Protein AF-0000000087423984 (afdb_homodimer)

Solvent-accessible surface area (backbone atoms only — not comparable to full-atom values): 48962 Å² total; per-residue (Å²): 128,81,52,65,59,57,43,50,48,49,35,49,62,61,46,46,60,55,52,52,49,43,50,22,61,29,49,69,46,60,51,25,47,30,38,38,34,21,66,31,86,85,42,66,46,20,39,50,51,73,24,45,42,63,72,75,38,43,68,61,62,64,65,51,68,62,72,88,48,82,76,70,49,53,79,93,62,49,34,48,61,21,49,34,82,73,50,88,82,37,57,36,37,31,34,41,34,36,58,42,73,63,52,64,37,63,61,54,55,41,51,51,31,37,51,49,24,46,47,38,50,44,23,61,72,58,33,77,72,60,35,42,69,75,37,68,54,43,73,42,45,56,35,48,52,48,22,50,55,50,47,64,57,43,40,74,51,48,72,66,46,77,57,92,74,59,51,70,68,38,36,64,55,47,44,46,52,11,49,33,48,62,41,63,59,96,86,34,46,44,46,28,32,38,36,35,31,34,57,82,61,45,59,82,38,46,76,42,42,42,60,76,39,51,57,46,82,38,46,70,59,46,48,50,53,37,36,42,9,46,36,73,83,30,22,27,30,27,32,78,54,32,35,46,32,33,23,66,60,82,53,63,47,25,40,38,36,42,34,53,22,94,45,17,29,40,36,30,38,28,26,74,84,67,47,77,40,66,52,37,20,31,45,97,42,34,56,23,30,45,33,50,51,61,53,51,68,52,41,24,53,51,40,20,51,54,34,39,75,52,64,45,89,57,20,59,66,50,12,49,54,50,23,49,22,51,45,52,24,39,72,69,62,30,34,35,28,39,35,38,25,76,77,61,70,80,56,43,76,65,33,49,30,41,69,59,68,42,54,35,90,86,31,41,55,53,49,13,9,36,21,46,23,74,38,24,22,36,28,32,78,85,42,28,36,42,26,25,33,22,67,68,81,40,73,86,52,85,86,76,58,54,85,88,49,56,74,68,56,40,25,44,34,28,38,13,51,77,34,56,60,28,38,35,38,39,35,46,46,57,20,50,63,40,36,29,39,56,46,37,58,74,33,47,56,72,60,41,79,47,74,74,65,64,79,63,84,90,64,71,58,48,39,46,59,66,67,74,52,72,77,63,71,74,55,61,77,68,95,128,81,52,65,59,58,43,49,49,50,33,48,63,62,44,45,60,54,51,52,49,42,50,21,61,28,51,69,46,59,50,25,47,30,37,38,34,20,66,31,87,87,43,65,47,21,39,50,50,73,24,46,39,64,72,75,40,43,68,60,61,64,65,50,67,62,72,83,43,81,71,58,52,60,82,96,60,50,36,48,52,21,48,38,88,53,62,88,80,37,54,38,38,30,37,39,33,38,59,42,73,61,52,62,35,63,59,55,56,43,50,50,32,37,50,51,25,46,46,38,49,45,23,60,72,60,34,78,72,59,35,43,71,72,36,68,51,45,74,40,46,56,34,47,52,47,21,51,54,50,47,60,56,44,43,72,55,50,74,68,46,78,58,93,72,58,53,72,69,37,37,62,53,49,44,46,51,12,50,33,48,62,42,61,58,98,87,35,46,43,46,29,31,38,35,36,30,33,56,82,60,44,59,85,38,45,75,42,42,41,60,75,40,52,57,48,82,38,46,69,59,46,48,50,54,39,35,42,11,46,36,73,84,30,21,28,30,27,32,78,54,32,34,45,32,32,24,65,60,82,53,64,47,25,41,38,36,42,34,53,24,94,46,17,29,40,35,30,39,27,27,75,85,68,46,78,41,64,53,37,19,31,45,97,41,34,55,23,32,44,33,49,51,58,52,52,68,53,42,25,54,51,39,20,50,54,35,40,74,51,64,46,89,55,21,60,64,51,13,50,52,50,24,48,22,52,44,53,25,40,74,69,61,29,35,35,27,39,37,38,27,76,76,60,70,80,57,42,75,64,33,51,29,40,69,59,67,42,54,34,92,87,30,42,53,52,50,13,9,36,19,47,22,75,39,24,23,36,26,30,80,84,44,29,35,43,26,23,32,22,67,66,80,40,73,84,52,84,84,76,58,54,83,88,49,56,73,68,56,39,26,44,34,30,40,13,50,77,33,56,61,28,37,35,39,38,35,47,44,56,20,50,64,42,36,29,40,57,43,36,59,76,33,45,55,73,57,42,78,48,73,74,67,64,78,63,82,91,63,73,59,48,38,46,60,66,67,73,52,73,78,63,72,75,54,62,78,65,94

Radius of gyration: 35.93 Å; Cα contacts (8 Å, |Δi|>4): 2055; chains: 2; bounding box: 72×120×74 Å

pLDDT: mean 78.15, std 17.89, range [32.5, 97.44]

Sequence (958 aa):
MHDPNTSAKEAIQYLFPALAAGLAGYVGVHGRLAALYARSPYAPFRVYDPHGLVGSHRDILRQSRAPLHRQALAREGLLIGHDSKHAADCPYIAWLYEPPVWLISDQPIKKWLELAAQAAMLRLEQGPKAGQAQWTHLDWAGSQIIAQCIREHFGPARASVVSNNAFEVTAQTVEQLGRVAMREEEGQLPRAKLVVSDCALLEPHLLVSFADRPDFSDVTHVRKLLSTASIGPNALAADGERVLGIVGQCPTPALEVGFHGERGAEMHVVDTNAQRHPLCTLRLGSVSGAPIRPDRQVIESVASRLLGDAGHQQPVAHASWLAEVISEAAAHGSGCTLVVEDTPSRLIEVGHRLEAPLPIRDNRQLAAALSTVDGALVIDWQGHVHAFGVLLDGLALEQAEDRSRGARYNSALRYTAMNPKAVVFIVSEDGPIDAFRDGVCWTTPRRLEHPTEKPVADLAFPTLHGYLGADHPQDSARWMHDPNTSAKEAIQYLFPALAAGLAGYVGVHGRLAALYARSPYAPFRVYDPHGLVGSHRDILRQSRAPLHRQALAREGLLIGHDSKHAADCPYIAWLYEPPVWLISDQPIKKWLELAAQAAMLRLEQGPKAGQAQWTHLDWAGSQIIAQCIREHFGPARASVVSNNAFEVTAQTVEQLGRVAMREEEGQLPRAKLVVSDCALLEPHLLVSFADRPDFSDVTHVRKLLSTASIGPNALAADGERVLGIVGQCPTPALEVGFHGERGAEMHVVDTNAQRHPLCTLRLGSVSGAPIRPDRQVIESVASRLLGDAGHQQPVAHASWLAEVISEAAAHGSGCTLVVEDTPSRLIEVGHRLEAPLPIRDNRQLAAALSTVDGALVIDWQGHVHAFGVLLDGLALEQAEDRSRGARYNSALRYTAMNPKAVVFIVSEDGPIDAFRDGVCWTTPRRLEHPTEKPVADLAFPTLHGYLGADHPQDSARW

Foldseek 3Di:
DPPLLVQLVVLCVVCVVLLQVLQCVFAVHRWFKKKWKAQAPPGFIFIDGQQCPCQVCVPVVLPPLDDVPDDQVPPDFRWQKHWDPDDRRHMIMIMTIGFFLQFQDCQLVNLSNNVSNVLSRQCSVPNPVRSCVVCVCCNPASLQSLLVVQCVQCVVVVVVPPDPLWQRRHSLNLLLLLLLQPDDDPNWGFFFKEKEGAPVQCVVFAPDFDPVFDFSSPSVVVSVCRVVGNDDQKHFYDHNTTTTHIGNDHGAFIWMWGHDIQLFIWIWTQHNVRDIGTRFTRHNSGTHRWAQAEDLVSQLVVQLVLLVVLPQPCRNVLSNLVSLLRRLLLVVLAKFKEKEEADCVPQQVAFAFDPDWAASVVPSNVQSVLRRAAAYFYAYSRRTTTGGNTHLPADDDVPQADPPDDPVVRSLLRNQLVVQSMKMWIGHSGGYIWIDGNSDTDRGDDRDSPPPPPPPPPDRRDRSCVVNDVPPVVSVVSD/DPPLLVLLVVLCVVLVVLLQVLQCVFAVHRWFKKKWKDQAPPGFIFIDGQQCPCQVCVVLVLPPLDDVDDDQSDDDFRWQKHWDPDDRRGMIMIMTITFFLQFQDCQLVNLSRNVSNVLSRQCSVVNPVRSCVVCVCVNDASLQSLLVVQCVQCVVVVVVPPDPLWQRRHSLNLLLLLLLQPDDDPNWGFFFKAKEGAPVQCVVFAPDFDPVFDFSSPSVVVSVLRVVGNDDQKHFYDHNTTTTHIGNDHGAFIWMWGHDIQLFIWIWTQHNVRDIGTRFTRHNSGTHRWAQAEDLVSQLVVQLVLLVVLPQPCRNVLSNLVSLLRRLLLVVLAKFKEKEEADCVPQQVAFAFDPDWAASVVPSNVQSVLRRAAAYFYAYSRRTTTGGNTHLPADDDVPQADPPDDPVVRSLLRNQLVVQSMKMWIGHSGGYIWIDGNSDTDRGDDRDSPPPPPPPPPDRRDRSCVVNDVPPVVSVVSD

InterPro domains:
  IPR003390 DNA integrity scanning protein, DisA, N-terminal [PF02457] (327-439)
  IPR003390 DNA integrity scanning protein, DisA, N-terminal [PS51794] (296-447)
  IPR036888 DNA integrity scanning protein, DisA, N-terminal domain superfamily [G3DSA:3.40.1700.10] (305-454)
  IPR036888 DNA integrity scanning protein, DisA, N-terminal domain superfamily [SSF143597] (318-441)
  IPR048555 Probable sensor domain DACNH [PF21750] (174-264)

Nearest PDB structures (foldseek):
  6gyw-assembly1_A  TM=6.969E-01  e=3.706E-06  Staphylococcus aureus
  3c1y-assembly1_A  TM=7.650E-01  e=1.472E-05  Thermotoga maritima
  7dg0-assembly1_B  TM=6.819E-01  e=4.142E-05  Mesomycoplasma ovipneumoniae 14811
  6gyw-assembly1_A  TM=6.971E-01  e=4.988E-06  Staphylococcus aureus
  3c1y-assembly1_A  TM=7.651E-01  e=2.429E-05  Thermotoga maritima

Secondary structure (DSSP, 8-state):
---HHHHHHHHHHHHHHHHHHHHHHHHSS--EEEEEEESSTTSPPEEE-TTSHHHHTHHHHHH--S-S-SS-B-SSS-BEEEE----TTS-EEEEEEE--TT-S-SHHHHHHHHHHHHHHHHHHHH-TTHHHHHHGGGTT-HHHHHHHHHHHHHHHHHHH---TT-----HHHHHHHHHHHH--BTTB--EEEEEE--HHHHGGGEEEEBSS--BTT-HHHHHHHHGGGSSSS-EEEE-SSBEEEEESS--SSEEEEEEEGGG-EEEEEE-TT--EEEEEEEETTEEESS-SS--HHHHHHHHHHHHHHHT-SSHHHHHHHHHHHHHHHHHTT--EEEEE-S-THHHHTTSEEEEEEEEGGG-HHHHHHHHTSSSEEEE-TTSEEEEEEE-------TTT--TTS-HHHHHHHHHHHH-TT-EEEEE-TTS-EEEEETTEESSS------------SSS---BHHHHH-S--TTHHHH-/---HHHHHHHHHHHHHHHHHHHHHHHHSS--EEEEEEESSTTSPPEEE-TTSHHHHTHHHHHH--S-S-SS-B-SSS-BEEEE----TTS-EEEEEEE--TT-S-SHHHHHHHHHHHHHHHHHHHH-TTHHHHHHTTTTT-HHHHHHHHHHHHHHHHHHH---TT-----HHHHHHHHHHHH--BTTB--EEEEEE--HHHHGGGEEEEBSS--BTT-HHHHHHHHGGGSSSS-EEEE-SSBEEEEESS--SSEEEEEEEGGG-EEEEEE-TT--EEEEEEEETTEEESS-SS--HHHHHHHHHHHHHHHT-SSHHHHHHHHHHHHHHHHHTT--EEEEE-S-THHHHTTSEEEEEEEEGGG-HHHHHHHHTSSSEEEE-TTSEEEEEEE-------TTT--TTS-HHHHHHHHHHHH-TT-EEEEE-TTS-EEEEETTEESSS------------SSS---BHHHHH-S--TTHHHH-

Organism: Persicimonas caeni (NCBI:txid2292766)

Structure (mmCIF, N/CA/C/O backbone):
data_AF-0000000087423984-model_v1
#
loop_
_entity.id
_entity.type
_entity.pdbx_description
1 polymer 'DAC domain-containing protein'
#
loop_
_atom_site.group_PDB
_atom_site.id
_atom_site.type_symbol
_atom_site.label_atom_id
_atom_site.label_alt_id
_atom_site.label_comp_id
_atom_site.label_asym_id
_atom_site.label_entity_id
_atom_site.label_seq_id
_atom_site.pdbx_PDB_ins_code
_atom_site.Cartn_x
_atom_site.Cartn_y
_atom_site.Cartn_z
_atom_site.occupancy
_atom_site.B_iso_or_equiv
_atom_site.auth_seq_id
_atom_site.auth_comp_id
_atom_site.auth_asym_id
_atom_site.auth_atom_id
_atom_site.pdbx_PDB_model_num
ATOM 1 N N . MET A 1 1 ? 17.703 63.5 7.184 1 33.12 1 MET A N 1
ATOM 2 C CA . MET A 1 1 ? 17.641 62.469 8.227 1 33.12 1 MET A CA 1
ATOM 3 C C . MET A 1 1 ? 16.422 61.562 8.039 1 33.12 1 MET A C 1
ATOM 5 O O . MET A 1 1 ? 15.289 62.062 8.031 1 33.12 1 MET A O 1
ATOM 9 N N . HIS A 1 2 ? 16.578 60.562 7.328 1 48.31 2 HIS A N 1
ATOM 10 C CA . HIS A 1 2 ? 15.453 59.719 6.941 1 48.31 2 HIS A CA 1
ATOM 11 C C . HIS A 1 2 ? 14.648 59.281 8.164 1 48.31 2 HIS A C 1
ATOM 13 O O . HIS A 1 2 ? 15.219 58.906 9.188 1 48.31 2 HIS A O 1
ATOM 19 N N . ASP A 1 3 ? 13.5 59.812 8.398 1 56.25 3 ASP A N 1
ATOM 20 C CA . ASP A 1 3 ? 12.586 59.5 9.5 1 56.25 3 ASP A CA 1
ATOM 21 C C . ASP A 1 3 ? 12.539 58 9.773 1 56.25 3 ASP A C 1
ATOM 23 O O . ASP A 1 3 ? 12.32 57.188 8.867 1 56.25 3 ASP A O 1
ATOM 27 N N . PRO A 1 4 ? 13.188 57.688 10.93 1 62.09 4 PRO A N 1
ATOM 28 C CA . PRO A 1 4 ? 13.266 56.281 11.305 1 62.09 4 PRO A CA 1
ATOM 29 C C . PRO A 1 4 ? 11.938 55.562 11.133 1 62.09 4 PRO A C 1
ATOM 31 O O . PRO A 1 4 ? 11.922 54.344 10.852 1 62.09 4 PRO A O 1
ATOM 34 N N . ASN A 1 5 ? 10.883 56.281 11.281 1 61.97 5 ASN A N 1
ATOM 35 C CA . ASN A 1 5 ? 9.578 55.625 11.102 1 61.97 5 ASN A CA 1
ATOM 36 C C . ASN A 1 5 ? 9.328 55.281 9.641 1 61.97 5 ASN A C 1
ATOM 38 O O . ASN A 1 5 ? 8.742 54.219 9.344 1 61.97 5 ASN A O 1
ATOM 42 N N . THR A 1 6 ? 9.758 56.125 8.867 1 65.44 6 THR A N 1
ATOM 43 C CA . THR A 1 6 ? 9.57 55.906 7.441 1 65.44 6 THR A CA 1
ATOM 44 C C . THR A 1 6 ? 10.438 54.719 6.969 1 65.44 6 THR A C 1
ATOM 46 O O . THR A 1 6 ? 10.008 53.906 6.148 1 65.44 6 THR A O 1
ATOM 49 N N . SER A 1 7 ? 11.555 54.656 7.652 1 73 7 SER A N 1
ATOM 50 C CA . SER A 1 7 ? 12.469 53.594 7.258 1 73 7 SER A CA 1
ATOM 51 C C . SER A 1 7 ? 11.945 52.219 7.699 1 73 7 SER A C 1
ATOM 53 O O . SER A 1 7 ? 12.023 51.25 6.949 1 73 7 SER A O 1
ATOM 55 N N . ALA A 1 8 ? 11.414 52.219 8.938 1 74.94 8 ALA A N 1
ATOM 56 C CA . ALA A 1 8 ? 10.867 50.969 9.43 1 74.94 8 ALA A CA 1
ATOM 57 C C . ALA A 1 8 ? 9.648 50.531 8.609 1 74.94 8 ALA A C 1
ATOM 59 O O . ALA A 1 8 ? 9.484 49.344 8.305 1 74.94 8 ALA A O 1
ATOM 60 N N . LYS A 1 9 ? 8.906 51.531 8.312 1 78.25 9 LYS A N 1
ATOM 61 C CA . LYS A 1 9 ? 7.734 51.281 7.488 1 78.25 9 LYS A CA 1
ATOM 62 C C . LYS A 1 9 ? 8.133 50.688 6.137 1 78.25 9 LYS A C 1
ATOM 64 O O . LYS A 1 9 ? 7.551 49.688 5.688 1 78.25 9 LYS A O 1
ATOM 69 N N . GLU A 1 10 ? 9.078 51.281 5.578 1 78.69 10 GLU A N 1
ATOM 70 C CA . GLU A 1 10 ? 9.539 50.812 4.273 1 78.69 10 GLU A CA 1
ATOM 71 C C . GLU A 1 10 ? 10.117 49.406 4.363 1 78.69 10 GLU A C 1
ATOM 73 O O . GLU A 1 10 ? 9.883 48.562 3.486 1 78.69 10 GLU A O 1
ATOM 78 N N . ALA A 1 11 ? 10.852 49.188 5.422 1 78.75 11 ALA A N 1
ATOM 79 C CA . ALA A 1 11 ? 11.453 47.875 5.605 1 78.75 11 ALA A CA 1
ATOM 80 C C . ALA A 1 11 ? 10.383 46.781 5.785 1 78.75 11 ALA A C 1
ATOM 82 O O . ALA A 1 11 ? 10.461 45.719 5.18 1 78.75 11 ALA A O 1
ATOM 83 N N . ILE A 1 12 ? 9.398 47.094 6.566 1 81.88 12 ILE A N 1
ATOM 84 C CA . ILE A 1 12 ? 8.328 46.125 6.852 1 81.88 12 ILE A CA 1
ATOM 85 C C . ILE A 1 12 ? 7.496 45.906 5.594 1 81.88 12 ILE A C 1
ATOM 87 O O . ILE A 1 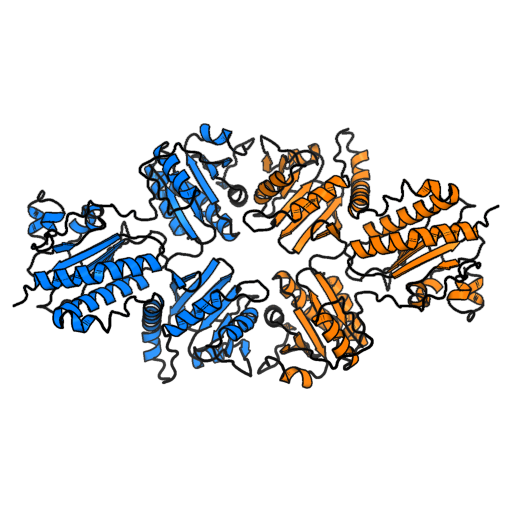12 ? 7.188 44.75 5.25 1 81.88 12 ILE A O 1
ATOM 91 N N . GLN A 1 13 ? 7.207 46.938 4.918 1 83.12 13 GLN A N 1
ATOM 92 C CA . GLN A 1 13 ? 6.383 46.844 3.721 1 83.12 13 GLN A CA 1
ATOM 93 C C . GLN A 1 13 ? 7.109 46.094 2.615 1 83.12 13 GLN A C 1
ATOM 95 O O . GLN A 1 13 ? 6.48 45.375 1.817 1 83.12 13 GLN A O 1
ATOM 100 N N . TYR A 1 14 ? 8.32 46.219 2.645 1 78.5 14 TYR A N 1
ATOM 101 C CA . TYR A 1 14 ? 9.117 45.531 1.636 1 78.5 14 TYR A CA 1
ATOM 102 C C . TYR A 1 14 ? 9.195 44.031 1.925 1 78.5 14 TYR A C 1
ATOM 104 O O . TYR A 1 14 ? 9.094 43.219 1.012 1 78.5 14 TYR A O 1
ATOM 112 N N . LEU A 1 15 ? 9.383 43.656 3.166 1 81.19 15 LEU A N 1
ATOM 113 C CA . LEU A 1 15 ? 9.641 42.281 3.543 1 81.19 15 LEU A CA 1
ATOM 114 C C . LEU A 1 15 ? 8.344 41.5 3.709 1 81.19 15 LEU A C 1
ATOM 116 O O . LEU A 1 15 ? 8.312 40.281 3.543 1 81.19 15 LEU A O 1
ATOM 120 N N . PHE A 1 16 ? 7.273 42.219 4.004 1 85.62 16 PHE A N 1
ATOM 121 C CA . PHE A 1 16 ? 6.016 41.594 4.406 1 85.62 16 PHE A CA 1
ATOM 122 C C . PHE A 1 16 ? 5.5 40.656 3.314 1 85.62 16 PHE A C 1
ATOM 124 O O . PHE A 1 16 ? 5.215 39.5 3.57 1 85.62 16 PHE A O 1
ATOM 131 N N . PRO A 1 17 ? 5.484 41.156 2.045 1 82.75 17 PRO A N 1
ATOM 132 C CA . PRO A 1 17 ? 4.949 40.25 1.013 1 82.75 17 PRO A CA 1
ATOM 133 C C . PRO A 1 17 ? 5.805 39.031 0.808 1 82.75 17 PRO A C 1
ATOM 135 O O . PRO A 1 17 ? 5.27 37.938 0.598 1 82.75 17 PRO A O 1
ATOM 138 N N . ALA A 1 18 ? 7.051 39.156 0.869 1 80.94 18 ALA A N 1
ATOM 139 C CA . ALA A 1 18 ? 7.953 38.031 0.674 1 80.94 18 ALA A CA 1
ATOM 140 C C . ALA A 1 18 ? 7.84 37.031 1.823 1 80.94 18 ALA A C 1
ATOM 142 O O . ALA A 1 18 ? 7.832 35.812 1.602 1 80.94 18 ALA A O 1
ATOM 143 N N . LEU A 1 19 ? 7.789 37.531 3.002 1 84.25 19 LEU A N 1
ATOM 144 C CA . LEU A 1 19 ? 7.641 36.688 4.172 1 84.25 19 LEU A CA 1
ATOM 145 C C . LEU A 1 19 ? 6.305 35.938 4.141 1 84.25 19 LEU A C 1
ATOM 147 O O . LEU A 1 19 ? 6.246 34.75 4.387 1 84.25 19 LEU A O 1
ATOM 151 N N . ALA A 1 20 ? 5.27 36.688 3.799 1 85.12 20 ALA A N 1
ATOM 152 C CA . ALA A 1 20 ? 3.938 36.094 3.713 1 85.12 20 ALA A CA 1
ATOM 153 C C . ALA A 1 20 ? 3.898 35 2.656 1 85.12 20 ALA A C 1
ATOM 155 O O . ALA A 1 20 ? 3.312 33.938 2.881 1 85.12 20 ALA A O 1
ATOM 156 N N . ALA A 1 21 ? 4.535 35.25 1.586 1 83.94 21 ALA A N 1
ATOM 157 C CA . ALA A 1 21 ? 4.562 34.281 0.499 1 83.94 21 ALA A CA 1
ATOM 158 C C . ALA A 1 21 ? 5.367 33.031 0.889 1 83.94 21 ALA A C 1
ATOM 160 O O . ALA A 1 21 ? 4.969 31.922 0.586 1 83.94 21 ALA A O 1
ATOM 161 N N . GLY A 1 22 ? 6.484 33.188 1.491 1 84.56 22 GLY A N 1
ATOM 162 C CA . GLY A 1 22 ? 7.297 32.094 1.943 1 84.56 22 GLY A CA 1
ATOM 163 C C . GLY A 1 22 ? 6.586 31.188 2.943 1 84.56 22 GLY A C 1
ATOM 164 O O . GLY A 1 22 ? 6.605 29.969 2.814 1 84.56 22 GLY A O 1
ATOM 165 N N . LEU A 1 23 ? 5.945 31.859 3.861 1 87.38 23 LEU A N 1
ATOM 166 C CA . LEU A 1 23 ? 5.219 31.109 4.883 1 87.38 23 LEU A CA 1
ATOM 167 C C . LEU A 1 23 ? 4.023 30.375 4.277 1 87.38 23 LEU A C 1
ATOM 169 O O . LEU A 1 23 ? 3.736 29.234 4.641 1 87.38 23 LEU A O 1
ATOM 173 N N . ALA A 1 24 ? 3.373 31.047 3.369 1 86 24 ALA A N 1
ATOM 174 C CA . ALA A 1 24 ? 2.232 30.422 2.697 1 86 24 ALA A CA 1
ATOM 175 C C . ALA A 1 24 ? 2.672 29.219 1.88 1 86 24 ALA A C 1
ATOM 177 O O . ALA A 1 24 ? 1.973 28.203 1.838 1 86 24 ALA A O 1
ATOM 178 N N . GLY A 1 25 ? 3.773 29.328 1.271 1 84.31 25 GLY A N 1
ATOM 179 C CA . GLY A 1 25 ? 4.309 28.219 0.511 1 84.31 25 GLY A CA 1
ATOM 180 C C . GLY A 1 25 ? 4.715 27.047 1.381 1 84.31 25 GLY A C 1
ATOM 181 O O . GLY A 1 25 ? 4.484 25.891 1.021 1 84.31 25 GLY A O 1
ATOM 182 N N . TYR A 1 26 ? 5.246 27.344 2.477 1 89.62 26 TYR A N 1
ATOM 183 C CA . TYR A 1 26 ? 5.703 26.312 3.404 1 89.62 26 TYR A CA 1
ATOM 184 C C . TYR A 1 26 ? 4.527 25.625 4.074 1 89.62 26 TYR A C 1
ATOM 186 O O . TYR A 1 26 ? 4.512 24.391 4.195 1 89.62 26 TYR A O 1
ATOM 194 N N . VAL A 1 27 ? 3.566 26.359 4.441 1 88.12 27 VAL A N 1
ATOM 195 C CA . VAL A 1 27 ? 2.447 25.797 5.191 1 88.12 27 VAL A CA 1
ATOM 196 C C . VAL A 1 27 ? 1.373 25.312 4.223 1 88.12 27 VAL A C 1
ATOM 198 O O . VAL A 1 27 ? 0.573 24.438 4.566 1 88.12 27 VAL A O 1
ATOM 201 N N . GLY A 1 28 ? 1.332 25.844 3.086 1 82.38 28 GLY A N 1
ATOM 202 C CA . GLY A 1 28 ? 0.374 25.422 2.074 1 82.38 28 GLY A CA 1
ATOM 203 C C . GLY A 1 28 ? -0.941 26.172 2.152 1 82.38 28 GLY A C 1
ATOM 204 O O . GLY A 1 28 ? -1.838 25.953 1.337 1 82.38 28 GLY A O 1
ATOM 205 N N . VAL A 1 29 ? -1.14 26.906 3.182 1 82.31 29 VAL A N 1
ATOM 206 C CA . VAL A 1 29 ? -2.326 27.734 3.322 1 82.31 29 VAL A CA 1
ATOM 207 C C . VAL A 1 29 ? -1.914 29.156 3.691 1 82.31 29 VAL A C 1
ATOM 209 O O . VAL A 1 29 ? -0.792 29.391 4.148 1 82.31 29 VAL A O 1
ATOM 212 N N . HIS A 1 30 ? -2.857 30 3.432 1 77.62 30 HIS A N 1
ATOM 213 C CA . HIS A 1 30 ? -2.584 31.391 3.775 1 77.62 30 HIS A CA 1
ATOM 214 C C . HIS A 1 30 ? -2.826 31.656 5.258 1 77.62 30 HIS A C 1
ATOM 216 O O . HIS A 1 30 ? -3.975 31.703 5.703 1 77.62 30 HIS A O 1
ATOM 222 N N . GLY A 1 31 ? -1.748 31.719 5.945 1 80.25 31 GLY A N 1
ATOM 223 C CA . GLY A 1 31 ? -1.861 32.156 7.328 1 80.25 31 GLY A CA 1
ATOM 224 C C . GLY A 1 31 ? -2.008 33.656 7.469 1 80.25 31 GLY A C 1
ATOM 225 O O . GLY A 1 31 ? -2.207 34.375 6.477 1 80.25 31 GLY A O 1
ATOM 226 N N . ARG A 1 32 ? -2.092 34.094 8.711 1 85.69 32 ARG A N 1
ATOM 227 C CA . ARG A 1 32 ? -2.166 35.531 8.969 1 85.69 32 ARG A CA 1
ATOM 228 C C . ARG A 1 32 ? -0.852 36.031 9.539 1 85.69 32 ARG A C 1
ATOM 230 O O . ARG A 1 32 ? -0.255 35.406 10.414 1 85.69 32 ARG A O 1
ATOM 237 N N . LEU A 1 33 ? -0.422 37.062 8.953 1 86.94 33 LEU A N 1
ATOM 238 C CA . LEU A 1 33 ? 0.845 37.688 9.328 1 86.94 33 LEU A CA 1
ATOM 239 C C . LEU A 1 33 ? 0.64 39.125 9.719 1 86.94 33 LEU A C 1
ATOM 241 O O . LEU A 1 33 ? -0.193 39.812 9.125 1 86.94 33 LEU A O 1
ATOM 245 N N . ALA A 1 34 ? 1.371 39.562 10.797 1 85.94 34 ALA A N 1
ATOM 246 C CA . ALA A 1 34 ? 1.385 40.969 11.219 1 85.94 34 ALA A CA 1
ATOM 247 C C . ALA A 1 34 ? 2.771 41.375 11.703 1 85.94 34 ALA A C 1
ATOM 249 O O . ALA A 1 34 ? 3.615 40.531 11.984 1 85.94 34 ALA A O 1
ATOM 250 N N . ALA A 1 35 ? 3.008 42.656 11.672 1 84.56 35 ALA A N 1
ATOM 251 C CA . ALA A 1 35 ? 4.273 43.188 12.172 1 84.56 35 ALA A CA 1
ATOM 252 C C . ALA A 1 35 ? 4.039 44.281 13.203 1 84.56 35 ALA A C 1
ATOM 254 O O . ALA A 1 35 ? 3.121 45.094 13.062 1 84.56 35 ALA A O 1
ATOM 255 N N . LEU A 1 36 ? 4.855 44.219 14.258 1 80.31 36 LEU A N 1
ATOM 256 C CA . LEU A 1 36 ? 4.91 45.281 15.258 1 80.31 36 LEU A CA 1
ATOM 257 C C . LEU A 1 36 ? 6.273 45.969 15.25 1 80.31 36 LEU A C 1
ATOM 259 O O . LEU A 1 36 ? 7.301 45.312 15.078 1 80.31 36 LEU A O 1
ATOM 263 N N . TYR A 1 37 ? 6.184 47.25 15.367 1 77.38 37 TYR A N 1
ATOM 264 C CA . TYR A 1 37 ? 7.434 48 15.344 1 77.38 37 TYR A CA 1
ATOM 265 C C . TYR A 1 37 ? 7.41 49.125 16.359 1 77.38 37 TYR A C 1
ATOM 267 O O . TYR A 1 37 ? 6.359 49.719 16.625 1 77.38 37 TYR A O 1
ATOM 275 N N . ALA A 1 38 ? 8.633 49.219 17.031 1 74.88 38 ALA A N 1
ATOM 276 C CA . ALA A 1 38 ? 8.867 50.375 17.906 1 74.88 38 ALA A CA 1
ATOM 277 C C . ALA A 1 38 ? 10.227 51 17.625 1 74.88 38 ALA A C 1
ATOM 279 O O . ALA A 1 38 ? 11.227 50.281 17.469 1 74.88 38 ALA A O 1
ATOM 280 N N . ARG A 1 39 ? 10.195 52.344 17.547 1 69.81 39 ARG A N 1
ATOM 281 C CA . ARG A 1 39 ? 11.422 53.062 17.219 1 69.81 39 ARG A CA 1
ATOM 282 C C . ARG A 1 39 ? 12.422 53 18.375 1 69.81 39 ARG A C 1
ATOM 284 O O . ARG A 1 39 ? 13.633 53.062 18.156 1 69.81 39 ARG A O 1
ATOM 291 N N . SER A 1 40 ? 11.906 53.156 19.469 1 64.56 40 SER A N 1
ATOM 292 C CA . SER A 1 40 ? 12.703 53.125 20.703 1 64.56 40 SER A CA 1
ATOM 293 C C . SER A 1 40 ? 11.969 52.375 21.812 1 64.56 40 SER A C 1
ATOM 295 O O . SER A 1 40 ? 10.766 52.125 21.703 1 64.56 40 SER A O 1
ATOM 297 N N . PRO A 1 41 ? 12.758 51.938 22.781 1 62.94 41 PRO A N 1
ATOM 298 C CA . PRO A 1 41 ? 12.117 51.219 23.875 1 62.94 41 PRO A CA 1
ATOM 299 C C . PRO A 1 41 ? 10.984 52 24.531 1 62.94 41 PRO A C 1
ATOM 301 O O . PRO A 1 41 ? 10.102 51.406 25.156 1 62.94 41 PRO A O 1
ATOM 304 N N . TYR A 1 42 ? 11.078 53.406 24.312 1 63.53 42 TYR A N 1
ATOM 305 C CA . TYR A 1 42 ? 10.086 54.219 24.984 1 63.53 42 TYR A CA 1
ATOM 306 C C . TYR A 1 42 ? 9.016 54.688 24 1 63.53 42 TYR A C 1
ATOM 308 O O . TYR A 1 42 ? 8.039 55.344 24.406 1 63.53 42 TYR A O 1
ATOM 316 N N . ALA A 1 43 ? 9.188 54.344 22.75 1 70.75 43 ALA A N 1
ATOM 317 C CA . ALA A 1 43 ? 8.219 54.75 21.734 1 70.75 43 ALA A CA 1
ATOM 318 C C . ALA A 1 43 ? 7.039 53.781 21.688 1 70.75 43 ALA A C 1
ATOM 320 O O . ALA A 1 43 ? 7.184 52.594 22.031 1 70.75 43 ALA A O 1
ATOM 321 N N . PRO A 1 44 ? 5.895 54.25 21.406 1 73.25 44 PRO A N 1
ATOM 322 C CA . PRO A 1 44 ? 4.75 53.344 21.281 1 73.25 44 PRO A CA 1
ATOM 323 C C . PRO A 1 44 ? 4.914 52.344 20.141 1 73.25 44 PRO A C 1
ATOM 325 O O . PRO A 1 44 ? 5.484 52.688 19.094 1 73.25 44 PRO A O 1
ATOM 328 N N . PHE A 1 45 ? 4.324 51.156 20.359 1 76.25 45 PHE A N 1
ATOM 329 C CA . PHE A 1 45 ? 4.324 50.156 19.297 1 76.25 45 PHE A CA 1
ATOM 330 C C . PHE A 1 45 ? 3.385 50.531 18.172 1 76.25 45 PHE A C 1
ATOM 332 O O . PHE A 1 45 ? 2.289 51.062 18.406 1 76.25 45 PHE A O 1
ATOM 339 N N . ARG A 1 46 ? 3.879 50.344 17 1 80.94 46 ARG A N 1
ATOM 340 C CA . ARG A 1 46 ? 3.07 50.531 15.805 1 80.94 46 ARG A CA 1
ATOM 341 C C . ARG A 1 46 ? 2.783 49.188 15.125 1 80.94 46 ARG A C 1
ATOM 343 O O . ARG A 1 46 ? 3.541 48.219 15.281 1 80.94 46 ARG A O 1
ATOM 350 N N . VAL A 1 47 ? 1.6 49.188 14.398 1 82.5 47 VAL A N 1
ATOM 351 C CA . VAL A 1 47 ? 1.126 47.906 13.922 1 82.5 47 VAL A CA 1
ATOM 352 C C . VAL A 1 47 ? 0.907 47.969 12.414 1 82.5 47 VAL A C 1
ATOM 354 O O . VAL A 1 47 ? 0.369 48.938 11.891 1 82.5 47 VAL A O 1
ATOM 357 N N . TYR A 1 48 ? 1.444 47.031 11.75 1 86.31 48 TYR A N 1
ATOM 358 C CA . TYR A 1 48 ? 1.105 46.719 10.367 1 86.31 48 TYR A CA 1
ATOM 359 C C . TYR A 1 48 ? 0.401 45.375 10.281 1 86.31 48 TYR A C 1
ATOM 361 O O . TYR A 1 48 ? 1.038 44.312 10.414 1 86.31 48 TYR A O 1
ATOM 369 N N . ASP A 1 49 ? -1.025 45.344 10.016 1 85.44 49 ASP A N 1
ATOM 370 C CA . ASP A 1 49 ? -1.82 44.125 10.141 1 85.44 49 ASP A CA 1
ATOM 371 C C . ASP A 1 49 ? -2.807 43.969 8.984 1 85.44 49 ASP A C 1
ATOM 373 O O . ASP A 1 49 ? -4.02 43.906 9.195 1 85.44 49 ASP A O 1
ATOM 377 N N . PRO A 1 50 ? -2.27 43.781 7.781 1 84.19 50 PRO A N 1
ATOM 378 C CA . PRO A 1 50 ? -3.17 43.656 6.633 1 84.19 50 PRO A CA 1
ATOM 379 C C . PRO A 1 50 ? -4.031 42.406 6.711 1 84.19 50 PRO A C 1
ATOM 381 O O . PRO A 1 50 ? -5.059 42.312 6.035 1 84.19 50 PRO A O 1
ATOM 384 N N . HIS A 1 51 ? -3.648 41.406 7.5 1 85.88 51 HIS A N 1
ATOM 385 C CA . HIS A 1 51 ? -4.359 40.125 7.535 1 85.88 51 HIS A CA 1
ATOM 386 C C . HIS A 1 51 ? -5.328 40.062 8.711 1 85.88 51 HIS A C 1
ATOM 388 O O . HIS A 1 51 ? -6.023 39.062 8.898 1 85.88 51 HIS A O 1
ATOM 394 N N . GLY A 1 52 ? -5.414 41.031 9.555 1 79.56 52 GLY A N 1
ATOM 395 C CA . GLY A 1 52 ? -6.348 41.094 10.672 1 79.56 52 GLY A CA 1
ATOM 396 C C . GLY A 1 52 ? -5.996 40.156 11.812 1 79.56 52 GLY A C 1
ATOM 397 O O . GLY A 1 52 ? -6.883 39.625 12.477 1 79.56 52 GLY A O 1
ATOM 398 N N . LEU A 1 53 ? -4.742 39.906 11.93 1 81.81 53 LEU A N 1
ATOM 399 C CA . LEU A 1 53 ? -4.277 39 12.969 1 81.81 53 LEU A CA 1
ATOM 400 C C . LEU A 1 53 ? -4.391 39.656 14.344 1 81.81 53 LEU A C 1
ATOM 402 O O . LEU A 1 53 ? -4.949 39.062 15.273 1 81.81 53 LEU A O 1
ATOM 406 N N . VAL A 1 54 ? -3.861 40.812 14.469 1 76.38 54 VAL A N 1
ATOM 407 C CA . VAL A 1 54 ? -3.766 41.531 15.742 1 76.38 54 VAL A CA 1
ATOM 408 C C . VAL A 1 54 ? -5.164 41.844 16.266 1 76.38 54 VAL A C 1
ATOM 410 O O . VAL A 1 54 ? -5.434 41.719 17.453 1 76.38 54 VAL A O 1
ATOM 413 N N . GLY A 1 55 ? -6.094 42.156 15.367 1 68.94 55 GLY A N 1
ATOM 414 C CA . GLY A 1 55 ? -7.461 42.469 15.758 1 68.94 55 GLY A CA 1
ATOM 415 C C . GLY A 1 55 ? -8.188 41.25 16.359 1 68.94 55 GLY A C 1
ATOM 416 O O . GLY A 1 55 ? -8.938 41.406 17.328 1 68.94 55 GLY A O 1
ATOM 417 N N . SER A 1 56 ? -7.91 40.156 15.891 1 71.06 56 SER A N 1
ATOM 418 C CA . SER A 1 56 ? -8.586 38.938 16.328 1 71.06 56 SER A CA 1
ATOM 419 C C . SER A 1 56 ? -8.016 38.406 17.656 1 71.06 56 SER A C 1
ATOM 421 O O . SER A 1 56 ? -8.641 37.625 18.344 1 71.06 56 SER A O 1
ATOM 423 N N . HIS A 1 57 ? -6.855 38.875 17.969 1 71.12 57 HIS A N 1
ATOM 424 C CA . HIS A 1 57 ? -6.199 38.406 19.188 1 71.12 57 HIS A CA 1
ATOM 425 C C . HIS A 1 57 ? -6.078 39.531 20.203 1 71.12 57 HIS A C 1
ATOM 427 O O . HIS A 1 57 ? -5.137 39.562 21 1 71.12 57 HIS A O 1
ATOM 433 N N . ARG A 1 58 ? -6.969 40.375 20.172 1 65.38 58 ARG A N 1
ATOM 434 C CA . ARG A 1 58 ? -6.949 41.594 20.984 1 65.38 58 ARG A CA 1
ATOM 435 C C . ARG A 1 58 ? -6.824 41.25 22.469 1 65.38 58 ARG A C 1
ATOM 437 O O . ARG A 1 58 ? -6.027 41.844 23.172 1 65.38 58 ARG A O 1
ATOM 444 N N . ASP A 1 59 ? -7.523 40.281 22.844 1 62.19 59 ASP A N 1
ATOM 445 C CA . ASP A 1 59 ? -7.574 39.969 24.266 1 62.19 59 ASP A CA 1
ATOM 446 C C . ASP A 1 59 ? -6.238 39.406 24.75 1 62.19 59 ASP A C 1
ATOM 448 O O . ASP A 1 59 ? -5.766 39.781 25.828 1 62.19 59 ASP A O 1
ATOM 452 N N . ILE A 1 60 ? -5.684 38.625 23.906 1 61.19 60 ILE A N 1
ATOM 453 C CA . ILE A 1 60 ? -4.414 38.031 24.297 1 61.19 60 ILE A CA 1
ATOM 454 C C . ILE A 1 60 ? -3.312 39.094 24.297 1 61.19 60 ILE A C 1
ATOM 456 O O . ILE A 1 60 ? -2.467 39.094 25.188 1 61.19 60 ILE A O 1
ATOM 460 N N . LEU A 1 61 ? -3.312 39.938 23.406 1 63.31 61 LEU A N 1
ATOM 461 C CA . LEU A 1 61 ? -2.268 40.969 23.266 1 63.31 61 LEU A CA 1
ATOM 462 C C . LEU A 1 61 ? -2.402 42.031 24.328 1 63.31 61 LEU A C 1
ATOM 464 O O . LEU A 1 61 ? -1.409 42.656 24.719 1 63.31 61 LEU A O 1
ATOM 468 N N . ARG A 1 62 ? -3.619 42.094 24.859 1 60.12 62 ARG A N 1
ATOM 469 C CA . ARG A 1 62 ? -3.859 43.062 25.938 1 60.12 62 ARG A CA 1
ATOM 470 C C . ARG A 1 62 ? -3.289 42.531 27.25 1 60.12 62 ARG A C 1
ATOM 472 O O . ARG A 1 62 ? -2.82 43.344 28.078 1 60.12 62 ARG A O 1
ATOM 479 N N . GLN A 1 63 ? -3.469 41.312 27.391 1 54.91 63 GLN A N 1
ATOM 480 C CA . GLN A 1 63 ? -3.039 40.719 28.656 1 54.91 63 GLN A CA 1
ATOM 481 C C . GLN A 1 63 ? -1.523 40.562 28.703 1 54.91 63 GLN A C 1
ATOM 483 O O . GLN A 1 63 ? -0.933 40.469 29.781 1 54.91 63 GLN A O 1
ATOM 488 N N . SER A 1 64 ? -1.023 40.438 27.562 1 49.38 64 SER A N 1
ATOM 489 C CA . SER A 1 64 ? 0.411 40.188 27.547 1 49.38 64 SER A CA 1
ATOM 490 C C . SER A 1 64 ? 1.21 41.406 27.922 1 49.38 64 SER A C 1
ATOM 492 O O . SER A 1 64 ? 0.984 42.5 27.375 1 49.38 64 SER A O 1
ATOM 494 N N . ARG A 1 65 ? 1.4 41.688 29.297 1 43.09 65 ARG A N 1
ATOM 495 C CA . ARG A 1 65 ? 2.195 42.781 29.812 1 43.09 65 ARG A CA 1
ATOM 496 C C . ARG A 1 65 ? 3.553 42.844 29.125 1 43.09 65 ARG A C 1
ATOM 498 O O . ARG A 1 65 ? 4.25 43.875 29.219 1 43.09 65 ARG A O 1
ATOM 505 N N . ALA A 1 66 ? 4.406 41.844 29.203 1 38.28 66 AL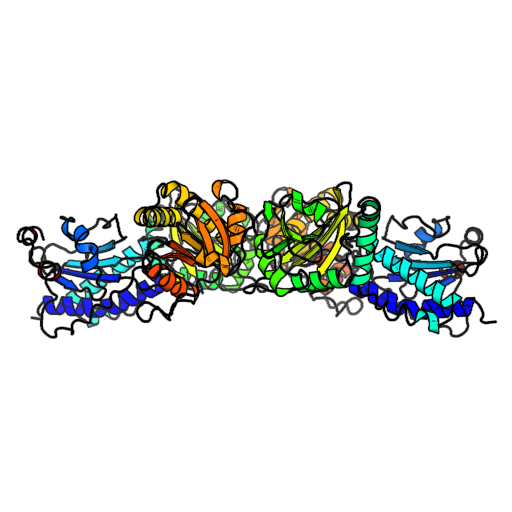A A N 1
ATOM 506 C CA . ALA A 1 66 ? 5.832 41.844 28.875 1 38.28 66 ALA A CA 1
ATOM 507 C C . ALA A 1 66 ? 6.059 42.125 27.406 1 38.28 66 ALA A C 1
ATOM 509 O O . ALA A 1 66 ? 5.184 41.875 26.578 1 38.28 66 ALA A O 1
ATOM 510 N N . PRO A 1 67 ? 7.008 43.125 27.219 1 37.41 67 PRO A N 1
ATOM 511 C CA . PRO A 1 67 ? 7.492 43.281 25.844 1 37.41 67 PRO A CA 1
ATOM 512 C C . PRO A 1 67 ? 7.23 42.031 24.984 1 37.41 67 PRO A C 1
ATOM 514 O O . PRO A 1 67 ? 7.242 40.906 25.5 1 37.41 67 PRO A O 1
ATOM 517 N N . LEU A 1 68 ? 6.336 42.156 23.953 1 40.84 68 LEU A N 1
ATOM 518 C CA . LEU A 1 68 ? 6.188 41.031 23.031 1 40.84 68 LEU A CA 1
ATOM 519 C C . LEU A 1 68 ? 7.441 40.156 23.031 1 40.84 68 LEU A C 1
ATOM 521 O O . LEU A 1 68 ? 8.227 40.188 22.094 1 40.84 68 LEU A O 1
ATOM 525 N N . HIS A 1 69 ? 8.391 40.5 23.922 1 33.91 69 HIS A N 1
ATOM 526 C CA . HIS A 1 69 ? 9.609 39.688 23.844 1 33.91 69 HIS A CA 1
ATOM 527 C C . HIS A 1 69 ? 9.281 38.25 23.547 1 33.91 69 HIS A C 1
ATOM 529 O O . HIS A 1 69 ? 9.703 37.719 22.516 1 33.91 69 HIS A O 1
ATOM 535 N N . ARG A 1 70 ? 10.07 37.375 24.469 1 33.22 70 ARG A N 1
ATOM 536 C CA . ARG A 1 70 ? 10.531 36 24.406 1 33.22 70 ARG A CA 1
ATOM 537 C C . ARG A 1 70 ? 9.352 35.031 24.25 1 33.22 70 ARG A C 1
ATOM 539 O O . ARG A 1 70 ? 9.547 33.844 24.031 1 33.22 70 ARG A O 1
ATOM 546 N N . GLN A 1 71 ? 8.508 35.062 25.344 1 32.97 71 GLN A N 1
ATOM 547 C CA . GLN A 1 71 ? 7.602 33.969 25.609 1 32.97 71 GLN A CA 1
ATOM 548 C C . GLN A 1 71 ? 6.602 33.781 24.484 1 32.97 71 GLN A C 1
ATOM 550 O O . GLN A 1 71 ? 6.246 34.75 23.797 1 32.97 71 GLN A O 1
ATOM 555 N N . ALA A 1 72 ? 6.414 32.438 24.266 1 33.66 72 ALA A N 1
ATOM 556 C CA . ALA A 1 72 ? 5.543 31.672 23.359 1 33.66 72 ALA A CA 1
ATOM 557 C C . ALA A 1 72 ? 4.137 32.25 23.344 1 33.66 72 ALA A C 1
ATOM 559 O O . ALA A 1 72 ? 3.49 32.375 24.391 1 33.66 72 ALA A O 1
ATOM 560 N N . LEU A 1 73 ? 3.846 33.406 22.922 1 35.03 73 LEU A N 1
ATOM 561 C CA . LEU A 1 73 ? 2.461 33.469 22.469 1 35.03 73 LEU A CA 1
ATOM 562 C C . LEU A 1 73 ? 1.873 32.094 22.281 1 35.03 73 LEU A C 1
ATOM 564 O O . LEU A 1 73 ? 2.035 31.484 21.234 1 35.03 73 LEU A O 1
ATOM 568 N N . ALA A 1 74 ? 2.035 31.188 23.125 1 33.69 74 ALA A N 1
ATOM 569 C CA . ALA A 1 74 ? 1.654 29.781 23.297 1 33.69 74 ALA A CA 1
ATOM 570 C C . ALA A 1 74 ? 0.154 29.594 23.078 1 33.69 74 ALA A C 1
ATOM 572 O O . ALA A 1 74 ? -0.288 28.531 22.641 1 33.69 74 ALA A O 1
ATOM 573 N N . ARG A 1 75 ? -0.732 30.219 23.984 1 32.5 75 ARG A N 1
ATOM 574 C CA . ARG A 1 75 ? -1.932 29.469 24.344 1 32.5 75 ARG A CA 1
ATOM 575 C C . ARG A 1 75 ? -2.816 29.234 23.125 1 32.5 75 ARG A C 1
ATOM 577 O O . ARG A 1 75 ? -3.217 28.109 22.859 1 32.5 75 ARG A O 1
ATOM 584 N N . GLU A 1 76 ? -3.934 30.234 22.859 1 37.41 76 GLU A N 1
ATOM 585 C CA . GLU A 1 76 ? -5.164 29.766 22.219 1 37.41 76 GLU A CA 1
ATOM 586 C C . GLU A 1 76 ? -4.941 29.453 20.75 1 37.41 76 GLU A C 1
ATOM 588 O O . GLU A 1 76 ? -5.613 28.594 20.188 1 37.41 76 GLU A O 1
ATOM 593 N N . GLY A 1 77 ? -4.387 30.5 19.969 1 39.69 77 GLY A N 1
ATOM 594 C CA . GLY A 1 77 ? -3.887 30.25 18.625 1 39.69 77 GLY A CA 1
ATOM 595 C C . GLY A 1 77 ? -2.408 30.547 18.469 1 39.69 77 GLY A C 1
ATOM 596 O O . GLY A 1 77 ? -1.826 31.266 19.297 1 39.69 77 GLY A O 1
ATOM 597 N N . LEU A 1 78 ? -1.688 29.641 18 1 44.41 78 LEU A N 1
ATOM 598 C CA . LEU A 1 78 ? -0.234 29.609 17.891 1 44.41 78 LEU A CA 1
ATOM 599 C C . LEU A 1 78 ? 0.301 30.906 17.281 1 44.41 78 LEU A C 1
ATOM 601 O O . LEU A 1 78 ? -0.046 31.25 16.141 1 44.41 78 LEU A O 1
ATOM 605 N N . LEU A 1 79 ? 0.328 32.062 18.078 1 48.62 79 LEU A N 1
ATOM 606 C CA . LEU A 1 79 ? 1.087 33.219 17.594 1 48.62 79 LEU A CA 1
ATOM 607 C C . LEU A 1 79 ? 2.586 32.969 17.75 1 48.62 79 LEU A C 1
ATOM 609 O O . LEU A 1 79 ? 3.061 32.688 18.859 1 48.62 79 LEU A O 1
ATOM 613 N N . ILE A 1 80 ? 3.262 32.812 16.719 1 50.38 80 ILE A N 1
ATOM 614 C CA . ILE A 1 80 ? 4.719 32.688 16.703 1 50.38 80 ILE A CA 1
ATOM 615 C C . ILE A 1 80 ? 5.34 34.031 16.422 1 50.38 80 ILE A C 1
ATOM 617 O O . ILE A 1 80 ? 4.938 34.719 15.484 1 50.38 80 ILE A O 1
ATOM 621 N N . GLY A 1 81 ? 6.047 34.719 17.438 1 52.88 81 GLY A N 1
ATOM 622 C CA . GLY A 1 81 ? 6.68 36 17.219 1 52.88 81 GLY A CA 1
ATOM 623 C C . GLY A 1 81 ? 8.188 35.969 17.406 1 52.88 81 GLY A C 1
ATOM 624 O O . GLY A 1 81 ? 8.711 35.094 18.078 1 52.88 81 GLY A O 1
ATOM 625 N N . HIS A 1 82 ? 9.039 36.438 16.547 1 49.34 82 HIS A N 1
ATOM 626 C CA . HIS A 1 82 ? 10.461 36.688 16.781 1 49.34 82 HIS A CA 1
ATOM 627 C C . HIS A 1 82 ? 10.812 38.156 16.625 1 49.34 82 HIS A C 1
ATOM 629 O O . HIS A 1 82 ? 10.32 38.812 15.719 1 49.34 82 HIS A O 1
ATOM 635 N N . ASP A 1 83 ? 11.391 38.719 17.828 1 52.38 83 ASP A N 1
ATOM 636 C CA . ASP A 1 83 ? 11.781 40.125 17.844 1 52.38 83 ASP A CA 1
ATOM 637 C C . ASP A 1 83 ? 13.273 40.281 17.562 1 52.38 83 ASP A C 1
ATOM 639 O O . ASP A 1 83 ? 14.031 39.312 17.641 1 52.38 83 ASP A O 1
ATOM 643 N N . SER A 1 84 ? 13.578 41.375 16.828 1 50.72 84 SER A N 1
ATOM 644 C CA . SER A 1 84 ? 14.977 41.781 16.656 1 50.72 84 SER A CA 1
ATOM 645 C C . SER A 1 84 ? 15.656 42 18 1 50.72 84 SER A C 1
ATOM 647 O O . SER A 1 84 ? 15.008 42.438 18.953 1 50.72 84 SER A O 1
ATOM 649 N N . LYS A 1 85 ? 16.688 41.125 18.469 1 50.34 85 LYS A N 1
ATOM 650 C CA . LYS A 1 85 ? 17.422 41.344 19.703 1 50.34 85 LYS A CA 1
ATOM 651 C C . LYS A 1 85 ? 17.703 42.844 19.906 1 50.34 85 LYS A C 1
ATOM 653 O O . LYS A 1 85 ? 17.953 43.562 18.938 1 50.34 85 LYS A O 1
ATOM 658 N N . HIS A 1 86 ? 17.031 43.375 21.094 1 46.47 86 HIS A N 1
ATOM 659 C CA . HIS A 1 86 ? 16.969 44.75 21.547 1 46.47 86 HIS A CA 1
ATOM 660 C C . HIS A 1 86 ? 18.359 45.281 21.859 1 46.47 86 HIS A C 1
ATOM 662 O O . HIS A 1 86 ? 19.078 44.719 22.688 1 46.47 86 HIS A O 1
ATOM 668 N N . ALA A 1 87 ? 19.078 45.656 20.953 1 43.16 87 ALA A N 1
ATOM 669 C CA . ALA A 1 87 ? 20.062 46.562 21.547 1 43.16 87 ALA A CA 1
ATOM 670 C C . ALA A 1 87 ? 19.391 47.844 22.016 1 43.16 87 ALA A C 1
ATOM 672 O O . ALA A 1 87 ? 18.312 48.219 21.547 1 43.16 87 ALA A O 1
ATOM 673 N N . ALA A 1 88 ? 19.719 48.406 23.188 1 46.12 88 ALA A N 1
ATOM 674 C CA . ALA A 1 88 ? 19.25 49.562 23.938 1 46.12 88 ALA A CA 1
ATOM 675 C C . ALA A 1 88 ? 18.641 50.625 23.016 1 46.12 88 ALA A C 1
ATOM 677 O O . ALA A 1 88 ? 17.641 51.25 23.359 1 46.12 88 ALA A O 1
ATOM 678 N N . ASP A 1 89 ? 19.234 51.062 21.922 1 49.5 89 ASP A N 1
ATOM 679 C CA . ASP A 1 89 ? 18.844 52.188 21.094 1 49.5 89 ASP A CA 1
ATOM 680 C C . ASP A 1 89 ? 18.328 51.719 19.734 1 49.5 89 ASP A C 1
ATOM 682 O O . ASP A 1 89 ? 18.281 52.5 18.781 1 49.5 89 ASP A O 1
ATOM 686 N N . CYS A 1 90 ? 17.891 50.438 19.703 1 53.25 90 CYS A N 1
ATOM 687 C CA . CYS A 1 90 ? 17.594 49.969 18.359 1 53.25 90 CYS A CA 1
ATOM 688 C C . CYS A 1 90 ? 16.109 49.719 18.188 1 53.25 90 CYS A C 1
ATOM 690 O O . CYS A 1 90 ? 15.406 49.375 19.156 1 53.25 90 CYS A O 1
ATOM 692 N N . PRO A 1 91 ? 15.633 50.156 16.984 1 61.94 91 PRO A N 1
ATOM 693 C CA . PRO A 1 91 ? 14.25 49.812 16.609 1 61.94 91 PRO A CA 1
ATOM 694 C C . PRO A 1 91 ? 13.906 48.344 16.828 1 61.94 91 PRO A C 1
ATOM 696 O O . PRO A 1 91 ? 14.797 47.5 16.828 1 61.94 91 PRO A O 1
ATOM 699 N N . TYR A 1 92 ? 12.758 48.219 17.438 1 70.25 92 TYR A N 1
ATOM 700 C CA . TYR A 1 92 ? 12.211 46.906 17.703 1 70.25 92 TYR A CA 1
ATOM 701 C C . TYR A 1 92 ? 11.227 46.5 16.609 1 70.25 92 TYR A C 1
ATOM 703 O O . TYR A 1 92 ? 10.359 47.281 16.234 1 70.25 92 TYR A O 1
ATOM 711 N N . ILE A 1 93 ? 11.516 45.438 15.891 1 73 93 ILE A N 1
ATOM 712 C CA . ILE A 1 93 ? 10.57 44.875 14.938 1 73 93 ILE A CA 1
ATOM 713 C C . ILE A 1 93 ? 10.203 43.469 15.359 1 73 93 ILE A C 1
ATOM 715 O O . ILE A 1 93 ? 11.086 42.656 15.68 1 73 93 ILE A O 1
ATOM 719 N N . ALA A 1 94 ? 8.891 43.188 15.469 1 78.06 94 ALA A N 1
ATOM 720 C CA . ALA A 1 94 ? 8.391 41.875 15.789 1 78.06 94 ALA A CA 1
ATOM 721 C C . ALA A 1 94 ? 7.398 41.375 14.742 1 78.06 94 ALA A C 1
ATOM 723 O O . ALA A 1 94 ? 6.508 42.125 14.336 1 78.06 94 ALA A O 1
ATOM 724 N N . TRP A 1 95 ? 7.719 40.219 14.242 1 82.94 95 TRP A N 1
ATOM 725 C CA . TRP A 1 95 ? 6.777 39.562 13.344 1 82.94 95 TRP A CA 1
ATOM 726 C C . TRP A 1 95 ? 5.855 38.625 14.117 1 82.94 95 TRP A C 1
ATOM 728 O O . TRP A 1 95 ? 6.297 37.938 15.016 1 82.94 95 TRP A O 1
ATOM 738 N N . LEU A 1 96 ? 4.539 38.656 13.773 1 82.81 96 LEU A N 1
ATOM 739 C CA . LEU A 1 96 ? 3.547 37.75 14.352 1 82.81 96 LEU A CA 1
ATOM 740 C C . LEU A 1 96 ? 2.896 36.906 13.266 1 82.81 96 LEU A C 1
ATOM 742 O O . LEU A 1 96 ? 2.561 37.406 12.188 1 82.81 96 LEU A O 1
ATOM 746 N N . TYR A 1 97 ? 2.826 35.594 13.531 1 86.56 97 TYR A N 1
ATOM 747 C CA . TYR A 1 97 ? 2.236 34.688 12.57 1 86.56 97 TYR A CA 1
ATOM 748 C C . TYR A 1 97 ? 1.272 33.719 13.25 1 86.56 97 TYR A C 1
ATOM 750 O O . TYR A 1 97 ? 1.566 33.188 14.328 1 86.56 97 TYR A O 1
ATOM 758 N N . GLU A 1 98 ? 0.117 33.594 12.711 1 84.5 98 GLU A N 1
ATOM 759 C CA . GLU A 1 98 ? -0.852 32.562 13.141 1 84.5 98 GLU A CA 1
ATOM 760 C C . GLU A 1 98 ? -0.893 31.406 12.172 1 84.5 98 GLU A C 1
ATOM 762 O O . GLU A 1 98 ? -1.462 31.5 11.086 1 84.5 98 GLU A O 1
ATOM 767 N N . PRO A 1 99 ? -0.316 30.281 12.617 1 85.88 99 PRO A N 1
ATOM 768 C CA . PRO A 1 99 ? -0.333 29.094 11.766 1 85.88 99 PRO A CA 1
ATOM 769 C C . PRO A 1 99 ? -1.603 28.266 11.938 1 85.88 99 PRO A C 1
ATOM 771 O O . PRO A 1 99 ? -2.377 28.5 12.867 1 85.88 99 PRO A O 1
ATOM 774 N N . PRO A 1 100 ? -1.8 27.359 10.984 1 86.38 100 PRO A N 1
ATOM 775 C CA . PRO A 1 100 ? -2.857 26.375 11.227 1 86.38 100 PRO A CA 1
ATOM 776 C C . PRO A 1 100 ? -2.592 25.5 12.453 1 86.38 100 PRO A C 1
ATOM 778 O O . PRO A 1 100 ? -1.438 25.328 12.844 1 86.38 100 PRO A O 1
ATOM 781 N N . VAL A 1 101 ? -3.662 24.938 12.992 1 85.69 101 VAL A N 1
ATOM 782 C CA . VAL A 1 101 ? -3.555 24.203 14.242 1 85.69 101 VAL A CA 1
ATOM 783 C C . VAL A 1 101 ? -2.816 22.891 14.016 1 85.69 101 VAL A C 1
ATOM 785 O O . VAL A 1 101 ? -2.297 22.297 14.953 1 85.69 101 VAL A O 1
ATOM 788 N N . TRP A 1 102 ? -2.771 22.453 12.805 1 88.31 102 TRP A N 1
ATOM 789 C CA . TRP A 1 102 ? -2.193 21.156 12.508 1 88.31 102 TRP A CA 1
ATOM 790 C C . TRP A 1 102 ? -0.715 21.281 12.164 1 88.31 102 TRP A C 1
ATOM 792 O O . TRP A 1 102 ? -0.086 20.297 11.742 1 88.31 102 TRP A O 1
ATOM 802 N N . LEU A 1 103 ? -0.1 22.422 12.266 1 90.31 103 LEU A N 1
ATOM 803 C CA . LEU A 1 103 ? 1.315 22.609 11.969 1 90.31 103 LEU A CA 1
ATOM 804 C C . LEU A 1 103 ? 2.17 21.609 12.734 1 90.31 103 LEU A C 1
ATOM 806 O O . LEU A 1 103 ? 1.958 21.391 13.93 1 90.31 103 LEU A O 1
ATOM 810 N N . ILE A 1 104 ? 3.184 21.031 12.078 1 90.88 104 ILE A N 1
ATOM 811 C CA . ILE A 1 104 ? 3.973 19.938 12.641 1 90.88 104 ILE A CA 1
ATOM 812 C C . ILE A 1 104 ? 4.93 20.469 13.695 1 90.88 104 ILE A C 1
ATOM 814 O O . ILE A 1 104 ? 5.145 19.844 14.734 1 90.88 104 ILE A O 1
ATOM 818 N N . SER A 1 105 ? 5.543 21.547 13.336 1 91.44 105 SER A N 1
ATOM 819 C CA . SER A 1 105 ? 6.551 22.156 14.195 1 91.44 105 SER A CA 1
ATOM 820 C C . SER A 1 105 ? 6.574 23.672 14.031 1 91.44 105 SER A C 1
ATOM 822 O O . SER A 1 105 ? 6.453 24.188 12.922 1 91.44 105 SER A O 1
ATOM 824 N N . ASP A 1 106 ? 6.789 24.344 15.102 1 88.44 106 ASP A N 1
ATOM 825 C CA . ASP A 1 106 ? 6.84 25.797 15.031 1 88.44 106 ASP A CA 1
ATOM 826 C C . ASP A 1 106 ? 8.273 26.297 14.828 1 88.44 106 ASP A C 1
ATOM 828 O O . ASP A 1 106 ? 8.5 27.469 14.562 1 88.44 106 ASP A O 1
ATOM 832 N N . GLN A 1 107 ? 9.164 25.406 14.906 1 88.38 107 GLN A N 1
ATOM 833 C CA . GLN A 1 107 ? 10.57 25.797 14.867 1 88.38 107 GLN A CA 1
ATOM 834 C C . GLN A 1 107 ? 10.914 26.453 13.539 1 88.38 107 GLN A C 1
ATOM 836 O O . GLN A 1 107 ? 11.508 27.531 13.516 1 88.38 107 GLN A O 1
ATOM 841 N N . PRO A 1 108 ? 10.57 25.797 12.43 1 89.25 108 PRO A N 1
ATOM 842 C CA . PRO A 1 108 ? 10.906 26.469 11.164 1 89.25 108 PRO A CA 1
ATOM 843 C C . PRO A 1 108 ? 10.266 27.844 11.031 1 89.25 108 PRO A C 1
ATOM 845 O O . PRO A 1 108 ? 10.883 28.766 10.5 1 89.25 108 PRO A O 1
ATOM 848 N N . ILE A 1 109 ? 9.078 27.984 11.508 1 88.62 109 ILE A N 1
ATOM 849 C CA . ILE A 1 109 ? 8.391 29.266 11.445 1 88.62 109 ILE A CA 1
ATOM 850 C C . ILE A 1 109 ? 9.125 30.297 12.289 1 88.62 109 ILE A C 1
ATOM 852 O O . ILE A 1 109 ? 9.352 31.422 11.852 1 88.62 109 ILE A O 1
ATOM 856 N N . LYS A 1 110 ? 9.445 29.906 13.445 1 84.88 110 LYS A N 1
ATOM 857 C CA . LYS A 1 110 ? 10.195 30.797 14.336 1 84.88 110 LYS A CA 1
ATOM 858 C C . LYS A 1 110 ? 11.5 31.25 13.688 1 84.88 110 LYS A C 1
ATOM 860 O O . LYS A 1 110 ? 11.867 32.438 13.773 1 84.88 110 LYS A O 1
ATOM 865 N N . LYS A 1 111 ? 12.133 30.297 13.078 1 84.06 111 LYS A N 1
ATOM 866 C CA . LYS A 1 111 ? 13.383 30.625 12.398 1 84.06 111 LYS A CA 1
ATOM 867 C C . LYS A 1 111 ? 13.148 31.594 11.242 1 84.06 111 LYS A C 1
ATOM 869 O O . LYS A 1 111 ? 13.945 32.5 11.008 1 84.06 111 LYS A O 1
ATOM 874 N N . TRP A 1 112 ? 12.086 31.406 10.547 1 84.69 112 TRP A N 1
ATOM 875 C CA . TRP A 1 112 ? 11.703 32.312 9.453 1 84.69 112 TRP A CA 1
ATOM 876 C C . TRP A 1 112 ? 11.5 33.719 9.961 1 84.69 112 TRP A C 1
ATOM 878 O O . TRP A 1 112 ? 12.023 34.688 9.383 1 84.69 112 TRP A O 1
ATOM 888 N N . LEU A 1 113 ? 10.797 33.812 11.016 1 82.62 113 LEU A N 1
ATOM 889 C CA . LEU A 1 113 ? 10.484 35.125 11.586 1 82.62 113 LEU A CA 1
ATOM 890 C C . LEU A 1 113 ? 11.734 35.781 12.148 1 82.62 113 LEU A C 1
ATOM 892 O O . LEU A 1 113 ? 11.891 37 12.047 1 82.62 113 LEU A O 1
ATOM 896 N N . GLU A 1 114 ? 12.547 35 12.719 1 79.94 114 GLU A N 1
ATOM 897 C CA . GLU A 1 114 ? 13.82 35.5 13.227 1 79.94 114 GLU A CA 1
ATOM 898 C C . GLU A 1 114 ? 14.664 36.094 12.102 1 79.94 114 GLU A C 1
ATOM 900 O O . GLU A 1 114 ? 15.188 37.219 12.227 1 79.94 114 GLU A O 1
ATOM 905 N N . LEU A 1 115 ? 14.789 35.344 11.078 1 77.56 115 LEU A N 1
ATOM 906 C CA . LEU A 1 115 ? 15.594 35.812 9.945 1 77.56 115 LEU A CA 1
ATOM 907 C C . LEU A 1 115 ? 14.969 37.031 9.297 1 77.56 115 LEU A C 1
ATOM 909 O O . LEU A 1 115 ? 15.68 37.938 8.844 1 77.56 115 LEU A O 1
ATOM 913 N N . ALA A 1 116 ? 13.672 37.062 9.258 1 80.44 116 ALA A N 1
ATOM 914 C CA . ALA A 1 116 ? 12.984 38.219 8.711 1 80.44 116 ALA A CA 1
ATOM 915 C C . ALA A 1 116 ? 13.234 39.469 9.57 1 80.44 116 ALA A C 1
ATOM 917 O O . ALA A 1 116 ? 13.391 40.562 9.047 1 80.44 116 ALA A O 1
ATOM 918 N N . ALA A 1 117 ? 13.203 39.281 10.852 1 77.88 117 ALA A N 1
ATOM 919 C CA . ALA A 1 117 ? 13.484 40.375 11.758 1 77.88 117 ALA A CA 1
ATOM 920 C C . ALA A 1 117 ? 14.914 40.906 11.57 1 77.88 117 ALA A C 1
ATOM 922 O O . ALA A 1 117 ? 15.148 42.094 11.57 1 77.88 117 ALA A O 1
ATOM 923 N N . GLN A 1 118 ? 15.781 39.938 11.375 1 76.19 118 GLN A N 1
ATOM 924 C CA . GLN A 1 118 ? 17.172 40.312 11.148 1 76.19 118 GLN A CA 1
ATOM 925 C C . GLN A 1 118 ? 17.328 41.062 9.828 1 76.19 118 GLN A C 1
ATOM 927 O O . GLN A 1 118 ? 18.062 42.062 9.75 1 76.19 118 GLN A O 1
ATOM 932 N N . ALA A 1 119 ? 16.672 40.562 8.906 1 76.88 119 ALA A N 1
ATOM 933 C CA . ALA A 1 119 ? 16.734 41.219 7.602 1 76.88 119 ALA A CA 1
ATOM 934 C C . ALA A 1 119 ? 16.172 42.625 7.68 1 76.88 119 ALA A C 1
ATOM 936 O O . ALA A 1 119 ? 16.703 43.562 7.062 1 76.88 119 ALA A O 1
ATOM 937 N N . ALA A 1 120 ? 15.086 42.812 8.406 1 76.12 120 ALA A N 1
ATOM 938 C CA . ALA A 1 120 ? 14.492 44.125 8.57 1 76.12 120 ALA A CA 1
ATOM 939 C C . ALA A 1 120 ? 15.445 45.094 9.273 1 76.12 120 ALA A C 1
ATOM 941 O O . ALA A 1 120 ? 15.578 46.25 8.883 1 76.12 120 ALA A O 1
ATOM 942 N N . MET A 1 121 ? 16.109 44.562 10.219 1 74.69 121 MET A N 1
ATOM 943 C CA . MET A 1 121 ? 17.062 45.406 10.969 1 74.69 121 MET A CA 1
ATOM 944 C C . MET A 1 121 ? 18.25 45.781 10.094 1 74.69 121 MET A C 1
ATOM 946 O O . MET A 1 121 ? 18.75 46.906 10.164 1 74.69 121 MET A O 1
ATOM 950 N N . LEU A 1 122 ? 18.656 44.844 9.359 1 74.06 122 LEU A N 1
ATOM 951 C CA . LEU A 1 122 ? 19.781 45.125 8.461 1 74.06 122 LEU A CA 1
ATOM 952 C C . LEU A 1 122 ? 19.406 46.188 7.457 1 74.06 122 LEU A C 1
ATOM 954 O O . LEU A 1 122 ? 20.219 47.062 7.133 1 74.06 122 LEU A O 1
ATOM 958 N N . ARG A 1 123 ? 18.219 46.125 6.988 1 75.62 123 ARG A N 1
ATOM 959 C CA . ARG A 1 123 ? 17.75 47.125 6.043 1 75.62 123 ARG A CA 1
ATOM 960 C C . ARG A 1 123 ? 17.641 48.5 6.703 1 75.62 123 ARG A C 1
ATOM 962 O O . ARG A 1 123 ? 17.906 49.5 6.07 1 75.62 123 ARG A O 1
ATOM 969 N N . LEU A 1 124 ? 17.266 48.5 7.918 1 72.19 124 LEU A N 1
ATOM 970 C CA . LEU A 1 124 ? 17.141 49.75 8.664 1 72.19 124 LEU A CA 1
ATOM 971 C C . LEU A 1 124 ? 18.516 50.344 8.898 1 72.19 124 LEU A C 1
ATOM 973 O O . LEU A 1 124 ? 18.672 51.562 8.828 1 72.19 124 LEU A O 1
ATOM 977 N N . GLU A 1 125 ? 19.438 49.469 9.141 1 71.38 125 GLU A N 1
ATOM 978 C CA . GLU A 1 125 ? 20.766 49.938 9.492 1 71.38 125 GLU A CA 1
ATOM 979 C C . GLU A 1 125 ? 21.562 50.344 8.25 1 71.38 125 GLU A C 1
ATOM 981 O O . GLU A 1 125 ? 22.281 51.344 8.258 1 71.38 125 GLU A O 1
ATOM 986 N N . GLN A 1 126 ? 21.453 49.5 7.281 1 72.62 126 GLN A N 1
ATOM 987 C CA . GLN A 1 126 ? 22.375 49.688 6.156 1 72.62 126 GLN A CA 1
ATOM 988 C C . GLN A 1 126 ? 21.641 50.25 4.934 1 72.62 126 GLN A C 1
ATOM 990 O O . GLN A 1 126 ? 22.25 50.469 3.893 1 72.62 126 GLN A O 1
ATOM 995 N N . GLY A 1 127 ? 20.453 50.531 4.938 1 65.06 127 GLY A N 1
ATOM 996 C CA . GLY A 1 127 ? 19.703 51.062 3.811 1 65.06 127 GLY A CA 1
ATOM 997 C C . GLY A 1 127 ? 19.156 49.969 2.906 1 65.06 127 GLY A C 1
ATOM 998 O O . GLY A 1 127 ? 19.406 48.781 3.123 1 65.06 127 GLY A O 1
ATOM 999 N N . PRO A 1 128 ? 18.297 50.344 1.932 1 61.78 128 PRO A N 1
ATOM 1000 C CA . PRO A 1 128 ? 17.562 49.406 1.07 1 61.78 128 PRO A CA 1
ATOM 1001 C C . PRO A 1 128 ? 18.484 48.531 0.256 1 61.78 128 PRO A C 1
ATOM 1003 O O . PRO A 1 128 ? 18.109 47.406 -0.13 1 61.78 128 PRO A O 1
ATOM 1006 N N . LYS A 1 129 ? 19.703 48.938 -0.163 1 60.53 129 LYS A N 1
ATOM 1007 C CA . LYS A 1 129 ? 20.609 48.156 -0.999 1 60.53 129 LYS A CA 1
ATOM 1008 C C . LYS A 1 129 ? 21.219 47 -0.218 1 60.53 129 LYS A C 1
ATOM 1010 O O . LYS A 1 129 ? 21.562 45.969 -0.796 1 60.53 129 LYS A O 1
ATOM 1015 N N . ALA A 1 130 ? 21.578 47.156 0.945 1 52.56 130 ALA A N 1
ATOM 1016 C CA . ALA A 1 130 ? 22.266 46.156 1.74 1 52.56 130 ALA A CA 1
ATOM 1017 C C . ALA A 1 130 ? 21.406 44.906 1.933 1 52.56 130 ALA A C 1
ATOM 1019 O O . ALA A 1 130 ? 21.906 43.781 1.997 1 52.56 130 ALA A O 1
ATOM 1020 N N . GLY A 1 131 ? 20.156 45.031 1.991 1 49.84 131 GLY A N 1
ATOM 1021 C CA . GLY A 1 131 ? 19.297 43.906 2.297 1 49.84 131 GLY A CA 1
ATOM 1022 C C . GLY A 1 131 ? 18.953 43.062 1.08 1 49.84 131 GLY A C 1
ATOM 1023 O O . GLY A 1 131 ? 18.328 42.031 1.201 1 49.84 131 GLY A O 1
ATOM 1024 N N . GLN A 1 132 ? 19.297 43.656 -0.064 1 51.5 132 GLN A N 1
ATOM 1025 C CA . GLN A 1 132 ? 18.859 42.969 -1.265 1 51.5 132 GLN A CA 1
ATOM 1026 C C . GLN A 1 132 ? 19.594 41.625 -1.417 1 51.5 132 GLN A C 1
ATOM 1028 O O . GLN A 1 132 ? 19.016 40.625 -1.845 1 51.5 132 GLN A O 1
ATOM 1033 N N . ALA A 1 133 ? 20.938 41.75 -1.279 1 46.12 133 ALA A N 1
ATOM 1034 C CA . ALA A 1 133 ? 21.734 40.562 -1.584 1 46.12 133 ALA A CA 1
ATOM 1035 C C . ALA A 1 133 ? 21.344 39.375 -0.677 1 46.12 133 ALA A C 1
ATOM 1037 O O . ALA A 1 133 ? 21.281 38.25 -1.122 1 46.12 133 ALA A O 1
ATOM 1038 N N . GLN A 1 134 ? 21.469 39.719 0.541 1 45.22 134 GLN A N 1
ATOM 1039 C CA . GLN A 1 134 ? 21.281 38.625 1.463 1 45.22 134 GLN A CA 1
ATOM 1040 C C . GLN A 1 134 ? 19.875 38.031 1.36 1 45.22 134 GLN A C 1
ATOM 1042 O O . GLN A 1 134 ? 19.656 36.875 1.674 1 45.22 134 GLN A O 1
ATOM 1047 N N . TRP A 1 135 ? 18.891 39 0.864 1 44.78 135 TRP A N 1
ATOM 1048 C CA . TRP A 1 135 ? 17.484 38.656 1.052 1 44.78 135 TRP A CA 1
ATOM 1049 C C . TRP A 1 135 ? 16.906 38.031 -0.201 1 44.78 135 TRP A C 1
ATOM 1051 O O . TRP A 1 135 ? 15.75 37.562 -0.203 1 44.78 135 TRP A O 1
ATOM 1061 N N . THR A 1 136 ? 17.422 38.719 -1.334 1 43.44 136 THR A N 1
ATOM 1062 C CA . THR A 1 136 ? 16.906 38.125 -2.553 1 43.44 136 THR A CA 1
ATOM 1063 C C . THR A 1 136 ? 16.797 36.625 -2.402 1 43.44 136 THR A C 1
ATOM 1065 O O . THR A 1 136 ? 16.031 35.969 -3.127 1 43.44 136 THR A O 1
ATOM 1068 N N . HIS A 1 137 ? 17.547 36.344 -1.549 1 41.41 137 HIS A N 1
ATOM 1069 C CA . HIS A 1 137 ? 17.578 34.906 -1.478 1 41.41 137 HIS A CA 1
ATOM 1070 C C . HIS A 1 137 ? 16.609 34.375 -0.423 1 41.41 137 HIS A C 1
ATOM 1072 O O . HIS A 1 137 ? 16.703 33.219 -0.005 1 41.41 137 HIS A O 1
ATOM 1078 N N . LEU A 1 138 ? 15.961 35.5 0.282 1 43.06 138 LEU A N 1
ATOM 1079 C CA . LEU A 1 138 ? 14.961 35.031 1.232 1 43.06 138 LEU A CA 1
ATOM 1080 C C . LEU A 1 138 ? 13.836 34.281 0.514 1 43.06 138 LEU A C 1
ATOM 1082 O O . LEU A 1 138 ? 12.883 33.844 1.149 1 43.06 138 LEU A O 1
ATOM 1086 N N . ASP A 1 139 ? 13.547 34.812 -0.741 1 46.59 139 ASP A N 1
ATOM 1087 C CA . ASP A 1 139 ? 12.734 33.75 -1.28 1 46.59 139 ASP A CA 1
ATOM 1088 C C . ASP A 1 139 ? 13.086 32.406 -0.608 1 46.59 139 ASP A C 1
ATOM 1090 O O . ASP A 1 139 ? 13.883 31.641 -1.134 1 46.59 139 ASP A O 1
ATOM 1094 N N . TRP A 1 140 ? 13.438 32.75 0.639 1 53.19 140 TRP A N 1
ATOM 1095 C CA . TRP A 1 140 ? 13.945 31.781 1.607 1 53.19 140 TRP A CA 1
ATOM 1096 C C . TRP A 1 140 ? 13.383 30.391 1.332 1 53.19 140 TRP A C 1
ATOM 1098 O O . TRP A 1 140 ? 12.172 30.156 1.453 1 53.19 140 TRP A O 1
ATOM 1108 N N . ALA A 1 141 ? 14.047 29.906 0.482 1 64.69 141 ALA A N 1
ATOM 1109 C CA . ALA A 1 141 ? 13.727 28.531 0.105 1 64.69 141 ALA A CA 1
ATOM 1110 C C . ALA A 1 141 ? 13.539 27.641 1.34 1 64.69 141 ALA A C 1
ATOM 1112 O O . ALA A 1 141 ? 14.352 27.688 2.268 1 64.69 141 ALA A O 1
ATOM 1113 N N . GLY A 1 142 ? 12.359 27.281 1.683 1 81.81 142 GLY A N 1
ATOM 1114 C CA . GLY A 1 142 ? 12.031 26.344 2.738 1 81.81 142 GLY A CA 1
ATOM 1115 C C . GLY A 1 142 ? 13.18 25.406 3.096 1 81.81 142 GLY A C 1
ATOM 1116 O O . GLY A 1 142 ? 13.414 25.125 4.273 1 81.81 142 GLY A O 1
ATOM 1117 N N . SER A 1 143 ? 14.102 25.234 2.123 1 84.56 143 SER A N 1
ATOM 1118 C CA . SER A 1 143 ? 15.195 24.297 2.334 1 84.56 143 SER A CA 1
ATOM 1119 C C . SER A 1 143 ? 16.297 24.922 3.178 1 84.56 143 SER A C 1
ATOM 1121 O O . SER A 1 143 ? 16.938 24.234 3.988 1 84.56 143 SER A O 1
ATOM 1123 N N . GLN A 1 144 ? 16.531 26.188 2.977 1 84 144 GLN A N 1
ATOM 1124 C CA . GLN A 1 144 ? 17.562 26.875 3.752 1 84 144 GLN A CA 1
ATOM 1125 C C . GLN A 1 144 ? 17.172 26.969 5.223 1 84 144 GLN A C 1
ATOM 1127 O O . GLN A 1 144 ? 18 26.781 6.109 1 84 144 GLN A O 1
ATOM 1132 N N . ILE A 1 145 ? 15.922 27.312 5.414 1 86.94 145 ILE A N 1
ATOM 1133 C CA . ILE A 1 145 ? 15.422 27.422 6.777 1 86.94 145 ILE A CA 1
ATOM 1134 C C . ILE A 1 145 ? 15.539 26.078 7.492 1 86.94 145 ILE A C 1
ATOM 1136 O O . ILE A 1 145 ? 16.016 26.016 8.633 1 86.94 145 ILE A O 1
ATOM 1140 N N . ILE A 1 146 ? 15.141 25.047 6.844 1 89.62 146 ILE A N 1
ATOM 1141 C CA . ILE A 1 146 ? 15.164 23.719 7.434 1 89.62 146 ILE A CA 1
ATOM 1142 C C . ILE A 1 146 ? 16.609 23.312 7.727 1 89.62 146 ILE A C 1
ATOM 1144 O O . ILE A 1 146 ? 16.906 22.75 8.789 1 89.62 146 ILE A O 1
ATOM 1148 N N . ALA A 1 147 ? 17.5 23.578 6.766 1 87.19 147 ALA A N 1
ATOM 1149 C CA . ALA A 1 147 ? 18.922 23.266 6.98 1 87.19 147 ALA A CA 1
ATOM 1150 C C . ALA A 1 147 ? 19.453 23.969 8.227 1 87.19 147 ALA A C 1
ATOM 1152 O O . ALA A 1 147 ? 20.188 23.375 9.008 1 87.19 147 ALA A O 1
ATOM 1153 N N . GLN A 1 148 ? 19.047 25.188 8.43 1 84.75 148 GLN A N 1
ATOM 1154 C CA . GLN A 1 148 ? 19.469 25.938 9.602 1 84.75 148 GLN A CA 1
ATOM 1155 C C . GLN A 1 148 ? 18.922 25.328 10.883 1 84.75 148 GLN A C 1
ATOM 1157 O O . GLN A 1 148 ? 19.625 25.234 11.891 1 84.75 148 GLN A O 1
ATOM 1162 N N . CYS A 1 149 ? 17.672 24.922 10.859 1 86.94 149 CYS A N 1
ATOM 1163 C CA . CYS A 1 149 ? 17.062 24.266 12.016 1 86.94 149 CYS A CA 1
ATOM 1164 C C . CYS A 1 149 ? 17.812 23 12.391 1 86.94 149 CYS A C 1
ATOM 1166 O O . CYS A 1 149 ? 18.062 22.75 13.57 1 86.94 149 CYS A O 1
ATOM 1168 N N . ILE A 1 150 ? 18.188 22.281 11.391 1 86.94 150 ILE A N 1
ATOM 1169 C CA . ILE A 1 150 ? 18.906 21.031 11.625 1 86.94 150 ILE A CA 1
ATOM 1170 C C . ILE A 1 150 ? 20.266 21.312 12.273 1 86.94 150 ILE A C 1
ATOM 1172 O O . ILE A 1 150 ? 20.641 20.656 13.25 1 86.94 150 ILE A O 1
ATOM 1176 N N . ARG A 1 151 ? 20.922 22.297 11.773 1 84 151 ARG A N 1
ATOM 1177 C CA . ARG A 1 151 ? 22.25 22.656 12.297 1 84 151 ARG A CA 1
ATOM 1178 C C . ARG A 1 151 ? 22.156 23.078 13.758 1 84 151 ARG A C 1
ATOM 1180 O O . ARG A 1 151 ? 23.078 22.812 14.539 1 84 151 ARG A O 1
ATOM 1187 N N . GLU A 1 152 ? 21.094 23.719 14.07 1 82.62 152 GLU A N 1
ATOM 1188 C CA . GLU A 1 152 ? 20.906 24.156 15.445 1 82.62 152 GLU A CA 1
ATOM 1189 C C . GLU A 1 152 ? 20.75 22.969 16.391 1 82.62 152 GLU A C 1
ATOM 1191 O O . GLU A 1 152 ? 21.188 23.031 17.547 1 82.62 152 GLU A O 1
ATOM 1196 N N . HIS A 1 153 ? 20.156 21.922 15.945 1 82.25 153 HIS A N 1
ATOM 1197 C CA . HIS A 1 153 ? 19.984 20.719 16.781 1 82.25 153 HIS A CA 1
ATOM 1198 C C . HIS A 1 153 ? 21.281 19.922 16.859 1 82.25 153 HIS A C 1
ATOM 1200 O O . HIS A 1 153 ? 21.531 19.25 17.859 1 82.25 153 HIS A O 1
ATOM 1206 N N . PHE A 1 154 ? 22.062 19.984 15.773 1 77.31 154 PHE A N 1
ATOM 1207 C CA . PHE A 1 154 ? 23.312 19.234 15.727 1 77.31 154 PHE A CA 1
ATOM 1208 C C . PHE A 1 154 ? 24.422 19.969 16.484 1 77.31 154 PHE A C 1
ATOM 1210 O O . PHE A 1 154 ? 25.422 19.359 16.859 1 77.31 154 PHE A O 1
ATOM 1217 N N . GLY A 1 155 ? 24.312 21.297 16.547 1 65.5 155 GLY A N 1
ATOM 1218 C CA . GLY A 1 155 ? 25.344 22.188 17.047 1 65.5 155 GLY A CA 1
ATOM 1219 C C . GLY A 1 155 ? 25.906 21.734 18.391 1 65.5 155 GLY A C 1
ATOM 1220 O O . GLY A 1 155 ? 27.125 21.578 18.531 1 65.5 155 GLY A O 1
ATOM 1221 N N . PRO A 1 156 ? 25 21.5 19.375 1 56.03 156 PRO A N 1
ATOM 1222 C CA . PRO A 1 156 ? 25.656 21.109 20.625 1 56.03 156 PRO A CA 1
ATOM 1223 C C . PRO A 1 156 ? 26.562 19.891 20.469 1 56.03 156 PRO A C 1
ATOM 1225 O O . PRO A 1 156 ? 27.578 19.781 21.156 1 56.03 156 PRO A O 1
ATOM 1228 N N . ALA A 1 157 ? 26.219 18.953 19.609 1 51.72 157 ALA A N 1
ATOM 1229 C CA . ALA A 1 157 ? 27 17.734 19.375 1 51.72 157 ALA A CA 1
ATOM 1230 C C . ALA A 1 157 ? 28.297 18.062 18.625 1 51.72 157 ALA A C 1
ATOM 1232 O O . ALA A 1 157 ? 29.312 17.391 18.828 1 51.72 157 ALA A O 1
ATOM 1233 N N . ARG A 1 158 ? 28.188 19 17.719 1 53.44 158 ARG A N 1
ATOM 1234 C CA . ARG A 1 158 ? 29.359 19.359 16.922 1 53.44 158 ARG A CA 1
ATOM 1235 C C . ARG A 1 158 ? 30.453 19.953 17.797 1 53.44 158 ARG A C 1
ATOM 1237 O O . ARG A 1 158 ? 31.641 19.797 17.516 1 53.44 158 ARG A O 1
ATOM 1244 N N . ALA A 1 159 ? 29.969 20.672 18.797 1 45.81 159 ALA A N 1
ATOM 1245 C CA . ALA A 1 159 ? 31 21.156 19.688 1 45.81 159 ALA A CA 1
ATOM 1246 C C . ALA A 1 159 ? 31.797 20.016 20.297 1 45.81 159 ALA A C 1
ATOM 1248 O O . ALA A 1 159 ? 32.969 20.172 20.641 1 45.81 159 ALA A O 1
ATOM 1249 N N . SER A 1 160 ? 31.125 18.938 20.5 1 41.19 160 SER A N 1
ATOM 1250 C CA . SER A 1 160 ? 31.828 17.812 21.109 1 41.19 160 SER A CA 1
ATOM 1251 C C . SER A 1 160 ? 32.531 16.969 20.078 1 41.19 160 SER A C 1
ATOM 1253 O O . SER A 1 160 ? 33.375 16.141 20.422 1 41.19 160 SER A O 1
ATOM 1255 N N . VAL A 1 161 ? 31.875 16.766 19 1 41.06 161 VAL A N 1
ATOM 1256 C CA . VAL A 1 161 ? 32.531 15.906 18.016 1 41.06 161 VAL A CA 1
ATOM 1257 C C . VAL A 1 161 ? 33.625 16.672 17.297 1 41.06 161 VAL A C 1
ATOM 1259 O O . VAL A 1 161 ? 33.375 17.688 16.656 1 41.06 161 VAL A O 1
ATOM 1262 N N . VAL A 1 162 ? 34.75 16.828 17.875 1 37.94 162 VAL A N 1
ATOM 1263 C CA . VAL A 1 162 ? 36.031 17.359 17.406 1 37.94 162 VAL A CA 1
ATOM 1264 C C . VAL A 1 162 ? 36.188 17.062 15.914 1 37.94 162 VAL A C 1
ATOM 1266 O O . VAL A 1 162 ? 37.25 17.359 15.328 1 37.94 162 VAL A O 1
ATOM 1269 N N . SER A 1 163 ? 35.469 16.156 15.266 1 40.53 163 SER A N 1
ATOM 1270 C CA . SER A 1 163 ? 35.969 15.773 13.953 1 40.53 163 SER A CA 1
ATOM 1271 C C . SER A 1 163 ? 35.594 16.797 12.891 1 40.53 163 SER A C 1
ATOM 1273 O O . SER A 1 163 ? 34.531 17.375 12.93 1 40.53 163 SER A O 1
ATOM 1275 N N . ASN A 1 164 ? 36.531 17.469 12.289 1 43.28 164 ASN A N 1
ATOM 1276 C CA . ASN A 1 164 ? 36.594 18.359 11.133 1 43.28 164 ASN A CA 1
ATOM 1277 C C . ASN A 1 164 ? 35.531 17.984 10.094 1 43.28 164 ASN A C 1
ATOM 1279 O O . ASN A 1 164 ? 35.312 18.734 9.141 1 43.28 164 ASN A O 1
ATOM 1283 N N . ASN A 1 165 ? 35.031 16.672 10.055 1 46.75 165 ASN A N 1
ATOM 1284 C CA . ASN A 1 165 ? 34.219 16.219 8.945 1 46.75 165 ASN A CA 1
ATOM 1285 C C . ASN A 1 165 ? 32.75 16.047 9.359 1 46.75 165 ASN A C 1
ATOM 1287 O O . ASN A 1 165 ? 32.094 15.07 8.977 1 46.75 165 ASN A O 1
ATOM 1291 N N . ALA A 1 166 ? 32.375 16.875 10.328 1 54.91 166 ALA A N 1
ATOM 1292 C CA . ALA A 1 166 ? 31.016 16.781 10.805 1 54.91 166 ALA A CA 1
ATOM 1293 C C . ALA A 1 166 ? 30.016 17 9.672 1 54.91 166 ALA A C 1
ATOM 1295 O O . ALA A 1 166 ? 30.234 17.859 8.82 1 54.91 166 ALA A O 1
ATOM 1296 N N . PHE A 1 167 ? 29.109 16.125 9.578 1 61.09 167 PHE A N 1
ATOM 1297 C CA . PHE A 1 167 ? 28.031 16.203 8.602 1 61.09 167 PHE A CA 1
ATOM 1298 C C . PHE A 1 167 ? 27.344 17.562 8.656 1 61.09 167 PHE A C 1
ATOM 1300 O O . PHE A 1 167 ? 26.922 18 9.734 1 61.09 167 PHE A O 1
ATOM 1307 N N . GLU A 1 168 ? 27.656 18.359 7.598 1 73.31 168 GLU A N 1
ATOM 1308 C CA . GLU A 1 168 ? 26.922 19.625 7.5 1 73.31 168 GLU A CA 1
ATOM 1309 C C . GLU A 1 168 ? 25.719 19.5 6.566 1 73.31 168 GLU A C 1
ATOM 1311 O O . GLU A 1 168 ? 25.875 19.172 5.391 1 73.31 168 GLU A O 1
ATOM 1316 N N . VAL A 1 169 ? 24.594 19.609 7.188 1 78.5 169 VAL A N 1
ATOM 1317 C CA . VAL A 1 169 ? 23.391 19.625 6.379 1 78.5 169 VAL A CA 1
ATOM 1318 C C . VAL A 1 169 ? 23.219 20.984 5.727 1 78.5 169 VAL A C 1
ATOM 1320 O O . VAL A 1 169 ? 23.281 22.016 6.402 1 78.5 169 VAL A O 1
ATOM 1323 N N . THR A 1 170 ? 23.172 21.031 4.398 1 81.62 170 THR A N 1
ATOM 1324 C CA . THR A 1 170 ? 22.953 22.25 3.627 1 81.62 170 THR A CA 1
ATOM 1325 C C . THR A 1 170 ? 21.562 22.234 2.998 1 81.62 170 THR A C 1
ATOM 1327 O O . THR A 1 170 ? 20.828 21.25 3.109 1 81.62 170 THR A O 1
ATOM 1330 N N . ALA A 1 171 ? 21.234 23.438 2.445 1 84.75 171 ALA A N 1
ATOM 1331 C CA . ALA A 1 171 ? 19.984 23.516 1.71 1 84.75 171 ALA A CA 1
ATOM 1332 C C . ALA A 1 171 ? 19.938 22.5 0.573 1 84.75 171 ALA A C 1
ATOM 1334 O O . ALA A 1 171 ? 18.875 21.953 0.268 1 84.75 171 ALA A O 1
ATOM 1335 N N . GLN A 1 172 ? 21.094 22.25 0.095 1 82.19 172 GLN A N 1
ATOM 1336 C CA . GLN A 1 172 ? 21.188 21.297 -1.005 1 82.19 172 GLN A CA 1
ATOM 1337 C C . GLN A 1 172 ? 20.859 19.875 -0.537 1 82.19 172 GLN A C 1
ATOM 1339 O O . GLN A 1 172 ? 20.234 19.109 -1.271 1 82.19 172 GLN A O 1
ATOM 1344 N N . THR A 1 173 ? 21.266 19.562 0.64 1 85.88 173 THR A N 1
ATOM 1345 C CA . THR A 1 173 ? 20.953 18.266 1.213 1 85.88 173 THR A CA 1
ATOM 1346 C C . THR A 1 173 ? 19.438 18.078 1.33 1 85.88 173 THR A C 1
ATOM 1348 O O . THR A 1 173 ? 18.906 17.031 0.967 1 85.88 173 THR A O 1
ATOM 1351 N N . VAL A 1 174 ? 18.797 19.125 1.767 1 89.56 174 VAL A N 1
ATOM 1352 C CA . VAL A 1 174 ? 17.344 19.078 1.948 1 89.56 174 VAL A CA 1
ATOM 1353 C C . VAL A 1 174 ? 16.656 18.953 0.59 1 89.56 174 VAL A C 1
ATOM 1355 O O . VAL A 1 174 ? 15.719 18.172 0.429 1 89.56 174 VAL A O 1
ATOM 1358 N N . GLU A 1 175 ? 17.188 19.688 -0.349 1 87.75 175 GLU A N 1
ATOM 1359 C CA . GLU A 1 175 ? 16.625 19.641 -1.697 1 87.75 175 GLU A CA 1
ATOM 1360 C C . GLU A 1 175 ? 16.812 18.25 -2.322 1 87.75 175 GLU A C 1
ATOM 1362 O O . GLU A 1 175 ? 15.922 17.766 -3.018 1 87.75 175 GLU A O 1
ATOM 1367 N N . GLN A 1 176 ? 17.922 17.766 -2.074 1 88.5 176 GLN A N 1
ATOM 1368 C CA . GLN A 1 176 ? 18.203 16.422 -2.582 1 88.5 176 GLN A CA 1
ATOM 1369 C C . GLN A 1 176 ? 17.234 15.398 -1.99 1 88.5 176 GLN A C 1
ATOM 1371 O O . GLN A 1 176 ? 16.766 14.508 -2.695 1 88.5 176 GLN A O 1
ATOM 1376 N N . LEU A 1 177 ? 17 15.516 -0.752 1 93.38 177 LEU A N 1
ATOM 1377 C CA . LEU A 1 177 ? 16.047 14.625 -0.101 1 93.38 177 LEU A CA 1
ATOM 1378 C C . LEU A 1 177 ? 14.656 14.773 -0.706 1 93.38 177 LEU A C 1
ATOM 1380 O O . LEU A 1 177 ? 13.922 13.789 -0.839 1 93.38 177 LEU A O 1
ATOM 1384 N N . GLY A 1 178 ? 14.32 15.992 -1.051 1 93.31 178 GLY A N 1
ATOM 1385 C CA . GLY A 1 178 ? 13.062 16.219 -1.754 1 93.31 178 GLY A CA 1
ATOM 1386 C C . GLY A 1 178 ? 13 15.508 -3.098 1 93.31 178 GLY A C 1
ATOM 1387 O O . GLY A 1 178 ? 11.977 14.93 -3.455 1 93.31 178 GLY A O 1
ATOM 1388 N N . ARG A 1 179 ? 14.102 15.508 -3.779 1 92.19 179 ARG A N 1
ATOM 1389 C CA . ARG A 1 179 ? 14.172 14.844 -5.074 1 92.19 179 ARG A CA 1
ATOM 1390 C C . ARG A 1 179 ? 14.078 13.328 -4.918 1 92.19 179 ARG A C 1
ATOM 1392 O O . ARG A 1 179 ? 13.438 12.656 -5.73 1 92.19 179 ARG A O 1
ATOM 1399 N N . VAL A 1 180 ? 14.672 12.836 -3.9 1 93.75 180 VAL A N 1
ATOM 1400 C CA . VAL A 1 180 ? 14.609 11.398 -3.629 1 93.75 180 VAL A CA 1
ATOM 1401 C C . VAL A 1 180 ? 13.164 10.992 -3.33 1 93.75 180 VAL A C 1
ATOM 1403 O O . VAL A 1 180 ? 12.695 9.969 -3.816 1 93.75 180 VAL A O 1
ATOM 1406 N N . ALA A 1 181 ? 12.484 11.812 -2.633 1 94.44 181 ALA A N 1
ATOM 1407 C CA . ALA A 1 181 ? 11.109 11.531 -2.221 1 94.44 181 ALA A CA 1
ATOM 1408 C C . ALA A 1 181 ? 10.18 11.445 -3.428 1 94.44 181 ALA A C 1
ATOM 1410 O O . ALA A 1 181 ? 9.156 10.766 -3.385 1 94.44 181 ALA A O 1
ATOM 1411 N N . MET A 1 182 ? 10.617 12.039 -4.539 1 93 182 MET A N 1
ATOM 1412 C CA . MET A 1 182 ? 9.734 12.125 -5.699 1 93 182 MET A CA 1
ATOM 1413 C C . MET A 1 182 ? 10.172 11.156 -6.789 1 93 182 MET A C 1
ATOM 1415 O O . MET A 1 182 ? 9.508 11.023 -7.82 1 93 182 MET A O 1
ATOM 1419 N N . ARG A 1 183 ? 11.156 10.539 -6.555 1 91.81 183 ARG A N 1
ATOM 1420 C CA . ARG A 1 183 ? 11.68 9.664 -7.598 1 91.81 183 ARG A CA 1
ATOM 1421 C C . ARG A 1 183 ? 11.031 8.281 -7.531 1 91.81 183 ARG A C 1
ATOM 1423 O O . ARG A 1 183 ? 11.102 7.609 -6.504 1 91.81 183 ARG A O 1
ATOM 1430 N N . GLU A 1 184 ? 10.484 7.84 -8.633 1 90.31 184 GLU A N 1
ATOM 1431 C CA . GLU A 1 184 ? 9.859 6.523 -8.703 1 90.31 184 GLU A CA 1
ATOM 1432 C C . GLU A 1 184 ? 10.859 5.457 -9.141 1 90.31 184 GLU A C 1
ATOM 1434 O O . GLU A 1 184 ? 11.805 5.754 -9.875 1 90.31 184 GLU A O 1
ATOM 1439 N N . GLU A 1 185 ? 10.727 4.328 -8.586 1 82.06 185 GLU A N 1
ATOM 1440 C CA . GLU A 1 185 ? 11.383 3.102 -9.031 1 82.06 185 GLU A CA 1
ATOM 1441 C C . GLU A 1 185 ? 10.359 2.016 -9.352 1 82.06 185 GLU A C 1
ATOM 1443 O O . GLU A 1 185 ? 9.57 1.623 -8.484 1 82.06 185 GLU A O 1
ATOM 1448 N N . GLU A 1 186 ? 10.281 1.51 -10.617 1 74.44 186 GLU A N 1
ATOM 1449 C CA . GLU A 1 186 ? 9.281 0.539 -11.062 1 74.44 186 GLU A CA 1
ATOM 1450 C C . GLU A 1 186 ? 7.867 1.019 -10.758 1 74.44 186 GLU A C 1
ATOM 1452 O O . GLU A 1 186 ? 7.059 0.27 -10.203 1 74.44 186 GLU A O 1
ATOM 1457 N N . GLY A 1 187 ? 7.746 2.348 -10.953 1 76.69 187 GLY A N 1
ATOM 1458 C CA . GLY A 1 187 ? 6.426 2.949 -10.844 1 76.69 187 GLY A CA 1
ATOM 1459 C C . GLY A 1 187 ? 6.016 3.221 -9.406 1 76.69 187 GLY A C 1
ATOM 1460 O O . GLY A 1 187 ? 4.895 3.662 -9.148 1 76.69 187 GLY A O 1
ATOM 1461 N N . GLN A 1 188 ? 6.871 2.961 -8.492 1 85.94 188 GLN A N 1
ATOM 1462 C CA . GLN A 1 188 ? 6.52 3.156 -7.094 1 85.94 188 GLN A CA 1
ATOM 1463 C C . GLN A 1 188 ? 7.391 4.234 -6.453 1 85.94 188 GLN A C 1
ATOM 1465 O O . GLN A 1 188 ? 8.594 4.312 -6.727 1 85.94 188 GLN A O 1
ATOM 1470 N N . LEU A 1 189 ? 6.801 5.012 -5.613 1 91.69 189 LEU A N 1
ATOM 1471 C CA . LEU A 1 189 ? 7.547 5.977 -4.812 1 91.69 189 LEU A CA 1
ATOM 1472 C C . LEU A 1 189 ? 8.203 5.301 -3.613 1 91.69 189 LEU A C 1
ATOM 1474 O O . LEU A 1 189 ? 7.824 4.184 -3.244 1 91.69 189 LEU A O 1
ATOM 1478 N N . PRO A 1 190 ? 9.18 5.926 -3.033 1 94.12 190 PRO A N 1
ATOM 1479 C CA . PRO A 1 190 ? 9.953 5.223 -2.004 1 94.12 190 PRO A CA 1
ATOM 1480 C C . PRO A 1 190 ? 9.188 5.062 -0.696 1 94.12 190 PRO A C 1
ATOM 1482 O O . PRO A 1 190 ? 8.445 5.961 -0.296 1 94.12 190 PRO A O 1
ATOM 1485 N N . ARG A 1 191 ? 9.305 3.945 -0.135 1 93.5 191 ARG A N 1
ATOM 1486 C CA . ARG A 1 191 ? 8.852 3.629 1.214 1 93.5 191 ARG A CA 1
ATOM 1487 C C . ARG A 1 191 ? 9.969 3.012 2.041 1 93.5 191 ARG A C 1
ATOM 1489 O O . ARG A 1 191 ? 10.234 1.812 1.942 1 93.5 191 ARG A O 1
ATOM 1496 N N . ALA A 1 192 ? 10.586 3.801 2.82 1 96.5 192 ALA A N 1
ATOM 1497 C CA . ALA A 1 192 ? 11.758 3.377 3.578 1 96.5 192 ALA A CA 1
ATOM 1498 C C . ALA A 1 192 ? 12.227 4.477 4.527 1 96.5 192 ALA A C 1
ATOM 1500 O O . ALA A 1 192 ? 11.633 5.555 4.578 1 96.5 192 ALA A O 1
ATOM 1501 N N . LYS A 1 193 ? 13.219 4.156 5.305 1 96.88 193 LYS A N 1
ATOM 1502 C CA . LYS A 1 193 ? 13.82 5.121 6.223 1 96.88 193 LYS A CA 1
ATOM 1503 C C . LYS A 1 193 ? 15.266 5.414 5.836 1 96.88 193 LYS A C 1
ATOM 1505 O O . LYS A 1 193 ? 15.992 4.52 5.402 1 96.88 193 LYS A O 1
ATOM 1510 N N . LEU A 1 194 ? 15.602 6.656 5.953 1 97.31 194 LEU A N 1
ATOM 1511 C CA . LEU A 1 194 ? 16.969 7.129 5.727 1 97.31 194 LEU A CA 1
ATOM 1512 C C . LEU A 1 194 ? 17.484 7.887 6.945 1 97.31 194 LEU A C 1
ATOM 1514 O O . LEU A 1 194 ? 16.75 8.68 7.551 1 97.31 194 LEU A O 1
ATOM 1518 N N . VAL A 1 195 ? 18.688 7.566 7.316 1 96.06 195 VAL A N 1
ATOM 1519 C CA . VAL A 1 195 ? 19.328 8.258 8.43 1 96.06 195 VAL A CA 1
ATOM 1520 C C . VAL A 1 195 ? 20.609 8.922 7.941 1 96.06 195 VAL A C 1
ATOM 1522 O O . VAL A 1 195 ? 21.422 8.297 7.246 1 96.06 195 VAL A O 1
ATOM 1525 N N . VAL A 1 196 ? 20.75 10.164 8.258 1 93.31 196 VAL A N 1
ATOM 1526 C CA . VAL A 1 196 ? 21.969 10.906 7.922 1 93.31 196 VAL A CA 1
ATOM 1527 C C . VAL A 1 196 ? 22.656 11.367 9.203 1 93.31 196 VAL A C 1
ATOM 1529 O O . VAL A 1 196 ? 22.031 11.992 10.062 1 93.31 196 VAL A O 1
ATOM 1532 N N . SER A 1 197 ? 23.891 11.039 9.375 1 92.12 197 SER A N 1
ATOM 1533 C CA . SER A 1 197 ? 24.703 11.422 10.516 1 92.12 197 SER A CA 1
ATOM 1534 C C . SER A 1 197 ? 26.188 11.367 10.172 1 92.12 197 SER A C 1
ATOM 1536 O O . SER A 1 197 ? 26.562 11.125 9.023 1 92.12 197 SER A O 1
ATOM 1538 N N . ASP A 1 198 ? 27 11.68 11.172 1 89.56 198 ASP A N 1
ATOM 1539 C CA . ASP A 1 198 ? 28.438 11.578 10.984 1 89.56 198 ASP A CA 1
ATOM 1540 C C . ASP A 1 198 ? 28.859 10.125 10.766 1 89.56 198 ASP A C 1
ATOM 1542 O O . ASP A 1 198 ? 28.344 9.219 11.406 1 89.56 198 ASP A O 1
ATOM 1546 N N . CYS A 1 199 ? 29.828 9.969 9.875 1 90.19 199 CYS A N 1
ATOM 1547 C CA . CYS A 1 199 ? 30.312 8.641 9.539 1 90.19 199 CYS A CA 1
ATOM 1548 C C . CYS A 1 199 ? 30.781 7.895 10.781 1 90.19 199 CYS A C 1
ATOM 1550 O O . CYS A 1 199 ? 30.469 6.711 10.945 1 90.19 199 CYS A O 1
ATOM 1552 N N . ALA A 1 200 ? 31.453 8.586 11.664 1 89.81 200 ALA A N 1
ATOM 1553 C CA . ALA A 1 200 ? 32 7.98 12.867 1 89.81 200 ALA A CA 1
ATOM 1554 C C . ALA A 1 200 ? 30.891 7.461 13.781 1 89.81 200 ALA A C 1
ATOM 1556 O O . ALA A 1 200 ? 31.078 6.477 14.5 1 89.81 200 ALA A O 1
ATOM 1557 N N . LEU A 1 201 ? 29.781 8.125 13.75 1 90.31 201 LEU A N 1
ATOM 1558 C CA . LEU A 1 201 ? 28.656 7.723 14.586 1 90.31 201 LEU A CA 1
ATOM 1559 C C . LEU A 1 201 ? 27.906 6.562 13.953 1 90.31 201 LEU A C 1
ATOM 1561 O O . LEU A 1 201 ? 27.328 5.73 14.664 1 90.31 201 LEU A O 1
ATOM 1565 N N . LEU A 1 202 ? 27.906 6.465 12.617 1 93 202 LEU A N 1
ATOM 1566 C CA . LEU A 1 202 ? 27.125 5.473 11.891 1 93 202 LEU A CA 1
ATOM 1567 C C . LEU A 1 202 ? 27.859 4.141 11.82 1 93 202 LEU A C 1
ATOM 1569 O O . LEU A 1 202 ? 27.234 3.08 11.93 1 93 202 LEU A O 1
ATOM 1573 N N . GLU A 1 203 ? 29.109 4.125 11.711 1 92.44 203 GLU A N 1
ATOM 1574 C CA . GLU A 1 203 ? 29.922 2.961 11.391 1 92.44 203 GLU A CA 1
ATOM 1575 C C . GLU A 1 203 ? 29.703 1.838 12.398 1 92.44 203 GLU A C 1
ATOM 1577 O O . GLU A 1 203 ? 29.484 0.687 12.016 1 92.44 203 GLU A O 1
ATOM 1582 N N . PRO A 1 204 ? 29.719 2.18 13.664 1 93.25 204 PRO A N 1
ATOM 1583 C CA . PRO A 1 204 ? 29.562 1.104 14.641 1 93.25 204 PRO A CA 1
ATOM 1584 C C . PRO A 1 204 ? 28.172 0.474 14.602 1 93.25 204 PRO A C 1
ATOM 1586 O O . PRO A 1 204 ? 27.969 -0.611 15.148 1 93.25 204 PRO A O 1
ATOM 1589 N N . HIS A 1 205 ? 27.234 1.116 13.992 1 93.62 205 HIS A N 1
ATOM 1590 C CA . HIS A 1 205 ? 25.859 0.652 14.039 1 93.62 205 HIS A CA 1
ATOM 1591 C C . HIS A 1 205 ? 25.453 -0.001 12.727 1 93.62 205 HIS A C 1
ATOM 1593 O O . HIS A 1 205 ? 24.297 -0.422 12.562 1 93.62 205 HIS A O 1
A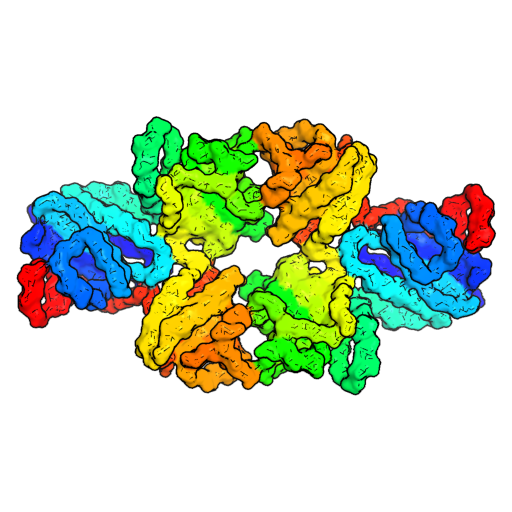TOM 1599 N N . LEU A 1 206 ? 26.359 -0.165 11.789 1 94.56 206 LEU A N 1
ATOM 1600 C CA . LEU A 1 206 ? 26.031 -0.723 10.477 1 94.56 206 LEU A CA 1
ATOM 1601 C C . LEU A 1 206 ? 25.812 -2.229 10.57 1 94.56 206 LEU A C 1
ATOM 1603 O O . LEU A 1 206 ? 26.688 -2.965 11.023 1 94.56 206 LEU A O 1
ATOM 1607 N N . LEU A 1 207 ? 24.656 -2.637 10.18 1 94.06 207 LEU A N 1
ATOM 1608 C CA . LEU A 1 207 ? 24.359 -4.055 10.016 1 94.06 207 LEU A CA 1
ATOM 1609 C C . LEU A 1 207 ? 24.984 -4.602 8.734 1 94.06 207 LEU A C 1
ATOM 1611 O O . LEU A 1 207 ? 25.453 -5.742 8.703 1 94.06 207 LEU A O 1
ATOM 1615 N N . VAL A 1 208 ? 24.891 -3.789 7.68 1 94.94 208 VAL A N 1
ATOM 1616 C CA . VAL A 1 208 ? 25.5 -4.062 6.379 1 94.94 208 VAL A CA 1
ATOM 1617 C C . VAL A 1 208 ? 26.297 -2.844 5.914 1 94.94 208 VAL A C 1
ATOM 1619 O O . VAL A 1 208 ? 25.797 -1.716 5.957 1 94.94 208 VAL A O 1
ATOM 1622 N N . SER A 1 209 ? 27.484 -3.074 5.574 1 94.75 209 SER A N 1
ATOM 1623 C CA . SER A 1 209 ? 28.328 -2.029 4.996 1 94.75 209 SER A CA 1
ATOM 1624 C C . SER A 1 209 ? 28.531 -2.25 3.502 1 94.75 209 SER A C 1
ATOM 1626 O O . SER A 1 209 ? 28.875 -3.354 3.074 1 94.75 209 SER A O 1
ATOM 1628 N N . PHE A 1 210 ? 28.234 -1.231 2.807 1 92.56 210 PHE A N 1
ATOM 1629 C CA . PHE A 1 210 ? 28.453 -1.315 1.367 1 92.56 210 PHE A CA 1
ATOM 1630 C C . PHE A 1 210 ? 29.922 -1.105 1.026 1 92.56 210 PHE A C 1
ATOM 1632 O O . PHE A 1 210 ? 30.578 -0.228 1.593 1 92.56 210 PHE A O 1
ATOM 1639 N N . ALA A 1 211 ? 30.406 -1.912 0.132 1 88.5 211 ALA A N 1
ATOM 1640 C CA . ALA A 1 211 ? 31.812 -1.801 -0.265 1 88.5 211 ALA A CA 1
ATOM 1641 C C . ALA A 1 211 ? 32.031 -0.59 -1.169 1 88.5 211 ALA A C 1
ATOM 1643 O O . ALA A 1 211 ? 33.031 0.121 -1.033 1 88.5 211 ALA A O 1
ATOM 1644 N N . ASP A 1 212 ? 31.172 -0.217 -2.078 1 84.75 212 ASP A N 1
ATOM 1645 C CA . ASP A 1 212 ? 31.344 0.841 -3.07 1 84.75 212 ASP A CA 1
ATOM 1646 C C . ASP A 1 212 ? 30.953 2.199 -2.494 1 84.75 212 ASP A C 1
ATOM 1648 O O . ASP A 1 212 ? 31.469 3.234 -2.922 1 84.75 212 ASP A O 1
ATOM 1652 N N . ARG A 1 213 ? 30.141 2.311 -1.543 1 90 213 ARG A N 1
ATOM 1653 C CA . ARG A 1 213 ? 29.625 3.506 -0.879 1 90 213 ARG A CA 1
ATOM 1654 C C . ARG A 1 213 ? 29.391 4.629 -1.882 1 90 213 ARG A C 1
ATOM 1656 O O . ARG A 1 213 ? 30.156 5.59 -1.944 1 90 213 ARG A O 1
ATOM 1663 N N . PRO A 1 214 ? 28.422 4.602 -2.611 1 89.75 214 PRO A N 1
ATOM 1664 C CA . PRO A 1 214 ? 28.125 5.578 -3.66 1 89.75 214 PRO A CA 1
ATOM 1665 C C . PRO A 1 214 ? 27.922 6.988 -3.111 1 89.75 214 PRO A C 1
ATOM 1667 O O . PRO A 1 214 ? 27.688 7.16 -1.915 1 89.75 214 PRO A O 1
ATOM 1670 N N . ASP A 1 215 ? 28 7.988 -4.059 1 92.19 215 ASP A N 1
ATOM 1671 C CA . ASP A 1 215 ? 27.828 9.398 -3.717 1 92.19 215 ASP A CA 1
ATOM 1672 C C . ASP A 1 215 ? 26.391 9.695 -3.309 1 92.19 215 ASP A C 1
ATOM 1674 O O . ASP A 1 215 ? 25.453 9.305 -4.008 1 92.19 215 ASP A O 1
ATOM 1678 N N . PHE A 1 216 ? 26.203 10.398 -2.27 1 90.81 216 PHE A N 1
ATOM 1679 C CA . PHE A 1 216 ? 24.891 10.742 -1.753 1 90.81 216 PHE A CA 1
ATOM 1680 C C . PHE A 1 216 ? 24.188 11.742 -2.666 1 90.81 216 PHE A C 1
ATOM 1682 O O . PHE A 1 216 ? 22.969 11.859 -2.65 1 90.81 216 PHE A O 1
ATOM 1689 N N . SER A 1 217 ? 24.891 12.492 -3.396 1 88.38 217 SER A N 1
ATOM 1690 C CA . SER A 1 217 ? 24.312 13.5 -4.285 1 88.38 217 SER A CA 1
ATOM 1691 C C . SER A 1 217 ? 23.656 12.852 -5.504 1 88.38 217 SER A C 1
ATOM 1693 O O . SER A 1 217 ? 22.922 13.508 -6.238 1 88.38 217 SER A O 1
ATOM 1695 N N . ASP A 1 218 ? 24 11.609 -5.711 1 91.62 218 ASP A N 1
ATOM 1696 C CA . ASP A 1 218 ? 23.375 10.875 -6.809 1 91.62 218 ASP A CA 1
ATOM 1697 C C . ASP A 1 218 ? 21.984 10.398 -6.434 1 91.62 218 ASP A C 1
ATOM 1699 O O . ASP A 1 218 ? 21.812 9.281 -5.945 1 91.62 218 ASP A O 1
ATOM 1703 N N . VAL A 1 219 ? 21.016 11.156 -6.797 1 92 219 VAL A N 1
ATOM 1704 C CA . VAL A 1 219 ? 19.625 10.938 -6.379 1 92 219 VAL A CA 1
ATOM 1705 C C . VAL A 1 219 ? 19.125 9.594 -6.902 1 92 219 VAL A C 1
ATOM 1707 O O . VAL A 1 219 ? 18.438 8.859 -6.195 1 92 219 VAL A O 1
ATOM 1710 N N . THR A 1 220 ? 19.484 9.25 -8.109 1 90.44 220 THR A N 1
ATOM 1711 C CA . THR A 1 220 ? 19.047 8.008 -8.734 1 90.44 220 THR A CA 1
ATOM 1712 C C . THR A 1 220 ? 19.594 6.801 -7.977 1 90.44 220 THR A C 1
ATOM 1714 O O . THR A 1 220 ? 18.859 5.859 -7.688 1 90.44 220 THR A O 1
ATOM 1717 N N . HIS A 1 221 ? 20.812 6.898 -7.695 1 91.81 221 HIS A N 1
ATOM 1718 C CA . HIS A 1 221 ? 21.453 5.797 -6.984 1 91.81 221 HIS A CA 1
ATOM 1719 C C . HIS A 1 221 ? 20.922 5.676 -5.562 1 91.81 221 HIS A C 1
ATOM 1721 O O . HIS A 1 221 ? 20.656 4.566 -5.082 1 91.81 221 HIS A O 1
ATOM 1727 N N . VAL A 1 222 ? 20.797 6.766 -4.906 1 93.19 222 VAL A N 1
ATOM 1728 C CA . VAL A 1 222 ? 20.266 6.766 -3.541 1 93.19 222 VAL A CA 1
ATOM 1729 C C . VAL A 1 222 ? 18.875 6.156 -3.521 1 93.19 222 VAL A C 1
ATOM 1731 O O . VAL A 1 222 ? 18.562 5.332 -2.66 1 93.19 222 VAL A O 1
ATOM 1734 N N . ARG A 1 223 ? 18.047 6.559 -4.496 1 94.56 223 ARG A N 1
ATOM 1735 C CA . ARG A 1 223 ? 16.703 6.016 -4.59 1 94.56 223 ARG A CA 1
ATOM 1736 C C . ARG A 1 223 ? 16.719 4.5 -4.754 1 94.56 223 ARG A C 1
ATOM 1738 O O . ARG A 1 223 ? 15.93 3.791 -4.137 1 94.56 223 ARG A O 1
ATOM 1745 N N . LYS A 1 224 ? 17.562 4.027 -5.539 1 89.75 224 LYS A N 1
ATOM 1746 C CA . LYS A 1 224 ? 17.703 2.59 -5.746 1 89.75 224 LYS A CA 1
ATOM 1747 C C . LYS A 1 224 ? 18.109 1.886 -4.453 1 89.75 224 LYS A C 1
ATOM 1749 O O . LYS A 1 224 ? 17.516 0.863 -4.09 1 89.75 224 LYS A O 1
ATOM 1754 N N . LEU A 1 225 ? 19.016 2.443 -3.748 1 93.56 225 LEU A N 1
ATOM 1755 C CA . LEU A 1 225 ? 19.531 1.839 -2.525 1 93.56 225 LEU A CA 1
ATOM 1756 C C . LEU A 1 225 ? 18.516 1.954 -1.392 1 93.56 225 LEU A C 1
ATOM 1758 O O . LEU A 1 225 ? 18.562 1.185 -0.429 1 93.56 225 LEU A O 1
ATOM 1762 N N . LEU A 1 226 ? 17.672 2.918 -1.5 1 94.75 226 LEU A N 1
ATOM 1763 C CA . LEU A 1 226 ? 16.641 3.09 -0.475 1 94.75 226 LEU A CA 1
ATOM 1764 C C . LEU A 1 226 ? 15.766 1.848 -0.373 1 94.75 226 LEU A C 1
ATOM 1766 O O . LEU A 1 226 ? 15.242 1.54 0.699 1 94.75 226 LEU A O 1
ATOM 1770 N N . SER A 1 227 ? 15.672 1.1 -1.454 1 91.56 227 SER A N 1
ATOM 1771 C CA . SER A 1 227 ? 14.867 -0.121 -1.477 1 91.56 227 SER A CA 1
ATOM 1772 C C . SER A 1 227 ? 15.422 -1.16 -0.505 1 91.56 227 SER A C 1
ATOM 1774 O O . SER A 1 227 ? 14.68 -2.014 -0.015 1 91.56 227 SER A O 1
ATOM 1776 N N . THR A 1 228 ? 16.672 -1.038 -0.164 1 93.38 228 THR A N 1
ATOM 1777 C CA . THR A 1 228 ? 17.312 -1.984 0.747 1 93.38 228 THR A CA 1
ATOM 1778 C C . THR A 1 228 ? 16.797 -1.79 2.172 1 93.38 228 THR A C 1
ATOM 1780 O O . THR A 1 228 ? 17.016 -2.633 3.041 1 93.38 228 THR A O 1
ATOM 1783 N N . ALA A 1 229 ? 16.094 -0.775 2.334 1 93.5 229 ALA A N 1
ATOM 1784 C CA . ALA A 1 229 ? 15.539 -0.495 3.654 1 93.5 229 ALA A CA 1
ATOM 1785 C C . ALA A 1 229 ? 14.016 -0.468 3.613 1 93.5 229 ALA A C 1
ATOM 1787 O O . ALA A 1 229 ? 13.375 0.112 4.492 1 93.5 229 ALA A O 1
ATOM 1788 N N . SER A 1 230 ? 13.469 -1.021 2.617 1 91.31 230 SER A N 1
ATOM 1789 C CA . SER A 1 230 ? 12.031 -0.951 2.42 1 91.31 230 SER A CA 1
ATOM 1790 C C . SER A 1 230 ? 11.305 -1.992 3.264 1 91.31 230 SER A C 1
ATOM 1792 O O . SER A 1 230 ? 10.086 -1.919 3.438 1 91.31 230 SER A O 1
ATOM 1794 N N . ILE A 1 231 ? 12.039 -2.941 3.713 1 90 231 ILE A N 1
ATOM 1795 C CA . ILE A 1 231 ? 11.445 -4.008 4.512 1 90 231 ILE A CA 1
ATOM 1796 C C . ILE A 1 231 ? 12.062 -4.012 5.91 1 90 231 ILE A C 1
ATOM 1798 O O . ILE A 1 231 ? 13.289 -3.982 6.051 1 90 231 ILE A O 1
ATOM 1802 N N . GLY A 1 232 ? 11.195 -4.07 6.895 1 86.44 232 GLY A N 1
ATOM 1803 C CA . GLY A 1 232 ? 11.688 -4.125 8.258 1 86.44 232 GLY A CA 1
ATOM 1804 C C . GLY A 1 232 ? 11.938 -2.752 8.859 1 86.44 232 GLY A C 1
ATOM 1805 O O . GLY A 1 232 ? 11.555 -1.735 8.273 1 86.44 232 GLY A O 1
ATOM 1806 N N . PRO A 1 233 ? 12.594 -2.746 10.023 1 91.25 233 PRO A N 1
ATOM 1807 C CA . PRO A 1 233 ? 12.75 -1.492 10.758 1 91.25 233 PRO A CA 1
ATOM 1808 C C . PRO A 1 233 ? 14.062 -0.777 10.438 1 91.25 233 PRO A C 1
ATOM 1810 O O . PRO A 1 233 ? 14.328 0.304 10.969 1 91.25 233 PRO A O 1
ATOM 1813 N N . ASN A 1 234 ? 14.875 -1.346 9.539 1 94.44 234 ASN A N 1
ATOM 1814 C CA . ASN A 1 234 ? 16.203 -0.803 9.281 1 94.44 234 ASN A CA 1
ATOM 1815 C C . ASN A 1 234 ? 16.141 0.424 8.375 1 94.44 234 ASN A C 1
ATOM 1817 O O . ASN A 1 234 ? 15.102 0.705 7.773 1 94.44 234 ASN A O 1
ATOM 1821 N N . ALA A 1 235 ? 17.25 1.167 8.406 1 97.19 235 ALA A N 1
ATOM 1822 C CA . ALA A 1 235 ? 17.312 2.4 7.629 1 97.19 235 ALA A CA 1
ATOM 1823 C C . ALA A 1 235 ? 18.594 2.436 6.777 1 97.19 235 ALA A C 1
ATOM 1825 O O . ALA A 1 235 ? 19.609 1.856 7.152 1 97.19 235 ALA A O 1
ATOM 1826 N N . LEU A 1 236 ? 18.422 3.043 5.617 1 97.44 236 LEU A N 1
ATOM 1827 C CA . LEU A 1 236 ? 19.625 3.373 4.848 1 97.44 236 LEU A CA 1
ATOM 1828 C C . LEU A 1 236 ? 20.438 4.445 5.555 1 97.44 236 LEU A C 1
ATOM 1830 O O . LEU A 1 236 ? 19.891 5.414 6.078 1 97.44 236 LEU A O 1
ATOM 1834 N N . ALA A 1 237 ? 21.75 4.266 5.602 1 96.81 237 ALA A N 1
ATOM 1835 C CA . ALA A 1 237 ? 22.625 5.176 6.336 1 96.81 237 ALA A CA 1
ATOM 1836 C C . ALA A 1 237 ? 23.531 5.949 5.387 1 96.81 237 ALA A C 1
ATOM 1838 O O . ALA A 1 237 ? 24.172 5.355 4.516 1 96.81 237 ALA A O 1
ATOM 1839 N N . ALA A 1 238 ? 23.578 7.227 5.559 1 94.38 238 ALA A N 1
ATOM 1840 C CA . ALA A 1 238 ? 24.469 8.094 4.793 1 94.38 238 ALA A CA 1
ATOM 1841 C C . ALA A 1 238 ? 25.141 9.125 5.695 1 94.38 238 ALA A C 1
ATOM 1843 O O . ALA A 1 238 ? 24.625 9.453 6.762 1 94.38 238 ALA A O 1
ATOM 1844 N N . ASP A 1 239 ? 26.312 9.617 5.312 1 90.31 239 ASP A N 1
ATOM 1845 C CA . ASP A 1 239 ? 27.031 10.602 6.121 1 90.31 239 ASP A CA 1
ATOM 1846 C C . ASP A 1 239 ? 26.953 11.984 5.484 1 90.31 239 ASP A C 1
ATOM 1848 O O . ASP A 1 239 ? 27.719 12.883 5.844 1 90.31 239 ASP A O 1
ATOM 1852 N N . GLY A 1 240 ? 26.047 12.18 4.523 1 85.44 240 GLY A N 1
ATOM 1853 C CA . GLY A 1 240 ? 25.922 13.445 3.818 1 85.44 240 GLY A CA 1
ATOM 1854 C C . GLY A 1 240 ? 26.703 13.484 2.516 1 85.44 240 GLY A C 1
ATOM 1855 O O . GLY A 1 240 ? 26.406 14.305 1.638 1 85.44 240 GLY A O 1
ATOM 1856 N N . GLU A 1 241 ? 27.719 12.617 2.393 1 87.25 241 GLU A N 1
ATOM 1857 C CA . GLU A 1 241 ? 28.531 12.547 1.185 1 87.25 241 GLU A CA 1
ATOM 1858 C C . GLU A 1 241 ? 28.375 11.203 0.476 1 87.25 241 GLU A C 1
ATOM 1860 O O . GLU A 1 241 ? 28.234 11.156 -0.749 1 87.25 241 GLU A O 1
ATOM 1865 N N . ARG A 1 242 ? 28.375 10.219 1.354 1 92.69 242 ARG A N 1
ATOM 1866 C CA . ARG A 1 242 ? 28.297 8.867 0.814 1 92.69 242 ARG A CA 1
ATOM 1867 C C . ARG A 1 242 ? 27.219 8.055 1.521 1 92.69 242 ARG A C 1
ATOM 1869 O O . ARG A 1 242 ? 26.859 8.352 2.662 1 92.69 242 ARG A O 1
ATOM 1876 N N . VAL A 1 243 ? 26.734 7.086 0.756 1 94.69 243 VAL A N 1
ATOM 1877 C CA . VAL A 1 243 ? 25.859 6.082 1.363 1 94.69 243 VAL A CA 1
ATOM 1878 C C . VAL A 1 243 ? 26.703 4.953 1.951 1 94.69 243 VAL A C 1
ATOM 1880 O O . VAL A 1 243 ? 27.531 4.355 1.25 1 94.69 243 VAL A O 1
ATOM 1883 N N . LEU A 1 244 ? 26.531 4.637 3.178 1 95.44 244 LEU A N 1
ATOM 1884 C CA . LEU A 1 244 ? 27.438 3.758 3.9 1 95.44 244 LEU A CA 1
ATOM 1885 C C . LEU A 1 244 ? 26.891 2.336 3.961 1 95.44 244 LEU A C 1
ATOM 1887 O O . LEU A 1 244 ? 27.656 1.369 3.941 1 95.44 244 LEU A O 1
ATOM 1891 N N . GLY A 1 245 ? 25.625 2.201 4.105 1 96.44 245 GLY A N 1
ATOM 1892 C CA . GLY A 1 245 ? 25.016 0.897 4.301 1 96.44 245 GLY A CA 1
ATOM 1893 C C . GLY A 1 245 ? 23.672 0.97 5.004 1 96.44 245 GLY A C 1
ATOM 1894 O O . GLY A 1 245 ? 22.875 1.872 4.738 1 96.44 245 GLY A O 1
ATOM 1895 N N . ILE A 1 246 ? 23.391 -0.084 5.766 1 96.94 246 ILE A N 1
ATOM 1896 C CA . ILE A 1 246 ? 22.109 -0.201 6.453 1 96.94 246 ILE A CA 1
ATOM 1897 C C . ILE A 1 246 ? 22.328 -0.244 7.965 1 96.94 246 ILE A C 1
ATOM 1899 O O . ILE A 1 246 ? 23.219 -0.955 8.445 1 96.94 246 ILE A O 1
ATOM 1903 N N . VAL A 1 247 ? 21.5 0.514 8.695 1 96.44 247 VAL A N 1
ATOM 1904 C CA . VAL A 1 247 ? 21.625 0.534 10.148 1 96.44 247 VAL A CA 1
ATOM 1905 C C . VAL A 1 247 ? 20.328 0.042 10.781 1 96.44 247 VAL A C 1
ATOM 1907 O O . VAL A 1 247 ? 19.234 0.235 10.219 1 96.44 247 VAL A O 1
ATOM 1910 N N . GLY A 1 248 ? 20.469 -0.595 11.93 1 91.38 248 GLY A N 1
ATOM 1911 C CA . GLY A 1 248 ? 19.312 -0.995 12.711 1 91.38 248 GLY A CA 1
ATOM 1912 C C . GLY A 1 248 ? 18.891 0.047 13.734 1 91.38 248 GLY A C 1
ATOM 1913 O O . GLY A 1 248 ? 17.703 0.358 13.859 1 91.38 248 GLY A O 1
ATOM 1914 N N . GLN A 1 249 ? 19.891 0.561 14.438 1 89.38 249 GLN A N 1
ATOM 1915 C CA . GLN A 1 249 ? 19.656 1.606 15.43 1 89.38 249 GLN A CA 1
ATOM 1916 C C . GLN A 1 249 ? 20.234 2.941 14.969 1 89.38 249 GLN A C 1
ATOM 1918 O O . GLN A 1 249 ? 21.344 2.994 14.438 1 89.38 249 GLN A O 1
ATOM 1923 N N . CYS A 1 250 ? 19.422 3.904 15.133 1 86.56 250 CYS A N 1
ATOM 1924 C CA . CYS A 1 250 ? 19.828 5.246 14.742 1 86.56 250 CYS A CA 1
ATOM 1925 C C . CYS A 1 250 ? 20.766 5.855 15.773 1 86.56 250 CYS A C 1
ATOM 1927 O O . CYS A 1 250 ? 20.438 5.902 16.969 1 86.56 250 CYS A O 1
ATOM 1929 N N . PRO A 1 251 ? 21.891 6.258 15.344 1 90.44 251 PRO A N 1
ATOM 1930 C CA . PRO A 1 251 ? 22.766 6.977 16.281 1 90.44 251 PRO A CA 1
ATOM 1931 C C . PRO A 1 251 ? 22.266 8.383 16.594 1 90.44 251 PRO A C 1
ATOM 1933 O O . PRO A 1 251 ? 21.328 8.875 15.938 1 90.44 251 PRO A O 1
ATOM 1936 N N . THR A 1 252 ? 22.844 8.961 17.609 1 89.06 252 THR A N 1
ATOM 1937 C CA . THR A 1 252 ? 22.5 10.328 17.969 1 89.06 252 THR A CA 1
ATOM 1938 C C . THR A 1 252 ? 23.734 11.211 18.016 1 89.06 252 THR A C 1
ATOM 1940 O O . THR A 1 252 ? 24.797 10.789 18.484 1 89.06 252 THR A O 1
ATOM 1943 N N . PRO A 1 253 ? 23.641 12.406 17.484 1 90.56 253 PRO A N 1
ATOM 1944 C CA . PRO A 1 253 ? 22.5 12.977 16.781 1 90.56 253 PRO A CA 1
ATOM 1945 C C . PRO A 1 253 ? 22.391 12.477 15.336 1 90.56 253 PRO A C 1
ATOM 1947 O O . PRO A 1 253 ? 23.375 12.008 14.766 1 90.56 253 PRO A O 1
ATOM 1950 N N . ALA A 1 254 ? 21.172 12.562 14.773 1 93.31 254 ALA A N 1
ATOM 1951 C CA . ALA A 1 254 ? 20.953 12.125 13.391 1 93.31 254 ALA A CA 1
ATOM 1952 C C . ALA A 1 254 ? 19.719 12.797 12.789 1 93.31 254 ALA A C 1
ATOM 1954 O O . ALA A 1 254 ? 18.844 13.258 13.523 1 93.31 254 ALA A O 1
ATOM 1955 N N . LEU A 1 255 ? 19.797 13.023 11.492 1 94.25 255 LEU A N 1
ATOM 1956 C CA . LEU A 1 255 ? 18.609 13.367 10.711 1 94.25 255 LEU A CA 1
ATOM 1957 C C . LEU A 1 255 ? 17.906 12.109 10.219 1 94.25 255 LEU A C 1
ATOM 1959 O O . LEU A 1 255 ? 18.516 11.25 9.578 1 94.25 255 LEU A O 1
ATOM 1963 N N . GLU A 1 256 ? 16.703 11.984 10.555 1 95.94 256 GLU A N 1
ATOM 1964 C CA . GLU A 1 256 ? 15.891 10.859 10.117 1 95.94 256 GLU A CA 1
ATOM 1965 C C . GLU A 1 256 ? 14.836 11.297 9.102 1 95.94 256 GLU A C 1
ATOM 1967 O O . GLU A 1 256 ? 14.109 12.258 9.336 1 95.94 256 GLU A O 1
ATOM 1972 N N . VAL A 1 257 ? 14.805 10.594 7.992 1 96.75 257 VAL A N 1
ATOM 1973 C CA . VAL A 1 257 ? 13.797 10.852 6.969 1 96.75 257 VAL A CA 1
ATOM 1974 C C . VAL A 1 257 ? 12.984 9.586 6.723 1 96.75 257 VAL A C 1
ATOM 1976 O O . VAL A 1 257 ? 13.531 8.539 6.363 1 96.75 257 VAL A O 1
ATOM 1979 N N . GLY A 1 258 ? 11.711 9.672 6.992 1 97 258 GLY A N 1
ATOM 1980 C CA . GLY A 1 258 ? 10.797 8.586 6.68 1 97 258 GLY A CA 1
ATOM 1981 C C . GLY A 1 258 ? 10.008 8.812 5.406 1 97 258 GLY A C 1
ATOM 1982 O O . GLY A 1 258 ? 9.203 9.742 5.328 1 97 258 GLY A O 1
ATOM 1983 N N . PHE A 1 259 ? 10.227 7.945 4.387 1 96.62 259 PHE A N 1
ATOM 1984 C CA . PHE A 1 259 ? 9.516 8.023 3.121 1 96.62 259 PHE A CA 1
ATOM 1985 C C . PHE A 1 259 ? 8.258 7.168 3.154 1 96.62 259 PHE A C 1
ATOM 1987 O O . PHE A 1 259 ? 8.305 5.996 3.537 1 96.62 259 PHE A O 1
ATOM 1994 N N . HIS A 1 260 ? 7.16 7.77 2.699 1 92.5 260 HIS A N 1
ATOM 1995 C CA . HIS A 1 260 ? 5.871 7.094 2.809 1 92.5 260 HIS A CA 1
ATOM 1996 C C . HIS A 1 260 ? 5.16 7.043 1.459 1 92.5 260 HIS A C 1
ATOM 1998 O O . HIS A 1 260 ? 3.938 7.184 1.392 1 92.5 260 HIS A O 1
ATOM 2004 N N . GLY A 1 261 ? 5.934 6.914 0.422 1 90.31 261 GLY A N 1
ATOM 2005 C CA . GLY A 1 261 ? 5.352 6.785 -0.904 1 90.31 261 GLY A CA 1
ATOM 2006 C C . GLY A 1 261 ? 4.629 8.039 -1.364 1 90.31 261 GLY A C 1
ATOM 2007 O O . GLY A 1 261 ? 5.188 9.133 -1.315 1 90.31 261 GLY A O 1
ATOM 2008 N N . GLU A 1 262 ? 3.336 7.883 -1.72 1 85 262 GLU A N 1
ATOM 2009 C CA . GLU A 1 262 ? 2.547 8.969 -2.301 1 85 262 GLU A CA 1
ATOM 2010 C C . GLU A 1 262 ? 2.264 10.055 -1.27 1 85 262 GLU A C 1
ATOM 2012 O O . GLU A 1 262 ? 1.983 11.203 -1.631 1 85 262 GLU A O 1
ATOM 2017 N N . ARG A 1 263 ? 2.385 9.758 -0.04 1 87.12 263 ARG A N 1
ATOM 2018 C CA . ARG A 1 263 ? 2.098 10.719 1.021 1 87.12 263 ARG A CA 1
ATOM 2019 C C . ARG A 1 263 ? 3.268 11.672 1.226 1 87.12 263 ARG A C 1
ATOM 2021 O O . ARG A 1 263 ? 3.113 12.727 1.847 1 87.12 263 ARG A O 1
ATOM 2028 N N . GLY A 1 264 ? 4.383 11.219 0.727 1 92 264 GLY A N 1
ATOM 2029 C CA . GLY A 1 264 ? 5.578 12.031 0.886 1 92 264 GLY A CA 1
ATOM 2030 C C . GLY A 1 264 ? 6.527 11.5 1.944 1 92 264 GLY A C 1
ATOM 2031 O O . GLY A 1 264 ? 6.68 10.281 2.096 1 92 264 GLY A O 1
ATOM 2032 N N . ALA A 1 265 ? 7.277 12.43 2.617 1 95.88 265 ALA A N 1
ATOM 2033 C CA . ALA A 1 265 ? 8.258 12.016 3.617 1 95.88 265 ALA A CA 1
ATOM 2034 C C . ALA A 1 265 ? 8.211 12.922 4.844 1 95.88 265 ALA A C 1
ATOM 2036 O O . ALA A 1 265 ? 7.699 14.047 4.773 1 95.88 265 ALA A O 1
ATOM 2037 N N . GLU A 1 266 ? 8.594 12.438 5.918 1 95.62 266 GLU A N 1
ATOM 2038 C CA . GLU A 1 266 ? 8.719 13.188 7.164 1 95.62 266 GLU A CA 1
ATOM 2039 C C . GLU A 1 266 ? 10.18 13.32 7.59 1 95.62 266 GLU A C 1
ATOM 2041 O O . GLU A 1 266 ? 10.953 12.375 7.449 1 95.62 266 GLU A O 1
ATOM 2046 N N . MET A 1 267 ? 10.516 14.469 8.07 1 96 267 MET A N 1
ATOM 2047 C CA . MET A 1 267 ? 11.883 14.719 8.531 1 96 267 MET A CA 1
ATOM 2048 C C . MET A 1 267 ? 11.906 15.039 10.016 1 96 267 MET A C 1
ATOM 2050 O O . MET A 1 267 ? 11.156 15.906 10.484 1 96 267 MET A O 1
ATOM 2054 N N . HIS A 1 268 ? 12.789 14.367 10.703 1 95.62 268 HIS A N 1
ATOM 2055 C CA . HIS A 1 268 ? 13.008 14.555 12.133 1 95.62 268 HIS A CA 1
ATOM 2056 C C . HIS A 1 268 ? 14.492 14.625 12.453 1 95.62 268 HIS A C 1
ATOM 2058 O O . HIS A 1 268 ? 15.312 14.008 11.773 1 95.62 268 HIS A O 1
ATOM 2064 N N . VAL A 1 269 ? 14.695 15.391 13.453 1 93.69 269 VAL A N 1
ATOM 2065 C CA . VAL A 1 269 ? 16.047 15.375 14.008 1 93.69 269 VAL A CA 1
ATOM 2066 C C . VAL A 1 269 ? 16.047 14.656 15.352 1 93.69 269 VAL A C 1
ATOM 2068 O O . VAL A 1 269 ? 15.141 14.844 16.172 1 93.69 269 VAL A O 1
ATOM 2071 N N . VAL A 1 270 ? 16.938 13.75 15.422 1 93.25 270 VAL A N 1
ATOM 2072 C CA . VAL A 1 270 ? 17.188 13.133 16.719 1 93.25 270 VAL A CA 1
ATOM 2073 C C . VAL A 1 270 ? 18.406 13.781 17.359 1 93.25 270 VAL A C 1
ATOM 2075 O O . VAL A 1 270 ? 19.516 13.695 16.828 1 93.25 270 VAL A O 1
ATOM 2078 N N . ASP A 1 271 ? 18.141 14.336 18.5 1 89.31 271 ASP A N 1
ATOM 2079 C CA . ASP A 1 271 ? 19.234 15.094 19.109 1 89.31 271 ASP A CA 1
ATOM 2080 C C . ASP A 1 271 ? 20.125 14.18 19.938 1 89.31 271 ASP A C 1
ATOM 2082 O O . ASP A 1 271 ? 19.969 12.953 19.906 1 89.31 271 ASP A O 1
ATOM 2086 N N . THR A 1 272 ? 21.125 14.672 20.609 1 86.56 272 THR A N 1
ATOM 2087 C CA . THR A 1 272 ? 22.141 13.93 21.344 1 86.56 272 THR A CA 1
ATOM 2088 C C . THR A 1 272 ? 21.531 13.164 22.516 1 86.56 272 THR A C 1
ATOM 2090 O O . THR A 1 272 ? 22.078 12.164 22.969 1 86.56 272 THR A O 1
ATOM 2093 N N . ASN A 1 273 ? 20.406 13.641 23 1 88.31 273 ASN A N 1
ATOM 2094 C CA . ASN A 1 273 ? 19.703 12.984 24.109 1 88.31 273 ASN A CA 1
ATOM 2095 C C . ASN A 1 273 ? 18.688 11.969 23.594 1 88.31 273 ASN A C 1
ATOM 2097 O O . ASN A 1 273 ? 17.828 11.516 24.359 1 88.31 273 ASN A O 1
ATOM 2101 N N . ALA A 1 274 ? 18.688 11.711 22.328 1 89.56 274 ALA A N 1
ATOM 2102 C CA . ALA A 1 274 ? 17.812 10.727 21.672 1 89.56 274 ALA A CA 1
ATOM 2103 C C . ALA A 1 274 ? 16.375 11.195 21.641 1 89.56 274 ALA A C 1
ATOM 2105 O O . ALA A 1 274 ? 15.445 10.383 21.594 1 89.56 274 ALA A O 1
ATOM 2106 N N . GLN A 1 275 ? 16.234 12.5 21.812 1 91.12 275 GLN A N 1
ATOM 2107 C CA . GLN A 1 275 ? 14.891 13.055 21.656 1 91.12 275 GLN A CA 1
ATOM 2108 C C . GLN A 1 275 ? 14.594 13.359 20.188 1 91.12 275 GLN A C 1
ATOM 2110 O O . GLN A 1 275 ? 15.43 13.938 19.5 1 91.12 275 GLN A O 1
ATOM 2115 N N . ARG A 1 276 ? 13.438 12.977 19.812 1 92.75 276 ARG A N 1
ATOM 2116 C CA . ARG A 1 276 ? 13.023 13.18 18.422 1 92.75 276 ARG A CA 1
ATOM 2117 C C . ARG A 1 276 ? 12.266 14.492 18.266 1 92.75 276 ARG A C 1
ATOM 2119 O O . ARG A 1 276 ? 11.312 14.766 19 1 92.75 276 ARG A O 1
ATOM 2126 N N . HIS A 1 277 ? 12.688 15.312 17.328 1 92.44 277 HIS A N 1
ATOM 2127 C CA . HIS A 1 277 ? 12.062 16.594 17.031 1 92.44 277 HIS A CA 1
ATOM 2128 C C . HIS A 1 277 ? 11.57 16.656 15.586 1 92.44 277 HIS A C 1
ATOM 2130 O O . HIS A 1 277 ? 12.367 16.703 14.648 1 92.44 277 HIS A O 1
ATOM 2136 N N . PRO A 1 278 ? 10.25 16.656 15.469 1 94.44 278 PRO A N 1
ATOM 2137 C CA . PRO A 1 278 ? 9.75 16.828 14.102 1 94.44 278 PRO A CA 1
ATOM 2138 C C . PRO A 1 278 ? 10.125 18.203 13.516 1 94.44 278 PRO A C 1
ATOM 2140 O O . PRO A 1 278 ? 10.125 19.203 14.234 1 94.44 278 PRO A O 1
ATOM 2143 N N . LEU A 1 279 ? 10.453 18.203 12.203 1 94.06 279 LEU A N 1
ATOM 2144 C CA . LEU A 1 279 ? 10.836 19.453 11.562 1 94.06 279 LEU A CA 1
ATOM 2145 C C . LEU A 1 279 ? 9.836 19.828 10.477 1 94.06 279 LEU A C 1
ATOM 2147 O O . LEU A 1 279 ? 9.227 20.906 10.539 1 94.06 279 LEU A O 1
ATOM 2151 N N . CYS A 1 280 ? 9.719 19 9.484 1 95.19 280 CYS A N 1
ATOM 2152 C CA . CYS A 1 280 ? 8.875 19.281 8.328 1 95.19 280 CYS A CA 1
ATOM 2153 C C . CYS A 1 280 ? 8.57 18 7.551 1 95.19 280 CYS A C 1
ATOM 2155 O O . CYS A 1 280 ? 8.93 16.906 7.988 1 95.19 280 CYS A O 1
ATOM 2157 N N . THR A 1 281 ? 7.797 18.125 6.562 1 94.88 281 THR A N 1
ATOM 2158 C CA . THR A 1 281 ? 7.531 17.047 5.613 1 94.88 281 THR A CA 1
ATOM 2159 C C . THR A 1 281 ? 8.055 17.406 4.227 1 94.88 281 THR A C 1
ATOM 2161 O O . THR A 1 281 ? 8.422 18.547 3.977 1 94.88 281 THR A O 1
ATOM 2164 N N . LEU A 1 282 ? 8.32 16.453 3.457 1 93.44 282 LEU A N 1
ATOM 2165 C CA . LEU A 1 282 ? 8.656 16.625 2.047 1 93.44 282 LEU A CA 1
ATOM 2166 C C . LEU A 1 282 ? 7.496 16.188 1.159 1 93.44 282 LEU A C 1
ATOM 2168 O O . LEU A 1 282 ? 7.117 15.008 1.161 1 93.44 282 LEU A O 1
ATOM 2172 N N . ARG A 1 283 ? 6.957 17.094 0.484 1 88.19 283 ARG A N 1
ATOM 2173 C CA . ARG A 1 283 ? 5.824 16.844 -0.404 1 88.19 283 ARG A CA 1
ATOM 2174 C C . ARG A 1 283 ? 6.066 17.453 -1.779 1 88.19 283 ARG A C 1
ATOM 2176 O O . ARG A 1 283 ? 6.43 18.625 -1.888 1 88.19 283 ARG A O 1
ATOM 2183 N N . LEU A 1 284 ? 5.832 16.688 -2.812 1 80.75 284 LEU A N 1
ATOM 2184 C CA . LEU A 1 284 ? 6.027 17.156 -4.184 1 80.75 284 LEU A CA 1
ATOM 2185 C C . LEU A 1 284 ? 7.41 17.781 -4.355 1 80.75 284 LEU A C 1
ATOM 2187 O O . LEU A 1 284 ? 7.539 18.828 -4.977 1 80.75 284 LEU A O 1
ATOM 2191 N N . GLY A 1 285 ? 8.328 17.281 -3.588 1 80.31 285 GLY A N 1
ATOM 2192 C CA . GLY A 1 285 ? 9.711 17.672 -3.754 1 80.31 285 GLY A CA 1
ATOM 2193 C C . GLY A 1 285 ? 10.094 18.891 -2.918 1 80.31 285 GLY A C 1
ATOM 2194 O O . GLY A 1 285 ? 11.242 19.328 -2.936 1 80.31 285 GLY A O 1
ATOM 2195 N N . SER A 1 286 ? 9.141 19.391 -2.148 1 88.19 286 SER A N 1
ATOM 2196 C CA . SER A 1 286 ? 9.414 20.594 -1.364 1 88.19 286 SER A CA 1
ATOM 2197 C C . SER A 1 286 ? 9.125 20.359 0.115 1 88.19 286 SER A C 1
ATOM 2199 O O . SER A 1 286 ? 8.383 19.438 0.474 1 88.19 286 SER A O 1
ATOM 2201 N N . VAL A 1 287 ? 9.727 21.234 0.883 1 92.94 287 VAL A N 1
ATOM 2202 C CA . VAL A 1 287 ? 9.5 21.156 2.322 1 92.94 287 VAL A CA 1
ATOM 2203 C C . VAL A 1 287 ? 8.133 21.75 2.66 1 92.94 287 VAL A C 1
ATOM 2205 O O . VAL A 1 287 ? 7.703 22.734 2.043 1 92.94 287 VAL A O 1
ATOM 2208 N N . SER A 1 288 ? 7.48 21.141 3.602 1 93 288 SER A N 1
ATOM 2209 C CA . SER A 1 288 ? 6.156 21.594 4.031 1 93 288 SER A CA 1
ATOM 2210 C C . SER A 1 288 ? 5.992 21.453 5.543 1 93 288 SER A C 1
ATOM 2212 O O . SER A 1 288 ? 6.535 20.531 6.148 1 93 288 SER A O 1
ATOM 2214 N N . GLY A 1 289 ? 5.254 22.391 6.055 1 93.19 289 GLY A N 1
ATOM 2215 C CA . GLY A 1 289 ? 4.938 22.312 7.473 1 93.19 289 GLY A CA 1
ATOM 2216 C C . GLY A 1 289 ? 3.67 21.531 7.758 1 93.19 289 GLY A C 1
ATOM 2217 O O . GLY A 1 289 ? 3.297 21.344 8.922 1 93.19 289 GLY A O 1
ATOM 2218 N N . ALA A 1 290 ? 3.049 21.062 6.77 1 91.12 290 ALA A N 1
ATOM 2219 C CA . ALA A 1 290 ? 1.819 20.281 6.926 1 91.12 290 ALA A CA 1
ATOM 2220 C C . ALA A 1 290 ? 2.127 18.812 7.188 1 91.12 290 ALA A C 1
ATOM 2222 O O . ALA A 1 290 ? 3.076 18.266 6.629 1 91.12 290 ALA A O 1
ATOM 2223 N N . PRO A 1 291 ? 1.347 18.188 8.039 1 90.5 291 PRO A N 1
ATOM 2224 C CA . PRO A 1 291 ? 1.551 16.75 8.281 1 90.5 291 PRO A CA 1
ATOM 2225 C C . PRO A 1 291 ? 1.112 15.883 7.102 1 90.5 291 PRO A C 1
ATOM 2227 O O . PRO A 1 291 ? 0.282 16.312 6.297 1 90.5 291 PRO A O 1
ATOM 2230 N N . ILE A 1 292 ? 1.701 14.711 6.977 1 88.81 292 ILE A N 1
ATOM 2231 C CA . ILE A 1 292 ? 1.328 13.797 5.906 1 88.81 292 ILE A CA 1
ATOM 2232 C C . ILE A 1 292 ? 0.158 12.922 6.359 1 88.81 292 ILE A C 1
ATOM 2234 O O . ILE A 1 292 ? -0.415 12.18 5.559 1 88.81 292 ILE A O 1
ATOM 2238 N N . ARG A 1 293 ? -0.13 12.953 7.582 1 86.19 293 ARG A N 1
ATOM 2239 C CA . ARG A 1 293 ? -1.296 12.312 8.18 1 86.19 293 ARG A CA 1
ATOM 2240 C C . ARG A 1 293 ? -1.865 13.156 9.312 1 86.19 293 ARG A C 1
ATOM 2242 O O . ARG A 1 293 ? -1.131 13.891 9.977 1 86.19 293 ARG A O 1
ATOM 2249 N N . PRO A 1 294 ? -3.135 13.008 9.445 1 87.12 294 PRO A N 1
ATOM 2250 C CA . PRO A 1 294 ? -3.693 13.797 10.555 1 87.12 294 PRO A CA 1
ATOM 2251 C C . PRO A 1 294 ? -3.186 13.328 11.914 1 87.12 294 PRO A C 1
ATOM 2253 O O . PRO A 1 294 ? -3.02 12.133 12.141 1 87.12 294 PRO A O 1
ATOM 2256 N N . ASP A 1 295 ? -2.928 14.281 12.695 1 86.75 295 ASP A N 1
ATOM 2257 C CA . ASP A 1 295 ? -2.484 14 14.062 1 86.75 295 ASP A CA 1
ATOM 2258 C C . ASP A 1 295 ? -3.674 13.734 14.977 1 86.75 295 ASP A C 1
ATOM 2260 O O . ASP A 1 295 ? -4.578 14.562 15.086 1 86.75 295 ASP A O 1
ATOM 2264 N N . ARG A 1 296 ? -3.605 12.672 15.688 1 88.75 296 ARG A N 1
ATOM 2265 C CA . ARG A 1 296 ? -4.719 12.242 16.531 1 88.75 296 ARG A CA 1
ATOM 2266 C C . ARG A 1 296 ? -5 13.266 17.625 1 88.75 296 ARG A C 1
ATOM 2268 O O . ARG A 1 296 ? -6.156 13.562 17.922 1 88.75 296 ARG A O 1
ATOM 2275 N N . GLN A 1 297 ? -3.986 13.773 18.203 1 88.75 297 GLN A N 1
ATOM 2276 C CA . GLN A 1 297 ? -4.152 14.734 19.297 1 88.75 297 GLN A CA 1
ATOM 2277 C C . GLN A 1 297 ? -4.797 16.031 18.781 1 88.75 297 GLN A C 1
ATOM 2279 O O . GLN A 1 297 ? -5.633 16.609 19.469 1 88.75 297 GLN A O 1
ATOM 2284 N N . VAL A 1 298 ? -4.375 16.406 17.609 1 88.56 298 VAL A N 1
ATOM 2285 C CA . VAL A 1 298 ? -4.953 17.594 17.016 1 88.56 298 VAL A CA 1
ATOM 2286 C C . VAL A 1 298 ? -6.434 17.375 16.719 1 88.56 298 VAL A C 1
ATOM 2288 O O . VAL A 1 298 ? -7.266 18.234 17.016 1 88.56 298 VAL A O 1
ATOM 2291 N N . ILE A 1 299 ? -6.762 16.234 16.219 1 89.88 299 ILE A N 1
ATOM 2292 C CA . ILE A 1 299 ? -8.148 15.922 15.906 1 89.88 299 ILE A CA 1
ATOM 2293 C C . ILE A 1 299 ? -8.984 15.945 17.188 1 89.88 299 ILE A C 1
ATOM 2295 O O . ILE A 1 299 ? -10.055 16.562 17.219 1 89.88 299 ILE A O 1
ATOM 2299 N N . GLU A 1 300 ? -8.477 15.328 18.172 1 92.75 300 GLU A N 1
ATOM 2300 C CA . GLU A 1 300 ? -9.203 15.242 19.438 1 92.75 300 GLU A CA 1
ATOM 2301 C C . GLU A 1 300 ? -9.445 16.625 20.031 1 92.75 300 GLU A C 1
ATOM 2303 O O . GLU A 1 300 ? -10.547 16.938 20.484 1 92.75 300 GLU A O 1
ATOM 2308 N N . SER A 1 301 ? -8.391 17.406 20.016 1 91.25 301 SER A N 1
ATOM 2309 C CA . SER A 1 301 ? -8.492 18.75 20.578 1 91.25 301 SER A CA 1
ATOM 2310 C C . SER A 1 301 ? -9.5 19.594 19.812 1 91.25 301 SER A C 1
ATOM 2312 O O . SER A 1 301 ? -10.359 20.234 20.406 1 91.25 301 SER A O 1
ATOM 2314 N N . VAL A 1 302 ? -9.438 19.531 18.516 1 89.69 302 VAL A N 1
ATOM 2315 C CA . VAL A 1 302 ? -10.32 20.312 17.656 1 89.69 302 VAL A CA 1
ATOM 2316 C C . VAL A 1 302 ? -11.758 19.812 17.797 1 89.69 302 VAL A C 1
ATOM 2318 O O . VAL A 1 302 ? -12.688 20.609 17.969 1 89.69 302 VAL A O 1
ATOM 2321 N N . ALA A 1 303 ? -11.914 18.531 17.766 1 92.69 303 ALA A N 1
ATOM 2322 C CA . ALA A 1 303 ? -13.25 17.953 17.859 1 92.69 303 ALA A CA 1
ATOM 2323 C C . ALA A 1 303 ? -13.891 18.25 19.219 1 92.69 303 ALA A C 1
ATOM 2325 O O . ALA A 1 303 ? -15.062 18.609 19.281 1 92.69 303 ALA A O 1
ATOM 2326 N N . SER A 1 304 ? -13.141 18.062 20.266 1 94.25 304 SER A N 1
ATOM 2327 C CA . SER A 1 304 ? -13.656 18.328 21.594 1 94.25 304 SER A CA 1
ATOM 2328 C C . SER A 1 304 ? -14.133 19.766 21.734 1 94.25 304 SER A C 1
ATOM 2330 O O . SER A 1 304 ? -15.211 20.031 22.266 1 94.25 304 SER A O 1
ATOM 2332 N N . ARG A 1 305 ? -13.375 20.672 21.219 1 91.19 305 ARG A N 1
ATOM 2333 C CA . ARG A 1 305 ? -13.703 22.094 21.312 1 91.19 305 ARG A CA 1
ATOM 2334 C C . ARG A 1 305 ? -14.953 22.406 20.5 1 91.19 305 ARG A C 1
ATOM 2336 O O . ARG A 1 305 ? -15.891 23.031 21 1 91.19 305 ARG A O 1
ATOM 2343 N N . LEU A 1 306 ? -14.992 21.953 19.281 1 91 306 LEU A N 1
ATOM 2344 C CA . LEU A 1 306 ? -16.094 22.312 18.391 1 91 306 LEU A CA 1
ATOM 2345 C C . LEU A 1 306 ? -17.391 21.641 18.828 1 91 306 LEU A C 1
ATOM 2347 O O . LEU A 1 306 ? -18.453 22.25 18.781 1 91 306 LEU A O 1
ATOM 2351 N N . LEU A 1 307 ? -17.297 20.438 19.25 1 92.5 307 LEU A N 1
ATOM 2352 C CA . LEU A 1 307 ? -18.484 19.75 19.75 1 92.5 307 LEU A CA 1
ATOM 2353 C C . LEU A 1 307 ? -18.984 20.406 21.031 1 92.5 307 LEU A C 1
ATOM 2355 O O . LEU A 1 307 ? -20.203 20.562 21.219 1 92.5 307 LEU A O 1
ATOM 2359 N N . GLY A 1 308 ? -18.062 20.703 21.859 1 91.69 308 GLY A N 1
ATOM 2360 C CA . GLY A 1 308 ? -18.438 21.438 23.062 1 91.69 308 GLY A CA 1
ATOM 2361 C C . GLY A 1 308 ? -19.156 22.734 22.766 1 91.69 308 GLY A C 1
ATOM 2362 O O . GLY A 1 308 ? -20.203 23.016 23.344 1 91.69 308 GLY A O 1
ATOM 2363 N N . ASP A 1 309 ? -18.625 23.5 21.859 1 89.12 309 ASP A N 1
ATOM 2364 C CA . ASP A 1 309 ? -19.203 24.781 21.453 1 89.12 309 ASP A CA 1
ATOM 2365 C C . ASP A 1 309 ? -20.594 24.578 20.844 1 89.12 309 ASP A C 1
ATOM 2367 O O . ASP A 1 309 ? -21.438 25.469 20.938 1 89.12 309 ASP A O 1
ATOM 2371 N N . ALA A 1 310 ? -20.812 23.469 20.266 1 88.75 310 ALA A N 1
ATOM 2372 C CA . ALA A 1 310 ? -22.094 23.172 19.641 1 88.75 310 ALA A CA 1
ATOM 2373 C C . ALA A 1 310 ? -23.125 22.734 20.672 1 88.75 310 ALA A C 1
ATOM 2375 O O . ALA A 1 310 ? -24.312 22.594 20.344 1 88.75 310 ALA A O 1
ATOM 2376 N N . GLY A 1 311 ? -22.766 22.391 21.859 1 88.12 311 GLY A N 1
ATOM 2377 C CA . GLY A 1 311 ? -23.688 22.031 22.922 1 88.12 311 GLY A CA 1
ATOM 2378 C C . GLY A 1 311 ? -23.672 20.547 23.25 1 88.12 311 GLY A C 1
ATOM 2379 O O . GLY A 1 311 ? -24.547 20.062 23.984 1 88.12 311 GLY A O 1
ATOM 2380 N N . HIS A 1 312 ? -22.688 19.875 22.719 1 89.12 312 HIS A N 1
ATOM 2381 C CA . HIS A 1 312 ? -22.562 18.453 22.969 1 89.12 312 HIS A CA 1
ATOM 2382 C C . HIS A 1 312 ? -22.312 18.172 24.453 1 89.12 312 HIS A C 1
ATOM 2384 O O . HIS A 1 312 ? -21.547 18.891 25.094 1 89.12 312 HIS A O 1
ATOM 2390 N N . GLN A 1 313 ? -22.922 17.156 24.969 1 88.44 313 GLN A N 1
ATOM 2391 C CA . GLN A 1 313 ? -22.891 16.891 26.406 1 88.44 313 GLN A CA 1
ATOM 2392 C C . GLN A 1 313 ? -21.609 16.172 26.797 1 88.44 313 GLN A C 1
ATOM 2394 O O . GLN A 1 313 ? -21.109 16.344 27.922 1 88.44 313 GLN A O 1
ATOM 2399 N N . GLN A 1 314 ? -21.125 15.359 25.969 1 91.38 314 GLN A N 1
ATOM 2400 C CA . GLN A 1 314 ? -19.906 14.617 26.219 1 91.38 314 GLN A CA 1
ATOM 2401 C C . GLN A 1 314 ? -18.906 14.797 25.078 1 91.38 314 GLN A C 1
ATOM 2403 O O . GLN A 1 314 ? -18.484 13.82 24.453 1 91.38 314 GLN A O 1
ATOM 2408 N N . PRO A 1 315 ? -18.453 15.984 24.906 1 91.75 315 PRO A N 1
ATOM 2409 C CA . PRO A 1 315 ? -17.641 16.281 23.719 1 91.75 315 PRO A CA 1
ATOM 2410 C C . PRO A 1 315 ? -16.281 15.57 23.75 1 91.75 315 PRO A C 1
ATOM 2412 O O . PRO A 1 315 ? -15.789 15.141 22.703 1 91.75 315 PRO A O 1
ATOM 2415 N N . VAL A 1 316 ? -15.719 15.367 24.938 1 90.31 316 VAL A N 1
ATOM 2416 C CA . VAL A 1 316 ? -14.383 14.789 25.047 1 90.31 316 VAL A CA 1
ATOM 2417 C C . VAL A 1 316 ? -14.414 13.32 24.641 1 90.31 316 VAL A C 1
ATOM 2419 O O . VAL A 1 316 ? -13.602 12.875 23.828 1 90.31 316 VAL A O 1
ATOM 2422 N N . ALA A 1 317 ? -15.297 12.641 25.172 1 90.12 317 ALA A N 1
ATOM 2423 C CA . ALA A 1 317 ? -15.414 11.219 24.844 1 90.12 317 ALA A CA 1
ATOM 2424 C C . ALA A 1 317 ? -15.711 11.016 23.359 1 90.12 317 ALA A C 1
ATOM 2426 O O . ALA A 1 317 ? -15.102 10.172 22.703 1 90.12 317 ALA A O 1
ATOM 2427 N N . HIS A 1 318 ? -16.578 11.805 22.891 1 92.31 318 HIS A N 1
ATOM 2428 C CA . HIS A 1 318 ? -16.953 11.695 21.484 1 92.31 318 HIS A CA 1
ATOM 2429 C C . HIS A 1 318 ? -15.789 12.062 20.578 1 92.31 318 HIS A C 1
ATOM 2431 O O . HIS A 1 318 ? -15.578 11.422 19.531 1 92.31 318 HIS A O 1
ATOM 2437 N N . ALA A 1 319 ? -15.078 13.078 21.016 1 94.19 319 ALA A N 1
ATOM 2438 C CA . ALA A 1 319 ? -13.914 13.508 20.25 1 94.19 319 ALA A CA 1
ATOM 2439 C C . ALA A 1 319 ? -12.883 12.391 20.141 1 94.19 319 ALA A C 1
ATOM 2441 O O . ALA A 1 319 ? -12.25 12.219 19.094 1 94.19 319 ALA A O 1
ATOM 2442 N N . SER A 1 320 ? -12.727 11.656 21.109 1 94 320 SER A N 1
ATOM 2443 C CA . SER A 1 320 ? -11.781 10.539 21.109 1 94 320 SER A CA 1
ATOM 2444 C C . SER A 1 320 ? -12.195 9.469 20.109 1 94 320 SER A C 1
ATOM 2446 O O . SER A 1 320 ? -11.352 8.93 19.375 1 94 320 SER A O 1
ATOM 2448 N N . TRP A 1 321 ? -13.477 9.18 20.078 1 93.75 321 TRP A N 1
ATOM 2449 C CA . TRP A 1 321 ? -13.977 8.195 19.125 1 93.75 321 TRP A CA 1
ATOM 2450 C C . TRP A 1 321 ? -13.781 8.68 17.688 1 93.75 321 TRP A C 1
ATOM 2452 O O . TRP A 1 321 ? -13.344 7.914 16.828 1 93.75 321 TRP A O 1
ATOM 2462 N N . LEU A 1 322 ? -14.07 9.891 17.5 1 93.06 322 LEU A N 1
ATOM 2463 C CA . LEU A 1 322 ? -13.938 10.461 16.156 1 93.06 322 LEU A CA 1
ATOM 2464 C C . LEU A 1 322 ? -12.484 10.445 15.703 1 93.06 322 LEU A C 1
ATOM 2466 O O . LEU A 1 322 ? -12.195 10.125 14.547 1 93.06 322 LEU A O 1
ATOM 2470 N N . ALA A 1 323 ? -11.641 10.789 16.641 1 93.06 323 ALA A N 1
ATOM 2471 C CA . ALA A 1 323 ? -10.211 10.789 16.328 1 93.06 323 ALA A CA 1
ATOM 2472 C C . ALA A 1 323 ? -9.742 9.398 15.914 1 93.06 323 ALA A C 1
ATOM 2474 O O . ALA A 1 323 ? -8.922 9.258 15 1 93.06 323 ALA A O 1
ATOM 2475 N N . GLU A 1 324 ? -10.242 8.469 16.547 1 92.25 324 GLU A N 1
ATOM 2476 C CA . GLU A 1 324 ? -9.875 7.094 16.219 1 92.25 324 GLU A CA 1
ATOM 2477 C C . GLU A 1 324 ? -10.383 6.699 14.836 1 92.25 324 GLU A C 1
ATOM 2479 O O . GLU A 1 324 ? -9.656 6.074 14.055 1 92.25 324 GLU A O 1
ATOM 2484 N N . VAL A 1 325 ? -11.602 7.043 14.547 1 92.56 325 VAL A N 1
ATOM 2485 C CA . VAL A 1 325 ? -12.195 6.746 13.25 1 92.56 325 VAL A CA 1
ATOM 2486 C C . VAL A 1 325 ? -11.375 7.41 12.141 1 92.56 325 VAL A C 1
ATOM 2488 O O . VAL A 1 325 ? -11.016 6.766 11.156 1 92.56 325 VAL A O 1
ATOM 2491 N N . ILE A 1 326 ? -11.055 8.625 12.375 1 90.25 326 ILE A N 1
ATOM 2492 C CA . ILE A 1 326 ? -10.32 9.406 11.383 1 90.25 326 ILE A CA 1
ATOM 2493 C C . ILE A 1 326 ? -8.906 8.836 11.219 1 90.25 326 ILE A C 1
ATOM 2495 O O . ILE A 1 326 ? -8.43 8.68 10.094 1 90.25 326 ILE A O 1
ATOM 2499 N N . SER A 1 327 ? -8.312 8.555 12.312 1 88.69 327 SER A N 1
ATOM 2500 C CA . SER A 1 327 ? -6.953 8.016 12.281 1 88.69 327 SER A CA 1
ATOM 2501 C C . SER A 1 327 ? -6.902 6.684 11.547 1 88.69 327 SER A C 1
ATOM 2503 O O . SER A 1 327 ? -5.977 6.426 10.773 1 88.69 327 SER A O 1
ATOM 2505 N N . GLU A 1 328 ? -7.852 5.891 11.773 1 88.12 328 GLU A N 1
ATOM 2506 C CA . GLU A 1 328 ? -7.91 4.59 11.109 1 88.12 328 GLU A CA 1
ATOM 2507 C C . GLU A 1 328 ? -8.125 4.746 9.609 1 88.12 328 GLU A C 1
ATOM 2509 O O . GLU A 1 328 ? -7.477 4.059 8.812 1 88.12 328 GLU A O 1
ATOM 2514 N N . ALA A 1 329 ? -8.992 5.531 9.25 1 87.25 329 ALA A N 1
ATOM 2515 C CA . ALA A 1 329 ? -9.25 5.777 7.836 1 87.25 329 ALA A CA 1
ATOM 2516 C C . ALA A 1 329 ? -8 6.316 7.141 1 87.25 329 ALA A C 1
ATOM 2518 O O . ALA A 1 329 ? -7.648 5.867 6.047 1 87.25 329 ALA A O 1
ATOM 2519 N N . ALA A 1 330 ? -7.355 7.238 7.801 1 85.19 330 ALA A N 1
ATOM 2520 C CA . ALA A 1 330 ? -6.148 7.844 7.246 1 85.19 330 ALA A CA 1
ATOM 2521 C C . ALA A 1 330 ? -5.035 6.812 7.094 1 85.19 330 ALA A C 1
ATOM 2523 O O . ALA A 1 330 ? -4.273 6.848 6.125 1 85.19 330 ALA A O 1
ATOM 2524 N N . ALA A 1 331 ? -4.93 6.008 8.047 1 82.19 331 ALA A N 1
ATOM 2525 C CA . ALA A 1 331 ? -3.898 4.973 8.031 1 82.19 331 ALA A CA 1
ATOM 2526 C C . ALA A 1 331 ? -4.051 4.066 6.812 1 82.19 331 ALA A C 1
ATOM 2528 O O . ALA A 1 331 ? -3.072 3.488 6.332 1 82.19 331 ALA A O 1
ATOM 2529 N N . HIS A 1 332 ? -5.16 4.016 6.34 1 80.12 332 HIS A N 1
ATOM 2530 C CA . HIS A 1 332 ? -5.406 3.148 5.191 1 80.12 332 HIS A CA 1
ATOM 2531 C C . HIS A 1 332 ? -5.441 3.951 3.895 1 80.12 332 HIS A C 1
ATOM 2533 O O . HIS A 1 332 ? -5.918 3.461 2.869 1 80.12 332 HIS A O 1
ATOM 2539 N N . GLY A 1 333 ? -5.031 5.16 4.012 1 75 333 GLY A N 1
ATOM 2540 C CA . GLY A 1 333 ? -4.82 5.984 2.832 1 75 333 GLY A CA 1
ATOM 2541 C C . GLY A 1 333 ? -6.105 6.539 2.252 1 75 333 GLY A C 1
ATOM 2542 O O . GLY A 1 333 ? -6.223 6.719 1.038 1 75 333 GLY A O 1
ATOM 2543 N N . SER A 1 334 ? -7.078 6.723 3.039 1 79.62 334 SER A N 1
ATOM 2544 C CA . SER A 1 334 ? -8.352 7.234 2.539 1 79.62 334 SER A CA 1
ATOM 2545 C C . SER A 1 334 ? -8.719 8.555 3.205 1 79.62 334 SER A C 1
ATOM 2547 O O . SER A 1 334 ? -8.492 8.734 4.402 1 79.62 334 SER A O 1
ATOM 2549 N N . GLY A 1 335 ? -9.086 9.477 2.447 1 83.06 335 GLY A N 1
ATOM 2550 C CA . GLY A 1 335 ? -9.742 10.656 2.994 1 83.06 335 GLY A CA 1
ATOM 2551 C C . GLY A 1 335 ? -11.18 10.391 3.418 1 83.06 335 GLY A C 1
ATOM 2552 O O . GLY A 1 335 ? -11.789 9.414 2.982 1 83.06 335 GLY A O 1
ATOM 2553 N N . CYS A 1 336 ? -11.641 11.188 4.32 1 89.38 336 CYS A N 1
ATOM 2554 C CA . CYS A 1 336 ? -13.016 10.977 4.758 1 89.38 336 CYS A CA 1
ATOM 2555 C C . CYS A 1 336 ? -13.656 12.289 5.188 1 89.38 336 CYS A C 1
ATOM 2557 O O . CYS A 1 336 ? -12.961 13.273 5.43 1 89.38 336 CYS A O 1
ATOM 2559 N N . THR A 1 337 ? -14.953 12.305 5.168 1 91.44 337 THR A N 1
ATOM 2560 C CA . THR A 1 337 ? -15.789 13.391 5.668 1 91.44 337 THR A CA 1
ATOM 2561 C C . THR A 1 337 ? -16.734 12.883 6.75 1 91.44 337 THR A C 1
ATOM 2563 O O . THR A 1 337 ? -17.453 11.898 6.543 1 91.44 337 THR A O 1
ATOM 2566 N N . LEU A 1 338 ? -16.688 13.492 7.898 1 94.75 338 LEU A N 1
ATOM 2567 C CA . LEU A 1 338 ? -17.578 13.156 8.992 1 94.75 338 LEU A CA 1
ATOM 2568 C C . LEU A 1 338 ? -18.516 14.328 9.312 1 94.75 338 LEU A C 1
ATOM 2570 O O . LEU A 1 338 ? -18.062 15.477 9.383 1 94.75 338 LEU A O 1
ATOM 2574 N N . VAL A 1 339 ? -19.75 14.055 9.414 1 93.69 339 VAL A N 1
ATOM 2575 C CA . VAL A 1 339 ? -20.734 15.031 9.875 1 93.69 339 VAL A CA 1
ATOM 2576 C C . VAL A 1 339 ? -21.312 14.586 11.219 1 93.69 339 VAL A C 1
ATOM 2578 O O . VAL A 1 339 ? -21.828 13.477 11.336 1 93.69 339 VAL A O 1
ATOM 2581 N N . VAL A 1 340 ? -21.188 15.398 12.172 1 94.19 340 VAL A N 1
ATOM 2582 C CA . VAL A 1 340 ? -21.734 15.133 13.5 1 94.19 340 VAL A CA 1
ATOM 2583 C C . VAL A 1 340 ? -22.859 16.125 13.805 1 94.19 340 VAL A C 1
ATOM 2585 O O . VAL A 1 340 ? -22.641 17.328 13.812 1 94.19 340 VAL A O 1
ATOM 2588 N N . GLU A 1 341 ? -23.984 15.609 14.016 1 90.88 341 GLU A N 1
ATOM 2589 C CA . GLU A 1 341 ? -25.125 16.469 14.312 1 90.88 341 GLU A CA 1
ATOM 2590 C C . GLU A 1 341 ? -26.125 15.781 15.227 1 90.88 341 GLU A C 1
ATOM 2592 O O . GLU A 1 341 ? -26.062 14.562 15.414 1 90.88 341 GLU A O 1
ATOM 2597 N N . ASP A 1 342 ? -26.953 16.531 15.82 1 85.62 342 ASP A N 1
ATOM 2598 C CA . ASP A 1 342 ? -27.906 16.031 16.812 1 85.62 342 ASP A CA 1
ATOM 2599 C C . ASP A 1 342 ? -28.969 15.148 16.141 1 85.62 342 ASP A C 1
ATOM 2601 O O . ASP A 1 342 ? -29.188 14.008 16.562 1 85.62 342 ASP A O 1
ATOM 2605 N N . THR A 1 343 ? -29.688 15.617 15.062 1 79.12 343 THR A N 1
ATOM 2606 C CA . THR A 1 343 ? -30.734 14.891 14.375 1 79.12 343 THR A CA 1
ATOM 2607 C C . THR A 1 343 ? -30.406 14.719 12.891 1 79.12 343 THR A C 1
ATOM 2609 O O . THR A 1 343 ? -30.641 15.625 12.086 1 79.12 343 THR A O 1
ATOM 2612 N N . PRO A 1 344 ? -29.891 13.594 12.57 1 71.38 344 PRO A N 1
ATOM 2613 C CA . PRO A 1 344 ? -29.406 13.391 11.203 1 71.38 344 PRO A CA 1
ATOM 2614 C C . PRO A 1 344 ? -30.531 13.188 10.195 1 71.38 344 PRO A C 1
ATOM 2616 O O . PRO A 1 344 ? -30.281 12.859 9.031 1 71.38 344 PRO A O 1
ATOM 2619 N N . SER A 1 345 ? -31.672 13.445 10.336 1 64.06 345 SER A N 1
ATOM 2620 C CA . SER A 1 345 ? -32.844 13.047 9.547 1 64.06 345 SER A CA 1
ATOM 2621 C C . SER A 1 345 ? -32.719 13.539 8.109 1 64.06 345 SER A C 1
ATOM 2623 O O . SER A 1 345 ? -33 12.789 7.168 1 64.06 345 SER A O 1
ATOM 2625 N N . ARG A 1 346 ? -32.312 14.719 7.805 1 62.66 346 ARG A N 1
ATOM 2626 C CA . ARG A 1 346 ? -32.344 15.242 6.445 1 62.66 346 ARG A CA 1
ATOM 2627 C C . ARG A 1 346 ? -31.234 14.641 5.59 1 62.66 346 ARG A C 1
ATOM 2629 O O . ARG A 1 346 ? -31.422 14.414 4.395 1 62.66 346 ARG A O 1
ATOM 2636 N N . LEU A 1 347 ? -30.203 14.266 6.094 1 64.94 347 LEU A N 1
ATOM 2637 C CA . LEU A 1 347 ? -29.047 13.805 5.336 1 64.94 347 LEU A CA 1
ATOM 2638 C C . LEU A 1 347 ? -29.172 12.32 4.988 1 64.94 347 LEU A C 1
ATOM 2640 O O . LEU A 1 347 ? -28.672 11.875 3.959 1 64.94 347 LEU A O 1
ATOM 2644 N N . ILE A 1 348 ? -29.969 11.68 5.742 1 64.69 348 ILE A N 1
ATOM 2645 C CA . ILE A 1 348 ? -30 10.227 5.641 1 64.69 348 ILE A CA 1
ATOM 2646 C C . ILE A 1 348 ? -30.734 9.812 4.367 1 64.69 348 ILE A C 1
ATOM 2648 O O . ILE A 1 348 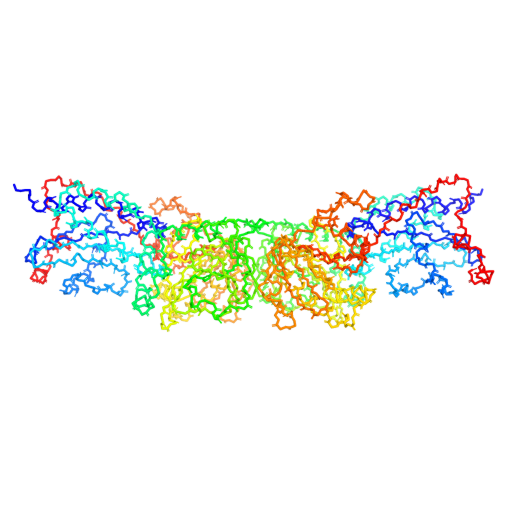? -30.5 8.727 3.834 1 64.69 348 ILE A O 1
ATOM 2652 N N . GLU A 1 349 ? -31.375 10.719 3.783 1 65.75 349 GLU A N 1
ATOM 2653 C CA . GLU A 1 349 ? -32.156 10.336 2.613 1 65.75 349 GLU A CA 1
ATOM 2654 C C . GLU A 1 349 ? -31.297 10.32 1.354 1 65.75 349 GLU A C 1
ATOM 2656 O O . GLU A 1 349 ? -31.672 9.711 0.348 1 65.75 349 GLU A O 1
ATOM 2661 N N . VAL A 1 350 ? -30.156 10.805 1.347 1 69.06 350 VAL A N 1
ATOM 2662 C CA . VAL A 1 350 ? -29.375 10.961 0.125 1 69.06 350 VAL A CA 1
ATOM 2663 C C . VAL A 1 350 ? -28.141 10.055 0.175 1 69.06 350 VAL A C 1
ATOM 2665 O O . VAL A 1 350 ? -27.406 9.953 -0.803 1 69.06 350 VAL A O 1
ATOM 2668 N N . GLY A 1 351 ? -27.984 9.133 0.977 1 79.62 351 GLY A N 1
ATOM 2669 C CA . GLY A 1 351 ? -26.875 8.211 1.091 1 79.62 351 GLY A CA 1
ATOM 2670 C C . GLY A 1 351 ? -27.297 6.789 1.399 1 79.62 351 GLY A C 1
ATOM 2671 O O . GLY A 1 351 ? -28.422 6.387 1.065 1 79.62 351 GLY A O 1
ATOM 2672 N N . HIS A 1 352 ? -26.359 6.02 1.773 1 86.19 352 HIS A N 1
ATOM 2673 C CA . HIS A 1 352 ? -26.641 4.656 2.203 1 86.19 352 HIS A CA 1
ATOM 2674 C C . HIS A 1 352 ? -27 4.609 3.686 1 86.19 352 HIS A C 1
ATOM 2676 O O . HIS A 1 352 ? -26.141 4.844 4.539 1 86.19 352 HIS A O 1
ATOM 2682 N N . ARG A 1 353 ? -28.219 4.285 3.859 1 90.5 353 ARG A N 1
ATOM 2683 C CA . ARG A 1 353 ? -28.688 4.254 5.238 1 90.5 353 ARG A CA 1
ATOM 2684 C C . ARG A 1 353 ? -28.469 2.883 5.863 1 90.5 353 ARG A C 1
ATOM 2686 O O . ARG A 1 353 ? -28.609 1.857 5.191 1 90.5 353 ARG A O 1
ATOM 2693 N N . LEU A 1 354 ? -28.156 2.953 7.117 1 91.5 354 LEU A N 1
ATOM 2694 C CA . LEU A 1 354 ? -28.094 1.719 7.891 1 91.5 354 LEU A CA 1
ATOM 2695 C C . LEU A 1 354 ? -29.469 1.349 8.438 1 91.5 354 LEU A C 1
ATOM 2697 O O . LEU A 1 354 ? -30.25 2.227 8.805 1 91.5 354 LEU A O 1
ATOM 2701 N N . GLU A 1 355 ? -29.766 0.073 8.445 1 91.19 355 GLU A N 1
ATOM 2702 C CA . GLU A 1 355 ? -31.031 -0.371 9.023 1 91.19 355 GLU A CA 1
ATOM 2703 C C . GLU A 1 355 ? -31.125 -0.016 10.508 1 91.19 355 GLU A C 1
ATOM 2705 O O . GLU A 1 355 ? -32.188 0.368 11 1 91.19 355 GLU A O 1
ATOM 2710 N N . ALA A 1 356 ? -29.984 -0.17 11.172 1 92.44 356 ALA A N 1
ATOM 2711 C CA . ALA A 1 356 ? -29.844 0.224 12.57 1 92.44 356 ALA A CA 1
ATOM 2712 C C . ALA A 1 356 ? -28.562 1.035 12.781 1 92.44 356 ALA A C 1
ATOM 2714 O O . ALA A 1 356 ? -27.531 0.729 12.195 1 92.44 356 ALA A O 1
ATOM 2715 N N . PRO A 1 357 ? -28.797 2.104 13.594 1 92.5 357 PRO A N 1
ATOM 2716 C CA . PRO A 1 357 ? -27.578 2.891 13.836 1 92.5 357 PRO A CA 1
ATOM 2717 C C . PRO A 1 357 ? -26.453 2.059 14.438 1 92.5 357 PRO A C 1
ATOM 2719 O O . PRO A 1 357 ? -26.703 1.146 15.227 1 92.5 357 PRO A O 1
ATOM 2722 N N . LEU A 1 358 ? -25.25 2.375 14.07 1 94.81 358 LEU A N 1
ATOM 2723 C CA . LEU A 1 358 ? -24.062 1.647 14.5 1 94.81 358 LEU A CA 1
ATOM 2724 C C . LEU A 1 358 ? -23.297 2.434 15.562 1 94.81 358 LEU A C 1
ATOM 2726 O O . LEU A 1 358 ? -22.766 3.516 15.281 1 94.81 358 LEU A O 1
ATOM 2730 N N . PRO A 1 359 ? -23.219 1.945 16.766 1 95.38 359 PRO A N 1
ATOM 2731 C CA . PRO A 1 359 ? -22.438 2.65 17.781 1 95.38 359 PRO A CA 1
ATOM 2732 C C . PRO A 1 359 ? -20.938 2.627 17.5 1 95.38 359 PRO A C 1
ATOM 2734 O O . PRO A 1 359 ? -20.344 1.552 17.359 1 95.38 359 PRO A O 1
ATOM 2737 N N . ILE A 1 360 ? -20.266 3.738 17.469 1 94.62 360 ILE A N 1
ATOM 2738 C CA . ILE A 1 360 ? -18.844 3.857 17.141 1 94.62 360 ILE A CA 1
ATOM 2739 C C . ILE A 1 360 ? -18.016 3.277 18.281 1 94.62 360 ILE A C 1
ATOM 2741 O O . ILE A 1 360 ? -16.969 2.67 18.047 1 94.62 360 ILE A O 1
ATOM 2745 N N . ARG A 1 361 ? -18.438 3.457 19.469 1 91.06 361 ARG A N 1
ATOM 2746 C CA . ARG A 1 361 ? -17.703 3.064 20.656 1 91.06 361 ARG A CA 1
ATOM 2747 C C . ARG A 1 361 ? -17.188 1.633 20.531 1 91.06 361 ARG A C 1
ATOM 2749 O O . ARG A 1 361 ? -16.047 1.346 20.875 1 91.06 361 ARG A O 1
ATOM 2756 N N . ASP A 1 362 ? -18 0.746 19.969 1 91.56 362 ASP A N 1
ATOM 2757 C CA . ASP A 1 362 ? -17.656 -0.671 19.891 1 91.56 362 ASP A CA 1
ATOM 2758 C C . ASP A 1 362 ? -17.281 -1.076 18.469 1 91.56 362 ASP A C 1
ATOM 2760 O O . ASP A 1 362 ? -16.984 -2.244 18.203 1 91.56 362 ASP A O 1
ATOM 2764 N N . ASN A 1 363 ? -17.359 -0.107 17.516 1 93.81 363 ASN A N 1
ATOM 2765 C CA . ASN A 1 363 ? -17.203 -0.45 16.109 1 93.81 363 ASN A CA 1
ATOM 2766 C C . ASN A 1 363 ? -16.344 0.58 15.375 1 93.81 363 ASN A C 1
ATOM 2768 O O . ASN A 1 363 ? -16.719 1.039 14.297 1 93.81 363 ASN A O 1
ATOM 2772 N N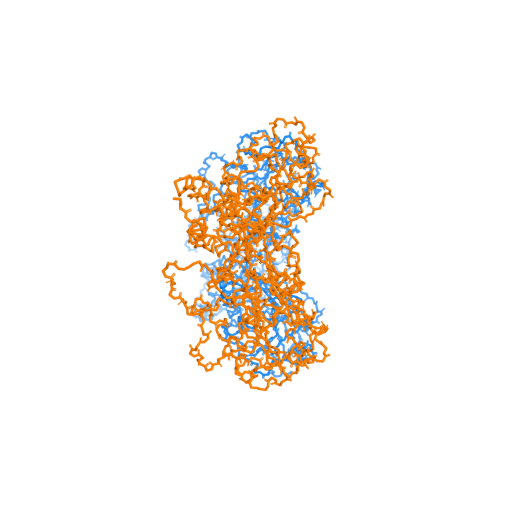 . ARG A 1 364 ? -15.219 0.938 15.961 1 91.88 364 ARG A N 1
ATOM 2773 C CA . ARG A 1 364 ? -14.406 2.027 15.43 1 91.88 364 ARG A CA 1
ATOM 2774 C C . ARG A 1 364 ? -13.852 1.677 14.047 1 91.88 364 ARG A C 1
ATOM 2776 O O . ARG A 1 364 ? -13.891 2.5 13.133 1 91.88 364 ARG A O 1
ATOM 2783 N N . GLN A 1 365 ? -13.32 0.475 13.898 1 91.62 365 GLN A N 1
ATOM 2784 C CA . GLN A 1 365 ? -12.758 0.054 12.617 1 91.62 365 GLN A CA 1
ATOM 2785 C C . GLN A 1 365 ? -13.836 -0.003 11.539 1 91.62 365 GLN A C 1
ATOM 2787 O O . GLN A 1 365 ? -13.602 0.406 10.398 1 91.62 365 GLN A O 1
ATOM 2792 N N . LEU A 1 366 ? -14.961 -0.514 11.969 1 94.19 366 LEU A N 1
ATOM 2793 C CA . LEU A 1 366 ? -16.062 -0.593 11.023 1 94.19 366 LEU A CA 1
ATOM 2794 C C . LEU A 1 366 ? -16.531 0.801 10.617 1 94.19 366 LEU A C 1
ATOM 2796 O O . LEU A 1 366 ? -16.797 1.058 9.438 1 94.19 366 LEU A O 1
ATOM 2800 N N . ALA A 1 367 ? -16.641 1.646 11.562 1 95.56 367 ALA A N 1
ATOM 2801 C CA . ALA A 1 367 ? -17.016 3.027 11.273 1 95.56 367 ALA A CA 1
ATOM 2802 C C . ALA A 1 367 ? -15.992 3.682 10.344 1 95.56 367 ALA A C 1
ATOM 2804 O O . ALA A 1 367 ? -16.375 4.418 9.422 1 95.56 367 ALA A O 1
ATOM 2805 N N . ALA A 1 368 ? -14.758 3.439 10.594 1 94.38 368 ALA A N 1
ATOM 2806 C CA . ALA A 1 368 ? -13.703 3.963 9.727 1 94.38 368 ALA A CA 1
ATOM 2807 C C . ALA A 1 368 ? -13.859 3.449 8.297 1 94.38 368 ALA A C 1
ATOM 2809 O O . ALA A 1 368 ? -13.719 4.211 7.34 1 94.38 368 ALA A O 1
ATOM 2810 N N . ALA A 1 369 ? -14.141 2.199 8.203 1 94.19 369 ALA A N 1
ATOM 2811 C CA . ALA A 1 369 ? -14.328 1.606 6.879 1 94.19 369 ALA A CA 1
ATOM 2812 C C . ALA A 1 369 ? -15.492 2.266 6.141 1 94.19 369 ALA A C 1
ATOM 2814 O O . ALA A 1 369 ? -15.383 2.584 4.957 1 94.19 369 ALA A O 1
ATOM 2815 N N . LEU A 1 370 ? -16.578 2.484 6.828 1 94.19 370 LEU A N 1
ATOM 2816 C CA . LEU A 1 370 ? -17.734 3.139 6.242 1 94.19 370 LEU A CA 1
ATOM 2817 C C . LEU A 1 370 ? -17.391 4.555 5.785 1 94.19 370 LEU A C 1
ATOM 2819 O O . LEU A 1 370 ? -17.938 5.047 4.801 1 94.19 370 LEU A O 1
ATOM 2823 N N . SER A 1 371 ? -16.484 5.141 6.469 1 92.75 371 SER A N 1
ATOM 2824 C CA . SER A 1 371 ? -16.141 6.531 6.191 1 92.75 371 SER A CA 1
ATOM 2825 C C . SER A 1 371 ? -15.289 6.648 4.934 1 92.75 371 SER A C 1
ATOM 2827 O O . SER A 1 371 ? -15.109 7.746 4.402 1 92.75 371 SER A O 1
ATOM 2829 N N . THR A 1 372 ? -14.781 5.547 4.453 1 89.69 372 THR A N 1
ATOM 2830 C CA . THR A 1 372 ? -13.875 5.586 3.309 1 89.69 372 THR A CA 1
ATOM 2831 C C . THR A 1 372 ? -14.664 5.703 2.006 1 89.69 372 THR A C 1
ATOM 2833 O O . THR A 1 372 ? -14.094 6.008 0.955 1 89.69 372 THR A O 1
ATOM 2836 N N . VAL A 1 373 ? -15.969 5.438 2.076 1 88.94 373 VAL A N 1
ATOM 2837 C CA . VAL A 1 373 ? -16.812 5.582 0.9 1 88.94 373 VAL A CA 1
ATOM 2838 C C . VAL A 1 373 ? -16.984 7.062 0.561 1 88.94 373 VAL A C 1
ATOM 2840 O O . VAL A 1 373 ? -17.141 7.898 1.456 1 88.94 373 VAL A O 1
ATOM 2843 N N . ASP A 1 374 ? -17.016 7.367 -0.688 1 83.31 374 ASP A N 1
ATOM 2844 C CA . ASP A 1 374 ? -17.172 8.75 -1.133 1 83.31 374 ASP A CA 1
ATOM 2845 C C . ASP A 1 374 ? -18.438 9.367 -0.569 1 83.31 374 ASP A C 1
ATOM 2847 O O . ASP A 1 374 ? -19.531 8.828 -0.75 1 83.31 374 ASP A O 1
ATOM 2851 N N . GLY A 1 375 ? -18.219 10.477 -0.005 1 86.62 375 GLY A N 1
ATOM 2852 C CA . GLY A 1 375 ? -19.281 11.156 0.721 1 86.62 375 GLY A CA 1
ATOM 2853 C C . GLY A 1 375 ? -19.047 11.188 2.221 1 86.62 375 GLY A C 1
ATOM 2854 O O . GLY A 1 375 ? -17.984 10.805 2.699 1 86.62 375 GLY A O 1
ATOM 2855 N N . ALA A 1 376 ? -20.078 11.602 2.979 1 91.5 376 ALA A N 1
ATOM 2856 C CA . ALA A 1 376 ? -19.891 11.844 4.406 1 91.5 376 ALA A CA 1
ATOM 2857 C C . ALA A 1 376 ? -20.438 10.695 5.238 1 91.5 376 ALA A C 1
ATOM 2859 O O . ALA A 1 376 ? -21.422 10.055 4.848 1 91.5 376 ALA A O 1
ATOM 2860 N N . LEU A 1 377 ? -19.797 10.375 6.273 1 94.06 377 LEU A N 1
ATOM 2861 C CA . LEU A 1 377 ? -20.312 9.547 7.348 1 94.06 377 LEU A CA 1
ATOM 2862 C C . LEU A 1 377 ? -21.125 10.375 8.336 1 94.06 377 LEU A C 1
ATOM 2864 O O . LEU A 1 377 ? -20.609 11.344 8.906 1 94.06 377 LEU A O 1
ATOM 2868 N N . VAL A 1 378 ? -22.375 10.055 8.555 1 93.81 378 VAL A N 1
ATOM 2869 C CA . VAL A 1 378 ? -23.25 10.852 9.398 1 93.81 378 VAL A CA 1
ATOM 2870 C C . VAL A 1 378 ? -23.359 10.211 10.789 1 93.81 378 VAL A C 1
ATOM 2872 O O . VAL A 1 378 ? -23.781 9.062 10.914 1 93.81 378 VAL A O 1
ATOM 2875 N N . ILE A 1 379 ? -23.016 11 11.781 1 94.81 379 ILE A N 1
ATOM 2876 C CA . ILE A 1 379 ? -22.938 10.531 13.164 1 94.81 379 ILE A CA 1
ATOM 2877 C C . ILE A 1 379 ? -23.812 11.414 14.055 1 94.81 379 ILE A C 1
ATOM 2879 O O . ILE A 1 379 ? -23.812 12.641 13.914 1 94.81 379 ILE A O 1
ATOM 2883 N N . ASP A 1 380 ? -24.516 10.805 14.977 1 93.44 380 ASP A N 1
ATOM 2884 C CA . ASP A 1 380 ? -25.312 11.609 15.898 1 93.44 380 ASP A CA 1
ATOM 2885 C C . ASP A 1 380 ? -24.531 11.93 17.172 1 93.44 380 ASP A C 1
ATOM 2887 O O . ASP A 1 380 ? -23.375 11.508 17.312 1 93.44 380 ASP A O 1
ATOM 2891 N N . TRP A 1 381 ? -25.094 12.711 18.062 1 91.12 381 TRP A N 1
ATOM 2892 C CA . TRP A 1 381 ? -24.438 13.195 19.266 1 91.12 381 TRP A CA 1
ATOM 2893 C C . TRP A 1 381 ? -24.219 12.055 20.266 1 91.12 381 TRP A C 1
ATOM 2895 O O . TRP A 1 381 ? -23.484 12.211 21.234 1 91.12 381 TRP A O 1
ATOM 2905 N N . GLN A 1 382 ? -24.828 10.914 20.016 1 89.44 382 GLN A N 1
ATOM 2906 C CA . GLN A 1 382 ? -24.641 9.75 20.875 1 89.44 382 GLN A CA 1
ATOM 2907 C C . GLN A 1 382 ? -23.516 8.852 20.359 1 89.44 382 GLN A C 1
ATOM 2909 O O . GLN A 1 382 ? -23.188 7.848 20.984 1 89.44 382 GLN A O 1
ATOM 2914 N N . GLY A 1 383 ? -23 9.203 19.234 1 92.31 383 GLY A N 1
ATOM 2915 C CA . GLY A 1 383 ? -21.906 8.438 18.672 1 92.31 383 GLY A CA 1
ATOM 2916 C C . GLY A 1 383 ? -22.375 7.27 17.812 1 92.31 383 GLY A C 1
ATOM 2917 O O . GLY A 1 383 ? -21.734 6.211 17.797 1 92.31 383 GLY A O 1
ATOM 2918 N N . HIS A 1 384 ? -23.516 7.426 17.219 1 94.25 384 HIS A N 1
ATOM 2919 C CA . HIS A 1 384 ? -24.047 6.375 16.344 1 94.25 384 HIS A CA 1
ATOM 2920 C C . HIS A 1 384 ? -23.969 6.793 14.883 1 94.25 384 HIS A C 1
ATOM 2922 O O . HIS A 1 384 ? -24.328 7.922 14.531 1 94.25 384 HIS A O 1
ATOM 2928 N N . VAL A 1 385 ? -23.5 5.863 14.078 1 95.19 385 VAL A N 1
ATOM 2929 C CA . VAL A 1 385 ? -23.484 6.082 12.633 1 95.19 385 VAL A CA 1
ATOM 2930 C C . VAL A 1 385 ? -24.859 5.762 12.047 1 95.19 385 VAL A C 1
ATOM 2932 O O . VAL A 1 385 ? -25.422 4.707 12.32 1 95.19 385 VAL A O 1
ATOM 2935 N N . HIS A 1 386 ? -25.359 6.633 11.211 1 93.25 386 HIS A N 1
ATOM 2936 C CA . HIS A 1 386 ? -26.703 6.457 10.648 1 93.25 386 HIS A CA 1
ATOM 2937 C C . HIS A 1 386 ? -26.641 6.176 9.156 1 93.25 386 HIS A C 1
ATOM 2939 O O . HIS A 1 386 ? -27.516 5.496 8.609 1 93.25 386 HIS A O 1
ATOM 2945 N N . ALA A 1 387 ? -25.688 6.73 8.562 1 92.44 387 ALA A N 1
ATOM 2946 C CA . ALA A 1 387 ? -25.578 6.629 7.109 1 92.44 387 ALA A CA 1
ATOM 2947 C C . ALA A 1 387 ? -24.156 6.93 6.645 1 92.44 387 ALA A C 1
ATOM 2949 O O . ALA A 1 387 ? -23.359 7.516 7.387 1 92.44 387 ALA A O 1
ATOM 2950 N N . PHE A 1 388 ? -23.797 6.473 5.5 1 91.69 388 PHE A N 1
ATOM 2951 C CA . PHE A 1 388 ? -22.5 6.762 4.879 1 91.69 388 PHE A CA 1
ATOM 2952 C C . PHE A 1 388 ? -22.672 7.086 3.4 1 91.69 388 PHE A C 1
ATOM 2954 O O . PHE A 1 388 ? -23.75 6.875 2.832 1 91.69 388 PHE A O 1
ATOM 2961 N N . GLY A 1 389 ? -21.672 7.711 2.811 1 88.88 389 GLY A N 1
ATOM 2962 C CA . GLY A 1 389 ? -21.734 8.094 1.409 1 88.88 389 GLY A CA 1
ATOM 2963 C C . GLY A 1 389 ? -22.703 9.234 1.149 1 88.88 389 GLY A C 1
ATOM 2964 O O . GLY A 1 389 ? -23.266 9.344 0.058 1 88.88 389 GLY A O 1
ATOM 2965 N N . VAL A 1 390 ? -22.906 10.055 2.076 1 88.69 390 VAL A N 1
ATOM 2966 C CA . VAL A 1 390 ? -23.906 11.109 1.985 1 88.69 390 VAL A CA 1
ATOM 2967 C C . VAL A 1 390 ? -23.297 12.344 1.317 1 88.69 390 VAL A C 1
ATOM 2969 O O . VAL A 1 390 ? -22.234 12.812 1.728 1 88.69 390 VAL A O 1
ATOM 2972 N N . LEU A 1 391 ? -23.953 12.82 0.279 1 82.69 391 LEU A N 1
ATOM 2973 C CA . LEU A 1 391 ? -23.5 14.047 -0.371 1 82.69 391 LEU A CA 1
ATOM 2974 C C . LEU A 1 391 ? -24.031 15.273 0.362 1 82.69 391 LEU A C 1
ATOM 2976 O O . LEU A 1 391 ? -25.234 15.383 0.605 1 82.69 391 LEU A O 1
ATOM 2980 N N . LEU A 1 392 ? -23.172 16.125 0.765 1 80.94 392 LEU A N 1
ATOM 2981 C CA . LEU A 1 392 ? -23.562 17.312 1.511 1 80.94 392 LEU A CA 1
ATOM 2982 C C . LEU A 1 392 ? -24.016 18.422 0.566 1 80.94 392 LEU A C 1
ATOM 2984 O O . LEU A 1 392 ? -23.25 18.859 -0.304 1 80.94 392 LEU A O 1
ATOM 2988 N N . ASP A 1 393 ? -25 18.266 -0.467 1 64.31 393 ASP A N 1
ATOM 2989 C CA . ASP A 1 393 ? -25.469 19.281 -1.395 1 64.31 393 ASP A CA 1
ATOM 2990 C C . ASP A 1 393 ? -26.047 20.484 -0.643 1 64.31 393 ASP A C 1
ATOM 2992 O O . ASP A 1 393 ? -26.891 20.328 0.239 1 64.31 393 ASP A O 1
ATOM 2996 N N . GLY A 1 394 ? -25.203 21.406 -0.165 1 53.91 394 GLY A N 1
ATOM 2997 C CA . GLY A 1 394 ? -25.812 22.625 0.35 1 53.91 394 GLY A CA 1
ATOM 2998 C C . GLY A 1 394 ? -26.125 23.641 -0.731 1 53.91 394 GLY A C 1
ATOM 2999 O O . GLY A 1 394 ? -25.672 23.5 -1.868 1 53.91 394 GLY A O 1
ATOM 3000 N N . LEU A 1 395 ? -27.172 24.438 -0.63 1 47.28 395 LEU A N 1
ATOM 3001 C CA . LEU A 1 395 ? -27.453 25.609 -1.44 1 47.28 395 LEU A CA 1
ATOM 3002 C C . LEU A 1 395 ? -26.219 26.516 -1.526 1 47.28 395 LEU A C 1
ATOM 3004 O O . LEU A 1 395 ? -25.453 26.625 -0.569 1 47.28 395 LEU A O 1
ATOM 3008 N N . ALA A 1 396 ? -25.766 26.812 -2.762 1 43.16 396 ALA A N 1
ATOM 3009 C CA . ALA A 1 396 ? -24.641 27.703 -3.076 1 43.16 396 ALA A CA 1
ATOM 3010 C C . ALA A 1 396 ? -24.578 28.859 -2.086 1 43.16 396 ALA A C 1
ATOM 3012 O O . ALA A 1 396 ? -25.578 29.547 -1.849 1 43.16 396 ALA A O 1
ATOM 3013 N N . LEU A 1 397 ? -23.734 28.859 -1.15 1 43.38 397 LEU A N 1
ATOM 3014 C CA . LEU A 1 397 ? -23.531 30.078 -0.375 1 43.38 397 LEU A CA 1
ATOM 3015 C C . LEU A 1 397 ? -22.609 31.047 -1.111 1 43.38 397 LEU A C 1
ATOM 3017 O O . LEU A 1 397 ? -21.484 30.688 -1.475 1 43.38 397 LEU A O 1
ATOM 3021 N N . GLU A 1 398 ? -23.031 32.031 -1.825 1 41.94 398 GLU A N 1
ATOM 3022 C CA . GLU A 1 398 ? -22.312 33.062 -2.547 1 41.94 398 GLU A CA 1
ATOM 3023 C C . GLU A 1 398 ? -21.047 33.5 -1.796 1 41.94 398 GLU A C 1
ATOM 3025 O O . GLU A 1 398 ? -20 33.75 -2.406 1 41.94 398 GLU A O 1
ATOM 3030 N N . GLN A 1 399 ? -21.109 33.844 -0.577 1 43.75 399 GLN A N 1
ATOM 3031 C CA . GLN A 1 399 ? -20.109 34.719 0.039 1 43.75 399 GLN A CA 1
ATOM 3032 C C . GLN A 1 399 ? -18.922 33.906 0.556 1 43.75 399 GLN A C 1
ATOM 3034 O O . GLN A 1 399 ? -17.844 34.469 0.814 1 43.75 399 GLN A O 1
ATOM 3039 N N . ALA A 1 400 ? -19.094 32.688 0.935 1 46.44 400 ALA A N 1
ATOM 3040 C CA . ALA A 1 400 ? -18.047 32.094 1.753 1 46.44 400 ALA A CA 1
ATOM 3041 C C . ALA A 1 400 ? -17.328 30.984 0.994 1 46.44 400 ALA A C 1
ATOM 3043 O O . ALA A 1 400 ? -16.469 30.281 1.556 1 46.44 400 ALA A O 1
ATOM 3044 N N . GLU A 1 401 ? -17.531 30.828 -0.241 1 47.06 401 GLU A N 1
ATOM 3045 C CA . GLU A 1 401 ? -16.953 29.719 -0.996 1 47.06 401 GLU A CA 1
ATOM 3046 C C . GLU A 1 401 ? -15.531 30.047 -1.44 1 47.06 401 GLU A C 1
ATOM 3048 O O . GLU A 1 401 ? -15.234 31.188 -1.805 1 47.06 401 GLU A O 1
ATOM 3053 N N . ASP A 1 402 ? -14.469 29.375 -1.023 1 48.62 402 ASP A N 1
ATOM 3054 C CA . ASP A 1 402 ? -13.102 29.453 -1.524 1 48.62 402 ASP A CA 1
ATOM 3055 C C . ASP A 1 402 ? -12.914 28.578 -2.754 1 48.62 402 ASP A C 1
ATOM 3057 O O . ASP A 1 402 ? -12.781 27.344 -2.633 1 48.62 402 ASP A O 1
ATOM 3061 N N . ARG A 1 403 ? -12.953 29 -3.904 1 48.81 403 ARG A N 1
ATOM 3062 C CA . ARG A 1 403 ? -12.891 28.328 -5.195 1 48.81 403 ARG A CA 1
ATOM 3063 C C . ARG A 1 403 ? -11.594 27.547 -5.336 1 48.81 403 ARG A C 1
ATOM 3065 O O . ARG A 1 403 ? -11.492 26.641 -6.168 1 48.81 403 ARG A O 1
ATOM 3072 N N . SER A 1 404 ? -10.656 28.156 -4.414 1 47.09 404 SER A N 1
ATOM 3073 C CA . SER A 1 404 ? -9.359 27.5 -4.531 1 47.09 404 SER A CA 1
ATOM 3074 C C . SER A 1 404 ? -9.375 26.141 -3.844 1 47.09 404 SER A C 1
ATOM 3076 O O . SER A 1 404 ? -8.484 25.312 -4.078 1 47.09 404 SER A O 1
ATOM 3078 N N . ARG A 1 405 ? -10.406 26.078 -3.021 1 58.03 405 ARG A N 1
ATOM 3079 C CA . ARG A 1 405 ? -10.438 24.812 -2.291 1 58.03 405 ARG A CA 1
ATOM 3080 C C . ARG A 1 405 ? -11.336 23.797 -2.988 1 58.03 405 ARG A C 1
ATOM 3082 O O . ARG A 1 405 ? -12.047 24.141 -3.939 1 58.03 405 ARG A O 1
ATOM 3089 N N . GLY A 1 406 ? -11.289 22.578 -2.723 1 65.69 406 GLY A N 1
ATOM 3090 C CA . GLY A 1 406 ? -11.969 21.453 -3.342 1 65.69 406 GLY A CA 1
ATOM 3091 C C . GLY A 1 406 ? -13.453 21.391 -3.021 1 65.69 406 GLY A C 1
ATOM 3092 O O . GLY A 1 406 ? -13.938 22.156 -2.186 1 65.69 406 GLY A O 1
ATOM 3093 N N . ALA A 1 407 ? -14.258 20.672 -3.764 1 71.5 407 ALA A N 1
ATOM 3094 C CA . ALA A 1 407 ? -15.703 20.516 -3.676 1 71.5 407 ALA A CA 1
ATOM 3095 C C . ALA A 1 407 ? -16.125 20.094 -2.27 1 71.5 407 ALA A C 1
ATOM 3097 O O . ALA A 1 407 ? -17.109 20.609 -1.734 1 71.5 407 ALA A O 1
ATOM 3098 N N . ARG A 1 408 ? -15.352 19.328 -1.566 1 77.56 408 ARG A N 1
ATOM 3099 C CA . ARG A 1 408 ? -15.68 18.859 -0.219 1 77.56 408 ARG A CA 1
ATOM 3100 C C . ARG A 1 408 ? -15.602 20.016 0.782 1 77.56 408 ARG A C 1
ATOM 3102 O O . ARG A 1 408 ? -16.453 20.125 1.671 1 77.56 408 ARG A O 1
ATOM 3109 N N . TYR A 1 409 ? -14.633 20.844 0.579 1 79.88 409 TYR A N 1
ATOM 3110 C CA . TYR A 1 409 ? -14.43 21.984 1.475 1 79.88 409 TYR A CA 1
ATOM 3111 C C . TYR A 1 409 ? -15.602 22.953 1.404 1 79.88 409 TYR A C 1
ATOM 3113 O O . TYR A 1 409 ? -16.188 23.297 2.432 1 79.88 409 TYR A O 1
ATOM 3121 N N . ASN A 1 410 ? -15.953 23.281 0.228 1 80.38 410 ASN A N 1
ATOM 3122 C CA . ASN A 1 410 ? -17.031 24.25 0.027 1 80.38 410 ASN A CA 1
ATOM 3123 C C . ASN A 1 410 ? -18.375 23.672 0.453 1 80.38 410 ASN A C 1
ATOM 3125 O O . ASN A 1 410 ? -19.219 24.406 0.985 1 80.38 410 ASN A O 1
ATOM 3129 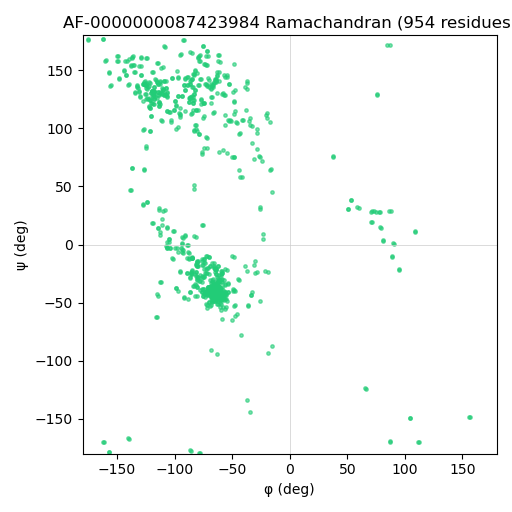N N . SER A 1 411 ? -18.562 22.438 0.231 1 83.81 411 SER A N 1
ATOM 3130 C CA . SER A 1 411 ? -19.797 21.797 0.666 1 83.81 411 SER A CA 1
ATOM 3131 C C . SER A 1 411 ? -19.922 21.797 2.188 1 83.81 411 SER A C 1
ATOM 3133 O O . SER A 1 411 ? -21 22.031 2.732 1 83.81 411 SER A O 1
ATOM 3135 N N . ALA A 1 412 ? -18.828 21.562 2.809 1 88.31 412 ALA A N 1
ATOM 3136 C CA . ALA A 1 412 ? -18.812 21.562 4.27 1 88.31 412 ALA A CA 1
ATOM 3137 C C . ALA A 1 412 ? -19.109 22.969 4.812 1 88.31 412 ALA A C 1
ATOM 3139 O O . ALA A 1 412 ? -19.859 23.125 5.777 1 88.31 412 ALA A O 1
ATOM 3140 N N . LEU A 1 413 ? -18.516 23.969 4.176 1 86.31 413 LEU A N 1
ATOM 3141 C CA . LEU A 1 413 ? -18.75 25.359 4.566 1 86.31 413 LEU A CA 1
ATOM 3142 C C . LEU A 1 413 ? -20.234 25.719 4.449 1 86.31 413 LEU A C 1
ATOM 3144 O O . LEU A 1 413 ? -20.812 26.25 5.391 1 86.31 413 LEU A O 1
ATOM 3148 N N . ARG A 1 414 ? -20.797 25.344 3.357 1 85.12 414 ARG A N 1
ATOM 3149 C CA . ARG A 1 414 ? -22.203 25.656 3.096 1 85.12 414 ARG A CA 1
ATOM 3150 C C . ARG A 1 414 ? -23.109 24.906 4.059 1 85.12 414 ARG A C 1
ATOM 3152 O O . ARG A 1 414 ? -24.031 25.484 4.629 1 85.12 414 ARG A O 1
ATOM 3159 N N . TYR A 1 415 ? -22.859 23.719 4.223 1 88.62 415 TYR A N 1
ATOM 3160 C CA . TYR A 1 415 ? -23.703 22.891 5.059 1 88.62 415 TYR A CA 1
ATOM 3161 C C . TYR A 1 415 ? -23.719 23.391 6.496 1 88.62 415 TYR A C 1
ATOM 3163 O O . TYR A 1 415 ? -24.797 23.5 7.109 1 88.62 415 TYR A O 1
ATOM 3171 N N . THR A 1 416 ? -22.562 23.703 7.02 1 89.81 416 THR A N 1
ATOM 3172 C CA . THR A 1 416 ? -22.5 24.109 8.414 1 89.81 416 THR A CA 1
ATOM 3173 C C . THR A 1 416 ? -23.047 25.531 8.586 1 89.81 416 THR A C 1
ATOM 3175 O O . THR A 1 416 ? -23.484 25.906 9.68 1 89.81 416 THR A O 1
ATOM 3178 N N . ALA A 1 417 ? -22.938 26.312 7.539 1 87.5 417 ALA A N 1
ATOM 3179 C CA . ALA A 1 417 ? -23.562 27.625 7.586 1 87.5 417 ALA A CA 1
ATOM 3180 C C . ALA A 1 417 ? -25.078 27.516 7.723 1 87.5 417 ALA A C 1
ATOM 3182 O O . ALA A 1 417 ? -25.703 28.297 8.438 1 87.5 417 ALA A O 1
ATOM 3183 N N . MET A 1 418 ? -25.656 26.547 7.059 1 85.88 418 MET A N 1
ATOM 3184 C CA . MET A 1 418 ? -27.094 26.328 7.07 1 85.88 418 MET A CA 1
ATOM 3185 C C . MET A 1 418 ? -27.516 25.562 8.312 1 85.88 418 MET A C 1
ATOM 3187 O O . MET A 1 418 ? -28.672 25.656 8.758 1 85.88 418 MET A O 1
ATOM 3191 N N . ASN A 1 419 ? -26.609 24.781 8.836 1 87.06 419 ASN A N 1
ATOM 3192 C CA . ASN A 1 419 ? -26.859 23.969 10.031 1 87.06 419 ASN A CA 1
ATOM 3193 C C . ASN A 1 419 ? -25.828 24.25 11.117 1 87.06 419 ASN A C 1
ATOM 3195 O O . ASN A 1 419 ? -24.891 23.469 11.32 1 87.06 419 ASN A O 1
ATOM 3199 N N . PRO A 1 420 ? -26.031 25.281 11.891 1 83.69 420 PRO A N 1
ATOM 3200 C CA . PRO A 1 420 ? -25 25.781 12.812 1 83.69 420 PRO A CA 1
ATOM 3201 C C . PRO A 1 420 ? -24.641 24.766 13.898 1 83.69 420 PRO A C 1
ATOM 3203 O O . PRO A 1 420 ? -23.578 24.859 14.508 1 83.69 420 PRO A O 1
ATOM 3206 N N . LYS A 1 421 ? -25.5 23.828 14.164 1 86.56 421 LYS A N 1
ATOM 3207 C CA . LYS A 1 421 ? -25.219 22.859 15.219 1 86.56 421 LYS A CA 1
ATOM 3208 C C . LYS A 1 421 ? -24.422 21.672 14.688 1 86.56 421 LYS A C 1
ATOM 3210 O O . LYS A 1 421 ? -23.969 20.828 15.461 1 86.56 421 LYS A O 1
ATOM 3215 N N . ALA A 1 422 ? -24.266 21.656 13.438 1 91.25 422 ALA A N 1
ATOM 3216 C CA . ALA A 1 422 ? -23.516 20.562 12.82 1 91.25 422 ALA A CA 1
ATOM 3217 C C . ALA A 1 422 ? -22.016 20.859 12.812 1 91.25 422 ALA A C 1
ATOM 3219 O O . ALA A 1 422 ? -21.625 22.016 12.648 1 91.25 422 ALA A O 1
ATOM 3220 N N . VAL A 1 423 ? -21.25 19.906 13.094 1 93.94 423 VAL A N 1
ATOM 3221 C CA . VAL A 1 423 ? -19.812 19.984 12.953 1 93.94 423 VAL A CA 1
ATOM 3222 C C . VAL A 1 423 ? -19.344 19.016 11.867 1 93.94 423 VAL A C 1
ATOM 3224 O O . VAL A 1 423 ? -19.734 17.844 11.852 1 93.94 423 VAL A O 1
ATOM 3227 N N . VAL A 1 424 ? -18.562 19.516 10.938 1 93.62 424 VAL A N 1
ATOM 3228 C CA . VAL A 1 424 ? -18.078 18.703 9.828 1 93.62 424 VAL A CA 1
ATOM 3229 C C . VAL A 1 424 ? -16.562 18.609 9.867 1 93.62 424 VAL A C 1
ATOM 3231 O O . VAL A 1 424 ? -15.875 19.609 10.078 1 93.62 424 VAL A O 1
ATOM 3234 N N . PHE A 1 425 ? -16.062 17.438 9.797 1 93.75 425 PHE A N 1
ATOM 3235 C CA . PHE A 1 425 ? -14.625 17.188 9.711 1 93.75 425 PHE A CA 1
ATOM 3236 C C . PHE A 1 425 ? -14.258 16.641 8.336 1 93.75 425 PHE A C 1
ATOM 3238 O O . PHE A 1 425 ? -14.891 15.703 7.844 1 93.75 425 PHE A O 1
ATOM 3245 N N . ILE A 1 426 ? -13.281 17.203 7.703 1 91.06 426 ILE A N 1
ATOM 3246 C CA . ILE A 1 426 ? -12.766 16.719 6.43 1 91.06 426 ILE A CA 1
ATOM 3247 C C . ILE A 1 426 ? -11.289 16.359 6.574 1 91.06 426 ILE A C 1
ATOM 3249 O O . ILE A 1 426 ? -10.484 17.172 7.035 1 91.06 426 ILE A O 1
ATOM 3253 N N . VAL A 1 427 ? -11.039 15.148 6.281 1 87.44 427 VAL A N 1
ATOM 3254 C CA . VAL A 1 427 ? -9.656 14.695 6.289 1 87.44 427 VAL A CA 1
ATOM 3255 C C . VAL A 1 427 ? -9.227 14.336 4.871 1 87.44 427 VAL A C 1
ATOM 3257 O O . VAL A 1 427 ? -9.898 13.555 4.191 1 87.44 427 VAL A O 1
ATOM 3260 N N . SER A 1 428 ? -8.195 15.016 4.473 1 77.38 428 SER A N 1
ATOM 3261 C CA . SER A 1 428 ? -7.633 14.672 3.17 1 77.38 428 SER A CA 1
ATOM 3262 C C . SER A 1 428 ? -6.695 13.477 3.271 1 77.38 428 SER A C 1
ATOM 3264 O O . SER A 1 428 ? -6.129 13.211 4.336 1 77.38 428 SER A O 1
ATOM 3266 N N . GLU A 1 429 ? -6.59 12.648 2.168 1 71.88 429 GLU A N 1
ATOM 3267 C CA . GLU A 1 429 ? -5.742 11.461 2.09 1 71.88 429 GLU A CA 1
ATOM 3268 C C . GLU A 1 429 ? -4.297 11.797 2.457 1 71.88 429 GLU A C 1
ATOM 3270 O O . GLU A 1 429 ? -3.629 11.016 3.137 1 71.88 429 GLU A O 1
ATOM 3275 N N . ASP A 1 430 ? -3.814 12.898 2.01 1 69.94 430 ASP A N 1
ATOM 3276 C CA . ASP A 1 430 ? -2.398 13.211 2.18 1 69.94 430 ASP A CA 1
ATOM 3277 C C . ASP A 1 430 ? -2.217 14.539 2.906 1 69.94 430 ASP A C 1
ATOM 3279 O O . ASP A 1 430 ? -1.301 15.305 2.594 1 69.94 430 ASP A O 1
ATOM 3283 N N . GLY A 1 431 ? -3.223 14.688 3.891 1 75.94 431 GLY A N 1
ATOM 3284 C CA . GLY A 1 431 ? -3.043 16.031 4.426 1 75.94 431 GLY A CA 1
ATOM 3285 C C . GLY A 1 431 ? -3.725 16.219 5.766 1 75.94 431 GLY A C 1
ATOM 3286 O O . GLY A 1 431 ? -4.066 15.258 6.449 1 75.94 431 GLY A O 1
ATOM 3287 N N . PRO A 1 432 ? -3.76 17.453 6.168 1 82.56 432 PRO A N 1
ATOM 3288 C CA . PRO A 1 432 ? -4.293 17.812 7.488 1 82.56 432 PRO A CA 1
ATOM 3289 C C . PRO A 1 432 ? -5.816 17.75 7.547 1 82.56 432 PRO A C 1
ATOM 3291 O O . PRO A 1 432 ? -6.465 17.484 6.527 1 82.56 432 PRO A O 1
ATOM 3294 N N . ILE A 1 433 ? -6.332 17.875 8.734 1 88.06 433 ILE A N 1
ATOM 3295 C CA . ILE A 1 433 ? -7.766 17.875 8.992 1 88.06 433 ILE A CA 1
ATOM 3296 C C . ILE A 1 433 ? -8.32 19.281 8.891 1 88.06 433 ILE A C 1
ATOM 3298 O O . ILE A 1 433 ? -7.672 20.25 9.312 1 88.06 433 ILE A O 1
ATOM 3302 N N . ASP A 1 434 ? -9.461 19.453 8.258 1 89.75 434 ASP A N 1
ATOM 3303 C CA . ASP A 1 434 ? -10.266 20.656 8.32 1 89.75 434 ASP A CA 1
ATOM 3304 C C . ASP A 1 434 ? -11.555 20.422 9.102 1 89.75 434 ASP A C 1
ATOM 3306 O O . ASP A 1 434 ? -12.203 19.391 8.945 1 89.75 434 ASP A O 1
ATOM 3310 N N . ALA A 1 435 ? -11.805 21.297 9.953 1 93 435 ALA A N 1
ATOM 3311 C CA . ALA A 1 435 ? -13.023 21.203 10.758 1 93 435 ALA A CA 1
ATOM 3312 C C . ALA A 1 435 ? -13.883 22.453 10.586 1 93 435 ALA A C 1
ATOM 3314 O O . ALA A 1 435 ? -13.375 23.578 10.625 1 93 435 ALA A O 1
ATOM 3315 N N . PHE A 1 436 ? -15.164 22.234 10.445 1 91.44 436 PHE A N 1
ATOM 3316 C CA . PHE A 1 436 ? -16.078 23.312 10.094 1 91.44 436 PHE A CA 1
ATOM 3317 C C . PHE A 1 436 ? -17.234 23.406 11.086 1 91.44 436 PHE A C 1
ATOM 3319 O O . PHE A 1 436 ? -17.766 22.375 11.516 1 91.44 436 PHE A O 1
ATOM 3326 N N . ARG A 1 437 ? -17.594 24.562 11.406 1 91.81 437 ARG A N 1
ATOM 3327 C CA . ARG A 1 437 ? -18.781 24.891 12.18 1 91.81 437 ARG A CA 1
ATOM 3328 C C . ARG A 1 437 ? -19.25 26.312 11.898 1 91.81 437 ARG A C 1
ATOM 3330 O O . ARG A 1 437 ? -18.438 27.219 11.773 1 91.81 437 ARG A O 1
ATOM 3337 N N . ASP A 1 438 ? -20.516 26.484 11.758 1 90.19 438 ASP A N 1
ATOM 3338 C CA . ASP A 1 438 ? -21.125 27.797 11.617 1 90.19 438 ASP A CA 1
ATOM 3339 C C . ASP A 1 438 ? -20.547 28.531 10.406 1 90.19 438 ASP A C 1
ATOM 3341 O O . ASP A 1 438 ? -20.266 29.734 10.484 1 90.19 438 ASP A O 1
ATOM 3345 N N . GLY A 1 439 ? -20.188 27.719 9.383 1 85.81 439 GLY A N 1
ATOM 3346 C CA . GLY A 1 439 ? -19.719 28.312 8.133 1 85.81 439 GLY A CA 1
ATOM 3347 C C . GLY A 1 439 ? -18.281 28.766 8.195 1 85.81 439 GLY A C 1
ATOM 3348 O O . GLY A 1 439 ? -17.859 29.609 7.398 1 85.81 439 GLY A O 1
ATOM 3349 N N . VAL A 1 440 ? -17.578 28.328 9.188 1 86.25 440 VAL A N 1
ATOM 3350 C CA . VAL A 1 440 ? -16.203 28.75 9.367 1 86.25 440 VAL A CA 1
ATOM 3351 C C . VAL A 1 440 ? -15.297 27.531 9.516 1 86.25 440 VAL A C 1
ATOM 3353 O O . VAL A 1 440 ? -15.672 26.547 10.164 1 86.25 440 VAL A O 1
ATOM 3356 N N . CYS A 1 441 ? -14.18 27.641 8.867 1 87.94 441 CYS A N 1
ATOM 3357 C CA . CYS A 1 441 ? -13.141 26.641 9.102 1 87.94 441 CYS A CA 1
ATOM 3358 C C . CYS A 1 441 ? -12.305 27 10.32 1 87.94 441 CYS A C 1
ATOM 3360 O O . CYS A 1 441 ? -11.648 28.031 10.344 1 87.94 441 CYS A O 1
ATOM 3362 N N . TRP A 1 442 ? -12.164 26.125 11.211 1 86.25 442 TRP A N 1
ATOM 3363 C CA . TRP A 1 442 ? -11.57 26.453 12.5 1 86.25 442 TRP A CA 1
ATOM 3364 C C . TRP A 1 442 ? -10.125 25.984 12.578 1 86.25 442 TRP A C 1
ATOM 3366 O O . TRP A 1 442 ? -9.383 26.375 13.477 1 86.25 442 TRP A O 1
ATOM 3376 N N . THR A 1 443 ? -9.75 25.203 11.648 1 87.56 443 THR A N 1
ATOM 3377 C CA . THR A 1 443 ? -8.406 24.641 11.719 1 87.56 443 THR A CA 1
ATOM 3378 C C . THR A 1 443 ? -7.426 25.484 10.906 1 87.56 443 THR A C 1
ATOM 3380 O O . THR A 1 443 ? -6.211 25.375 11.078 1 87.56 443 THR A O 1
ATOM 3383 N N . THR A 1 444 ? -7.934 26.172 9.992 1 82.56 444 THR A N 1
ATOM 3384 C CA . THR A 1 444 ? -7.117 27.062 9.156 1 82.56 444 THR A CA 1
ATOM 3385 C C . THR A 1 444 ? -7.602 28.5 9.258 1 82.56 444 THR A C 1
ATOM 3387 O O . THR A 1 444 ? -8.781 28.781 9.023 1 82.56 444 THR A O 1
ATOM 3390 N N . PRO A 1 445 ? -6.59 29.344 9.609 1 76.81 445 PRO A N 1
ATOM 3391 C CA . PRO A 1 445 ? -7.004 30.734 9.734 1 76.81 445 PRO A CA 1
ATOM 3392 C C . PRO A 1 445 ? -7.41 31.359 8.398 1 76.81 445 PRO A C 1
ATOM 3394 O O . PRO A 1 445 ? -6.824 31.047 7.363 1 76.81 445 PRO A O 1
ATOM 3397 N N . ARG A 1 446 ? -8.508 32.125 8.414 1 71.5 446 ARG A N 1
ATOM 3398 C CA . ARG A 1 446 ? -8.961 32.844 7.23 1 71.5 446 ARG A CA 1
ATOM 3399 C C . ARG A 1 446 ? -8.484 34.281 7.254 1 71.5 446 ARG A C 1
ATOM 3401 O O . ARG A 1 446 ? -8.578 34.969 8.281 1 71.5 446 ARG A O 1
ATOM 3408 N N . ARG A 1 447 ? -7.844 34.625 6.113 1 67.44 447 ARG A N 1
ATOM 3409 C CA . ARG A 1 447 ? -7.441 36 6 1 67.44 447 ARG A CA 1
ATOM 3410 C C . ARG A 1 447 ? -8.664 36.938 5.922 1 67.44 447 ARG A C 1
ATOM 3412 O O . ARG A 1 447 ? -9.641 36.594 5.25 1 67.44 447 ARG A O 1
ATOM 3419 N N . LEU A 1 448 ? -8.812 37.719 6.887 1 60.19 448 LEU A N 1
ATOM 3420 C CA . LEU A 1 448 ? -9.898 38.688 6.867 1 60.19 448 LEU A CA 1
ATOM 3421 C C . LEU A 1 448 ? -9.602 39.812 5.883 1 60.19 448 LEU A C 1
ATOM 3423 O O . LEU A 1 448 ? -8.445 40.188 5.703 1 60.19 448 LEU A O 1
ATOM 3427 N N . GLU A 1 449 ? -10.102 39.594 4.613 1 52.22 449 GLU A N 1
ATOM 3428 C CA . GLU A 1 449 ? -9.844 40.719 3.715 1 52.22 449 GLU A CA 1
ATOM 3429 C C . GLU A 1 449 ? -10.109 42.062 4.41 1 52.22 449 GLU A C 1
ATOM 3431 O O . GLU A 1 449 ? -11.258 42.375 4.734 1 52.22 449 GLU A O 1
ATOM 3436 N N . HIS A 1 450 ? -9.5 42.312 5.395 1 47.44 450 HIS A N 1
ATOM 3437 C CA . HIS A 1 450 ? -9.719 43.688 5.812 1 47.44 450 HIS A CA 1
ATOM 3438 C C . HIS A 1 450 ? -9.547 44.656 4.645 1 47.44 450 HIS A C 1
ATOM 3440 O O . HIS A 1 450 ? -8.664 44.469 3.801 1 47.44 450 HIS A O 1
ATOM 3446 N N . PRO A 1 451 ? -10.664 45.281 4.242 1 38.16 451 PRO A N 1
ATOM 3447 C CA . PRO A 1 451 ? -10.461 46.344 3.229 1 38.16 451 PRO A CA 1
ATOM 3448 C C . PRO A 1 451 ? -9.094 47 3.32 1 38.16 451 PRO A C 1
ATOM 3450 O O . PRO A 1 451 ? -8.617 47.281 4.418 1 38.16 451 PRO A O 1
ATOM 3453 N N . THR A 1 452 ? -8.164 46.5 2.488 1 39 452 THR A N 1
ATOM 3454 C CA . THR A 1 452 ? -6.969 47.312 2.301 1 39 452 THR A CA 1
ATOM 3455 C C . THR A 1 452 ? -7.207 48.75 2.785 1 39 452 THR A C 1
ATOM 3457 O O . THR A 1 452 ? -7.992 49.469 2.189 1 39 452 THR A O 1
ATOM 3460 N N . GLU A 1 453 ? -7.414 48.969 3.943 1 41 453 GLU A N 1
ATOM 3461 C CA . GLU A 1 453 ? -7.223 50.375 4.164 1 41 453 GLU A CA 1
ATOM 3462 C C . GLU A 1 453 ? -6.082 50.938 3.303 1 41 453 GLU A C 1
ATOM 3464 O O . GLU A 1 453 ? -5.031 50.312 3.189 1 41 453 GLU A O 1
ATOM 3469 N N . LYS A 1 454 ? -6.355 51.688 2.254 1 42.62 454 LYS A N 1
ATOM 3470 C CA . LYS A 1 454 ? -5.469 52.5 1.409 1 42.62 454 LYS A CA 1
ATOM 3471 C C . LYS A 1 454 ? -4.129 52.75 2.098 1 42.62 454 LYS A C 1
ATOM 3473 O O . LYS A 1 454 ? -4.086 53.125 3.266 1 42.62 454 LYS A O 1
ATOM 3478 N N . PRO A 1 455 ? -3.117 52 1.555 1 40.59 455 PRO A N 1
ATOM 3479 C CA . PRO A 1 455 ? -1.869 52.594 2.066 1 40.59 455 PRO A CA 1
ATOM 3480 C C . PRO A 1 455 ? -2.004 54.062 2.438 1 40.59 455 PRO A C 1
ATOM 3482 O O . PRO A 1 455 ? -2.387 54.875 1.599 1 40.59 455 PRO A O 1
ATOM 3485 N N . VAL A 1 456 ? -2.568 54.375 3.443 1 38.25 456 VAL A N 1
ATOM 3486 C CA . VAL A 1 456 ? -2.473 55.812 3.715 1 38.25 456 VAL A CA 1
ATOM 3487 C C . VAL A 1 456 ? -1.043 56.281 3.471 1 38.25 456 VAL A C 1
ATOM 3489 O O . VAL A 1 456 ? -0.096 55.75 4.059 1 38.25 456 VAL A O 1
ATOM 3492 N N . ALA A 1 457 ? -0.705 56.812 2.303 1 40.94 457 ALA A N 1
ATOM 3493 C CA . ALA A 1 457 ? 0.573 57.344 1.831 1 40.94 457 ALA A CA 1
ATOM 3494 C C . ALA A 1 457 ? 1.521 57.594 2.996 1 40.94 457 ALA A C 1
ATOM 3496 O O . ALA A 1 457 ? 2.682 57.188 2.967 1 40.94 457 ALA A O 1
ATOM 3497 N N . ASP A 1 458 ? 1.43 58.812 3.613 1 44.41 458 ASP A N 1
ATOM 3498 C CA . ASP A 1 458 ? 2.459 59.594 4.289 1 44.41 458 ASP A CA 1
ATOM 3499 C C . ASP A 1 458 ? 2.541 59.219 5.77 1 44.41 458 ASP A C 1
ATOM 3501 O O . ASP A 1 458 ? 3.389 59.75 6.5 1 44.41 458 ASP A O 1
ATOM 3505 N N . LEU A 1 459 ? 1.551 58.406 6.434 1 50.88 459 LEU A N 1
ATOM 3506 C CA . LEU A 1 459 ? 1.548 58.438 7.891 1 50.88 459 LEU A CA 1
ATOM 3507 C C . LEU A 1 459 ? 2.061 57.094 8.453 1 50.88 459 LEU A C 1
ATOM 3509 O O . LEU A 1 459 ? 1.975 56.062 7.789 1 50.88 459 LEU A O 1
ATOM 3513 N N . ALA A 1 460 ? 2.928 57.125 9.625 1 64.56 460 ALA A N 1
ATOM 3514 C CA . ALA A 1 460 ? 3.381 56.062 10.508 1 64.56 460 ALA A CA 1
ATOM 3515 C C . ALA A 1 460 ? 2.275 55.031 10.742 1 64.56 460 ALA A C 1
ATOM 3517 O O . ALA A 1 460 ? 1.09 55.375 10.625 1 64.56 460 ALA A O 1
ATOM 3518 N N . PHE A 1 461 ? 2.592 53.75 10.656 1 78.5 461 PHE A N 1
ATOM 3519 C CA . PHE A 1 461 ? 1.642 52.75 11.094 1 78.5 461 PHE A CA 1
ATOM 3520 C C . PHE A 1 461 ? 0.886 53.219 12.336 1 78.5 461 PHE A C 1
ATOM 3522 O O . PHE A 1 461 ? 1.418 53.969 13.141 1 78.5 461 PHE A O 1
ATOM 3529 N N . PRO A 1 462 ? -0.411 52.938 12.352 1 79.44 462 PRO A N 1
ATOM 3530 C CA . PRO A 1 462 ? -1.105 53.281 13.594 1 79.44 462 PRO A CA 1
ATOM 3531 C C . PRO A 1 462 ? -0.446 52.656 14.828 1 79.44 462 PRO A C 1
ATOM 3533 O O . PRO A 1 462 ? 0.207 51.625 14.727 1 79.44 462 PRO A O 1
ATOM 3536 N N . THR A 1 463 ? -0.53 53.438 15.891 1 79 463 THR A N 1
ATOM 3537 C CA . THR A 1 463 ? -0.076 52.875 17.156 1 79 463 THR A CA 1
ATOM 3538 C C . THR A 1 463 ? -0.941 51.688 17.547 1 79 463 THR A C 1
ATOM 3540 O O . THR A 1 463 ? -2.1 51.594 17.141 1 79 463 THR A O 1
ATOM 3543 N N . LEU A 1 464 ? -0.374 50.719 18.156 1 76.12 464 LEU A N 1
ATOM 3544 C CA . LEU A 1 464 ? -1.095 49.531 18.625 1 76.12 464 LEU A CA 1
ATOM 3545 C C . LEU A 1 464 ? -2.344 49.906 19.406 1 76.12 464 LEU A C 1
ATOM 3547 O O . LEU A 1 464 ? -3.406 49.312 19.234 1 76.12 464 LEU A O 1
ATOM 3551 N N . HIS A 1 465 ? -2.176 51 20.203 1 72.12 465 HIS A N 1
ATOM 3552 C CA . HIS A 1 465 ? -3.303 51.469 20.984 1 72.12 465 HIS A CA 1
ATOM 3553 C C . HIS A 1 465 ? -4.41 52 20.078 1 72.12 465 HIS A C 1
ATOM 3555 O O . HIS A 1 465 ? -5.59 51.75 20.328 1 72.12 465 HIS A O 1
ATOM 3561 N N . GLY A 1 466 ? -4.027 52.75 19.172 1 73.62 466 GLY A N 1
ATOM 3562 C CA . GLY A 1 466 ? -5.004 53.281 18.234 1 73.62 466 GLY A CA 1
ATOM 3563 C C . GLY A 1 466 ? -5.684 52.219 17.406 1 73.62 466 GLY A C 1
ATOM 3564 O O . GLY A 1 466 ? -6.867 52.344 17.078 1 73.62 466 GLY A O 1
ATOM 3565 N N . TYR A 1 467 ? -4.949 51.25 17.125 1 76.5 467 TYR A N 1
ATOM 3566 C CA . TYR A 1 467 ? -5.453 50.156 16.297 1 76.5 467 TYR A CA 1
ATOM 3567 C C . TYR A 1 467 ? -6.453 49.312 17.062 1 76.5 467 TYR A C 1
ATOM 3569 O O . TYR A 1 467 ? -7.48 48.906 16.516 1 76.5 467 TYR A O 1
ATOM 3577 N N . LEU A 1 468 ? -6.238 48.969 18.297 1 73.75 468 LEU A N 1
ATOM 3578 C CA . LEU A 1 468 ? -7.105 48.094 19.109 1 73.75 468 LEU A CA 1
ATOM 3579 C C . LEU A 1 468 ? -8.258 48.906 19.703 1 73.75 468 LEU A C 1
ATOM 3581 O O . LEU A 1 468 ? -9.266 48.344 20.125 1 73.75 468 LEU A O 1
ATOM 3585 N N . GLY A 1 469 ? -8.562 50.219 19.422 1 61.69 469 GLY A N 1
ATOM 3586 C CA . GLY A 1 469 ? -9.617 51.094 19.922 1 61.69 469 GLY A CA 1
ATOM 3587 C C . GLY A 1 469 ? -9.359 51.594 21.328 1 61.69 469 GLY A C 1
ATOM 3588 O O . GLY A 1 469 ? -8.656 50.938 22.109 1 61.69 469 GLY A O 1
ATOM 3589 N N . ALA A 1 470 ? -9.445 53 21.578 1 49.75 470 ALA A N 1
ATOM 3590 C CA . ALA A 1 470 ? -9.266 53.875 22.734 1 49.75 470 ALA A CA 1
ATOM 3591 C C . ALA A 1 470 ? -10.055 53.375 23.938 1 49.75 470 ALA A C 1
ATOM 3593 O O . ALA A 1 470 ? -10.078 54.031 24.984 1 49.75 470 ALA A O 1
ATOM 3594 N N . ASP A 1 471 ? -10.797 52.531 23.781 1 44.56 471 ASP A N 1
ATOM 3595 C CA . ASP A 1 471 ? -11.75 52.562 24.891 1 44.56 471 ASP A CA 1
ATOM 3596 C C . ASP A 1 471 ? -11.031 52.5 26.234 1 44.56 471 ASP A C 1
ATOM 3598 O O . ASP A 1 471 ? -11.633 52.75 27.281 1 44.56 471 ASP A O 1
ATOM 3602 N N . HIS A 1 472 ? -10.109 51.531 26.609 1 40.78 472 HIS A N 1
ATOM 3603 C CA . HIS A 1 472 ? -9.758 51.594 28.031 1 40.78 472 HIS A CA 1
ATOM 3604 C C . HIS A 1 472 ? -8.453 52.375 28.25 1 40.78 472 HIS A C 1
ATOM 3606 O O . HIS A 1 472 ? -7.402 51.969 27.75 1 40.78 472 HIS A O 1
ATOM 3612 N N . PRO A 1 473 ? -8.523 53.656 28.672 1 38.69 473 PRO A N 1
ATOM 3613 C CA . PRO A 1 473 ? -7.43 54.562 29.016 1 38.69 473 PRO A CA 1
ATOM 3614 C C . PRO A 1 473 ? -6.242 53.844 29.641 1 38.69 473 PRO A C 1
ATOM 3616 O O . PRO A 1 473 ? -5.109 54.312 29.562 1 38.69 473 PRO A O 1
ATOM 3619 N N . GLN A 1 474 ? -6.555 52.969 30.5 1 36.38 474 GLN A N 1
ATOM 3620 C CA . GLN A 1 474 ? -5.508 52.375 31.312 1 36.38 474 GLN A CA 1
ATOM 3621 C C . GLN A 1 474 ? -4.496 51.625 30.469 1 36.38 474 GLN A C 1
ATOM 3623 O O . GLN A 1 474 ? -3.436 51.219 30.953 1 36.38 474 GLN A O 1
ATOM 3628 N N . ASP A 1 475 ? -4.82 51.312 29.359 1 39.47 475 ASP A N 1
ATOM 3629 C CA . ASP A 1 475 ? -4 50.406 28.578 1 39.47 475 ASP A CA 1
ATOM 3630 C C . ASP A 1 475 ? -2.828 51.125 27.922 1 39.47 475 ASP A C 1
ATOM 3632 O O . ASP A 1 475 ? -1.942 50.5 27.344 1 39.47 475 ASP A O 1
ATOM 3636 N N . SER A 1 476 ? -2.896 52.5 27.688 1 36.97 476 SER A N 1
ATOM 3637 C CA . SER A 1 476 ? -1.79 53.281 27.172 1 36.97 476 SER A CA 1
ATOM 3638 C C . SER A 1 476 ? -0.537 53.094 28.031 1 36.97 476 SER A C 1
ATOM 3640 O O . SER A 1 476 ? 0.583 53.219 27.516 1 36.97 476 SER A O 1
ATOM 3642 N N . ALA A 1 477 ? -0.746 53.219 29.312 1 37.25 477 ALA A N 1
ATOM 3643 C CA . ALA A 1 477 ? 0.42 53.219 30.188 1 37.25 477 ALA A CA 1
ATOM 3644 C C . ALA A 1 477 ? 1.194 51.906 30.094 1 37.25 477 ALA A C 1
ATOM 3646 O O . ALA A 1 477 ? 2.381 51.875 30.422 1 37.25 477 ALA A O 1
ATOM 3647 N N . ARG A 1 478 ? 0.484 50.844 29.859 1 40.72 478 ARG A N 1
ATOM 3648 C CA . ARG A 1 478 ? 1.135 49.531 29.938 1 40.72 478 ARG A CA 1
ATOM 3649 C C . ARG A 1 478 ? 1.947 49.25 28.688 1 40.72 478 ARG A C 1
ATOM 3651 O O . ARG A 1 478 ? 2.922 48.5 28.734 1 40.72 478 ARG A O 1
ATOM 3658 N N . TRP A 1 479 ? 1.501 49.781 27.562 1 38.78 479 TRP A N 1
ATOM 3659 C CA . TRP A 1 479 ? 2.35 49.531 26.391 1 38.78 479 TRP A CA 1
ATOM 3660 C C . TRP A 1 479 ? 3.434 50.594 26.281 1 38.78 479 TRP A C 1
ATOM 3662 O O . TRP A 1 479 ? 3.152 51.781 26.406 1 38.78 479 TRP A O 1
ATOM 3672 N N . MET B 1 1 ? -19.516 -47.375 -42.5 1 33.22 1 MET B N 1
ATOM 3673 C CA . MET B 1 1 ? -19.312 -47.5 -41.062 1 33.22 1 MET B CA 1
ATOM 3674 C C . MET B 1 1 ? -18.062 -46.719 -40.625 1 33.22 1 MET B C 1
ATOM 3676 O O . MET B 1 1 ? -16.953 -47 -41.125 1 33.22 1 MET B O 1
ATOM 3680 N N . HIS B 1 2 ? -18.219 -45.531 -40.281 1 48.31 2 HIS B N 1
ATOM 3681 C CA . HIS B 1 2 ? -17.078 -44.656 -40 1 48.31 2 HIS B CA 1
ATOM 3682 C C . HIS B 1 2 ? -16.156 -45.281 -38.969 1 48.31 2 HIS B C 1
ATOM 3684 O O . HIS B 1 2 ? -16.641 -45.844 -37.969 1 48.31 2 HIS B O 1
ATOM 3690 N N . ASP B 1 3 ? -15.016 -45.75 -39.312 1 56 3 ASP B N 1
ATOM 3691 C CA . ASP B 1 3 ? -14.008 -46.375 -38.469 1 56 3 ASP B CA 1
ATOM 3692 C C . ASP B 1 3 ? -13.867 -45.625 -37.125 1 56 3 ASP B C 1
ATOM 3694 O O . ASP B 1 3 ? -13.68 -44.406 -37.125 1 56 3 ASP B O 1
ATOM 3698 N N . PRO B 1 4 ? -14.406 -46.344 -36.125 1 62.03 4 PRO B N 1
ATOM 3699 C CA . PRO B 1 4 ? -14.391 -45.719 -34.781 1 62.03 4 PRO B CA 1
ATOM 3700 C C . PRO B 1 4 ? -13.055 -45.062 -34.469 1 62.03 4 PRO B C 1
ATOM 3702 O O . PRO B 1 4 ? -13.008 -44.062 -33.719 1 62.03 4 PRO B O 1
ATOM 3705 N N . ASN B 1 5 ? -12.016 -45.594 -35 1 61.56 5 ASN B N 1
ATOM 3706 C CA . ASN B 1 5 ? -10.703 -45 -34.75 1 61.56 5 ASN B CA 1
ATOM 3707 C C . ASN B 1 5 ? -10.57 -43.625 -35.438 1 61.56 5 ASN B C 1
ATOM 3709 O O . ASN B 1 5 ? -9.977 -42.719 -34.875 1 61.56 5 ASN B O 1
ATOM 3713 N N . THR B 1 6 ? -11.109 -43.594 -36.562 1 65.31 6 THR B N 1
ATOM 3714 C CA . THR B 1 6 ? -11.047 -42.344 -37.281 1 65.31 6 THR B CA 1
ATOM 3715 C C . THR B 1 6 ? -11.898 -41.281 -36.625 1 65.31 6 THR B C 1
ATOM 3717 O O . THR B 1 6 ? -11.508 -40.125 -36.562 1 65.31 6 THR B O 1
ATOM 3720 N N . SER B 1 7 ? -12.953 -41.812 -36 1 72.38 7 SER B N 1
ATOM 3721 C CA . SER B 1 7 ? -13.844 -40.844 -35.344 1 72.38 7 SER B CA 1
ATOM 3722 C C . SER B 1 7 ? -13.219 -40.281 -34.062 1 72.38 7 SER B C 1
ATOM 3724 O O . SER B 1 7 ? -13.32 -39.094 -33.812 1 72.38 7 SER B O 1
ATOM 3726 N N . ALA B 1 8 ? -12.586 -41.219 -33.344 1 74.56 8 ALA B N 1
ATOM 3727 C CA . ALA B 1 8 ? -11.93 -40.781 -32.125 1 74.56 8 ALA B CA 1
ATOM 3728 C C . ALA B 1 8 ? -10.773 -39.812 -32.406 1 74.56 8 ALA B C 1
ATOM 3730 O O . ALA B 1 8 ? -10.586 -38.812 -31.719 1 74.56 8 ALA B O 1
ATOM 3731 N N . LYS B 1 9 ? -10.109 -40.219 -33.438 1 77.88 9 LYS B N 1
ATOM 3732 C CA . LYS B 1 9 ? -9.008 -39.344 -33.875 1 77.88 9 LYS B CA 1
ATOM 3733 C C . LYS B 1 9 ? -9.508 -37.969 -34.25 1 77.88 9 LYS B C 1
ATOM 3735 O O . LYS B 1 9 ? -8.922 -36.969 -33.844 1 77.88 9 LYS B O 1
ATOM 3740 N N . GLU B 1 10 ? -10.516 -37.938 -34.938 1 78.56 10 GLU B N 1
ATOM 3741 C CA . GLU B 1 10 ? -11.07 -36.688 -35.375 1 78.56 10 GLU B CA 1
ATOM 3742 C C . GLU B 1 10 ? -11.578 -35.875 -34.188 1 78.56 10 GLU B C 1
ATOM 3744 O O . GLU B 1 10 ? -11.383 -34.656 -34.125 1 78.56 10 GLU B O 1
ATOM 3749 N N . ALA B 1 11 ? -12.195 -36.562 -33.281 1 78.56 11 ALA B N 1
ATOM 3750 C CA . ALA B 1 11 ? -12.719 -35.875 -32.094 1 78.56 11 ALA B CA 1
ATOM 3751 C C . ALA B 1 11 ? -11.586 -35.281 -31.266 1 78.56 11 ALA B C 1
ATOM 3753 O O . ALA B 1 11 ? -11.672 -34.125 -30.828 1 78.56 11 ALA B O 1
ATOM 3754 N N . ILE B 1 12 ? -10.555 -36.031 -31.094 1 81.81 12 ILE B N 1
ATOM 3755 C CA . ILE B 1 12 ? -9.414 -35.594 -30.297 1 81.81 12 ILE B CA 1
ATOM 3756 C C . ILE B 1 12 ? -8.695 -34.438 -31 1 81.81 12 ILE B C 1
ATOM 3758 O O . ILE B 1 12 ? -8.375 -33.438 -30.375 1 81.81 12 ILE B O 1
ATOM 3762 N N . GLN B 1 13 ? -8.516 -34.594 -32.25 1 83.06 13 GLN B N 1
ATOM 3763 C CA . GLN B 1 13 ? -7.805 -33.562 -33 1 83.06 13 GLN B CA 1
ATOM 3764 C C . GLN B 1 13 ? -8.602 -32.25 -33.062 1 83.06 13 GLN B C 1
ATOM 3766 O O . GLN B 1 13 ? -8.023 -31.172 -33.094 1 83.06 13 GLN B O 1
ATOM 3771 N N . TYR B 1 14 ? -9.812 -32.438 -33.031 1 78.44 14 TYR B N 1
ATOM 3772 C CA . TYR B 1 14 ? -10.672 -31.25 -33.094 1 78.44 14 TYR B CA 1
ATOM 3773 C C . TYR B 1 14 ? -10.656 -30.516 -31.75 1 78.44 14 TYR B C 1
ATOM 3775 O O . TYR B 1 14 ? -10.602 -29.281 -31.703 1 78.44 14 TYR B O 1
ATOM 3783 N N . LEU B 1 15 ? -10.703 -31.234 -30.656 1 81.25 15 LEU B N 1
ATOM 3784 C CA . LEU B 1 15 ? -10.867 -30.641 -29.328 1 81.25 15 LEU B CA 1
ATOM 3785 C C . LEU B 1 15 ? -9.523 -30.219 -28.75 1 81.25 15 LEU B C 1
ATOM 3787 O O . LEU B 1 15 ? -9.461 -29.297 -27.938 1 81.25 15 LEU B O 1
ATOM 3791 N N . PHE B 1 16 ? -8.461 -30.844 -29.219 1 85.69 16 PHE B N 1
ATOM 3792 C CA . PHE B 1 16 ? -7.145 -30.703 -28.609 1 85.69 16 PHE B CA 1
ATOM 3793 C C . PHE B 1 16 ? -6.691 -29.25 -28.641 1 85.69 16 PHE B C 1
ATOM 3795 O O . PHE B 1 16 ? -6.328 -28.672 -27.609 1 85.69 16 PHE B O 1
ATOM 3802 N N . PRO B 1 17 ? -6.816 -28.578 -29.812 1 82.94 17 PRO B N 1
ATOM 3803 C CA . PRO B 1 17 ? -6.34 -27.188 -29.844 1 82.94 17 PRO B CA 1
ATOM 3804 C C . PRO B 1 17 ? -7.156 -26.281 -28.938 1 82.94 17 PRO B C 1
ATOM 3806 O O . PRO B 1 17 ? -6.598 -25.391 -28.297 1 82.94 17 PRO B O 1
ATOM 3809 N N . ALA B 1 18 ? -8.398 -26.469 -28.891 1 81.19 18 ALA B N 1
ATOM 3810 C CA . ALA B 1 18 ? -9.266 -25.625 -28.062 1 81.19 18 ALA B CA 1
ATOM 3811 C C . ALA B 1 18 ? -9 -25.859 -26.578 1 81.19 18 ALA B C 1
ATOM 3813 O O . ALA B 1 18 ? -8.961 -24.922 -25.797 1 81.19 18 ALA B O 1
ATOM 3814 N N . LEU B 1 19 ? -8.867 -27.094 -26.234 1 84.38 19 LEU B N 1
ATOM 3815 C CA . LEU B 1 19 ? -8.578 -27.438 -24.844 1 84.38 19 LEU B CA 1
ATOM 3816 C C . LEU B 1 19 ? -7.215 -26.891 -24.438 1 84.38 19 LEU B C 1
ATOM 3818 O O . LEU B 1 19 ? -7.082 -26.297 -23.359 1 84.38 19 LEU B O 1
ATOM 3822 N N . ALA B 1 20 ? -6.246 -27.047 -25.312 1 85.38 20 ALA B N 1
ATOM 3823 C CA . ALA B 1 20 ? -4.902 -26.547 -25.031 1 85.38 20 ALA B CA 1
ATOM 3824 C C . ALA B 1 20 ? -4.914 -25.031 -24.859 1 85.38 20 ALA B C 1
ATOM 3826 O O . ALA B 1 20 ? -4.262 -24.484 -23.969 1 85.38 20 ALA B O 1
ATOM 3827 N N . ALA B 1 21 ? -5.66 -24.406 -25.688 1 84.06 21 ALA B N 1
ATOM 3828 C CA . ALA B 1 21 ? -5.742 -22.953 -25.641 1 84.06 21 ALA B CA 1
ATOM 3829 C C . ALA B 1 21 ? -6.453 -22.484 -24.359 1 84.06 21 ALA B C 1
ATOM 3831 O O . ALA B 1 21 ? -6.039 -21.516 -23.734 1 84.06 21 ALA B O 1
ATOM 3832 N N . GLY B 1 22 ? -7.516 -23.094 -24 1 84.69 22 GLY B N 1
ATOM 3833 C CA . GLY B 1 22 ? -8.234 -22.766 -22.781 1 84.69 22 GLY B CA 1
ATOM 3834 C C . GLY B 1 22 ? -7.395 -22.922 -21.531 1 84.69 22 GLY B C 1
ATOM 3835 O O . GLY B 1 22 ? -7.375 -22.031 -20.672 1 84.69 22 GLY B O 1
ATOM 3836 N N . LEU B 1 23 ? -6.699 -24.031 -21.5 1 87.44 23 LEU B N 1
ATOM 3837 C CA . LEU B 1 23 ? -5.848 -24.297 -20.344 1 87.44 23 LEU B CA 1
ATOM 3838 C C . LEU B 1 23 ? -4.684 -23.312 -20.297 1 87.44 23 LEU B C 1
ATOM 3840 O O . LEU B 1 23 ? -4.32 -22.844 -19.219 1 87.44 23 LEU B O 1
ATOM 3844 N N . ALA B 1 24 ? -4.145 -23.016 -21.453 1 86.25 24 ALA B N 1
ATOM 3845 C CA . ALA B 1 24 ? -3.049 -22.047 -21.516 1 86.25 24 ALA B CA 1
ATOM 3846 C C . ALA B 1 24 ? -3.51 -20.656 -21.062 1 86.25 24 ALA B C 1
ATOM 3848 O O . ALA B 1 24 ? -2.775 -19.953 -20.375 1 86.25 24 ALA B O 1
ATOM 3849 N N . GLY B 1 25 ? -4.672 -20.312 -21.438 1 84.44 25 GLY B N 1
ATOM 3850 C CA . GLY B 1 25 ? -5.23 -19.047 -21.016 1 84.44 25 GLY B CA 1
ATOM 3851 C C . GLY B 1 25 ? -5.504 -18.969 -19.531 1 84.44 25 GLY B C 1
ATOM 3852 O O . GLY B 1 25 ? -5.254 -17.938 -18.891 1 84.44 25 GLY B O 1
ATOM 3853 N N . TYR B 1 26 ? -5.934 -20.031 -19.016 1 89.62 26 TYR B N 1
ATOM 3854 C CA . TYR B 1 26 ? -6.262 -20.094 -17.594 1 89.62 26 TYR B CA 1
ATOM 3855 C C . TYR B 1 26 ? -4.996 -20.109 -16.75 1 89.62 26 TYR B C 1
ATOM 3857 O O . TYR B 1 26 ? -4.914 -19.406 -15.734 1 89.62 26 TYR B O 1
ATOM 3865 N N . VAL B 1 27 ? -4.035 -20.828 -17.172 1 88.12 27 VAL B N 1
ATOM 3866 C CA . VAL B 1 27 ? -2.828 -20.984 -16.359 1 88.12 27 VAL B CA 1
ATOM 3867 C C . VAL B 1 27 ? -1.828 -19.875 -16.703 1 88.12 27 VAL B C 1
ATOM 3869 O O . VAL B 1 27 ? -0.954 -19.562 -15.898 1 88.12 27 VAL B O 1
ATOM 3872 N N . GLY B 1 28 ? -1.922 -19.359 -17.844 1 82.44 28 GLY B N 1
ATOM 3873 C CA . GLY B 1 28 ? -1.047 -18.266 -18.266 1 82.44 28 GLY B CA 1
ATOM 3874 C C . GLY B 1 28 ? 0.236 -18.75 -18.906 1 82.44 28 GLY B C 1
ATOM 3875 O O . GLY B 1 28 ? 1.064 -17.953 -19.344 1 82.44 28 GLY B O 1
ATOM 3876 N N . VAL B 1 29 ? 0.494 -20 -18.828 1 82.31 29 VAL B N 1
ATOM 3877 C CA . VAL B 1 29 ? 1.649 -20.594 -19.5 1 82.31 29 VAL B CA 1
ATOM 3878 C C . VAL B 1 29 ? 1.209 -21.797 -20.312 1 82.31 29 VAL B C 1
ATOM 3880 O O . VAL B 1 29 ? 0.121 -22.344 -20.109 1 82.31 29 VAL B O 1
ATOM 3883 N N . HIS B 1 30 ? 2.076 -22.109 -21.203 1 77.94 30 HIS B N 1
ATOM 3884 C CA . HIS B 1 30 ? 1.773 -23.266 -22.031 1 77.94 30 HIS B CA 1
ATOM 3885 C C . HIS B 1 30 ? 2.145 -24.562 -21.312 1 77.94 30 HIS B C 1
ATOM 3887 O O . HIS B 1 30 ? 3.324 -24.906 -21.203 1 77.94 30 HIS B O 1
ATOM 3893 N N . GLY B 1 31 ? 1.146 -25.188 -20.812 1 80.62 31 GLY B N 1
ATOM 3894 C CA . GLY B 1 31 ? 1.37 -26.516 -20.281 1 80.62 31 GLY B CA 1
ATOM 3895 C C . GLY B 1 31 ? 1.462 -27.594 -21.359 1 80.62 31 GLY B C 1
ATOM 3896 O O . GLY B 1 31 ? 1.52 -27.266 -22.547 1 80.62 31 GLY B O 1
ATOM 3897 N N . ARG B 1 32 ? 1.656 -28.797 -20.906 1 86.19 32 ARG B N 1
ATOM 3898 C CA . ARG B 1 32 ? 1.692 -29.922 -21.859 1 86.19 32 ARG B CA 1
ATOM 3899 C C . ARG B 1 32 ? 0.422 -30.75 -21.766 1 86.19 32 ARG B C 1
ATOM 3901 O O . ARG B 1 32 ? -0.053 -31.047 -20.656 1 86.19 32 ARG B O 1
ATOM 3908 N N . LEU B 1 33 ? -0.112 -30.969 -22.844 1 87.19 33 LEU B N 1
ATOM 3909 C CA . LEU B 1 33 ? -1.362 -31.719 -22.969 1 87.19 33 LEU B CA 1
ATOM 3910 C C . LEU B 1 33 ? -1.185 -32.938 -23.859 1 87.19 33 LEU B C 1
ATOM 3912 O O . LEU B 1 33 ? -0.447 -32.906 -24.844 1 87.19 33 LEU B O 1
ATOM 3916 N N . ALA B 1 34 ? -1.815 -34.094 -23.422 1 86 34 ALA B N 1
ATOM 3917 C CA . ALA B 1 34 ? -1.85 -35.312 -24.219 1 86 34 ALA B CA 1
ATOM 3918 C C . ALA B 1 34 ? -3.197 -36 -24.094 1 86 34 ALA B C 1
ATOM 3920 O O . ALA B 1 34 ? -3.971 -35.719 -23.172 1 86 34 ALA B O 1
ATOM 3921 N N . ALA B 1 35 ? -3.494 -36.812 -25.094 1 84.62 35 ALA B N 1
ATOM 3922 C CA . ALA B 1 35 ? -4.73 -37.594 -25.062 1 84.62 35 ALA B CA 1
ATOM 3923 C C . ALA B 1 35 ? -4.441 -39.094 -25.266 1 84.62 35 ALA B C 1
ATOM 3925 O O . ALA B 1 35 ? -3.58 -39.469 -26.062 1 84.62 35 ALA B O 1
ATOM 3926 N N . LEU B 1 36 ? -5.141 -39.875 -24.453 1 80.12 36 LEU B N 1
ATOM 3927 C CA . LEU B 1 36 ? -5.145 -41.312 -24.625 1 80.12 36 LEU B CA 1
ATOM 3928 C C . LEU B 1 36 ? -6.527 -41.812 -25.016 1 80.12 36 LEU B C 1
ATOM 3930 O O . LEU B 1 36 ? -7.539 -41.312 -24.531 1 80.12 36 LEU B O 1
ATOM 3934 N N . TYR B 1 37 ? -6.465 -42.719 -25.938 1 77.31 37 TYR B N 1
ATOM 3935 C CA . TYR B 1 37 ? -7.742 -43.25 -26.406 1 77.31 37 TYR B CA 1
ATOM 3936 C C . TYR B 1 37 ? -7.668 -44.75 -26.641 1 77.31 37 TYR B C 1
ATOM 3938 O O . TYR B 1 37 ? -6.621 -45.281 -27.016 1 77.31 37 TYR B O 1
ATOM 3946 N N . ALA B 1 38 ? -8.82 -45.375 -26.156 1 74.69 38 ALA B N 1
ATOM 3947 C CA . ALA B 1 38 ? -9.016 -46.781 -26.469 1 74.69 38 ALA B CA 1
ATOM 3948 C C . ALA B 1 38 ? -10.43 -47.062 -26.984 1 74.69 38 ALA B C 1
ATOM 3950 O O . ALA B 1 38 ? -11.398 -46.531 -26.453 1 74.69 38 ALA B O 1
ATOM 3951 N N . ARG B 1 39 ? -10.469 -47.875 -28.062 1 69.31 39 ARG B N 1
ATOM 3952 C CA . ARG B 1 39 ? -11.758 -48.125 -28.703 1 69.31 39 ARG B CA 1
ATOM 3953 C C . ARG B 1 39 ? -12.633 -49 -27.812 1 69.31 39 ARG B C 1
ATOM 3955 O O . ARG B 1 39 ? -13.859 -48.938 -27.875 1 69.31 39 ARG B O 1
ATOM 3962 N N . SER B 1 40 ? -12.008 -49.938 -27.297 1 64.12 40 SER B N 1
ATOM 3963 C CA . SER B 1 40 ? -12.68 -50.875 -26.406 1 64.12 40 SER B CA 1
ATOM 3964 C C . SER B 1 40 ? -11.812 -51.188 -25.188 1 64.12 40 SER B C 1
ATOM 3966 O O . SER B 1 40 ? -10.617 -50.906 -25.172 1 64.12 40 SER B O 1
ATOM 3968 N N . PRO B 1 41 ? -12.492 -51.688 -24.172 1 62.75 41 PRO B N 1
ATOM 3969 C CA . PRO B 1 41 ? -11.711 -52 -22.969 1 62.75 41 PRO B CA 1
ATOM 3970 C C . PRO B 1 41 ? -10.562 -52.969 -23.266 1 62.75 41 PRO B C 1
ATOM 3972 O O . PRO B 1 41 ? -9.602 -53.062 -22.5 1 62.75 41 PRO B O 1
ATOM 3975 N N . TYR B 1 42 ? -10.734 -53.719 -24.453 1 63.53 42 TYR B N 1
ATOM 3976 C CA . TYR B 1 42 ? -9.719 -54.719 -24.75 1 63.53 42 TYR B CA 1
ATOM 3977 C C . TYR B 1 42 ? -8.773 -54.25 -25.844 1 63.53 42 TYR B C 1
ATOM 3979 O O . TYR B 1 42 ? -7.797 -54.906 -26.172 1 63.53 42 TYR B O 1
ATOM 3987 N N . ALA B 1 43 ? -9.062 -53.062 -26.375 1 70.69 43 ALA B N 1
ATOM 3988 C CA . ALA B 1 43 ? -8.211 -52.5 -27.422 1 70.69 43 ALA B CA 1
ATOM 3989 C C . ALA B 1 43 ? -6.996 -51.781 -26.812 1 70.69 43 ALA B C 1
ATOM 3991 O O . ALA B 1 43 ? -7.059 -51.281 -25.688 1 70.69 43 ALA B O 1
ATOM 3992 N N . PRO B 1 44 ? -5.906 -51.844 -27.469 1 73.12 44 PRO B N 1
ATOM 3993 C CA . PRO B 1 44 ? -4.738 -51.094 -26.969 1 73.12 44 PRO B CA 1
ATOM 3994 C C . PRO B 1 44 ? -4.973 -49.594 -26.922 1 73.12 44 PRO B C 1
ATOM 3996 O O . PRO B 1 44 ? -5.66 -49.031 -27.781 1 73.12 44 PRO B O 1
ATOM 3999 N N . PHE B 1 45 ? -4.316 -48.969 -25.938 1 76.31 45 PHE B N 1
ATOM 4000 C CA . PHE B 1 45 ? -4.379 -47.5 -25.828 1 76.31 45 PHE B CA 1
ATOM 4001 C C . PHE B 1 45 ? -3.572 -46.844 -26.938 1 76.31 45 PHE B C 1
ATOM 4003 O O . PHE B 1 45 ? -2.479 -47.312 -27.266 1 76.31 45 PHE B O 1
ATOM 4010 N N . ARG B 1 46 ? -4.168 -45.844 -27.469 1 80.88 46 ARG B N 1
ATOM 4011 C CA . ARG B 1 46 ? -3.488 -45.031 -28.469 1 80.88 46 ARG B CA 1
ATOM 4012 C C . ARG B 1 46 ? -3.211 -43.625 -27.906 1 80.88 46 ARG B C 1
ATOM 4014 O O . ARG B 1 46 ? -3.914 -43.156 -27 1 80.88 46 ARG B O 1
ATOM 4021 N N . VAL B 1 47 ? -2.105 -43.031 -28.469 1 82.62 47 VAL B N 1
ATOM 4022 C CA . VAL B 1 47 ? -1.625 -41.812 -27.828 1 82.62 47 VAL B CA 1
ATOM 4023 C C . VAL B 1 47 ? -1.558 -40.688 -28.859 1 82.62 47 VAL B C 1
ATOM 4025 O O . VAL B 1 47 ? -1.115 -40.875 -29.984 1 82.62 47 VAL B O 1
ATOM 4028 N N . TYR B 1 48 ? -2.125 -39.594 -28.531 1 86.31 48 TYR B N 1
ATOM 4029 C CA . TYR B 1 48 ? -1.908 -38.312 -29.188 1 86.31 48 TYR B CA 1
ATOM 4030 C C . TYR B 1 48 ? -1.158 -37.344 -28.281 1 86.31 48 TYR B C 1
ATOM 4032 O O . TYR B 1 48 ? -1.731 -36.812 -27.328 1 86.31 48 TYR B O 1
ATOM 4040 N N . ASP B 1 49 ? 0.235 -37.062 -28.578 1 85.75 49 ASP B N 1
ATOM 4041 C CA . ASP B 1 49 ? 1.093 -36.344 -27.641 1 85.75 49 ASP B CA 1
ATOM 4042 C C . ASP B 1 49 ? 1.967 -35.312 -28.375 1 85.75 49 ASP B C 1
ATOM 4044 O O . ASP B 1 49 ? 3.195 -35.375 -28.297 1 85.75 49 ASP B O 1
ATOM 4048 N N . PRO B 1 50 ? 1.314 -34.312 -28.938 1 84.5 50 PRO B N 1
ATOM 4049 C CA . PRO B 1 50 ? 2.104 -33.312 -29.641 1 84.5 50 PRO B CA 1
ATOM 4050 C C . PRO B 1 50 ? 3.023 -32.5 -28.719 1 84.5 50 PRO B C 1
ATOM 4052 O O . PRO B 1 50 ? 3.982 -31.891 -29.172 1 84.5 50 PRO B O 1
ATOM 4055 N N . HIS B 1 51 ? 2.768 -32.5 -27.422 1 86.06 51 HIS B N 1
ATOM 4056 C CA . HIS B 1 51 ? 3.531 -31.672 -26.5 1 86.06 51 HIS B CA 1
ATOM 4057 C C . HIS B 1 51 ? 4.613 -32.5 -25.797 1 86.06 51 HIS B C 1
ATOM 4059 O O . HIS B 1 51 ? 5.359 -31.953 -24.969 1 86.06 51 HIS B O 1
ATOM 4065 N N . GLY B 1 52 ? 4.738 -33.75 -25.984 1 79.69 52 GLY B N 1
ATOM 4066 C CA . GLY B 1 52 ? 5.77 -34.594 -25.422 1 79.69 52 GLY B CA 1
ATOM 4067 C C . GLY B 1 52 ? 5.574 -34.906 -23.953 1 79.69 52 GLY B C 1
ATOM 4068 O O . GLY B 1 52 ? 6.543 -35 -23.203 1 79.69 52 GLY B O 1
ATOM 4069 N N . LEU B 1 53 ? 4.348 -34.906 -23.562 1 82.06 53 LEU B N 1
ATOM 4070 C CA . LEU B 1 53 ? 4.027 -35.125 -22.156 1 82.06 53 LEU B CA 1
ATOM 4071 C C . LEU B 1 53 ? 4.246 -36.594 -21.781 1 82.06 53 LEU B C 1
ATOM 4073 O O . LEU B 1 53 ? 4.918 -36.875 -20.797 1 82.06 53 LEU B O 1
ATOM 4077 N N . VAL B 1 54 ? 3.691 -37.438 -22.547 1 76.94 54 VAL B N 1
ATOM 4078 C CA . VAL B 1 54 ? 3.689 -38.875 -22.266 1 76.94 54 VAL B CA 1
ATOM 4079 C C . VAL B 1 54 ? 5.117 -39.406 -22.297 1 76.94 54 VAL B C 1
ATOM 4081 O O . VAL B 1 54 ? 5.504 -40.25 -21.469 1 76.94 54 VAL B O 1
ATOM 4084 N N . GLY B 1 55 ? 5.941 -38.875 -23.203 1 69.31 55 GLY B N 1
ATOM 4085 C CA . GLY B 1 55 ? 7.328 -39.312 -23.312 1 69.31 55 GLY B CA 1
ATOM 4086 C C . GLY B 1 55 ? 8.148 -38.969 -22.078 1 69.31 55 GLY B C 1
ATOM 4087 O O . GLY B 1 55 ? 8.977 -39.781 -21.641 1 69.31 55 GLY B O 1
ATOM 4088 N N . SER B 1 56 ? 7.879 -37.906 -21.484 1 71.69 56 SER B N 1
ATOM 4089 C CA . SER B 1 56 ? 8.641 -37.438 -20.328 1 71.69 56 SER B CA 1
ATOM 4090 C C . SER B 1 56 ? 8.211 -38.156 -19.062 1 71.69 56 SER B C 1
ATOM 4092 O O . SER B 1 56 ? 8.93 -38.125 -18.062 1 71.69 56 SER B O 1
ATOM 4094 N N . HIS B 1 57 ? 7.066 -38.75 -19.094 1 71.81 57 HIS B N 1
ATOM 4095 C CA . HIS B 1 57 ? 6.543 -39.406 -17.906 1 71.81 57 HIS B CA 1
ATOM 4096 C C . HIS B 1 57 ? 6.469 -40.906 -18.094 1 71.81 57 HIS B C 1
ATOM 4098 O O . HIS B 1 57 ? 5.605 -41.562 -17.516 1 71.81 57 HIS B O 1
ATOM 4104 N N . ARG B 1 58 ? 7.312 -41.375 -18.859 1 66.5 58 ARG B N 1
ATOM 4105 C CA . ARG B 1 58 ? 7.312 -42.781 -19.25 1 66.5 58 ARG B CA 1
ATOM 4106 C C . ARG B 1 58 ? 7.348 -43.688 -18.031 1 66.5 58 ARG B C 1
ATOM 4108 O O . ARG B 1 58 ? 6.594 -44.656 -17.953 1 66.5 58 ARG B O 1
ATOM 4115 N N . ASP B 1 59 ? 8.133 -43.344 -17.141 1 63.06 59 ASP B N 1
ATOM 4116 C CA . ASP B 1 59 ? 8.336 -44.219 -15.984 1 63.06 59 ASP B CA 1
ATOM 4117 C C . ASP B 1 59 ? 7.078 -44.281 -15.125 1 63.06 59 ASP B C 1
ATOM 4119 O O . ASP B 1 59 ? 6.695 -45.344 -14.656 1 63.06 59 ASP B O 1
ATOM 4123 N N . ILE B 1 60 ? 6.48 -43.188 -15.016 1 62.06 60 ILE B N 1
ATOM 4124 C CA . ILE B 1 60 ? 5.285 -43.125 -14.188 1 62.06 60 ILE B CA 1
ATOM 4125 C C . ILE B 1 60 ? 4.141 -43.844 -14.883 1 62.06 60 ILE B C 1
ATOM 4127 O O . ILE B 1 60 ? 3.379 -44.594 -14.242 1 62.06 60 ILE B O 1
ATOM 4131 N N . LEU B 1 61 ? 4.008 -43.719 -16.109 1 63.91 61 LEU B N 1
ATOM 4132 C CA . LEU B 1 61 ? 2.91 -44.281 -16.875 1 63.91 61 LEU B CA 1
ATOM 4133 C C . LEU B 1 61 ? 3.086 -45.781 -17.031 1 63.91 61 LEU B C 1
ATOM 4135 O O . LEU B 1 61 ? 2.104 -46.531 -17.125 1 63.91 61 LEU B O 1
ATOM 4139 N N . ARG B 1 62 ? 4.336 -46.188 -16.859 1 60.59 62 ARG B N 1
ATOM 4140 C CA . ARG B 1 62 ? 4.625 -47.625 -16.906 1 60.59 62 ARG B CA 1
ATOM 4141 C C . ARG B 1 62 ? 4.195 -48.312 -15.625 1 60.59 62 ARG B C 1
ATOM 4143 O O . ARG B 1 62 ? 3.766 -49.469 -15.656 1 60.59 62 ARG B O 1
ATOM 4150 N N . GLN B 1 63 ? 4.434 -47.594 -14.648 1 56.03 63 GLN B N 1
ATOM 4151 C CA . GLN B 1 63 ? 4.148 -48.188 -13.344 1 56.03 63 GLN B CA 1
ATOM 4152 C C . GLN B 1 63 ? 2.65 -48.156 -13.047 1 56.03 63 GLN B C 1
ATOM 4154 O O . GLN B 1 63 ? 2.164 -48.938 -12.219 1 56.03 63 GLN B O 1
ATOM 4159 N N . SER B 1 64 ? 2.07 -47.25 -13.641 1 50.25 64 SER B N 1
ATOM 4160 C CA . SER B 1 64 ? 0.653 -47.125 -13.32 1 50.25 64 SER B CA 1
ATOM 4161 C C . SER B 1 64 ? -0.172 -48.219 -13.953 1 50.25 64 SER B C 1
ATOM 4163 O O . SER B 1 64 ? -0.027 -48.531 -15.148 1 50.25 64 SER B O 1
ATOM 4165 N N . ARG B 1 65 ? -0.235 -49.438 -13.297 1 43.59 65 ARG B N 1
ATOM 4166 C CA . ARG B 1 65 ? -1.019 -50.594 -13.75 1 43.59 65 ARG B CA 1
ATOM 4167 C C . ARG B 1 65 ? -2.426 -50.156 -14.156 1 43.59 65 ARG B C 1
ATOM 4169 O O . ARG B 1 65 ? -3.133 -50.906 -14.836 1 43.59 65 ARG B O 1
ATOM 4176 N N . ALA B 1 66 ? -3.26 -49.562 -13.297 1 39.41 66 ALA B N 1
ATOM 4177 C CA . ALA B 1 66 ? -4.707 -49.406 -13.398 1 39.41 66 ALA B CA 1
ATOM 4178 C C . ALA B 1 66 ? -5.066 -48.406 -14.508 1 39.41 66 ALA B C 1
ATOM 4180 O O . ALA B 1 66 ? -4.246 -47.594 -14.898 1 39.41 66 ALA B O 1
ATOM 4181 N N . PRO B 1 67 ? -6.105 -48.875 -15.297 1 38.66 67 PRO B N 1
ATOM 4182 C CA . PRO B 1 67 ? -6.715 -47.906 -16.203 1 38.66 67 PRO B CA 1
ATOM 4183 C C . PRO B 1 67 ? -6.461 -46.469 -15.781 1 38.66 67 PRO B C 1
ATOM 4185 O O . PRO B 1 67 ? -6.379 -46.156 -14.578 1 38.66 67 PRO B O 1
ATOM 4188 N N . LEU B 1 68 ? -5.613 -45.688 -16.594 1 42.22 68 LEU B N 1
ATOM 4189 C CA . LEU B 1 68 ? -5.492 -44.281 -16.297 1 42.22 68 LEU B CA 1
ATOM 4190 C C . LEU B 1 68 ? -6.707 -43.781 -15.531 1 42.22 68 LEU B C 1
ATOM 4192 O O . LEU B 1 68 ? -7.574 -43.094 -16.094 1 42.22 68 LEU B O 1
ATOM 4196 N N . HIS B 1 69 ? -7.559 -44.75 -15.102 1 34.75 69 HIS B N 1
ATOM 4197 C CA . HIS B 1 69 ? -8.727 -44.219 -14.406 1 34.75 69 HIS B CA 1
ATOM 4198 C C . HIS B 1 69 ? -8.359 -42.969 -13.602 1 34.75 69 HIS B C 1
ATOM 4200 O O . HIS B 1 69 ? -8.609 -41.844 -14.039 1 34.75 69 HIS B O 1
ATOM 4206 N N . ARG B 1 70 ? -9.172 -42.969 -12.336 1 34.97 70 ARG B N 1
ATOM 4207 C CA . ARG B 1 70 ? -9.555 -41.938 -11.391 1 34.97 70 ARG B CA 1
ATOM 4208 C C . ARG B 1 70 ? -8.328 -41.25 -10.805 1 34.97 70 ARG B C 1
ATOM 4210 O O . ARG B 1 70 ? -8.453 -40.344 -9.953 1 34.97 70 ARG B O 1
ATOM 4217 N N . GLN B 1 71 ? -7.43 -42.094 -10.266 1 33.47 71 GLN B N 1
ATOM 4218 C CA . GLN B 1 71 ? -6.477 -41.5 -9.328 1 33.47 71 GLN B CA 1
ATOM 4219 C C . GLN B 1 71 ? -5.52 -40.562 -10.039 1 33.47 71 GLN B C 1
ATOM 4221 O O . GLN B 1 71 ? -5.133 -40.812 -11.188 1 33.47 71 GLN B O 1
ATOM 4226 N N . ALA B 1 72 ? -5.605 -39.344 -9.523 1 35.97 72 ALA B N 1
ATOM 4227 C CA . ALA B 1 72 ? -4.652 -38.25 -9.727 1 35.97 72 ALA B CA 1
ATOM 4228 C C . ALA B 1 72 ? -3.238 -38.781 -9.922 1 35.97 72 ALA B C 1
ATOM 4230 O O . ALA B 1 72 ? -2.746 -39.562 -9.102 1 35.97 72 ALA B O 1
ATOM 4231 N N . LEU B 1 73 ? -2.916 -39.344 -11.031 1 35.59 73 LEU B N 1
ATOM 4232 C CA . LEU B 1 73 ? -1.469 -39.5 -11.125 1 35.59 73 LEU B CA 1
ATOM 4233 C C . LEU B 1 73 ? -0.748 -38.469 -10.25 1 35.59 73 LEU B C 1
ATOM 4235 O O . LEU B 1 73 ? -0.792 -37.281 -10.516 1 35.59 73 LEU B O 1
ATOM 4239 N N . ALA B 1 74 ? -0.783 -38.594 -8.969 1 33.12 74 ALA B N 1
ATOM 4240 C CA . ALA B 1 74 ? -0.292 -37.781 -7.852 1 33.12 74 ALA B CA 1
ATOM 4241 C C . ALA B 1 74 ? 1.103 -37.25 -8.141 1 33.12 74 ALA B C 1
ATOM 4243 O O . ALA B 1 74 ? 1.384 -36.062 -7.871 1 33.12 74 ALA B O 1
ATOM 4244 N N . ARG B 1 75 ? 2.217 -38.094 -8.008 1 33.03 75 ARG B N 1
ATOM 4245 C CA . ARG B 1 75 ? 3.445 -37.719 -7.316 1 33.03 75 ARG B CA 1
ATOM 4246 C C . ARG B 1 75 ? 4.195 -36.625 -8.094 1 33.03 75 ARG B C 1
ATOM 4248 O O . ARG B 1 75 ? 4.59 -35.625 -7.52 1 33.03 75 ARG B O 1
ATOM 4255 N N . GLU B 1 76 ? 5.195 -37 -9.102 1 38.5 76 GLU B N 1
ATOM 4256 C CA . GLU B 1 76 ? 6.371 -36.156 -9.312 1 38.5 76 GLU B CA 1
ATOM 4257 C C . GLU B 1 76 ? 6.012 -34.875 -10.047 1 38.5 76 GLU B C 1
ATOM 4259 O O . GLU B 1 76 ? 6.676 -33.844 -9.883 1 38.5 76 GLU B O 1
ATOM 4264 N N . GLY B 1 77 ? 5.156 -35.031 -11.18 1 39.19 77 GLY B N 1
ATOM 4265 C CA . GLY B 1 77 ? 4.555 -33.906 -11.875 1 39.19 77 GLY B CA 1
ATOM 4266 C C . GLY B 1 77 ? 3.053 -34.031 -12.039 1 39.19 77 GLY B C 1
ATOM 4267 O O . GLY B 1 77 ? 2.514 -35.156 -11.977 1 39.19 77 GLY B O 1
ATOM 4268 N N . LEU B 1 78 ? 2.367 -33.094 -11.578 1 44.56 78 LEU B N 1
ATOM 4269 C CA . LEU B 1 78 ? 0.913 -33.062 -11.469 1 44.56 78 LEU B CA 1
ATOM 4270 C C . LEU B 1 78 ? 0.26 -33.438 -12.789 1 44.56 78 LEU B C 1
ATOM 4272 O O . LEU B 1 78 ? 0.474 -32.781 -13.812 1 44.56 78 LEU B O 1
ATOM 4276 N N . LEU B 1 79 ? 0.276 -34.75 -13.133 1 48.38 79 LEU B N 1
ATOM 4277 C CA . LEU B 1 79 ? -0.569 -35.188 -14.242 1 48.38 79 LEU B CA 1
ATOM 4278 C C . LEU B 1 79 ? -2.033 -35.25 -13.828 1 48.38 79 LEU B C 1
ATOM 4280 O O . LEU B 1 79 ? -2.379 -35.906 -12.844 1 48.38 79 LEU B O 1
ATOM 4284 N N . ILE B 1 80 ? -2.814 -34.375 -14.297 1 50.34 80 ILE B N 1
ATOM 4285 C CA . ILE B 1 80 ? -4.258 -34.375 -14.07 1 50.34 80 ILE B CA 1
ATOM 4286 C C . ILE B 1 80 ? -4.961 -35.062 -15.242 1 50.34 80 ILE B C 1
ATOM 4288 O O . ILE B 1 80 ? -4.672 -34.781 -16.406 1 50.34 80 ILE B O 1
ATOM 4292 N N . GLY B 1 81 ? -5.605 -36.281 -15.023 1 52.44 81 GLY B N 1
ATOM 4293 C CA . GLY B 1 81 ? -6.312 -37 -16.078 1 52.44 81 GLY B CA 1
ATOM 4294 C C . GLY B 1 81 ? -7.789 -37.188 -15.797 1 52.44 81 GLY B C 1
ATOM 4295 O O . GLY B 1 81 ? -8.211 -37.125 -14.641 1 52.44 81 GLY B O 1
ATOM 4296 N N . HIS B 1 82 ? -8.727 -36.875 -16.625 1 49.16 82 HIS B N 1
ATOM 4297 C CA . HIS B 1 82 ? -10.125 -37.25 -16.516 1 49.16 82 HIS B CA 1
ATOM 4298 C C . HIS B 1 82 ? -10.562 -38.094 -17.719 1 49.16 82 HIS B C 1
ATOM 4300 O O . HIS B 1 82 ? -10.188 -37.812 -18.844 1 49.16 82 HIS B O 1
ATOM 4306 N N . ASP B 1 83 ? -11.062 -39.406 -17.281 1 51.88 83 ASP B N 1
ATOM 4307 C CA . ASP B 1 83 ? -11.516 -40.312 -18.312 1 51.88 83 ASP B CA 1
ATOM 4308 C C . ASP B 1 83 ? -13.031 -40.25 -18.484 1 51.88 83 ASP B C 1
ATOM 4310 O O . ASP B 1 83 ? -13.734 -39.719 -17.609 1 51.88 83 ASP B O 1
ATOM 4314 N N . SER B 1 84 ? -13.492 -40.375 -19.766 1 49.59 84 SER B N 1
ATOM 4315 C CA . SER B 1 84 ? -14.922 -40.531 -20.047 1 49.59 84 SER B CA 1
ATOM 4316 C C . SER B 1 84 ? -15.508 -41.719 -19.328 1 49.59 84 SER B C 1
ATOM 4318 O O . SER B 1 84 ? -14.844 -42.75 -19.172 1 49.59 84 SER B O 1
ATOM 4320 N N . LYS B 1 85 ? -16.328 -41.5 -18.109 1 49.81 85 LYS B N 1
ATOM 4321 C CA . LYS B 1 85 ? -17 -42.625 -17.438 1 49.81 85 LYS B CA 1
ATOM 4322 C C . LYS B 1 85 ? -17.766 -43.469 -18.453 1 49.81 85 LYS B C 1
ATOM 4324 O O . LYS B 1 85 ? -18.484 -42.969 -19.312 1 49.81 85 LYS B O 1
ATOM 4329 N N . HIS B 1 86 ? -17.109 -44.281 -19.25 1 46 86 HIS B N 1
ATOM 4330 C CA . HIS B 1 86 ? -18.031 -44.938 -20.188 1 46 86 HIS B CA 1
ATOM 4331 C C . HIS B 1 86 ? -18.406 -46.344 -19.703 1 46 86 HIS B C 1
ATOM 4333 O O . HIS B 1 86 ? -17.656 -46.969 -18.969 1 46 86 HIS B O 1
ATOM 4339 N N . ALA B 1 87 ? -19.547 -46.625 -20.078 1 42.72 87 ALA B N 1
ATOM 4340 C CA . ALA B 1 87 ? -20.219 -47.938 -20.141 1 42.72 87 ALA B CA 1
ATOM 4341 C C . ALA B 1 87 ? -19.328 -48.969 -20.828 1 42.72 87 ALA B C 1
ATOM 4343 O O . ALA B 1 87 ? -18.375 -48.625 -21.531 1 42.72 87 ALA B O 1
ATOM 4344 N N . ALA B 1 88 ? -19.453 -50.219 -20.609 1 45.75 88 ALA B N 1
ATOM 4345 C CA . ALA B 1 88 ? -18.781 -51.469 -21.016 1 45.75 88 ALA B CA 1
ATOM 4346 C C . ALA B 1 88 ? -18.266 -51.375 -22.438 1 45.75 88 ALA B C 1
ATOM 4348 O O . ALA B 1 88 ? -17.188 -51.906 -22.75 1 45.75 88 ALA B O 1
ATOM 4349 N N . ASP B 1 89 ? -18.953 -50.844 -23.484 1 48.53 89 ASP B N 1
ATOM 4350 C CA . ASP B 1 89 ? -18.641 -50.938 -24.906 1 48.53 89 ASP B CA 1
ATOM 4351 C C . ASP B 1 89 ? -18.203 -49.594 -25.453 1 48.53 89 ASP B C 1
ATOM 4353 O O . ASP B 1 89 ? -18.203 -49.375 -26.672 1 48.53 89 ASP B O 1
ATOM 4357 N N . CYS B 1 90 ? -17.828 -48.656 -24.609 1 51.94 90 CYS B N 1
ATOM 4358 C CA . CYS B 1 90 ? -17.625 -47.312 -25.141 1 51.94 90 CYS B CA 1
ATOM 4359 C C . CYS B 1 90 ? -16.141 -46.938 -25.156 1 51.94 90 CYS B C 1
ATOM 4361 O O . CYS B 1 90 ? -15.367 -47.438 -24.344 1 51.94 90 CYS B O 1
ATOM 4363 N N . PRO B 1 91 ? -15.766 -46.219 -26.312 1 60.75 91 PRO B N 1
ATOM 4364 C CA . PRO B 1 91 ? -14.406 -45.688 -26.406 1 60.75 91 PRO B CA 1
ATOM 4365 C C . PRO B 1 91 ? -13.992 -44.906 -25.156 1 60.75 91 PRO B C 1
ATOM 4367 O O . PRO B 1 91 ? -14.852 -44.344 -24.469 1 60.75 91 PRO B O 1
ATOM 4370 N N . TYR B 1 92 ? -12.828 -45.281 -24.734 1 69.5 92 TYR B N 1
ATOM 4371 C CA . TYR B 1 92 ? -12.203 -44.594 -23.594 1 69.5 92 TYR B CA 1
ATOM 4372 C C . TYR B 1 92 ? -11.32 -43.438 -24.062 1 69.5 92 TYR B C 1
ATOM 4374 O O . TYR B 1 92 ? -10.516 -43.625 -25 1 69.5 92 TYR B O 1
ATOM 4382 N N . ILE B 1 93 ? -11.656 -42.219 -23.734 1 72.75 93 ILE B N 1
ATOM 4383 C CA . ILE B 1 93 ? -10.789 -41.094 -24 1 72.75 93 ILE B CA 1
ATOM 4384 C C . ILE B 1 93 ? -10.32 -40.469 -22.672 1 72.75 93 ILE B C 1
ATOM 4386 O O . ILE B 1 93 ? -11.133 -40.25 -21.766 1 72.75 93 ILE B O 1
ATOM 4390 N N . ALA B 1 94 ? -9.008 -40.344 -22.531 1 78.12 94 ALA B N 1
ATOM 4391 C CA . ALA B 1 94 ? -8.414 -39.688 -21.344 1 78.12 94 ALA B CA 1
ATOM 4392 C C . ALA B 1 94 ? -7.508 -38.531 -21.734 1 78.12 94 ALA B C 1
ATOM 4394 O O . ALA B 1 94 ? -6.699 -38.656 -22.672 1 78.12 94 ALA B O 1
ATOM 4395 N N . TRP B 1 95 ? -7.824 -37.438 -21.141 1 82.88 95 TRP B N 1
ATOM 4396 C CA . TRP B 1 95 ? -6.941 -36.281 -21.297 1 82.88 95 TRP B CA 1
ATOM 4397 C C . TRP B 1 95 ? -5.906 -36.25 -20.172 1 82.88 95 TRP B C 1
ATOM 4399 O O . TRP B 1 95 ? -6.227 -36.5 -19.016 1 82.88 95 TRP B O 1
ATOM 4409 N N . LEU B 1 96 ? -4.633 -35.938 -20.531 1 82.88 96 LEU B N 1
ATOM 4410 C CA . LEU B 1 96 ? -3.547 -35.75 -19.578 1 82.88 96 LEU B CA 1
ATOM 4411 C C . LEU B 1 96 ? -2.973 -34.344 -19.672 1 82.88 96 LEU B C 1
ATOM 4413 O O . LEU B 1 96 ? -2.766 -33.812 -20.766 1 82.88 96 LEU B O 1
ATOM 4417 N N . TYR B 1 97 ? -2.824 -33.719 -18.516 1 86.5 97 TYR B N 1
ATOM 4418 C CA . TYR B 1 97 ? -2.297 -32.344 -18.484 1 86.5 97 TYR B CA 1
ATOM 4419 C C . TYR B 1 97 ? -1.227 -32.188 -17.406 1 86.5 97 TYR B C 1
ATOM 4421 O O . TYR B 1 97 ? -1.387 -32.719 -16.297 1 86.5 97 TYR B O 1
ATOM 4429 N N . GLU B 1 98 ? -0.129 -31.641 -17.75 1 84.56 98 GLU B N 1
ATOM 4430 C CA . GLU B 1 98 ? 0.921 -31.281 -16.797 1 84.56 98 GLU B CA 1
ATOM 4431 C C . GLU B 1 98 ? 0.92 -29.781 -16.516 1 84.56 98 GLU B C 1
ATOM 4433 O 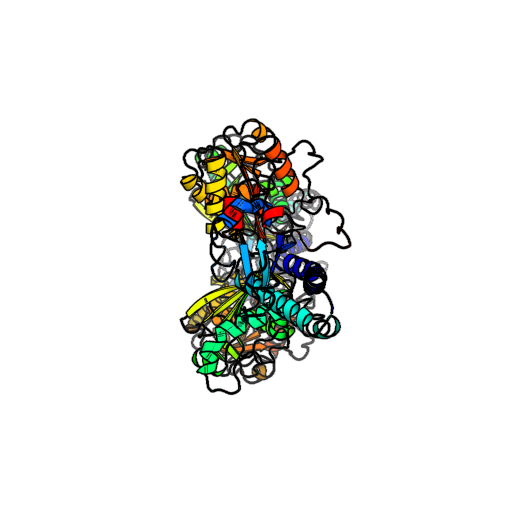O . GLU B 1 98 ? 1.382 -28.984 -17.344 1 84.56 98 GLU B O 1
ATOM 4438 N N . PRO B 1 99 ? 0.42 -29.438 -15.336 1 86.06 99 PRO B N 1
ATOM 4439 C CA . PRO B 1 99 ? 0.403 -28.016 -14.969 1 86.06 99 PRO B CA 1
ATOM 4440 C C . PRO B 1 99 ? 1.716 -27.547 -14.344 1 86.06 99 PRO B C 1
ATOM 4442 O O . PRO B 1 99 ? 2.566 -28.375 -14 1 86.06 99 PRO B O 1
ATOM 4445 N N . PRO B 1 100 ? 1.872 -26.234 -14.281 1 86.25 100 PRO B N 1
ATOM 4446 C CA . PRO B 1 100 ? 2.988 -25.719 -13.469 1 86.25 100 PRO B CA 1
ATOM 4447 C C . PRO B 1 100 ? 2.881 -26.125 -12 1 86.25 100 PRO B C 1
ATOM 4449 O O . PRO B 1 100 ? 1.777 -26.359 -11.5 1 86.25 100 PRO B O 1
ATOM 4452 N N . VAL B 1 101 ? 4.012 -26.125 -11.328 1 85.69 101 VAL B N 1
ATOM 4453 C CA . VAL B 1 101 ? 4.059 -26.625 -9.953 1 85.69 101 VAL B CA 1
ATOM 4454 C C . VAL B 1 101 ? 3.359 -25.641 -9.023 1 85.69 101 VAL B C 1
ATOM 4456 O O . VAL B 1 101 ? 2.957 -26 -7.918 1 85.69 101 VAL B O 1
ATOM 4459 N N . TRP B 1 102 ? 3.223 -24.453 -9.461 1 88.25 102 TRP B N 1
ATOM 4460 C CA . TRP B 1 102 ? 2.68 -23.406 -8.586 1 88.25 102 TRP B CA 1
ATOM 4461 C C . TRP B 1 102 ? 1.17 -23.281 -8.766 1 88.25 102 TRP B C 1
ATOM 4463 O O . TRP B 1 102 ? 0.549 -22.375 -8.219 1 88.25 102 TRP B O 1
ATOM 4473 N N . LEU B 1 103 ? 0.516 -24.125 -9.516 1 90.31 103 LEU B N 1
ATOM 4474 C CA . LEU B 1 103 ? -0.929 -24.078 -9.719 1 90.31 103 LEU B CA 1
ATOM 4475 C C . LEU B 1 103 ? -1.659 -24.047 -8.375 1 90.31 103 LEU B C 1
ATOM 4477 O O . LEU B 1 103 ? -1.325 -24.812 -7.469 1 90.31 103 LEU B O 1
ATOM 4481 N N . ILE B 1 104 ? -2.701 -23.219 -8.25 1 90.75 104 ILE B N 1
ATOM 4482 C CA . ILE B 1 104 ? -3.379 -22.984 -6.984 1 90.75 104 ILE B CA 1
ATOM 4483 C C . ILE B 1 104 ? -4.262 -24.172 -6.633 1 90.75 104 ILE B C 1
ATOM 4485 O O . ILE B 1 104 ? -4.348 -24.562 -5.469 1 90.75 104 ILE B O 1
ATOM 4489 N N . SER B 1 105 ? -4.941 -24.609 -7.621 1 91.38 105 SER B N 1
ATOM 4490 C CA . SER B 1 105 ? -5.891 -25.703 -7.445 1 91.38 105 SER B CA 1
ATOM 4491 C C . SER B 1 105 ? -5.992 -26.562 -8.703 1 91.38 105 SER B C 1
ATOM 4493 O O . SER B 1 105 ? -6 -26.031 -9.82 1 91.38 105 SER B O 1
ATOM 4495 N N . ASP B 1 106 ? -6.133 -27.828 -8.516 1 88.31 106 ASP B N 1
ATOM 4496 C CA . ASP B 1 106 ? -6.258 -28.703 -9.672 1 88.31 106 ASP B CA 1
ATOM 4497 C C . ASP B 1 106 ? -7.723 -28.938 -10.031 1 88.31 106 ASP B C 1
ATOM 4499 O O . ASP B 1 106 ? -8.023 -29.516 -11.078 1 88.31 106 ASP B O 1
ATOM 4503 N N . GLN B 1 107 ? -8.562 -28.469 -9.227 1 88.31 107 GLN B N 1
ATOM 4504 C CA . GLN B 1 107 ? -9.977 -28.75 -9.414 1 88.31 107 GLN B CA 1
ATOM 4505 C C . GLN B 1 107 ? -10.484 -28.172 -10.734 1 88.31 107 GLN B C 1
ATOM 4507 O O . GLN B 1 107 ? -11.125 -28.875 -11.523 1 88.31 107 GLN B O 1
ATOM 4512 N N . PRO B 1 108 ? -10.219 -26.891 -10.984 1 89.25 108 PRO B N 1
ATOM 4513 C CA . PRO B 1 108 ? -10.703 -26.359 -12.258 1 89.25 108 PRO B CA 1
ATOM 4514 C C . PRO B 1 108 ? -10.141 -27.125 -13.461 1 89.25 108 PRO B C 1
ATOM 4516 O O . PRO B 1 108 ? -10.852 -27.344 -14.445 1 89.25 108 PRO B O 1
ATOM 4519 N N . ILE B 1 109 ? -8.914 -27.516 -13.375 1 88.69 109 ILE B N 1
ATOM 4520 C CA . ILE B 1 109 ? -8.289 -28.266 -14.461 1 88.69 109 ILE B CA 1
ATOM 4521 C C . ILE B 1 109 ? -8.992 -29.609 -14.641 1 88.69 109 ILE B C 1
ATOM 4523 O O . ILE B 1 109 ? -9.312 -30 -15.758 1 88.69 109 ILE B O 1
ATOM 4527 N N . LYS B 1 110 ? -9.18 -30.266 -13.57 1 84.75 110 LYS B N 1
ATOM 4528 C CA . LYS B 1 110 ? -9.875 -31.547 -13.617 1 84.75 110 LYS B CA 1
ATOM 4529 C C . LYS B 1 110 ? -11.258 -31.406 -14.25 1 84.75 110 LYS B C 1
ATOM 4531 O O . LYS B 1 110 ? -11.664 -32.25 -15.055 1 84.75 110 LYS B O 1
ATOM 4536 N N . LYS B 1 111 ? -11.914 -30.359 -13.852 1 84 111 LYS B N 1
ATOM 4537 C CA . LYS B 1 111 ? -13.234 -30.109 -14.414 1 84 111 LYS B CA 1
ATOM 4538 C C . LYS B 1 111 ? -13.156 -29.828 -15.914 1 84 111 LYS B C 1
ATOM 4540 O O . LYS B 1 111 ? -14.008 -30.266 -16.672 1 84 111 LYS B O 1
ATOM 4545 N N . TRP B 1 112 ? -12.156 -29.141 -16.312 1 84.69 112 TRP B N 1
ATOM 4546 C CA . TRP B 1 112 ? -11.922 -28.844 -17.734 1 84.69 112 TRP B CA 1
ATOM 4547 C C . TRP B 1 112 ? -11.727 -30.141 -18.516 1 84.69 112 TRP B C 1
ATOM 4549 O O . TRP B 1 112 ? -12.352 -30.344 -19.562 1 84.69 112 TRP B O 1
ATOM 4559 N N . LEU B 1 113 ? -10.922 -30.969 -17.984 1 82.5 113 LEU B N 1
ATOM 4560 C CA . LEU B 1 113 ? -10.609 -32.219 -18.656 1 82.5 113 LEU B CA 1
ATOM 4561 C C . LEU B 1 113 ? -11.836 -33.156 -18.688 1 82.5 113 LEU B C 1
ATOM 4563 O O . LEU B 1 113 ? -12.055 -33.844 -19.672 1 82.5 113 LEU B O 1
ATOM 4567 N N . GLU B 1 114 ? -12.555 -33.125 -17.641 1 79.81 114 GLU B N 1
ATOM 4568 C CA . GLU B 1 114 ? -13.797 -33.875 -17.578 1 79.81 114 GLU B CA 1
ATOM 4569 C C . GLU B 1 114 ? -14.766 -33.438 -18.672 1 79.81 114 GLU B C 1
ATOM 4571 O O . GLU B 1 114 ? -15.32 -34.281 -19.391 1 79.81 114 GLU B O 1
ATOM 4576 N N . LEU B 1 115 ? -14.969 -32.188 -18.75 1 77.56 115 LEU B N 1
ATOM 4577 C CA . LEU B 1 115 ? -15.898 -31.656 -19.75 1 77.56 115 LEU B CA 1
ATOM 4578 C C . LEU B 1 115 ? -15.391 -31.922 -21.156 1 77.56 115 LEU B C 1
ATOM 4580 O O . LEU B 1 115 ? -16.188 -32.188 -22.062 1 77.56 115 LEU B O 1
ATOM 4584 N N . ALA B 1 116 ? -14.094 -31.844 -21.328 1 80.44 116 ALA B N 1
ATOM 4585 C CA . ALA B 1 116 ? -13.516 -32.125 -22.625 1 80.44 116 ALA B CA 1
ATOM 4586 C C . ALA B 1 116 ? -13.742 -33.594 -23 1 80.44 116 ALA B C 1
ATOM 4588 O O . ALA B 1 116 ? -13.992 -33.906 -24.172 1 80.44 116 ALA B O 1
ATOM 4589 N N . ALA B 1 117 ? -13.57 -34.469 -22.047 1 77.81 117 ALA B N 1
ATOM 4590 C CA . ALA B 1 117 ? -13.812 -35.875 -22.281 1 77.81 117 ALA B CA 1
ATOM 4591 C C . ALA B 1 117 ? -15.266 -36.125 -22.656 1 77.81 117 ALA B C 1
ATOM 4593 O O . ALA B 1 117 ? -15.555 -36.906 -23.562 1 77.81 117 ALA B O 1
ATOM 4594 N N . GLN B 1 118 ? -16.125 -35.406 -21.969 1 76 118 GLN B N 1
ATOM 4595 C CA . GLN B 1 118 ? -17.547 -35.531 -22.281 1 76 118 GLN B CA 1
ATOM 4596 C C . GLN B 1 118 ? -17.844 -35.031 -23.672 1 76 118 GLN B C 1
ATOM 4598 O O . GLN B 1 118 ? -18.625 -35.625 -24.422 1 76 118 GLN B O 1
ATOM 4603 N N . ALA B 1 119 ? -17.281 -33.938 -23.953 1 76.81 119 ALA B N 1
ATOM 4604 C CA . ALA B 1 119 ? -17.484 -33.375 -25.281 1 76.81 119 ALA B CA 1
ATOM 4605 C C . ALA B 1 119 ? -16.984 -34.312 -26.359 1 76.81 119 ALA B C 1
ATOM 4607 O O . ALA B 1 119 ? -17.625 -34.469 -27.406 1 76.81 119 ALA B O 1
ATOM 4608 N N . ALA B 1 120 ? -15.844 -34.938 -26.125 1 75.94 120 ALA B N 1
ATOM 4609 C CA . ALA B 1 120 ? -15.289 -35.875 -27.094 1 75.94 120 ALA B CA 1
ATOM 4610 C C . ALA B 1 120 ? -16.219 -37.062 -27.297 1 75.94 120 ALA B C 1
ATOM 4612 O O . ALA B 1 120 ? -16.438 -37.531 -28.422 1 75.94 120 ALA B O 1
ATOM 4613 N N . MET B 1 121 ? -16.766 -37.5 -26.234 1 74.38 121 MET B N 1
ATOM 4614 C CA . MET B 1 121 ? -17.672 -38.625 -26.297 1 74.38 121 MET B CA 1
ATOM 4615 C C . MET B 1 121 ? -18.953 -38.281 -27.031 1 74.38 121 MET B C 1
ATOM 4617 O O . MET B 1 121 ? -19.484 -39.062 -27.812 1 74.38 121 MET B O 1
ATOM 4621 N N . LEU B 1 122 ? -19.406 -37.125 -26.734 1 73.75 122 LEU B N 1
ATOM 4622 C CA . LEU B 1 122 ? -20.609 -36.656 -27.406 1 73.75 122 LEU B CA 1
ATOM 4623 C C . LEU B 1 122 ? -20.391 -36.562 -28.922 1 73.75 122 LEU B C 1
ATOM 4625 O O . LEU B 1 122 ? -21.266 -36.906 -29.703 1 73.75 122 LEU B O 1
ATOM 4629 N N . ARG B 1 123 ? -19.25 -36.094 -29.281 1 75.31 123 ARG B N 1
ATOM 4630 C CA . ARG B 1 123 ? -18.906 -36 -30.688 1 75.31 123 ARG B CA 1
ATOM 4631 C C . ARG B 1 123 ? -18.812 -37.375 -31.328 1 75.31 123 ARG B C 1
ATOM 4633 O O . ARG B 1 123 ? -19.172 -37.562 -32.5 1 75.31 123 ARG B O 1
ATOM 4640 N N . LEU B 1 124 ? -18.297 -38.281 -30.594 1 71.81 124 LEU B N 1
ATOM 4641 C CA . LEU B 1 124 ? -18.172 -39.656 -31.094 1 71.81 124 LEU B CA 1
ATOM 4642 C C . LEU B 1 124 ? -19.547 -40.281 -31.297 1 71.81 124 LEU B C 1
ATOM 4644 O O . LEU B 1 124 ? -19.766 -41 -32.25 1 71.81 124 LEU B O 1
ATOM 4648 N N . GLU B 1 125 ? -20.391 -39.938 -30.375 1 71.06 125 GLU B N 1
ATOM 4649 C CA . GLU B 1 125 ? -21.703 -40.594 -30.391 1 71.06 125 GLU B CA 1
ATOM 4650 C C . GLU B 1 125 ? -22.625 -39.906 -31.406 1 71.06 125 GLU B C 1
ATOM 4652 O O . GLU B 1 125 ? -23.375 -40.594 -32.094 1 71.06 125 GLU B O 1
ATOM 4657 N N . GLN B 1 126 ? -22.594 -38.625 -31.375 1 72.5 126 GLN B N 1
ATOM 4658 C CA . GLN B 1 126 ? -23.609 -37.906 -32.125 1 72.5 126 GLN B CA 1
ATOM 4659 C C . GLN B 1 126 ? -23.016 -37.312 -33.406 1 72.5 126 GLN B C 1
ATOM 4661 O O . GLN B 1 126 ? -23.734 -36.688 -34.188 1 72.5 126 GLN B O 1
ATOM 4666 N N . GLY B 1 127 ? -21.859 -37.469 -33.75 1 65.12 127 GLY B N 1
ATOM 4667 C CA . GLY B 1 127 ? -21.234 -36.906 -34.938 1 65.12 127 GLY B CA 1
ATOM 4668 C C . GLY B 1 127 ? -20.734 -35.5 -34.75 1 65.12 127 GLY B C 1
ATOM 4669 O O . GLY B 1 127 ? -20.922 -34.906 -33.688 1 65.12 127 GLY B O 1
ATOM 4670 N N . PRO B 1 128 ? -19.984 -34.938 -35.75 1 61.47 128 PRO B N 1
ATOM 4671 C CA . PRO B 1 128 ? -19.328 -33.656 -35.656 1 61.47 128 PRO B CA 1
ATOM 4672 C C . PRO B 1 128 ? -20.297 -32.5 -35.406 1 61.47 128 PRO B C 1
ATOM 4674 O O . PRO B 1 128 ? -19.906 -31.469 -34.844 1 61.47 128 PRO B O 1
ATOM 4677 N N . LYS B 1 129 ? -21.547 -32.531 -35.844 1 60.25 129 LYS B N 1
ATOM 4678 C CA . LYS B 1 129 ? -22.516 -31.438 -35.719 1 60.25 129 LYS B CA 1
ATOM 4679 C C . LYS B 1 129 ? -23 -31.312 -34.281 1 60.25 129 LYS B C 1
ATOM 4681 O O . LYS B 1 129 ? -23.344 -30.219 -33.812 1 60.25 129 LYS B O 1
ATOM 4686 N N . ALA B 1 130 ? -23.25 -32.312 -33.594 1 52.72 130 ALA B N 1
ATOM 4687 C CA . ALA B 1 130 ? -23.812 -32.312 -32.25 1 52.72 130 ALA B CA 1
ATOM 4688 C C . ALA B 1 130 ? -22.875 -31.609 -31.281 1 52.72 130 ALA B C 1
ATOM 4690 O O . ALA B 1 130 ? -23.328 -30.969 -30.328 1 52.72 130 ALA B O 1
ATOM 4691 N N . GLY B 1 131 ? -21.625 -31.656 -31.453 1 49.91 131 GLY B N 1
ATOM 4692 C CA . GLY B 1 131 ? -20.688 -31.125 -30.469 1 49.91 131 GLY B CA 1
ATOM 4693 C C . GLY B 1 131 ? -20.453 -29.641 -30.641 1 49.91 131 GLY B C 1
ATOM 4694 O O . GLY B 1 131 ? -19.75 -29.031 -29.828 1 49.91 131 GLY B O 1
ATOM 4695 N N . GLN B 1 132 ? -20.938 -29.141 -31.781 1 51.06 132 GLN B N 1
ATOM 4696 C CA . GLN B 1 132 ? -20.594 -27.75 -32.031 1 51.06 132 GLN B CA 1
ATOM 4697 C C . GLN B 1 132 ? -21.266 -26.812 -31.031 1 51.06 132 GLN B C 1
ATOM 4699 O O . GLN B 1 132 ? -20.656 -25.828 -30.609 1 51.06 132 GLN B O 1
ATOM 4704 N N . ALA B 1 133 ? -22.562 -27.062 -30.875 1 46.44 133 ALA B N 1
ATOM 4705 C CA . ALA B 1 133 ? -23.297 -26.094 -30.047 1 46.44 133 ALA B CA 1
ATOM 4706 C C . ALA B 1 133 ? -22.734 -26.047 -28.641 1 46.44 133 ALA B C 1
ATOM 4708 O O . ALA B 1 133 ? -22.641 -24.969 -28.047 1 46.44 133 ALA B O 1
ATOM 4709 N N . GLN B 1 134 ? -22.703 -27.219 -28.125 1 45.28 134 GLN B N 1
ATOM 4710 C CA . GLN B 1 134 ? -22.312 -27.219 -26.719 1 45.28 134 GLN B CA 1
ATOM 4711 C C . GLN B 1 134 ? -20.875 -26.734 -26.547 1 45.28 134 GLN B C 1
ATOM 4713 O O . GLN B 1 134 ? -20.5 -26.266 -25.469 1 45.28 134 GLN B O 1
ATOM 4718 N N . TRP B 1 135 ? -20.062 -26.891 -27.719 1 45.5 135 TRP B N 1
ATOM 4719 C CA . TRP B 1 135 ? -18.609 -26.75 -27.625 1 45.5 135 TRP B CA 1
ATOM 4720 C C . TRP B 1 135 ? -18.188 -25.297 -27.812 1 45.5 135 TRP B C 1
ATOM 4722 O O . TRP B 1 135 ? -17.062 -24.938 -27.469 1 45.5 135 TRP B O 1
ATOM 4732 N N . THR B 1 136 ? -18.906 -24.828 -28.969 1 43.47 136 THR B N 1
ATOM 4733 C CA . THR B 1 136 ? -18.531 -23.438 -29.219 1 43.47 136 THR B CA 1
ATOM 4734 C C . THR B 1 136 ? -18.375 -22.672 -27.906 1 43.47 136 THR B C 1
ATOM 4736 O O . THR B 1 136 ? -17.719 -21.625 -27.859 1 43.47 136 THR B O 1
ATOM 4739 N N . HIS B 1 137 ? -18.953 -23.344 -27.109 1 41.72 137 HIS B N 1
ATOM 4740 C CA . HIS B 1 137 ? -18.953 -22.578 -25.875 1 41.72 137 HIS B CA 1
ATOM 4741 C C . HIS B 1 137 ? -17.828 -23.016 -24.953 1 41.72 137 HIS B C 1
ATOM 4743 O O . HIS B 1 137 ? -17.797 -22.625 -23.781 1 41.72 137 HIS B O 1
ATOM 4749 N N . LEU B 1 138 ? -17.125 -24.203 -25.484 1 43.69 138 LEU B N 1
ATOM 4750 C CA . LEU B 1 138 ? -15.992 -24.578 -24.656 1 43.69 138 LEU B CA 1
ATOM 4751 C C . LEU B 1 138 ? -14.922 -23.484 -24.672 1 43.69 138 LEU B C 1
ATOM 4753 O O . LEU B 1 138 ? -13.891 -23.625 -24.016 1 43.69 138 LEU B O 1
ATOM 4757 N N . ASP B 1 139 ? -14.781 -22.875 -25.938 1 46.91 139 ASP B N 1
ATOM 4758 C CA . ASP B 1 139 ? -14 -21.703 -25.562 1 46.91 139 ASP B CA 1
ATOM 4759 C C . ASP B 1 139 ? -14.242 -21.328 -24.109 1 46.91 139 ASP B C 1
ATOM 4761 O O . ASP B 1 139 ? -15.047 -20.438 -23.812 1 46.91 139 ASP B O 1
ATOM 4765 N N . TRP B 1 140 ? -14.516 -22.469 -23.469 1 52.91 140 TRP B N 1
ATOM 4766 C CA . TRP B 1 140 ? -14.938 -22.531 -22.078 1 52.91 140 TRP B CA 1
ATOM 4767 C C . TRP B 1 140 ? -14.297 -21.406 -21.266 1 52.91 140 TRP B C 1
ATOM 4769 O O . TRP B 1 140 ? -13.07 -21.344 -21.141 1 52.91 140 TRP B O 1
ATOM 4779 N N . ALA B 1 141 ? -15.016 -20.469 -21.375 1 64.19 141 ALA B N 1
ATOM 4780 C CA . ALA B 1 141 ? -14.664 -19.281 -20.594 1 64.19 141 ALA B CA 1
ATOM 4781 C C . ALA B 1 141 ? -14.312 -19.672 -19.156 1 64.19 141 ALA B C 1
ATOM 4783 O O . ALA B 1 141 ? -15.039 -20.438 -18.516 1 64.19 141 ALA B O 1
ATOM 4784 N N . GLY B 1 142 ? -13.078 -19.688 -18.781 1 81.38 142 GLY B N 1
ATOM 4785 C CA . GLY B 1 142 ? -12.609 -19.875 -17.422 1 81.38 142 GLY B CA 1
ATOM 4786 C C . GLY B 1 142 ? -13.672 -19.609 -16.375 1 81.38 142 GLY B C 1
ATOM 4787 O O . GLY B 1 142 ? -13.781 -20.344 -15.391 1 81.38 142 GLY B O 1
ATOM 4788 N N . SER B 1 143 ? -14.68 -18.797 -16.766 1 84.25 143 SER B N 1
ATOM 4789 C CA . SER B 1 143 ? -15.711 -18.406 -15.805 1 84.25 143 SER B CA 1
ATOM 4790 C C . SER B 1 143 ? -16.766 -19.516 -15.641 1 84.25 143 SER B C 1
ATOM 4792 O O . SER B 1 143 ? -17.281 -19.719 -14.547 1 84.25 143 SER B O 1
ATOM 4794 N N . GLN B 1 144 ? -17.062 -20.172 -16.703 1 83.81 144 GLN B N 1
ATOM 4795 C CA . GLN B 1 144 ? -18.047 -21.266 -16.641 1 83.81 144 GLN B CA 1
ATOM 4796 C C . GLN B 1 144 ? -17.516 -22.422 -15.82 1 83.81 144 GLN B C 1
ATOM 4798 O O . GLN B 1 144 ? -18.25 -23.016 -15.031 1 83.81 144 GLN B O 1
ATOM 4803 N N . ILE B 1 145 ? -16.266 -22.734 -16.078 1 86.75 145 ILE B N 1
ATOM 4804 C CA . ILE B 1 145 ? -15.648 -23.828 -15.344 1 86.75 145 ILE B CA 1
ATOM 4805 C C . ILE B 1 145 ? -15.641 -23.516 -13.852 1 86.75 145 ILE B C 1
ATOM 4807 O O . ILE B 1 145 ? -16 -24.359 -13.031 1 86.75 145 ILE B O 1
ATOM 4811 N N . ILE B 1 146 ? -15.258 -22.344 -13.516 1 89.5 146 ILE B N 1
ATOM 4812 C CA . ILE B 1 146 ? -15.164 -21.938 -12.117 1 89.5 146 ILE B CA 1
ATOM 4813 C C . ILE B 1 146 ? -16.547 -21.969 -11.484 1 89.5 146 ILE B C 1
ATOM 4815 O O . ILE B 1 146 ? -16.719 -22.438 -10.359 1 89.5 146 ILE B O 1
ATOM 4819 N N . ALA B 1 147 ? -17.547 -21.438 -12.211 1 87.12 147 ALA B N 1
ATOM 4820 C CA . ALA B 1 147 ? -18.922 -21.469 -11.711 1 87.12 147 ALA B CA 1
ATOM 4821 C C . ALA B 1 147 ? -19.359 -22.906 -11.391 1 87.12 147 ALA B C 1
ATOM 4823 O O . ALA B 1 147 ? -20 -23.156 -10.367 1 87.12 147 ALA B O 1
ATOM 4824 N N . GLN B 1 148 ? -18.984 -23.828 -12.242 1 84.69 148 GLN B N 1
ATOM 4825 C CA . GLN B 1 148 ? -19.328 -25.234 -12.023 1 84.69 148 GLN B CA 1
ATOM 4826 C C . GLN B 1 148 ? -18.641 -25.781 -10.789 1 84.69 148 GLN B C 1
ATOM 4828 O O . GLN B 1 148 ? -19.234 -26.531 -10.008 1 84.69 148 GLN B O 1
ATOM 4833 N N . CYS B 1 149 ? -17.391 -25.453 -10.617 1 86.75 149 CYS B N 1
ATOM 4834 C CA . CYS B 1 149 ? -16.641 -25.891 -9.445 1 86.75 149 CYS B CA 1
ATOM 4835 C C . CYS B 1 149 ? -17.297 -25.391 -8.164 1 86.75 149 CYS B C 1
ATOM 4837 O O . CYS B 1 149 ? -17.422 -26.156 -7.191 1 86.75 149 CYS B O 1
ATOM 4839 N N . ILE B 1 150 ? -17.734 -24.172 -8.203 1 86.56 150 ILE B N 1
ATOM 4840 C CA . ILE B 1 150 ? -18.359 -23.578 -7.035 1 86.56 150 ILE B CA 1
ATOM 4841 C C . ILE B 1 150 ? -19.656 -24.328 -6.711 1 86.56 150 ILE B C 1
ATOM 4843 O O . ILE B 1 150 ? -19.906 -24.672 -5.555 1 86.56 150 ILE B O 1
ATOM 4847 N N . ARG B 1 151 ? -20.406 -24.609 -7.711 1 84 151 ARG B N 1
ATOM 4848 C CA . ARG B 1 151 ? -21.688 -25.297 -7.523 1 84 151 ARG B CA 1
ATOM 4849 C C . ARG B 1 151 ? -21.484 -26.672 -6.926 1 84 151 ARG B C 1
ATOM 4851 O O . ARG B 1 151 ? -22.297 -27.156 -6.137 1 84 151 ARG B O 1
ATOM 4858 N N . GLU B 1 152 ? -20.422 -27.281 -7.316 1 82.56 152 GLU B N 1
ATOM 4859 C CA . GLU B 1 152 ? -20.125 -28.609 -6.797 1 82.56 152 GLU B CA 1
ATOM 4860 C C . GLU B 1 152 ? -19.828 -28.578 -5.305 1 82.56 152 GLU B C 1
ATOM 4862 O O . GLU B 1 152 ? -20.141 -29.516 -4.574 1 82.56 152 GLU B O 1
ATOM 4867 N N . HIS B 1 153 ? -19.219 -27.516 -4.832 1 82.19 153 HIS B N 1
ATOM 4868 C CA . HIS B 1 153 ? -18.922 -27.375 -3.412 1 82.19 153 HIS B CA 1
ATOM 4869 C C . HIS B 1 153 ? -20.172 -27 -2.621 1 82.19 153 HIS B C 1
ATOM 4871 O O . HIS B 1 153 ? -20.297 -27.344 -1.444 1 82.19 153 HIS B O 1
ATOM 4877 N N . PHE B 1 154 ? -21.047 -26.234 -3.297 1 77.12 154 PHE B N 1
ATOM 4878 C CA . PHE B 1 154 ? -22.266 -25.766 -2.633 1 77.12 154 PHE B CA 1
ATOM 4879 C C . PHE B 1 154 ? -23.312 -26.875 -2.609 1 77.12 154 PHE B C 1
ATOM 4881 O O . PHE B 1 154 ? -24.266 -26.812 -1.816 1 77.12 154 PHE B O 1
ATOM 4888 N N . GLY B 1 155 ? -23.25 -27.781 -3.598 1 65.38 155 GLY B N 1
ATOM 4889 C CA . GLY B 1 155 ? -24.266 -28.797 -3.859 1 65.38 155 GLY B CA 1
ATOM 4890 C C . GLY B 1 155 ? -24.688 -29.547 -2.611 1 65.38 155 GLY B C 1
ATOM 4891 O O . GLY B 1 155 ? -25.891 -29.609 -2.297 1 65.38 155 GLY B O 1
ATOM 4892 N N . PRO B 1 156 ? -23.688 -30.094 -1.862 1 55.84 156 PRO B N 1
ATOM 4893 C CA . PRO B 1 156 ? -24.203 -30.812 -0.704 1 55.84 156 PRO B CA 1
ATOM 4894 C C . PRO B 1 156 ? -25.078 -29.953 0.202 1 55.84 156 PRO B C 1
ATOM 4896 O O . PRO B 1 156 ? -26.016 -30.453 0.822 1 55.84 156 PRO B O 1
ATOM 4899 N N . ALA B 1 157 ? -24.781 -28.656 0.365 1 51.41 157 ALA B N 1
ATOM 4900 C CA . ALA B 1 157 ? -25.531 -27.734 1.208 1 51.41 157 ALA B CA 1
ATOM 4901 C C . ALA B 1 157 ? -26.906 -27.438 0.609 1 51.41 157 ALA B C 1
ATOM 4903 O O . ALA B 1 157 ? -27.875 -27.203 1.339 1 51.41 157 ALA B O 1
ATOM 4904 N N . ARG B 1 158 ? -26.953 -27.359 -0.698 1 53.28 158 ARG B N 1
ATOM 4905 C CA . ARG B 1 158 ? -28.203 -27.031 -1.367 1 53.28 158 ARG B CA 1
ATOM 4906 C C . ARG B 1 158 ? -29.25 -28.125 -1.152 1 53.28 158 ARG B C 1
ATOM 4908 O O . ARG B 1 158 ? -30.438 -27.859 -1.115 1 53.28 158 ARG B O 1
ATOM 4915 N N . ALA B 1 159 ? -28.734 -29.359 -1.103 1 45.69 159 ALA B N 1
ATOM 4916 C CA . ALA B 1 159 ? -29.719 -30.406 -0.802 1 45.69 159 ALA B CA 1
ATOM 4917 C C . ALA B 1 159 ? -30.391 -30.156 0.542 1 45.69 159 ALA B C 1
ATOM 4919 O O . ALA B 1 159 ? -31.531 -30.562 0.754 1 45.69 159 ALA B O 1
ATOM 4920 N N . SER B 1 160 ? -29.641 -29.578 1.432 1 41.22 160 SER B N 1
ATOM 4921 C CA . SER B 1 160 ? -30.234 -29.344 2.748 1 41.22 160 SER B CA 1
ATOM 4922 C C . SER B 1 160 ? -31 -28.031 2.791 1 41.22 160 SER B C 1
ATOM 4924 O O . SER B 1 160 ? -31.766 -27.781 3.73 1 41.22 160 SER B O 1
ATOM 4926 N N . VAL B 1 161 ? -30.453 -27.047 2.197 1 40.59 161 VAL B N 1
ATOM 4927 C CA . VAL B 1 161 ? -31.141 -25.766 2.281 1 40.59 161 VAL B CA 1
ATOM 4928 C C . VAL B 1 161 ? -32.344 -25.766 1.321 1 40.59 161 VAL B C 1
ATOM 4930 O O . VAL B 1 161 ? -32.156 -25.875 0.105 1 40.59 161 VAL B O 1
ATOM 4933 N N . VAL B 1 162 ? -33.438 -26.375 1.64 1 37.75 162 VAL B N 1
ATOM 4934 C CA . VAL B 1 162 ? -34.75 -26.391 1.037 1 37.75 162 VAL B CA 1
ATOM 4935 C C . VAL B 1 162 ? -35.031 -25.062 0.348 1 37.75 162 VAL B C 1
ATOM 4937 O O . VAL B 1 162 ? -36.156 -24.812 -0.119 1 37.75 162 VAL B O 1
ATOM 4940 N N . SER B 1 163 ? -34.281 -23.938 0.565 1 40.5 163 SER B N 1
ATOM 4941 C CA . SER B 1 163 ? -34.906 -22.688 0.093 1 40.5 163 SER B CA 1
ATOM 4942 C C . SER B 1 163 ? -34.688 -22.516 -1.407 1 40.5 163 SER B C 1
ATOM 4944 O O . SER B 1 163 ? -33.625 -22.875 -1.943 1 40.5 163 SER B O 1
ATOM 4946 N N . ASN B 1 164 ? -35.719 -22.531 -2.195 1 43.19 164 ASN B N 1
ATOM 4947 C CA . ASN B 1 164 ? -35.938 -22.203 -3.598 1 43.19 164 ASN B CA 1
ATOM 4948 C C . ASN B 1 164 ? -34.938 -21.125 -4.07 1 43.19 164 ASN B C 1
ATOM 4950 O O . ASN B 1 164 ? -34.844 -20.844 -5.27 1 43.19 164 ASN B O 1
ATOM 4954 N N . ASN B 1 165 ? -34.344 -20.266 -3.131 1 46.53 165 ASN B N 1
ATOM 4955 C CA . ASN B 1 165 ? -33.625 -19.078 -3.562 1 46.53 165 ASN B CA 1
ATOM 4956 C C . ASN B 1 165 ? -32.125 -19.25 -3.316 1 46.53 165 ASN B C 1
ATOM 4958 O O . ASN B 1 165 ? -31.453 -18.297 -2.881 1 46.53 165 ASN B O 1
ATOM 4962 N N . ALA B 1 166 ? -31.703 -20.484 -3.363 1 54.94 166 ALA B N 1
ATOM 4963 C CA . ALA B 1 166 ? -30.281 -20.734 -3.127 1 54.94 166 ALA B CA 1
ATOM 4964 C C . ALA B 1 166 ? -29.422 -19.984 -4.133 1 54.94 166 ALA B C 1
ATOM 4966 O O . ALA B 1 166 ? -29.766 -19.891 -5.312 1 54.94 166 ALA B O 1
ATOM 4967 N N . PHE B 1 167 ? -28.5 -19.312 -3.617 1 60.97 167 PHE B N 1
ATOM 4968 C CA . PHE B 1 167 ? -27.531 -18.562 -4.418 1 60.97 167 PHE B CA 1
ATOM 4969 C C . PHE B 1 167 ? -26.906 -19.469 -5.469 1 60.97 167 PHE B C 1
ATOM 4971 O O . PHE B 1 167 ? -26.391 -20.547 -5.148 1 60.97 167 PHE B O 1
ATOM 4978 N N . GLU B 1 168 ? -27.328 -19.219 -6.73 1 73 168 GLU B N 1
ATOM 4979 C CA . GLU B 1 168 ? -26.672 -19.922 -7.824 1 73 168 GLU B CA 1
ATOM 4980 C C . GLU B 1 168 ? -25.562 -19.078 -8.445 1 73 168 GLU B C 1
ATOM 4982 O O . GLU B 1 168 ? -25.828 -17.969 -8.945 1 73 168 GLU B O 1
ATOM 4987 N N . VAL B 1 169 ? -24.391 -19.547 -8.219 1 78.31 169 VAL B N 1
ATOM 4988 C CA . VAL B 1 169 ? -23.266 -18.875 -8.859 1 78.31 169 VAL B CA 1
ATOM 4989 C C . VAL B 1 169 ? -23.219 -19.25 -10.344 1 78.31 169 VAL B C 1
ATOM 4991 O O . VAL B 1 169 ? -23.266 -20.422 -10.695 1 78.31 169 VAL B O 1
ATOM 4994 N N . THR B 1 170 ? -23.297 -18.25 -11.211 1 81.56 170 THR B N 1
ATOM 4995 C CA . THR B 1 170 ? -23.219 -18.438 -12.656 1 81.56 170 THR B CA 1
ATOM 4996 C C . THR B 1 170 ? -21.891 -17.891 -13.188 1 81.56 170 THR B C 1
ATOM 4998 O O . THR B 1 170 ? -21.109 -17.312 -12.438 1 81.56 170 THR B O 1
ATOM 5001 N N . ALA B 1 171 ? -21.688 -18.219 -14.477 1 84.62 171 ALA B N 1
ATOM 5002 C CA . ALA B 1 171 ? -20.5 -17.672 -15.141 1 84.62 171 ALA B CA 1
ATOM 5003 C C . ALA B 1 171 ? -20.531 -16.141 -15.094 1 84.62 171 ALA B C 1
ATOM 5005 O O . ALA B 1 171 ? -19.469 -15.5 -14.969 1 84.62 171 ALA B O 1
ATOM 5006 N N . GLN B 1 172 ? -21.703 -15.648 -15.086 1 82.06 172 GLN B N 1
ATOM 5007 C CA . GLN B 1 172 ? -21.859 -14.203 -15.047 1 82.06 172 GLN B CA 1
ATOM 5008 C C . GLN B 1 172 ? -21.422 -13.633 -13.703 1 82.06 172 GLN B C 1
ATOM 5010 O O . GLN B 1 172 ? -20.844 -12.547 -13.641 1 82.06 172 GLN B O 1
ATOM 5015 N N . THR B 1 173 ? -21.719 -14.344 -12.68 1 86 173 THR B N 1
ATOM 5016 C CA . THR B 1 173 ? -21.281 -13.93 -11.352 1 86 173 THR B CA 1
ATOM 5017 C C . THR B 1 173 ? -19.766 -13.836 -11.281 1 86 173 THR B C 1
ATOM 5019 O O . THR B 1 173 ? -19.219 -12.859 -10.766 1 86 173 THR B O 1
ATOM 5022 N N . VAL B 1 174 ? -19.125 -14.812 -11.859 1 89.44 174 VAL B N 1
ATOM 5023 C CA . VAL B 1 174 ? -17.656 -14.859 -11.852 1 89.44 174 VAL B CA 1
ATOM 5024 C C . VAL B 1 174 ? -17.094 -13.711 -12.688 1 89.44 174 VAL B C 1
ATOM 5026 O O . VAL B 1 174 ? -16.141 -13.047 -12.281 1 89.44 174 VAL B O 1
ATOM 5029 N N . GLU B 1 175 ? -17.75 -13.484 -13.789 1 87.62 175 GLU B N 1
ATOM 5030 C CA . GLU B 1 175 ? -17.328 -12.398 -14.664 1 87.62 175 GLU B CA 1
ATOM 5031 C C . GLU B 1 175 ? -17.5 -11.047 -13.992 1 87.62 175 GLU B C 1
ATOM 5033 O O . GLU B 1 175 ? -16.672 -10.156 -14.141 1 87.62 175 GLU B O 1
ATOM 5038 N N . GLN B 1 176 ? -18.562 -10.961 -13.352 1 88.5 176 GLN B N 1
ATOM 5039 C CA . GLN B 1 176 ? -18.828 -9.727 -12.625 1 88.5 176 GLN B CA 1
ATOM 5040 C C . GLN B 1 176 ? -17.766 -9.477 -11.562 1 88.5 176 GLN B C 1
ATOM 5042 O O . GLN B 1 176 ? -17.312 -8.344 -11.375 1 88.5 176 GLN B O 1
ATOM 5047 N N . LEU B 1 177 ? -17.422 -10.492 -10.883 1 93.25 177 LEU B N 1
ATOM 5048 C CA . LEU B 1 177 ? -16.375 -10.367 -9.875 1 93.25 177 LEU B CA 1
ATOM 5049 C C . LEU B 1 177 ? -15.055 -9.938 -10.508 1 93.25 177 LEU B C 1
ATOM 5051 O O . LEU B 1 177 ? -14.289 -9.18 -9.906 1 93.25 177 LEU B O 1
ATOM 5055 N N . GLY B 1 178 ? -14.805 -10.453 -11.703 1 93.19 178 GLY B N 1
ATOM 5056 C CA . GLY B 1 178 ? -13.633 -10 -12.438 1 93.19 178 GLY B CA 1
ATOM 5057 C C . GLY B 1 178 ? -13.664 -8.523 -12.758 1 93.19 178 GLY B C 1
ATOM 5058 O O . GLY B 1 178 ? -12.656 -7.828 -12.641 1 93.19 178 GLY B O 1
ATOM 5059 N N . ARG B 1 179 ? -14.828 -8.039 -13.078 1 92.12 179 ARG B N 1
ATOM 5060 C CA . ARG B 1 179 ? -14.992 -6.625 -13.383 1 92.12 179 ARG B CA 1
ATOM 5061 C C . ARG B 1 179 ? -14.82 -5.766 -12.141 1 92.12 179 ARG B C 1
ATOM 5063 O O . ARG B 1 179 ? -14.242 -4.68 -12.203 1 92.12 179 ARG B O 1
ATOM 5070 N N . VAL B 1 180 ? -15.297 -6.258 -11.062 1 93.75 180 VAL B N 1
ATOM 5071 C CA . VAL B 1 180 ? -15.141 -5.543 -9.797 1 93.75 180 VAL B CA 1
ATOM 5072 C C . VAL B 1 180 ? -13.664 -5.445 -9.438 1 93.75 180 VAL B C 1
ATOM 5074 O O . VAL B 1 180 ? -13.188 -4.387 -9 1 93.75 180 VAL B O 1
ATOM 5077 N N . ALA B 1 181 ? -12.938 -6.469 -9.688 1 94.38 181 ALA B N 1
ATOM 5078 C CA . ALA B 1 181 ? -11.523 -6.535 -9.336 1 94.38 181 ALA B CA 1
ATOM 5079 C C . ALA B 1 181 ? -10.711 -5.52 -10.133 1 94.38 181 ALA B C 1
ATOM 5081 O O . ALA B 1 181 ? -9.656 -5.07 -9.688 1 94.38 181 ALA B O 1
ATOM 5082 N N . MET B 1 182 ? -11.281 -5.074 -11.25 1 92.88 182 MET B N 1
ATOM 5083 C CA . MET B 1 182 ? -10.523 -4.203 -12.141 1 92.88 182 MET B CA 1
ATOM 5084 C C . MET B 1 182 ? -11.016 -2.762 -12.047 1 92.88 182 MET B C 1
ATOM 5086 O O . MET B 1 182 ? -10.445 -1.863 -12.664 1 92.88 182 MET B O 1
ATOM 5090 N N . ARG B 1 183 ? -11.945 -2.59 -11.328 1 91.81 183 ARG B N 1
ATOM 5091 C CA . ARG B 1 183 ? -12.531 -1.253 -11.273 1 91.81 183 ARG B CA 1
ATOM 5092 C C . ARG B 1 183 ? -11.812 -0.387 -10.242 1 91.81 183 ARG B C 1
ATOM 5094 O O . ARG B 1 183 ? -11.742 -0.747 -9.062 1 91.81 183 ARG B O 1
ATOM 5101 N N . GLU B 1 184 ? -11.344 0.765 -10.648 1 90.31 184 GLU B N 1
ATOM 5102 C CA . GLU B 1 184 ? -10.664 1.689 -9.75 1 90.31 184 GLU B CA 1
ATOM 5103 C C . GLU B 1 184 ? -11.648 2.67 -9.117 1 90.31 184 GLU B C 1
ATOM 5105 O O . GLU B 1 184 ? -12.68 2.992 -9.719 1 90.31 184 GLU B O 1
ATOM 5110 N N . GLU B 1 185 ? -11.422 2.977 -7.914 1 82.06 185 GLU B N 1
ATOM 5111 C CA . GLU B 1 185 ? -12.055 4.078 -7.199 1 82.06 185 GLU B CA 1
ATOM 5112 C C . GLU B 1 185 ? -11.016 5.062 -6.668 1 82.06 185 GLU B C 1
ATOM 5114 O O . GLU B 1 185 ? -10.141 4.684 -5.895 1 82.06 185 GLU B O 1
ATOM 5119 N N . GLU B 1 186 ? -11.039 6.375 -7.094 1 74.44 186 GLU B N 1
ATOM 5120 C CA . GLU B 1 186 ? -10.047 7.379 -6.727 1 74.44 186 GLU B CA 1
ATOM 5121 C C . GLU B 1 186 ? -8.633 6.902 -7.035 1 74.44 186 GLU B C 1
ATOM 5123 O O . GLU B 1 186 ? -7.738 6.996 -6.188 1 74.44 186 GLU B O 1
ATOM 5128 N N . GLY B 1 187 ? -8.594 6.211 -8.188 1 76.81 187 GLY B N 1
ATOM 5129 C CA . GLY B 1 187 ? -7.301 5.797 -8.711 1 76.81 187 GLY B CA 1
ATOM 5130 C C . GLY B 1 187 ? -6.766 4.543 -8.047 1 76.81 187 GLY B C 1
ATOM 5131 O O . GLY B 1 187 ? -5.645 4.117 -8.328 1 76.81 187 GLY B O 1
ATOM 5132 N N . GLN B 1 188 ? -7.516 3.971 -7.188 1 85.94 188 GLN B N 1
ATOM 5133 C CA . GLN B 1 188 ? -7.035 2.787 -6.48 1 85.94 188 GLN B CA 1
ATOM 5134 C C . GLN B 1 188 ? -7.891 1.566 -6.809 1 85.94 188 GLN B C 1
ATOM 5136 O O . GLN B 1 188 ? -9.109 1.671 -6.93 1 85.94 188 GLN B O 1
ATOM 5141 N N . LEU B 1 189 ? -7.258 0.445 -6.926 1 91.56 189 LEU B N 1
ATOM 5142 C CA . LEU B 1 189 ? -7.965 -0.822 -7.082 1 91.56 189 LEU B CA 1
ATOM 5143 C C . LEU B 1 189 ? -8.469 -1.332 -5.738 1 91.56 189 LEU B C 1
ATOM 5145 O O . LEU B 1 189 ? -8.016 -0.879 -4.688 1 91.56 189 LEU B O 1
ATOM 5149 N N . PRO B 1 190 ? -9.43 -2.225 -5.75 1 94.19 190 PRO B N 1
ATOM 5150 C CA . PRO B 1 190 ? -10.07 -2.596 -4.484 1 94.19 190 PRO B CA 1
ATOM 5151 C C . PRO B 1 190 ? -9.172 -3.461 -3.602 1 94.19 190 PRO B C 1
ATOM 5153 O O . PRO B 1 190 ? -8.438 -4.312 -4.109 1 94.19 190 PRO B O 1
ATOM 5156 N N . ARG B 1 191 ? -9.18 -3.174 -2.379 1 93.5 191 ARG B N 1
ATOM 5157 C CA . ARG B 1 191 ? -8.586 -3.984 -1.321 1 93.5 191 ARG B CA 1
ATOM 5158 C C . ARG B 1 191 ? -9.602 -4.273 -0.217 1 93.5 191 ARG B C 1
ATOM 5160 O O . ARG B 1 191 ? -9.82 -3.438 0.664 1 93.5 191 ARG B O 1
ATOM 5167 N N . ALA B 1 192 ? -10.164 -5.398 -0.259 1 96.5 192 ALA B N 1
ATOM 5168 C CA . ALA B 1 192 ? -11.234 -5.762 0.66 1 96.5 192 ALA B CA 1
ATOM 5169 C C . ALA B 1 192 ? -11.656 -7.215 0.466 1 96.5 192 ALA B C 1
ATOM 5171 O O . ALA B 1 192 ? -11.102 -7.922 -0.378 1 96.5 192 ALA B O 1
ATOM 5172 N N . LYS B 1 193 ? -12.562 -7.652 1.298 1 96.88 193 LYS B N 1
ATOM 5173 C CA . LYS B 1 193 ? -13.117 -9 1.201 1 96.88 193 LYS B CA 1
ATOM 5174 C C . LYS B 1 193 ? -14.602 -8.961 0.871 1 96.88 193 LYS B C 1
ATOM 5176 O O . LYS B 1 193 ? -15.328 -8.086 1.351 1 96.88 193 LYS B O 1
ATOM 5181 N N . LEU B 1 194 ? -14.984 -9.867 0.023 1 97.31 194 LEU B N 1
ATOM 5182 C CA . LEU B 1 194 ? -16.375 -10.062 -0.354 1 97.31 194 LEU B CA 1
ATOM 5183 C C . LEU B 1 194 ? -16.812 -11.5 -0.107 1 97.31 194 LEU B C 1
ATOM 5185 O O . LEU B 1 194 ? -16.062 -12.438 -0.398 1 97.31 194 LEU B O 1
ATOM 5189 N N . VAL B 1 195 ? -17.953 -11.633 0.493 1 96.06 195 VAL B N 1
ATOM 5190 C CA . VAL B 1 195 ? -18.516 -12.953 0.733 1 96.06 195 VAL B CA 1
ATOM 5191 C C . VAL B 1 195 ? -19.875 -13.07 0.042 1 96.06 195 VAL B C 1
ATOM 5193 O O . VAL B 1 195 ? -20.719 -12.172 0.153 1 96.06 195 VAL B O 1
ATOM 5196 N N . VAL B 1 196 ? -20.031 -14.117 -0.686 1 93.31 196 VAL B N 1
ATOM 5197 C CA . VAL B 1 196 ? -21.312 -14.391 -1.35 1 93.31 196 VAL B CA 1
ATOM 5198 C C . VAL B 1 196 ? -21.891 -15.695 -0.823 1 93.31 196 VAL B C 1
ATOM 5200 O O . VAL B 1 196 ? -21.219 -16.734 -0.808 1 93.31 196 VAL B O 1
ATOM 5203 N N . SER B 1 197 ? -23.078 -15.672 -0.347 1 92.12 197 SER B N 1
ATOM 5204 C CA . SER B 1 197 ? -23.812 -16.828 0.166 1 92.12 197 SER B CA 1
ATOM 5205 C C . SER B 1 197 ? -25.312 -16.594 0.135 1 92.12 197 SER B C 1
ATOM 5207 O O . SER B 1 197 ? -25.781 -15.586 -0.38 1 92.12 197 SER B O 1
ATOM 5209 N N . ASP B 1 198 ? -26.047 -17.594 0.608 1 89.56 198 ASP B N 1
ATOM 5210 C CA . ASP B 1 198 ? -27.484 -17.453 0.706 1 89.56 198 ASP B CA 1
ATOM 5211 C C . ASP B 1 198 ? -27.859 -16.375 1.717 1 89.56 198 ASP B C 1
ATOM 5213 O O . ASP B 1 198 ? -27.234 -16.266 2.771 1 89.56 198 ASP B O 1
ATOM 5217 N N . CYS B 1 199 ? -28.891 -15.648 1.36 1 90.19 199 CYS B N 1
ATOM 5218 C CA . CYS B 1 199 ? -29.359 -14.555 2.205 1 90.19 199 CYS B CA 1
ATOM 5219 C C . CYS B 1 199 ? -29.656 -15.047 3.615 1 90.19 199 CYS B C 1
ATOM 5221 O O . CYS B 1 199 ? -29.297 -14.398 4.598 1 90.19 199 CYS B O 1
ATOM 5223 N N . ALA B 1 200 ? -30.281 -16.188 3.707 1 89.88 200 ALA B N 1
ATOM 5224 C CA . ALA B 1 200 ? -30.688 -16.75 4.996 1 89.88 200 ALA B CA 1
ATOM 5225 C C . ALA B 1 200 ? -29.469 -17.062 5.863 1 89.88 200 ALA B C 1
ATOM 5227 O O . ALA B 1 200 ? -29.547 -16.984 7.094 1 89.88 200 ALA B O 1
ATOM 5228 N N . LEU B 1 201 ? -28.406 -17.422 5.238 1 90.31 201 LEU B N 1
ATOM 5229 C CA . LEU B 1 201 ? -27.188 -17.75 5.965 1 90.31 201 LEU B CA 1
ATOM 5230 C C . LEU B 1 201 ? -26.438 -16.484 6.375 1 90.31 201 LEU B C 1
ATOM 5232 O O . LEU B 1 201 ? -25.766 -16.469 7.406 1 90.31 201 LEU B O 1
ATOM 5236 N N . LEU B 1 202 ? -26.578 -15.406 5.598 1 93 202 LEU B N 1
ATOM 5237 C CA . LEU B 1 202 ? -25.828 -14.172 5.812 1 93 202 LEU B CA 1
ATOM 5238 C C . LEU B 1 202 ? -26.5 -13.297 6.863 1 93 202 LEU B C 1
ATOM 5240 O O . LEU B 1 202 ? -25.828 -12.672 7.684 1 93 202 LEU B O 1
ATOM 5244 N N . GLU B 1 203 ? -27.75 -13.258 6.934 1 92.44 203 GLU B N 1
ATOM 5245 C CA . GLU B 1 203 ? -28.547 -12.305 7.699 1 92.44 203 GLU B CA 1
ATOM 5246 C C . GLU B 1 203 ? -28.172 -12.344 9.18 1 92.44 203 GLU B C 1
ATOM 5248 O O . GLU B 1 203 ? -27.938 -11.297 9.797 1 92.44 203 GLU B O 1
ATOM 5253 N N . PRO B 1 204 ? -28.094 -13.531 9.719 1 93.19 204 PRO B N 1
ATOM 5254 C CA . PRO B 1 204 ? -27.781 -13.586 11.148 1 93.19 204 PRO B CA 1
ATOM 5255 C C . PRO B 1 204 ? -26.375 -13.086 11.477 1 93.19 204 PRO B C 1
ATOM 5257 O O . PRO B 1 204 ? -26.078 -12.797 12.633 1 93.19 204 PRO B O 1
ATOM 5260 N N . HIS B 1 205 ? -25.547 -12.992 10.5 1 93.56 205 HIS B N 1
ATOM 5261 C CA . HIS B 1 205 ? -24.141 -12.664 10.75 1 93.56 205 HIS B CA 1
ATOM 5262 C C . HIS B 1 205 ? -23.844 -11.219 10.375 1 93.56 205 HIS B C 1
ATOM 5264 O O . HIS B 1 205 ? -22.703 -10.773 10.492 1 93.56 205 HIS B O 1
ATOM 5270 N N . LEU B 1 206 ? -24.828 -10.445 9.992 1 94.5 206 LEU B N 1
ATOM 5271 C CA . LEU B 1 206 ? -24.609 -9.07 9.555 1 94.5 206 LEU B CA 1
ATOM 5272 C C . LEU B 1 206 ? -24.312 -8.164 10.742 1 94.5 206 LEU B C 1
ATOM 5274 O O . LEU B 1 206 ? -25.109 -8.078 11.68 1 94.5 206 LEU B O 1
ATOM 5278 N N . LEU B 1 207 ? -23.188 -7.543 10.703 1 94 207 LEU B N 1
ATOM 5279 C CA . LEU B 1 207 ? -22.844 -6.492 11.656 1 94 207 LEU B CA 1
ATOM 5280 C C . LEU B 1 207 ? -23.562 -5.191 11.32 1 94 207 LEU B C 1
ATOM 5282 O O . LEU B 1 207 ? -23.984 -4.457 12.219 1 94 207 LEU B O 1
ATOM 5286 N N . VAL B 1 208 ? -23.609 -4.902 10.016 1 94.94 208 VAL B N 1
ATOM 5287 C CA . VAL B 1 208 ? -24.312 -3.758 9.453 1 94.94 208 VAL B CA 1
ATOM 5288 C C . VAL B 1 208 ? -25.203 -4.219 8.297 1 94.94 208 VAL B C 1
ATOM 5290 O O . VAL B 1 208 ? -24.75 -4.953 7.414 1 94.94 208 VAL B O 1
ATOM 5293 N N . SER B 1 209 ? -26.422 -3.873 8.367 1 94.75 209 SER B N 1
ATOM 5294 C CA . SER B 1 209 ? -27.344 -4.141 7.277 1 94.75 209 SER B CA 1
ATOM 5295 C C . SER B 1 209 ? -27.688 -2.863 6.516 1 94.75 209 SER B C 1
ATOM 5297 O O . SER B 1 209 ? -28.016 -1.843 7.117 1 94.75 209 SER B O 1
ATOM 5299 N N . PHE B 1 210 ? -27.516 -2.975 5.258 1 92.5 210 PHE B N 1
ATOM 5300 C CA . PHE B 1 210 ? -27.859 -1.829 4.426 1 92.5 210 PHE B CA 1
ATOM 5301 C C . PHE B 1 210 ? -29.359 -1.768 4.188 1 92.5 210 PHE B C 1
ATOM 5303 O O . PHE B 1 210 ? -30 -2.793 3.945 1 92.5 210 PHE B O 1
ATOM 5310 N N . ALA B 1 211 ? -29.891 -0.581 4.285 1 88.38 211 ALA B N 1
ATOM 5311 C CA . ALA B 1 211 ? -31.328 -0.41 4.082 1 88.38 211 ALA B CA 1
ATOM 5312 C C . ALA B 1 211 ? -31.688 -0.511 2.602 1 88.38 211 ALA B C 1
ATOM 5314 O O . ALA B 1 211 ? -32.688 -1.121 2.242 1 88.38 211 ALA B O 1
ATOM 5315 N N . ASP B 1 212 ? -30.938 -0.018 1.651 1 84.56 212 ASP B N 1
ATOM 5316 C CA . ASP B 1 212 ? -31.25 0.053 0.227 1 84.56 212 ASP B CA 1
ATOM 5317 C C . ASP B 1 212 ? -30.859 -1.241 -0.484 1 84.56 212 ASP B C 1
ATOM 5319 O O . ASP B 1 212 ? -31.453 -1.601 -1.501 1 84.56 212 ASP B O 1
ATOM 5323 N N . ARG B 1 213 ? -29.969 -2.012 -0.036 1 90 213 ARG B N 1
ATOM 5324 C CA . ARG B 1 213 ? -29.453 -3.264 -0.576 1 90 213 ARG B CA 1
ATOM 5325 C C . ARG B 1 213 ? -29.359 -3.209 -2.098 1 90 213 ARG B C 1
ATOM 5327 O O . ARG B 1 213 ? -30.172 -3.816 -2.799 1 90 213 ARG B O 1
ATOM 5334 N N . PRO B 1 214 ? -28.484 -2.582 -2.627 1 89.75 214 PRO B N 1
ATOM 5335 C CA . PRO B 1 214 ? -28.328 -2.393 -4.07 1 89.75 214 PRO B CA 1
ATOM 5336 C C . PRO B 1 214 ? -28.125 -3.709 -4.82 1 89.75 214 PRO B C 1
ATOM 5338 O O . PRO B 1 214 ? -27.781 -4.723 -4.215 1 89.75 214 PRO B O 1
ATOM 5341 N N . ASP B 1 215 ? -28.344 -3.635 -6.18 1 92.06 215 ASP B N 1
ATOM 5342 C CA . ASP B 1 215 ? -28.203 -4.793 -7.059 1 92.06 215 ASP B CA 1
ATOM 5343 C C . ASP B 1 215 ? -26.734 -5.227 -7.16 1 92.06 215 ASP B C 1
ATOM 5345 O O . ASP B 1 215 ? -25.859 -4.402 -7.398 1 92.06 215 ASP B O 1
ATOM 5349 N N . PHE B 1 216 ? -26.5 -6.477 -7.055 1 90.69 216 PHE B N 1
ATOM 5350 C CA . PHE B 1 216 ? -25.141 -7.027 -7.113 1 90.69 216 PHE B CA 1
ATOM 5351 C C . PHE B 1 216 ? -24.594 -6.941 -8.531 1 90.69 216 PHE B C 1
ATOM 5353 O O . PHE B 1 216 ? -23.375 -6.973 -8.727 1 90.69 216 PHE B O 1
ATOM 5360 N N . SER B 1 217 ? -25.391 -6.891 -9.5 1 88.25 217 SER B N 1
ATOM 5361 C CA . SER B 1 217 ? -24.938 -6.832 -10.891 1 88.25 217 SER B CA 1
ATOM 5362 C C . SER B 1 217 ? -24.391 -5.453 -11.234 1 88.25 217 SER B C 1
ATOM 5364 O O . SER B 1 217 ? -23.75 -5.281 -12.273 1 88.25 217 SER B O 1
ATOM 5366 N N . ASP B 1 218 ? -24.688 -4.516 -10.391 1 91.5 218 ASP B N 1
ATOM 5367 C CA . ASP B 1 218 ? -24.141 -3.174 -10.594 1 91.5 218 ASP B CA 1
ATOM 5368 C C . ASP B 1 218 ? -22.688 -3.092 -10.117 1 91.5 218 ASP B C 1
ATOM 5370 O O . ASP B 1 218 ? -22.422 -2.736 -8.969 1 91.5 218 ASP B O 1
ATOM 5374 N N . VAL B 1 219 ? -21.797 -3.262 -11.016 1 91.81 219 VAL B N 1
ATOM 5375 C CA . VAL B 1 219 ? -20.375 -3.381 -10.719 1 91.81 219 VAL B CA 1
ATOM 5376 C C . VAL B 1 219 ? -19.875 -2.092 -10.07 1 91.81 219 VAL B C 1
ATOM 5378 O O . VAL B 1 219 ? -19.078 -2.135 -9.125 1 91.81 219 VAL B O 1
ATOM 5381 N N . THR B 1 220 ? -20.328 -0.957 -10.547 1 90.38 220 THR B N 1
ATOM 5382 C CA . THR B 1 220 ? -19.891 0.338 -10.031 1 90.38 220 THR B CA 1
ATOM 5383 C C . THR B 1 220 ? -20.312 0.511 -8.578 1 90.38 220 THR B C 1
ATOM 5385 O O . THR B 1 220 ? -19.5 0.931 -7.742 1 90.38 220 THR B O 1
ATOM 5388 N N . HIS B 1 221 ? -21.484 0.171 -8.352 1 91.81 221 HIS B N 1
ATOM 5389 C CA . HIS B 1 221 ? -22 0.306 -6.996 1 91.81 221 HIS B CA 1
ATOM 5390 C C . HIS B 1 221 ? -21.344 -0.682 -6.047 1 91.81 221 HIS B C 1
ATOM 5392 O O . HIS B 1 221 ? -20.984 -0.325 -4.922 1 91.81 221 HIS B O 1
ATOM 5398 N N . VAL B 1 222 ? -21.203 -1.875 -6.473 1 93.19 222 VAL B N 1
ATOM 5399 C CA . VAL B 1 222 ? -20.547 -2.896 -5.656 1 93.19 222 VAL B CA 1
ATOM 5400 C C . VAL B 1 222 ? -19.125 -2.455 -5.309 1 93.19 222 VAL B C 1
ATOM 5402 O O . VAL B 1 222 ? -18.703 -2.57 -4.156 1 93.19 222 VAL B O 1
ATOM 5405 N N . ARG B 1 223 ? -18.422 -1.936 -6.32 1 94.62 223 ARG B N 1
ATOM 5406 C CA . ARG B 1 223 ? -17.062 -1.45 -6.094 1 94.62 223 ARG B CA 1
ATOM 5407 C C . ARG B 1 223 ? -17.031 -0.354 -5.035 1 94.62 223 ARG B C 1
ATOM 5409 O O . ARG B 1 223 ? -16.156 -0.333 -4.172 1 94.62 223 ARG B O 1
ATOM 5416 N N . LYS B 1 224 ? -17.922 0.512 -5.09 1 89.88 224 LYS B N 1
ATOM 5417 C CA . LYS B 1 224 ? -18.031 1.589 -4.109 1 89.88 224 LYS B CA 1
ATOM 5418 C C . LYS B 1 224 ? -18.266 1.035 -2.709 1 89.88 224 LYS B C 1
ATOM 5420 O O . LYS B 1 224 ? -17.609 1.444 -1.752 1 89.88 224 LYS B O 1
ATOM 5425 N N . LEU B 1 225 ? -19.141 0.102 -2.6 1 93.56 225 LEU B N 1
ATOM 5426 C CA . LEU B 1 225 ? -19.5 -0.468 -1.308 1 93.56 225 LEU B CA 1
ATOM 5427 C C . LEU B 1 225 ? -18.391 -1.362 -0.77 1 93.56 225 LEU B C 1
ATOM 5429 O O . LEU B 1 225 ? -18.312 -1.602 0.437 1 93.56 225 LEU B O 1
ATOM 5433 N N . LEU B 1 226 ? -17.609 -1.868 -1.658 1 94.81 226 LEU B N 1
ATOM 5434 C CA . LEU B 1 226 ? -16.5 -2.715 -1.236 1 94.81 226 LEU B CA 1
ATOM 5435 C C . LEU B 1 226 ? -15.547 -1.955 -0.311 1 94.81 226 LEU B C 1
ATOM 5437 O O . LEU B 1 226 ? -14.906 -2.555 0.555 1 94.81 226 LEU B O 1
ATOM 5441 N N . SER B 1 227 ? -15.523 -0.629 -0.435 1 91.56 227 SER B N 1
ATOM 5442 C CA . SER B 1 227 ? -14.672 0.209 0.407 1 91.56 227 SER B CA 1
ATOM 5443 C C . SER B 1 227 ? -15.086 0.11 1.873 1 91.56 227 SER B C 1
ATOM 5445 O O . SER B 1 227 ? -14.258 0.322 2.768 1 91.56 227 SER B O 1
ATOM 5447 N N . THR B 1 228 ? -16.297 -0.297 2.123 1 93.44 228 THR B N 1
ATOM 5448 C CA . THR B 1 228 ? -16.797 -0.414 3.488 1 93.44 228 THR B CA 1
ATOM 5449 C C . THR B 1 228 ? -16.156 -1.606 4.195 1 93.44 228 THR B C 1
ATOM 5451 O O . THR B 1 228 ? -16.266 -1.742 5.418 1 93.44 228 THR B O 1
ATOM 5454 N N . ALA B 1 229 ? -15.5 -2.346 3.453 1 93.56 229 ALA B N 1
ATOM 5455 C CA . ALA B 1 229 ? -14.828 -3.512 4.023 1 93.56 229 ALA B CA 1
ATOM 5456 C C . ALA B 1 229 ? -13.32 -3.426 3.832 1 93.56 229 ALA B C 1
ATOM 5458 O O . ALA B 1 229 ? -12.625 -4.441 3.883 1 93.56 229 ALA B O 1
ATOM 5459 N N . SER B 1 230 ? -12.852 -2.285 3.574 1 91.44 230 SER B N 1
ATOM 5460 C CA . SER B 1 230 ? -11.438 -2.113 3.254 1 91.44 230 SER B CA 1
ATOM 5461 C C . SER B 1 230 ? -10.586 -2.057 4.516 1 91.44 230 SER B C 1
ATOM 5463 O O . SER B 1 230 ? -9.359 -2.18 4.453 1 91.44 230 SER B O 1
ATOM 5465 N N . ILE B 1 231 ? -11.234 -1.817 5.605 1 90.06 231 ILE B N 1
ATOM 5466 C CA . ILE B 1 231 ? -10.516 -1.719 6.871 1 90.06 231 ILE B CA 1
ATOM 5467 C C . ILE B 1 231 ? -11 -2.812 7.824 1 90.06 231 ILE B C 1
ATOM 5469 O O . ILE B 1 231 ? -12.203 -2.996 8.016 1 90.06 231 ILE B O 1
ATOM 5473 N N . GLY B 1 232 ? -10.023 -3.494 8.422 1 86.56 232 GLY B N 1
ATOM 5474 C CA . GLY B 1 232 ? -10.383 -4.531 9.375 1 86.56 232 GLY B CA 1
ATOM 5475 C C . GLY B 1 232 ? -10.633 -5.879 8.727 1 86.56 232 GLY B C 1
ATOM 5476 O O . GLY B 1 232 ? -10.344 -6.066 7.543 1 86.56 232 GLY B O 1
ATOM 5477 N N . PRO B 1 233 ? -11.18 -6.805 9.523 1 91.19 233 PRO B N 1
ATOM 5478 C CA . PRO B 1 233 ? -11.32 -8.18 9.047 1 91.19 233 PRO B CA 1
ATOM 5479 C C . PRO B 1 233 ? -12.688 -8.453 8.414 1 91.19 233 PRO B C 1
ATOM 5481 O O . PRO B 1 233 ? -12.945 -9.562 7.945 1 91.19 233 PRO B O 1
ATOM 5484 N N . ASN B 1 234 ? -13.555 -7.453 8.367 1 94.5 234 ASN B N 1
ATOM 5485 C CA . ASN B 1 234 ? -14.93 -7.664 7.914 1 94.5 234 ASN B CA 1
ATOM 5486 C C . ASN B 1 234 ? -15.008 -7.754 6.391 1 94.5 234 ASN B C 1
ATOM 5488 O O . ASN B 1 234 ? -14.047 -7.422 5.695 1 94.5 234 ASN B O 1
ATOM 5492 N N . ALA B 1 235 ? -16.141 -8.297 5.949 1 97.19 235 ALA B N 1
ATOM 5493 C CA . ALA B 1 235 ? -16.344 -8.492 4.516 1 97.19 235 ALA B CA 1
ATOM 5494 C C . ALA B 1 235 ? -17.688 -7.926 4.07 1 97.19 235 ALA B C 1
ATOM 5496 O O . ALA B 1 235 ? -18.641 -7.887 4.852 1 97.19 235 ALA B O 1
ATOM 5497 N N . LEU B 1 236 ? -17.672 -7.41 2.848 1 97.44 236 LEU B N 1
ATOM 5498 C CA . LEU B 1 236 ? -18.938 -7.094 2.223 1 97.44 236 LEU B CA 1
ATOM 5499 C C . LEU B 1 236 ? -19.734 -8.359 1.93 1 97.44 236 LEU B C 1
ATOM 5501 O O . LEU B 1 236 ? -19.172 -9.359 1.471 1 97.44 236 LEU B O 1
ATOM 5505 N N . ALA B 1 237 ? -21.016 -8.344 2.223 1 96.81 237 ALA B N 1
ATOM 5506 C CA . ALA B 1 237 ? -21.859 -9.531 2.076 1 96.81 237 ALA B CA 1
ATOM 5507 C C . ALA B 1 237 ? -22.891 -9.336 0.97 1 96.81 237 ALA B C 1
ATOM 5509 O O . ALA B 1 237 ? -23.594 -8.32 0.931 1 96.81 237 ALA B O 1
ATOM 5510 N N . ALA B 1 238 ? -22.969 -10.289 0.109 1 94.38 238 ALA B N 1
ATOM 5511 C CA . ALA B 1 238 ? -23.969 -10.305 -0.959 1 94.38 238 ALA B CA 1
ATOM 5512 C C . ALA B 1 238 ? -24.609 -11.688 -1.103 1 94.38 238 ALA B C 1
ATOM 5514 O O . ALA B 1 238 ? -24 -12.695 -0.73 1 94.38 238 ALA B O 1
ATOM 5515 N N . ASP B 1 239 ? -25.828 -11.766 -1.615 1 90.31 239 ASP B N 1
ATOM 5516 C CA . ASP B 1 239 ? -26.5 -13.047 -1.791 1 90.31 239 ASP B CA 1
ATOM 5517 C C . ASP B 1 239 ? -26.547 -13.445 -3.266 1 90.31 239 ASP B C 1
ATOM 5519 O O . ASP B 1 239 ? -27.312 -14.328 -3.648 1 90.31 239 ASP B O 1
ATOM 5523 N N . GLY B 1 240 ? -25.766 -12.797 -4.113 1 85.31 240 GLY B N 1
ATOM 5524 C CA . GLY B 1 240 ? -25.75 -13.062 -5.543 1 85.31 240 GLY B CA 1
ATOM 5525 C C . GLY B 1 240 ? -26.656 -12.125 -6.324 1 85.31 240 GLY B C 1
ATOM 5526 O O . GLY B 1 240 ? -26.484 -11.969 -7.535 1 85.31 240 GLY B O 1
ATOM 5527 N N . GLU B 1 241 ? -27.641 -11.523 -5.637 1 87.19 241 GLU B N 1
ATOM 5528 C CA . GLU B 1 241 ? -28.562 -10.594 -6.277 1 87.19 241 GLU B CA 1
ATOM 5529 C C . GLU B 1 241 ? -28.391 -9.18 -5.719 1 87.19 241 GLU B C 1
ATOM 5531 O O . GLU B 1 241 ? -28.391 -8.203 -6.469 1 87.19 241 GLU B O 1
ATOM 5536 N N . ARG B 1 242 ? -28.297 -9.219 -4.402 1 92.69 242 ARG B N 1
ATOM 5537 C CA . ARG B 1 242 ? -28.203 -7.934 -3.717 1 92.69 242 ARG B CA 1
ATOM 5538 C C . ARG B 1 242 ? -27.031 -7.906 -2.75 1 92.69 242 ARG B C 1
ATOM 5540 O O . ARG B 1 242 ? -26.578 -8.953 -2.283 1 92.69 242 ARG B O 1
ATOM 5547 N N . VAL B 1 243 ? -26.578 -6.68 -2.539 1 94.75 243 VAL B N 1
ATOM 5548 C CA . VAL B 1 243 ? -25.609 -6.461 -1.469 1 94.75 243 VAL B CA 1
ATOM 5549 C C . VAL B 1 243 ? -26.344 -6.223 -0.151 1 94.75 243 VAL B C 1
ATOM 5551 O O . VAL B 1 243 ? -27.203 -5.34 -0.061 1 94.75 243 VAL B O 1
ATOM 5554 N N . LEU B 1 244 ? -26.031 -6.949 0.849 1 95.44 244 LEU B N 1
ATOM 5555 C CA . LEU B 1 244 ? -26.828 -6.977 2.072 1 95.44 244 LEU B CA 1
ATOM 5556 C C . LEU B 1 244 ? -26.219 -6.082 3.143 1 95.44 244 LEU B C 1
ATOM 5558 O O . LEU B 1 244 ? -26.938 -5.48 3.941 1 95.44 244 LEU B O 1
ATOM 5562 N N . GLY B 1 245 ? -24.938 -6.059 3.219 1 96.38 245 GLY B N 1
ATOM 5563 C CA . GLY B 1 245 ? -24.25 -5.34 4.281 1 96.38 245 GLY B CA 1
ATOM 5564 C C . GLY B 1 245 ? -22.844 -5.863 4.543 1 96.38 245 GLY B C 1
ATOM 5565 O O . GLY B 1 245 ? -22.125 -6.215 3.609 1 96.38 245 GLY B O 1
ATOM 5566 N N . ILE B 1 246 ? -22.453 -5.742 5.805 1 96.94 246 ILE B N 1
ATOM 5567 C CA . ILE B 1 246 ? -21.109 -6.137 6.211 1 96.94 246 ILE B CA 1
ATOM 5568 C C . ILE B 1 246 ? -21.188 -7.273 7.23 1 96.94 246 ILE B C 1
ATOM 5570 O O . ILE B 1 246 ? -22 -7.219 8.164 1 96.94 246 ILE B O 1
ATOM 5574 N N . VAL B 1 247 ? -20.328 -8.289 7.035 1 96.44 247 VAL B N 1
ATOM 5575 C CA . VAL B 1 247 ? -20.312 -9.414 7.957 1 96.44 247 VAL B CA 1
ATOM 5576 C C . VAL B 1 247 ? -18.938 -9.523 8.617 1 96.44 247 VAL B C 1
ATOM 5578 O O . VAL B 1 247 ? -17.922 -9.172 8.008 1 96.44 247 VAL B O 1
ATOM 5581 N N . GLY B 1 248 ? -18.938 -10 9.844 1 91.38 248 GLY B N 1
ATOM 5582 C CA . GLY B 1 248 ? -17.688 -10.289 10.539 1 91.38 248 GLY B CA 1
ATOM 5583 C C . GLY B 1 248 ? -17.219 -11.719 10.352 1 91.38 248 GLY B C 1
ATOM 5584 O O . GLY B 1 248 ? -16.047 -11.953 10.086 1 91.38 248 GLY B O 1
ATOM 5585 N N . GLN B 1 249 ? -18.172 -12.625 10.5 1 89.25 249 GLN B N 1
ATOM 5586 C CA . GLN B 1 249 ? -17.875 -14.047 10.312 1 89.25 249 GLN B CA 1
ATOM 5587 C C . GLN B 1 249 ? -18.562 -14.578 9.047 1 89.25 249 GLN B C 1
ATOM 5589 O O . GLN B 1 249 ? -19.719 -14.266 8.781 1 89.25 249 GLN B O 1
ATOM 5594 N N . CYS B 1 250 ? -17.766 -15.289 8.344 1 86.56 250 CYS B N 1
ATOM 5595 C CA . CYS B 1 250 ? -18.281 -15.875 7.105 1 86.56 250 CYS B CA 1
ATOM 5596 C C . CYS B 1 250 ? -19.141 -17.094 7.391 1 86.56 250 CYS B C 1
ATOM 5598 O O . CYS B 1 250 ? -18.703 -18.016 8.078 1 86.56 250 CYS B O 1
ATOM 5600 N N . PRO B 1 251 ? -20.312 -17.078 6.91 1 90.44 251 PRO B N 1
ATOM 5601 C CA . PRO B 1 251 ? -21.125 -18.281 7.039 1 90.44 251 PRO B CA 1
ATOM 5602 C C . PRO B 1 251 ? -20.641 -19.406 6.117 1 90.44 251 PRO B C 1
ATOM 5604 O O . PRO B 1 251 ? -19.812 -19.188 5.234 1 90.44 251 PRO B O 1
ATOM 5607 N N . THR B 1 252 ? -21.156 -20.594 6.379 1 89.06 252 THR B N 1
ATOM 5608 C CA . THR B 1 252 ? -20.844 -21.734 5.527 1 89.06 252 THR B CA 1
ATOM 5609 C C . THR B 1 252 ? -22.109 -22.391 4.988 1 89.06 252 THR B C 1
ATOM 5611 O O . THR B 1 252 ? -23.094 -22.531 5.715 1 89.06 252 THR B O 1
ATOM 5614 N N . PRO B 1 253 ? -22.125 -22.75 3.73 1 90.56 253 PRO B N 1
ATOM 5615 C CA . PRO B 1 253 ? -21.078 -22.516 2.732 1 90.56 253 PRO B CA 1
ATOM 5616 C C . PRO B 1 253 ? -21.078 -21.094 2.186 1 90.56 253 PRO B C 1
ATOM 5618 O O . PRO B 1 253 ? -22.094 -20.406 2.27 1 90.56 253 PRO B O 1
ATOM 5621 N N . ALA B 1 254 ? -19.938 -20.656 1.656 1 93.31 254 ALA B N 1
ATOM 5622 C CA . ALA B 1 254 ? -19.844 -19.312 1.089 1 93.31 254 ALA B CA 1
ATOM 5623 C C . ALA B 1 254 ? -18.703 -19.219 0.076 1 93.31 254 ALA B C 1
ATOM 5625 O O . ALA B 1 254 ? -17.781 -20.047 0.098 1 93.31 254 ALA B O 1
ATOM 5626 N N . LEU B 1 255 ? -18.906 -18.375 -0.913 1 94.25 255 LEU B N 1
ATOM 5627 C CA . LEU B 1 255 ? -17.812 -17.953 -1.788 1 94.25 255 LEU B CA 1
ATOM 5628 C C . LEU B 1 255 ? -17.094 -16.734 -1.21 1 94.25 255 LEU B C 1
ATOM 5630 O O . LEU B 1 255 ? -17.734 -15.727 -0.902 1 94.25 255 LEU B O 1
ATOM 5634 N N . GLU B 1 256 ? -15.883 -16.859 -1.02 1 95.94 256 GLU B N 1
ATOM 5635 C CA . GLU B 1 256 ? -15.062 -15.758 -0.515 1 95.94 256 GLU B CA 1
ATOM 5636 C C . GLU B 1 256 ? -14.133 -15.219 -1.599 1 95.94 256 GLU B C 1
ATOM 5638 O O . GLU B 1 256 ? -13.422 -15.984 -2.254 1 95.94 256 GLU B O 1
ATOM 5643 N N . VAL B 1 257 ? -14.18 -13.93 -1.768 1 96.75 257 VAL B N 1
ATOM 5644 C CA . VAL B 1 257 ? -13.289 -13.258 -2.713 1 96.75 257 VAL B CA 1
ATOM 5645 C C . VAL B 1 257 ? -12.438 -12.219 -1.98 1 96.75 257 VAL B C 1
ATOM 5647 O O . VAL B 1 257 ? -12.977 -11.297 -1.359 1 96.75 257 VAL B O 1
ATOM 5650 N N . GLY B 1 258 ? -11.148 -12.414 -1.994 1 97 258 GLY B N 1
ATOM 5651 C CA . GLY B 1 258 ? -10.219 -11.438 -1.446 1 97 258 GLY B CA 1
ATOM 5652 C C . GLY B 1 258 ? -9.57 -10.57 -2.51 1 97 258 GLY B C 1
ATOM 5653 O O . GLY B 1 258 ? -8.82 -11.07 -3.35 1 97 258 GLY B O 1
ATOM 5654 N N . PHE B 1 259 ? -9.852 -9.25 -2.475 1 96.56 259 PHE B N 1
ATOM 5655 C CA . PHE B 1 259 ? -9.266 -8.297 -3.414 1 96.56 259 PHE B CA 1
ATOM 5656 C C . PHE B 1 259 ? -7.969 -7.715 -2.859 1 96.56 259 PHE B C 1
ATOM 5658 O O . PHE B 1 259 ? -7.93 -7.258 -1.716 1 96.56 259 PHE B O 1
ATOM 5665 N N . HIS B 1 260 ? -6.949 -7.703 -3.715 1 92.5 260 HIS B N 1
ATOM 5666 C CA . HIS B 1 260 ? -5.625 -7.297 -3.256 1 92.5 260 HIS B CA 1
ATOM 5667 C C . HIS B 1 260 ? -5.047 -6.203 -4.145 1 92.5 260 HIS B C 1
ATOM 5669 O O . HIS B 1 260 ? -3.844 -6.188 -4.418 1 92.5 260 HIS B O 1
ATOM 5675 N N . GLY B 1 261 ? -5.914 -5.348 -4.625 1 90.31 261 GLY B N 1
ATOM 5676 C CA . GLY B 1 261 ? -5.457 -4.223 -5.426 1 90.31 261 GLY B CA 1
ATOM 5677 C C . GLY B 1 261 ? -4.84 -4.645 -6.746 1 90.31 261 GLY B C 1
ATOM 5678 O O . GLY B 1 261 ? -5.441 -5.414 -7.5 1 90.31 261 GLY B O 1
ATOM 5679 N N . GLU B 1 262 ? -3.568 -4.219 -6.984 1 84.88 262 GLU B N 1
ATOM 5680 C CA . GLU B 1 262 ? -2.889 -4.434 -8.258 1 84.88 262 GLU B CA 1
ATOM 5681 C C . GLU B 1 262 ? -2.561 -5.91 -8.461 1 84.88 262 GLU B C 1
ATOM 5683 O O . GLU B 1 262 ? -2.371 -6.355 -9.602 1 84.88 262 GLU B O 1
ATOM 5688 N N . ARG B 1 263 ? -2.557 -6.668 -7.441 1 87.06 263 ARG B N 1
ATOM 5689 C CA . ARG B 1 263 ? -2.215 -8.086 -7.531 1 87.06 263 ARG B CA 1
ATOM 5690 C C . ARG B 1 263 ? -3.404 -8.906 -8.016 1 87.06 263 ARG B C 1
ATOM 5692 O O . ARG B 1 263 ? -3.242 -10.047 -8.453 1 87.06 263 ARG B O 1
ATOM 5699 N N . GLY B 1 264 ? -4.539 -8.273 -7.871 1 91.94 264 GLY B N 1
ATOM 5700 C CA . GLY B 1 264 ? -5.75 -8.969 -8.281 1 91.94 264 GLY B CA 1
ATOM 5701 C C . GLY B 1 264 ? -6.562 -9.484 -7.105 1 91.94 264 GLY B C 1
ATOM 5702 O O . GLY B 1 264 ? -6.641 -8.828 -6.062 1 91.94 264 GLY B O 1
ATOM 5703 N N . ALA B 1 265 ? -7.285 -10.633 -7.316 1 95.81 265 ALA B N 1
ATOM 5704 C CA . ALA B 1 265 ? -8.148 -11.18 -6.273 1 95.81 265 ALA B CA 1
ATOM 5705 C C . ALA B 1 265 ? -8.016 -12.695 -6.188 1 95.81 265 ALA B C 1
ATOM 5707 O O . ALA B 1 265 ? -7.562 -13.336 -7.137 1 95.81 265 ALA B O 1
ATOM 5708 N N . GLU B 1 266 ? -8.273 -13.219 -5.094 1 95.62 266 GLU B N 1
ATOM 5709 C CA . GLU B 1 266 ? -8.312 -14.664 -4.867 1 95.62 266 GLU B CA 1
ATOM 5710 C C . GLU B 1 266 ? -9.727 -15.133 -4.555 1 95.62 266 GLU B C 1
ATOM 5712 O O . GLU B 1 266 ? -10.469 -14.453 -3.844 1 95.62 266 GLU B O 1
ATOM 5717 N N . MET B 1 267 ? -10.078 -16.266 -5.09 1 95.94 267 MET B N 1
ATOM 5718 C CA . MET B 1 267 ? -11.398 -16.844 -4.855 1 95.94 267 MET B CA 1
ATOM 5719 C C . MET B 1 267 ? -1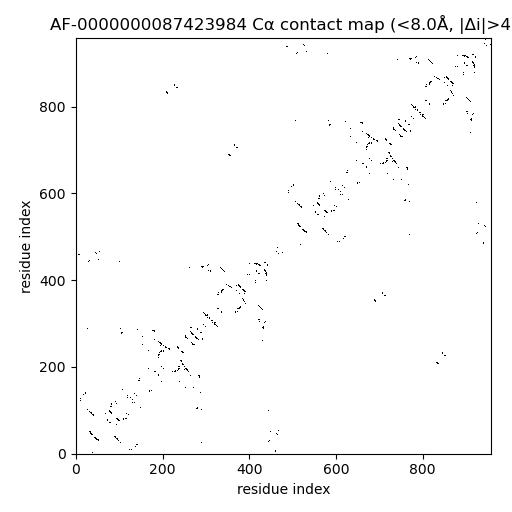1.289 -18.188 -4.152 1 95.94 267 MET B C 1
ATOM 5721 O O . MET B 1 267 ? -10.539 -19.062 -4.594 1 95.94 267 MET B O 1
ATOM 5725 N N . HIS B 1 268 ? -12.07 -18.312 -3.119 1 95.56 268 HIS B N 1
ATOM 5726 C CA . HIS B 1 268 ? -12.156 -19.531 -2.332 1 95.56 268 HIS B CA 1
ATOM 5727 C C . HIS B 1 268 ? -13.609 -19.906 -2.041 1 95.56 268 HIS B C 1
ATOM 5729 O O . HIS B 1 268 ? -14.461 -19.016 -1.918 1 95.56 268 HIS B O 1
ATOM 5735 N N . VAL B 1 269 ? -13.742 -21.172 -1.959 1 93.69 269 VAL B N 1
ATOM 5736 C CA . VAL B 1 269 ? -15.031 -21.641 -1.463 1 93.69 269 VAL B CA 1
ATOM 5737 C C . VAL B 1 269 ? -14.867 -22.203 -0.052 1 93.69 269 VAL B C 1
ATOM 5739 O O . VAL B 1 269 ? -13.891 -22.906 0.233 1 93.69 269 VAL B O 1
ATOM 5742 N N . VAL B 1 270 ? -15.703 -21.719 0.761 1 93.25 270 VAL B N 1
ATOM 5743 C CA . VAL B 1 270 ? -15.805 -22.328 2.084 1 93.25 270 VAL B CA 1
ATOM 5744 C C . VAL B 1 270 ? -16.984 -23.297 2.119 1 93.25 270 VAL B C 1
ATOM 5746 O O . VAL B 1 270 ? -18.141 -22.891 1.953 1 93.25 270 VAL B O 1
ATOM 5749 N N . ASP B 1 271 ? -16.625 -24.516 2.383 1 89.25 271 ASP B N 1
ATOM 5750 C CA . ASP B 1 271 ? -17.688 -25.516 2.301 1 89.25 271 ASP B CA 1
ATOM 5751 C C . ASP B 1 271 ? -18.453 -25.609 3.615 1 89.25 271 ASP B C 1
ATOM 5753 O O . ASP B 1 271 ? -18.25 -24.797 4.52 1 89.25 271 ASP B O 1
ATOM 5757 N N . THR B 1 272 ? -19.406 -26.469 3.77 1 86.56 272 THR B N 1
ATOM 5758 C CA . THR B 1 272 ? -20.328 -26.609 4.898 1 86.56 272 THR B CA 1
ATOM 5759 C C . THR B 1 272 ? -19.562 -26.984 6.168 1 86.56 272 THR B C 1
ATOM 5761 O O . THR B 1 272 ? -20.016 -26.703 7.277 1 86.56 272 THR B O 1
ATOM 5764 N N . ASN B 1 273 ? -18.406 -27.609 6.016 1 88.38 273 ASN B N 1
ATOM 5765 C CA . ASN B 1 273 ? -17.578 -28 7.152 1 88.38 273 ASN B CA 1
ATOM 5766 C C . ASN B 1 273 ? -16.578 -26.906 7.504 1 88.38 273 ASN B C 1
ATOM 5768 O O . ASN B 1 273 ? -15.617 -27.156 8.242 1 88.38 273 ASN B O 1
ATOM 5772 N N . ALA B 1 274 ? -16.672 -25.75 6.887 1 89.62 274 ALA B N 1
ATOM 5773 C CA . ALA B 1 274 ? -15.844 -24.578 7.137 1 89.62 274 ALA B CA 1
ATOM 5774 C C . ALA B 1 274 ? -14.422 -24.797 6.617 1 89.62 274 ALA B C 1
ATOM 5776 O O . ALA B 1 274 ? -13.469 -24.203 7.129 1 89.62 274 ALA B O 1
ATOM 5777 N N . GLN B 1 275 ? -14.32 -25.766 5.727 1 91.12 275 GLN B N 1
ATOM 5778 C CA . GLN B 1 275 ? -13.031 -25.938 5.07 1 91.12 275 GLN B CA 1
ATOM 5779 C C . GLN B 1 275 ? -12.891 -25 3.873 1 91.12 275 GLN B C 1
ATOM 5781 O O . GLN B 1 275 ? -13.812 -24.891 3.062 1 91.12 275 GLN B O 1
ATOM 5786 N N . ARG B 1 276 ? -11.766 -24.422 3.816 1 92.75 276 ARG B N 1
ATOM 5787 C CA . ARG B 1 276 ? -11.5 -23.469 2.74 1 92.75 276 ARG B CA 1
ATOM 5788 C C . ARG B 1 276 ? -10.828 -24.156 1.558 1 92.75 276 ARG B C 1
ATOM 5790 O O . ARG B 1 276 ? -9.812 -24.844 1.726 1 92.75 276 ARG B O 1
ATOM 5797 N N . HIS B 1 277 ? -11.375 -23.984 0.36 1 92.5 277 HIS B N 1
ATOM 5798 C CA . HIS B 1 277 ? -10.844 -24.562 -0.875 1 92.5 277 HIS B CA 1
ATOM 5799 C C . HIS B 1 277 ? -10.492 -23.469 -1.88 1 92.5 277 HIS B C 1
ATOM 5801 O O . HIS B 1 277 ? -11.383 -22.812 -2.43 1 92.5 277 HIS B O 1
ATOM 5807 N N . PRO B 1 278 ? -9.195 -23.328 -2.09 1 94.44 278 PRO B N 1
ATOM 5808 C CA . PRO B 1 278 ? -8.844 -22.375 -3.146 1 94.44 278 PRO B CA 1
ATOM 5809 C C . PRO B 1 278 ? -9.328 -22.812 -4.523 1 94.44 278 PRO B C 1
ATOM 5811 O O . PRO B 1 278 ? -9.312 -24 -4.836 1 94.44 278 PRO B O 1
ATOM 5814 N N . LEU B 1 279 ? -9.789 -21.828 -5.328 1 94 279 LEU B N 1
ATOM 5815 C CA . LEU B 1 279 ? -10.297 -22.141 -6.656 1 94 279 LEU B CA 1
ATOM 5816 C C . LEU B 1 279 ? -9.43 -21.516 -7.738 1 94 279 LEU B C 1
ATOM 5818 O O . LEU B 1 279 ? -8.859 -22.219 -8.578 1 94 279 LEU B O 1
ATOM 5822 N N . CYS B 1 280 ? -9.367 -20.219 -7.742 1 95.19 280 CYS B N 1
ATOM 5823 C CA . CYS B 1 280 ? -8.648 -19.484 -8.773 1 95.19 280 CYS B CA 1
ATOM 5824 C C . CYS B 1 280 ? -8.359 -18.047 -8.312 1 95.19 280 CYS B C 1
ATOM 5826 O O . CYS B 1 280 ? -8.633 -17.703 -7.168 1 95.19 280 CYS B O 1
ATOM 5828 N N . THR B 1 281 ? -7.688 -17.344 -9.109 1 94.88 281 THR B N 1
ATOM 5829 C CA . THR B 1 281 ? -7.469 -15.906 -8.914 1 94.88 281 THR B CA 1
ATOM 5830 C C . THR B 1 281 ? -8.141 -15.102 -10.023 1 94.88 281 THR B C 1
ATOM 5832 O O . THR B 1 281 ? -8.586 -15.672 -11.023 1 94.88 281 THR B O 1
ATOM 5835 N N . LEU B 1 282 ? -8.43 -13.914 -9.758 1 93.44 282 LEU B N 1
ATOM 5836 C CA . LEU B 1 282 ? -8.906 -12.961 -10.75 1 93.44 282 LEU B CA 1
ATOM 5837 C C . LEU B 1 282 ? -7.816 -11.945 -11.094 1 93.44 282 LEU B C 1
ATOM 5839 O O . LEU B 1 282 ? -7.391 -11.172 -10.234 1 93.44 282 LEU B O 1
ATOM 5843 N N . ARG B 1 283 ? -7.387 -11.992 -12.266 1 88.25 283 ARG B N 1
ATOM 5844 C CA . ARG B 1 283 ? -6.332 -11.109 -12.758 1 88.25 283 ARG B CA 1
ATOM 5845 C C . ARG B 1 283 ? -6.734 -10.461 -14.078 1 88.25 283 ARG B C 1
ATOM 5847 O O . ARG B 1 283 ? -7.164 -11.148 -15.008 1 88.25 283 ARG B O 1
ATOM 5854 N N . LEU B 1 284 ? -6.578 -9.164 -14.172 1 80.75 284 LEU B N 1
ATOM 5855 C CA . LEU B 1 284 ? -6.926 -8.414 -15.375 1 80.75 284 LEU B CA 1
ATOM 5856 C C . LEU B 1 284 ? -8.344 -8.75 -15.828 1 80.75 284 LEU B C 1
ATOM 5858 O O . LEU B 1 284 ? -8.586 -8.961 -17.016 1 80.75 284 LEU B O 1
ATOM 5862 N N . GLY B 1 285 ? -9.164 -9.062 -14.867 1 80.19 285 GLY B N 1
ATOM 5863 C CA . GLY B 1 285 ? -10.57 -9.258 -15.148 1 80.19 285 GLY B CA 1
ATOM 5864 C C . GLY B 1 285 ? -10.922 -10.695 -15.5 1 80.19 285 GLY B C 1
ATOM 5865 O O . GLY B 1 285 ? -12.086 -11.016 -15.727 1 80.19 285 GLY B O 1
ATOM 5866 N N . SER B 1 286 ? -9.93 -11.555 -15.5 1 88.19 286 SER B N 1
ATOM 5867 C CA . SER B 1 286 ? -10.172 -12.938 -15.891 1 88.19 286 SER B CA 1
ATOM 5868 C C . SER B 1 286 ? -9.734 -13.906 -14.805 1 88.19 286 SER B C 1
ATOM 5870 O O . SER B 1 286 ? -8.922 -13.555 -13.938 1 88.19 286 SER B O 1
ATOM 5872 N N . VAL B 1 287 ? -10.289 -15.086 -14.922 1 92.88 287 VAL B N 1
ATOM 5873 C CA . VAL B 1 287 ? -9.922 -16.125 -13.969 1 92.88 287 VAL B CA 1
ATOM 5874 C C . VAL B 1 287 ? -8.555 -16.703 -14.336 1 92.88 287 VAL B C 1
ATOM 5876 O O . VAL B 1 287 ? -8.234 -16.844 -15.523 1 92.88 287 VAL B O 1
ATOM 5879 N N . SER B 1 288 ? -7.793 -17 -13.336 1 93 288 SER B N 1
ATOM 5880 C CA . SER B 1 288 ? -6.457 -17.562 -13.531 1 93 288 SER B CA 1
ATOM 5881 C C . SER B 1 288 ? -6.141 -18.625 -12.477 1 93 288 SER B C 1
ATOM 5883 O O . SER B 1 288 ? -6.566 -18.516 -11.328 1 93 288 SER B O 1
ATOM 5885 N N . GLY B 1 289 ? -5.402 -19.594 -12.93 1 93.12 289 GLY B N 1
ATOM 5886 C CA . GLY B 1 289 ? -4.941 -20.609 -12.008 1 93.12 289 GLY B CA 1
ATOM 5887 C C . GLY B 1 289 ? -3.621 -20.266 -11.344 1 93.12 289 GLY B C 1
ATOM 5888 O O . GLY B 1 289 ? -3.127 -21.016 -10.5 1 93.12 289 GLY B O 1
ATOM 5889 N N . ALA B 1 290 ? -3.076 -19.172 -11.664 1 91.12 290 ALA B N 1
ATOM 5890 C CA . ALA B 1 290 ? -1.804 -18.734 -11.094 1 91.12 290 ALA B CA 1
ATOM 5891 C C . ALA B 1 290 ? -2.018 -18.016 -9.766 1 91.12 290 ALA B C 1
ATOM 5893 O O . ALA B 1 290 ? -2.99 -17.266 -9.609 1 91.12 290 ALA B O 1
ATOM 5894 N N . PRO B 1 291 ? -1.144 -18.219 -8.828 1 90.44 291 PRO B N 1
ATOM 5895 C CA . PRO B 1 291 ? -1.26 -17.5 -7.562 1 90.44 291 PRO B CA 1
ATOM 5896 C C . PRO B 1 291 ? -0.895 -16.016 -7.688 1 90.44 291 PRO B C 1
ATOM 5898 O O . PRO B 1 291 ? -0.164 -15.633 -8.602 1 90.44 291 PRO B O 1
ATOM 5901 N N . ILE B 1 292 ? -1.432 -15.195 -6.816 1 88.81 292 ILE B N 1
ATOM 5902 C CA . ILE B 1 292 ? -1.118 -13.766 -6.828 1 88.81 292 ILE B CA 1
ATOM 5903 C C . ILE B 1 292 ? 0.132 -13.508 -5.992 1 88.81 292 ILE B C 1
ATOM 5905 O O . ILE B 1 292 ? 0.667 -12.398 -5.996 1 88.81 292 ILE B O 1
ATOM 5909 N N . ARG B 1 293 ? 0.531 -14.453 -5.262 1 86.12 293 ARG B N 1
ATOM 5910 C CA . ARG B 1 293 ? 1.779 -14.453 -4.504 1 86.12 293 ARG B CA 1
ATOM 5911 C C . ARG B 1 293 ? 2.41 -15.836 -4.484 1 86.12 293 ARG B C 1
ATOM 5913 O O . ARG B 1 293 ? 1.705 -16.844 -4.547 1 86.12 293 ARG B O 1
ATOM 5920 N N . PRO B 1 294 ? 3.691 -15.789 -4.414 1 87 294 PRO B N 1
ATOM 5921 C CA . PRO B 1 294 ? 4.312 -17.125 -4.363 1 87 294 PRO B CA 1
ATOM 5922 C C . PRO B 1 294 ? 3.961 -17.891 -3.09 1 87 294 PRO B C 1
ATOM 5924 O O . PRO B 1 294 ? 3.869 -17.297 -2.012 1 87 294 PRO B O 1
ATOM 5927 N N . ASP B 1 295 ? 3.727 -19.094 -3.291 1 86.81 295 ASP B N 1
ATOM 5928 C CA . ASP B 1 295 ? 3.428 -19.969 -2.162 1 86.81 295 ASP B CA 1
ATOM 5929 C C . ASP B 1 295 ? 4.707 -20.453 -1.488 1 86.81 295 ASP B C 1
ATOM 5931 O O . ASP B 1 295 ? 5.586 -21.031 -2.143 1 86.81 295 ASP B O 1
ATOM 5935 N N . ARG B 1 296 ? 4.766 -20.312 -0.22 1 88.75 296 ARG B N 1
ATOM 5936 C CA . ARG B 1 296 ? 5.973 -20.641 0.535 1 88.75 296 ARG B CA 1
ATOM 5937 C C . ARG B 1 296 ? 6.309 -22.125 0.42 1 88.75 296 ARG B C 1
ATOM 5939 O O . ARG B 1 296 ? 7.477 -22.484 0.277 1 88.75 296 ARG B O 1
ATOM 5946 N N . GLN B 1 297 ? 5.324 -22.938 0.499 1 88.62 297 GLN B N 1
ATOM 5947 C CA . GLN B 1 297 ? 5.551 -24.375 0.437 1 88.62 297 GLN B CA 1
ATOM 5948 C C . GLN B 1 297 ? 6.082 -24.781 -0.932 1 88.62 297 GLN B C 1
ATOM 5950 O O . GLN B 1 297 ? 6.957 -25.656 -1.028 1 88.62 297 GLN B O 1
ATOM 5955 N N . VAL B 1 298 ? 5.543 -24.156 -1.926 1 88.56 298 VAL B N 1
ATOM 5956 C CA . VAL B 1 298 ? 6 -24.453 -3.281 1 88.56 298 VAL B CA 1
ATOM 5957 C C . VAL B 1 298 ? 7.457 -24.016 -3.434 1 88.56 298 VAL B C 1
ATOM 5959 O O . VAL B 1 298 ? 8.273 -24.766 -3.982 1 88.56 298 VAL B O 1
ATOM 5962 N N . ILE B 1 299 ? 7.789 -22.891 -2.922 1 89.88 299 ILE B N 1
ATOM 5963 C CA . ILE B 1 299 ? 9.156 -22.375 -3.008 1 89.88 299 ILE B CA 1
ATOM 5964 C C . ILE B 1 299 ? 10.109 -23.328 -2.297 1 89.88 299 ILE B C 1
ATOM 5966 O O . ILE B 1 299 ? 11.148 -23.703 -2.848 1 89.88 299 ILE B O 1
ATOM 5970 N N . GLU B 1 300 ? 9.727 -23.719 -1.134 1 92.75 300 GLU B N 1
ATOM 5971 C CA . GLU B 1 300 ? 10.578 -24.594 -0.339 1 92.75 300 GLU B CA 1
ATOM 5972 C C . GLU B 1 300 ? 10.805 -25.922 -1.045 1 92.75 300 GLU B C 1
ATOM 5974 O O . GLU B 1 300 ? 11.938 -26.422 -1.093 1 92.75 300 GLU B O 1
ATOM 5979 N N . SER B 1 301 ? 9.719 -26.469 -1.543 1 91.31 301 SER B N 1
ATOM 5980 C CA . SER B 1 301 ? 9.812 -27.75 -2.221 1 91.31 301 SER B CA 1
ATOM 5981 C C . SER B 1 301 ? 10.703 -27.656 -3.459 1 91.31 301 SER B C 1
ATOM 5983 O O . SER B 1 301 ? 11.594 -28.484 -3.652 1 91.31 301 SER B O 1
ATOM 5985 N N . VAL B 1 302 ? 10.523 -26.625 -4.223 1 89.62 302 VAL B N 1
ATOM 5986 C CA . VAL B 1 302 ? 11.281 -26.438 -5.453 1 89.62 302 VAL B CA 1
ATOM 5987 C C . VAL B 1 302 ? 12.75 -26.156 -5.121 1 89.62 302 VAL B C 1
ATOM 5989 O O . VAL B 1 302 ? 13.648 -26.766 -5.715 1 89.62 302 VAL B O 1
ATOM 5992 N N . ALA B 1 303 ? 12.961 -25.297 -4.188 1 92.75 303 ALA B N 1
ATOM 5993 C CA . ALA B 1 303 ? 14.32 -24.938 -3.807 1 92.75 303 ALA B CA 1
ATOM 5994 C C . ALA B 1 303 ? 15.07 -26.141 -3.236 1 92.75 303 ALA B C 1
ATOM 5996 O O . ALA B 1 303 ? 16.234 -26.375 -3.586 1 92.75 303 ALA B O 1
ATOM 5997 N N . SER B 1 304 ? 14.43 -26.859 -2.352 1 94.25 304 SER B N 1
ATOM 5998 C CA . SER B 1 304 ? 15.062 -28.031 -1.756 1 94.25 304 SER B CA 1
ATOM 5999 C C . SER B 1 304 ? 15.484 -29.031 -2.824 1 94.25 304 SER B C 1
ATOM 6001 O O . SER B 1 304 ? 16.594 -29.547 -2.793 1 94.25 304 SER B O 1
ATOM 6003 N N . ARG B 1 305 ? 14.641 -29.25 -3.754 1 91.25 305 ARG B N 1
ATOM 6004 C CA . ARG B 1 305 ? 14.914 -30.219 -4.82 1 91.25 305 ARG B CA 1
ATOM 6005 C C . ARG B 1 305 ? 16.062 -29.734 -5.703 1 91.25 305 ARG B C 1
ATOM 6007 O O . ARG B 1 305 ? 17.016 -30.484 -5.941 1 91.25 305 ARG B O 1
ATOM 6014 N N . LEU B 1 306 ? 16.016 -28.516 -6.145 1 91.12 306 LEU B N 1
ATOM 6015 C CA . LEU B 1 306 ? 17 -28.016 -7.09 1 91.12 306 LEU B CA 1
ATOM 6016 C C . LEU B 1 306 ? 18.375 -27.859 -6.426 1 91.12 306 LEU B C 1
ATOM 6018 O O . LEU B 1 306 ? 19.391 -28.172 -7.035 1 91.12 306 LEU B O 1
ATOM 6022 N N . LEU B 1 307 ? 18.359 -27.422 -5.211 1 92.62 307 LEU B N 1
ATOM 6023 C CA . LEU B 1 307 ? 19.625 -27.297 -4.488 1 92.62 307 LEU B CA 1
ATOM 6024 C C . LEU B 1 307 ? 20.219 -28.672 -4.223 1 92.62 307 LEU B C 1
ATOM 6026 O O . LEU B 1 307 ? 21.438 -28.875 -4.34 1 92.62 307 LEU B O 1
ATOM 6030 N N . GLY B 1 308 ? 19.375 -29.547 -3.842 1 91.81 308 GLY B N 1
ATOM 6031 C CA . GLY B 1 308 ? 19.828 -30.922 -3.676 1 91.81 308 GLY B CA 1
ATOM 6032 C C . GLY B 1 308 ? 20.438 -31.5 -4.934 1 91.81 308 GLY B C 1
ATOM 6033 O O . GLY B 1 308 ? 21.531 -32.094 -4.887 1 91.81 308 GLY B O 1
ATOM 6034 N N . ASP B 1 309 ? 19.797 -31.312 -6.031 1 89.25 309 ASP B N 1
ATOM 6035 C CA . ASP B 1 309 ? 20.281 -31.812 -7.32 1 89.25 309 ASP B CA 1
ATOM 6036 C C . ASP B 1 309 ? 21.609 -31.156 -7.695 1 89.25 309 ASP B C 1
ATOM 6038 O O . ASP B 1 309 ? 22.422 -31.75 -8.398 1 89.25 309 ASP B O 1
ATOM 6042 N N . ALA B 1 310 ? 21.828 -29.984 -7.23 1 88.81 310 ALA B N 1
ATOM 6043 C CA . ALA B 1 310 ? 23.047 -29.25 -7.531 1 88.81 310 ALA B CA 1
ATOM 6044 C C . ALA B 1 310 ? 24.203 -29.703 -6.641 1 88.81 310 ALA B C 1
ATOM 6046 O O . ALA B 1 310 ? 25.344 -29.312 -6.852 1 88.81 310 ALA B O 1
ATOM 6047 N N . GLY B 1 311 ? 23.969 -30.422 -5.586 1 88.38 311 GLY B N 1
ATOM 6048 C CA . GLY B 1 311 ? 25.016 -30.953 -4.727 1 88.38 311 GLY B CA 1
ATOM 6049 C C . GLY B 1 311 ? 25.094 -30.266 -3.383 1 88.38 311 GLY B C 1
ATOM 6050 O O . GLY B 1 311 ? 26.047 -30.469 -2.631 1 88.38 311 GLY B O 1
ATOM 6051 N N . HIS B 1 312 ? 24.078 -29.469 -3.119 1 89.38 312 HIS B N 1
ATOM 6052 C CA . HIS B 1 312 ? 24.047 -28.766 -1.848 1 89.38 312 HIS B CA 1
ATOM 6053 C C . HIS B 1 312 ? 23.953 -29.734 -0.674 1 89.38 312 HIS B C 1
ATOM 6055 O O . HIS B 1 312 ? 23.219 -30.719 -0.737 1 89.38 312 HIS B O 1
ATOM 6061 N N . GLN B 1 313 ? 24.656 -29.438 0.382 1 88.75 313 GLN B N 1
ATOM 6062 C CA . GLN B 1 313 ? 24.781 -30.359 1.503 1 88.75 313 GLN B CA 1
ATOM 6063 C C . GLN B 1 313 ? 23.562 -30.266 2.426 1 88.75 313 GLN B C 1
ATOM 6065 O O . GLN B 1 313 ? 23.188 -31.25 3.061 1 88.75 313 GLN B O 1
ATOM 6070 N N . GLN B 1 314 ? 23.047 -29.125 2.557 1 91.56 314 GLN B N 1
ATOM 6071 C CA . GLN B 1 314 ? 21.891 -28.891 3.408 1 91.56 314 GLN B CA 1
ATOM 6072 C C . GLN B 1 314 ? 20.781 -28.188 2.643 1 91.56 314 GLN B C 1
ATOM 6074 O O . GLN B 1 314 ? 20.344 -27.094 3.035 1 91.56 314 GLN B O 1
ATOM 6079 N N . PRO B 1 315 ? 20.266 -28.844 1.671 1 92 315 PRO B N 1
ATOM 6080 C CA . PRO B 1 315 ? 19.312 -28.156 0.773 1 92 315 PRO B CA 1
ATOM 6081 C C . PRO B 1 315 ? 18.016 -27.781 1.465 1 92 315 PRO B C 1
ATOM 6083 O O . PRO B 1 315 ? 17.438 -26.734 1.178 1 92 315 PRO B O 1
ATOM 6086 N N . VAL B 1 316 ? 17.562 -28.578 2.434 1 90.56 316 VAL B N 1
ATOM 6087 C CA . VAL B 1 316 ? 16.266 -28.344 3.07 1 90.56 316 VAL B CA 1
ATOM 6088 C C . VAL B 1 316 ? 16.328 -27.094 3.938 1 90.56 316 VAL B C 1
ATOM 6090 O O . VAL B 1 316 ? 15.453 -26.219 3.844 1 90.56 316 VAL B O 1
ATOM 6093 N N . ALA B 1 317 ? 17.281 -27.031 4.711 1 90.44 317 ALA B N 1
ATOM 6094 C CA . ALA B 1 317 ? 17.438 -25.859 5.578 1 90.44 317 ALA B CA 1
ATOM 6095 C C . ALA B 1 317 ? 17.609 -24.594 4.758 1 90.44 317 ALA B C 1
ATOM 6097 O O . ALA B 1 317 ? 16.969 -23.578 5.051 1 90.44 317 ALA B O 1
ATOM 6098 N N . HIS B 1 318 ? 18.391 -24.688 3.768 1 92.38 318 HIS B N 1
ATOM 6099 C CA . HIS B 1 318 ? 18.625 -23.531 2.916 1 92.38 318 HIS B CA 1
ATOM 6100 C C . HIS B 1 318 ? 17.359 -23.125 2.174 1 92.38 318 HIS B C 1
ATOM 6102 O O . HIS B 1 318 ? 17.078 -21.938 2.029 1 92.38 318 HIS B O 1
ATOM 6108 N N . ALA B 1 319 ? 16.656 -24.141 1.75 1 94.25 319 ALA B N 1
ATOM 6109 C CA . ALA B 1 319 ? 15.406 -23.891 1.04 1 94.25 319 ALA B CA 1
ATOM 6110 C C . ALA B 1 319 ? 14.414 -23.125 1.926 1 94.25 319 ALA B C 1
ATOM 6112 O O . ALA B 1 319 ? 13.695 -22.25 1.453 1 94.25 319 ALA B O 1
ATOM 6113 N N . SER B 1 320 ? 14.391 -23.406 3.129 1 94.06 320 SER B N 1
ATOM 6114 C CA . SER B 1 320 ? 13.5 -22.734 4.07 1 94.06 320 SER B CA 1
ATOM 6115 C C . SER B 1 320 ? 13.867 -21.266 4.211 1 94.06 320 SER B C 1
ATOM 6117 O O . SER B 1 320 ? 12.984 -20.391 4.238 1 94.06 320 SER B O 1
ATOM 6119 N N . TRP B 1 321 ? 15.156 -21 4.289 1 93.75 321 TRP B N 1
ATOM 6120 C CA . TRP B 1 321 ? 15.609 -19.609 4.387 1 93.75 321 TRP B CA 1
ATOM 6121 C C . TRP B 1 321 ? 15.258 -18.828 3.123 1 93.75 321 TRP B C 1
ATOM 6123 O O . TRP B 1 321 ? 14.773 -17.703 3.201 1 93.75 321 TRP B O 1
ATOM 6133 N N . LEU B 1 322 ? 15.469 -19.453 2.047 1 93 322 LEU B N 1
ATOM 6134 C CA . LEU B 1 322 ? 15.18 -18.797 0.772 1 93 322 LEU B CA 1
ATOM 6135 C C . LEU B 1 322 ? 13.688 -18.516 0.633 1 93 322 LEU B C 1
ATOM 6137 O O . LEU B 1 322 ? 13.305 -17.438 0.169 1 93 322 LEU B O 1
ATOM 6141 N N . ALA B 1 323 ? 12.93 -19.484 1.045 1 93.06 323 ALA B N 1
ATOM 6142 C CA . ALA B 1 323 ? 11.484 -19.312 0.982 1 93.06 323 ALA B CA 1
ATOM 6143 C C . ALA B 1 323 ? 11.031 -18.125 1.832 1 93.06 323 ALA B C 1
ATOM 6145 O O . ALA B 1 323 ? 10.141 -17.375 1.438 1 93.06 323 ALA B O 1
ATOM 6146 N N . GLU B 1 324 ? 11.641 -17.984 2.9 1 92.31 324 GLU B N 1
ATOM 6147 C CA . GLU B 1 324 ? 11.305 -16.859 3.777 1 92.31 324 GLU B CA 1
ATOM 6148 C C . GLU B 1 324 ? 11.695 -15.531 3.146 1 92.31 324 GLU B C 1
ATOM 6150 O O . GLU B 1 324 ? 10.93 -14.562 3.201 1 92.31 324 GLU B O 1
ATOM 6155 N N . VAL B 1 325 ? 12.859 -15.469 2.586 1 92.62 325 VAL B N 1
ATOM 6156 C CA . VAL B 1 325 ? 13.336 -14.266 1.925 1 92.62 325 VAL B CA 1
ATOM 6157 C C . VAL B 1 325 ? 12.391 -13.883 0.79 1 92.62 325 VAL B C 1
ATOM 6159 O O . VAL B 1 325 ? 11.969 -12.727 0.688 1 92.62 325 VAL B O 1
ATOM 6162 N N . ILE B 1 326 ? 12.039 -14.859 0.053 1 90.38 326 ILE B N 1
ATOM 6163 C CA . ILE B 1 326 ? 11.18 -14.641 -1.104 1 90.38 326 ILE B CA 1
ATOM 6164 C C . ILE B 1 326 ? 9.789 -14.203 -0.64 1 90.38 326 ILE B C 1
ATOM 6166 O O . ILE B 1 326 ? 9.211 -13.266 -1.188 1 90.38 326 ILE B O 1
ATOM 6170 N N . SER B 1 327 ? 9.305 -14.883 0.329 1 88.88 327 SER B N 1
ATOM 6171 C CA . SER B 1 327 ? 7.973 -14.578 0.845 1 88.88 327 SER B CA 1
ATOM 6172 C C . SER B 1 327 ? 7.914 -13.156 1.404 1 88.88 327 SER B C 1
ATOM 6174 O O . SER B 1 327 ? 6.93 -12.445 1.195 1 88.88 327 SER B O 1
ATOM 6176 N N . GLU B 1 328 ? 8.914 -12.773 2.062 1 88.25 328 GLU B N 1
ATOM 6177 C CA . GLU B 1 328 ? 8.969 -11.43 2.631 1 88.25 328 GLU B CA 1
ATOM 6178 C C . GLU B 1 328 ? 9.031 -10.375 1.534 1 88.25 328 GLU B C 1
ATOM 6180 O O . GLU B 1 328 ? 8.352 -9.352 1.614 1 88.25 328 GLU B O 1
ATOM 6185 N N . ALA B 1 329 ? 9.836 -10.57 0.618 1 87.31 329 ALA B N 1
ATOM 6186 C CA . ALA B 1 329 ? 9.938 -9.633 -0.499 1 87.31 329 ALA B CA 1
ATOM 6187 C C . ALA B 1 329 ? 8.609 -9.508 -1.235 1 87.31 329 ALA B C 1
ATOM 6189 O O . ALA B 1 329 ? 8.172 -8.398 -1.556 1 87.31 329 ALA B O 1
ATOM 6190 N N . ALA B 1 330 ? 7.992 -10.633 -1.448 1 85.25 330 ALA B N 1
ATOM 6191 C CA . ALA B 1 330 ? 6.711 -10.656 -2.148 1 85.25 330 ALA B CA 1
ATOM 6192 C C . ALA B 1 330 ? 5.637 -9.922 -1.35 1 85.25 330 ALA B C 1
ATOM 6194 O O . ALA B 1 330 ? 4.789 -9.234 -1.922 1 85.25 330 ALA B O 1
ATOM 6195 N N . ALA B 1 331 ? 5.664 -10.141 -0.118 1 82.25 331 ALA B N 1
ATOM 6196 C CA . ALA B 1 331 ? 4.684 -9.508 0.761 1 82.25 331 ALA B CA 1
ATOM 6197 C C . ALA B 1 331 ? 4.762 -7.984 0.663 1 82.25 331 ALA B C 1
ATOM 6199 O O . ALA B 1 331 ? 3.768 -7.289 0.895 1 82.25 331 ALA B O 1
ATOM 6200 N N . HIS B 1 332 ? 5.828 -7.531 0.299 1 80.12 332 HIS B N 1
ATOM 6201 C CA . HIS B 1 332 ? 6.004 -6.086 0.206 1 80.12 332 HIS B CA 1
ATOM 6202 C C . HIS B 1 332 ? 5.875 -5.609 -1.236 1 80.12 332 HIS B C 1
ATOM 6204 O O . HIS B 1 332 ? 6.27 -4.484 -1.561 1 80.12 332 HIS B O 1
ATOM 6210 N N . GLY B 1 333 ? 5.414 -6.496 -2.053 1 75.19 333 GLY B N 1
ATOM 6211 C CA . GLY B 1 333 ? 5.051 -6.137 -3.414 1 75.19 333 GLY B CA 1
ATOM 6212 C C . GLY B 1 333 ? 6.25 -5.984 -4.332 1 75.19 333 GLY B C 1
ATOM 6213 O O . GLY B 1 333 ? 6.23 -5.172 -5.254 1 75.19 333 GLY B O 1
ATOM 6214 N N . SER B 1 334 ? 7.285 -6.652 -4.07 1 79.75 334 SER B N 1
ATOM 6215 C CA . SER B 1 334 ? 8.477 -6.535 -4.902 1 79.75 334 SER B CA 1
ATOM 6216 C C . SER B 1 334 ? 8.852 -7.875 -5.527 1 79.75 334 SER B C 1
ATOM 6218 O O . SER B 1 334 ? 8.734 -8.922 -4.879 1 79.75 334 SER B O 1
ATOM 6220 N N . GLY B 1 335 ? 9.102 -7.879 -6.742 1 83.31 335 GLY B N 1
ATOM 6221 C CA . GLY B 1 335 ? 9.758 -9.023 -7.359 1 83.31 335 GLY B CA 1
ATOM 6222 C C . GLY B 1 335 ? 11.234 -9.117 -7.027 1 83.31 335 GLY B C 1
ATOM 6223 O O . GLY B 1 335 ? 11.844 -8.133 -6.609 1 83.31 335 GLY B O 1
ATOM 6224 N N . CYS B 1 336 ? 11.742 -10.289 -7.105 1 89.38 336 CYS B N 1
ATOM 6225 C CA . CYS B 1 336 ? 13.156 -10.438 -6.797 1 89.38 336 CYS B CA 1
ATOM 6226 C C . CYS B 1 336 ? 13.773 -11.578 -7.59 1 89.38 336 CYS B C 1
ATOM 6228 O O . CYS B 1 336 ? 13.062 -12.43 -8.117 1 89.38 336 CYS B O 1
ATOM 6230 N N . THR B 1 337 ? 15.055 -11.516 -7.738 1 91.44 337 THR B N 1
ATOM 6231 C CA . THR B 1 337 ? 15.891 -12.562 -8.328 1 91.44 337 THR B CA 1
ATOM 6232 C C . THR B 1 337 ? 16.953 -13.023 -7.344 1 91.44 337 THR B C 1
ATOM 6234 O O . THR B 1 337 ? 17.688 -12.203 -6.793 1 91.44 337 THR B O 1
ATOM 6237 N N . LEU B 1 338 ? 16.984 -14.297 -7.07 1 94.81 338 LEU B N 1
ATOM 6238 C CA . LEU B 1 338 ? 18 -14.883 -6.203 1 94.81 338 LEU B CA 1
ATOM 6239 C C . LEU B 1 338 ? 18.906 -15.836 -6.984 1 94.81 338 LEU B C 1
ATOM 6241 O O . LEU B 1 338 ? 18.406 -16.656 -7.773 1 94.81 338 LEU B O 1
ATOM 6245 N N . VAL B 1 339 ? 20.141 -15.68 -6.832 1 93.81 339 VAL B N 1
ATOM 6246 C CA . VAL B 1 339 ? 21.125 -16.609 -7.379 1 93.81 339 VAL B CA 1
ATOM 6247 C C . VAL B 1 339 ? 21.844 -17.328 -6.238 1 93.81 339 VAL B C 1
ATOM 6249 O O . VAL B 1 339 ? 22.422 -16.688 -5.363 1 93.81 339 VAL B O 1
ATOM 6252 N N . VAL B 1 340 ? 21.781 -18.594 -6.246 1 94.25 340 VAL B N 1
ATOM 6253 C CA . VAL B 1 340 ? 22.469 -19.422 -5.25 1 94.25 340 VAL B CA 1
ATOM 6254 C C . VAL B 1 340 ? 23.562 -20.234 -5.918 1 94.25 340 VAL B C 1
ATOM 6256 O O . VAL B 1 340 ? 23.297 -21.031 -6.824 1 94.25 340 VAL B O 1
ATOM 6259 N N . GLU B 1 341 ? 24.734 -20.016 -5.5 1 90.88 341 GLU B N 1
ATOM 6260 C CA . GLU B 1 341 ? 25.859 -20.75 -6.086 1 90.88 341 GLU B CA 1
ATOM 6261 C C . GLU B 1 341 ? 26.984 -20.953 -5.07 1 90.88 341 GLU B C 1
ATOM 6263 O O . GLU B 1 341 ? 26.984 -20.312 -4.016 1 90.88 341 GLU B O 1
ATOM 6268 N N . ASP B 1 342 ? 27.828 -21.859 -5.348 1 85.5 342 ASP B N 1
ATOM 6269 C CA . ASP B 1 342 ? 28.891 -22.25 -4.43 1 85.5 342 ASP B CA 1
ATOM 6270 C C . ASP B 1 342 ? 29.922 -21.125 -4.289 1 85.5 342 ASP B C 1
ATOM 6272 O O . ASP B 1 342 ? 30.234 -20.703 -3.176 1 85.5 342 ASP B O 1
ATOM 6276 N N . THR B 1 343 ? 30.5 -20.562 -5.406 1 79.12 343 THR B N 1
ATOM 6277 C CA . THR B 1 343 ? 31.516 -19.516 -5.402 1 79.12 343 THR B CA 1
ATOM 6278 C C . THR B 1 343 ? 31.031 -18.281 -6.18 1 79.12 343 THR B C 1
ATOM 6280 O O . THR B 1 343 ? 31.141 -18.25 -7.406 1 79.12 343 THR B O 1
ATOM 6283 N N . PRO B 1 344 ? 30.547 -17.328 -5.469 1 71.75 344 PRO B N 1
ATOM 6284 C CA . PRO B 1 344 ? 29.938 -16.188 -6.137 1 71.75 344 PRO B CA 1
ATOM 6285 C C . PRO B 1 344 ? 30.969 -15.227 -6.727 1 71.75 344 PRO B C 1
ATOM 6287 O O . PRO B 1 344 ? 30.609 -14.133 -7.188 1 71.75 344 PRO B O 1
ATOM 6290 N N . SER B 1 345 ? 32.125 -15.453 -6.941 1 64.25 345 SER B N 1
ATOM 6291 C CA . SER B 1 345 ? 33.219 -14.531 -7.246 1 64.25 345 SER B CA 1
ATOM 6292 C C . SER B 1 345 ? 32.938 -13.758 -8.531 1 64.25 345 SER B C 1
ATOM 6294 O O . SER B 1 345 ? 33.156 -12.547 -8.586 1 64.25 345 SER B O 1
ATOM 6296 N N . ARG B 1 346 ? 32.438 -14.289 -9.578 1 63.12 346 ARG B N 1
ATOM 6297 C CA . ARG B 1 346 ? 32.312 -13.594 -10.852 1 63.12 346 ARG B CA 1
ATOM 6298 C C . ARG B 1 346 ? 31.156 -12.602 -10.828 1 63.12 346 ARG B C 1
ATOM 6300 O O . ARG B 1 346 ? 31.234 -11.531 -11.43 1 63.12 346 ARG B O 1
ATOM 6307 N N . LEU B 1 347 ? 30.188 -12.789 -10.117 1 65.25 347 LEU B N 1
ATOM 6308 C CA . LEU B 1 347 ? 28.984 -11.969 -10.125 1 65.25 347 LEU B CA 1
ATOM 6309 C C . LEU B 1 347 ? 29.156 -10.742 -9.227 1 65.25 347 LEU B C 1
ATOM 6311 O O . LEU B 1 347 ? 28.578 -9.695 -9.484 1 65.25 347 LEU B O 1
ATOM 6315 N N . ILE B 1 348 ? 30.047 -10.883 -8.336 1 65.12 348 ILE B N 1
ATOM 6316 C CA . ILE B 1 348 ? 30.141 -9.867 -7.293 1 65.12 348 ILE B CA 1
ATOM 6317 C C . ILE B 1 348 ? 30.781 -8.594 -7.859 1 65.12 348 ILE B C 1
ATOM 6319 O O . ILE B 1 348 ? 30.562 -7.5 -7.34 1 65.12 348 ILE B O 1
ATOM 6323 N N . GLU B 1 349 ? 31.312 -8.703 -8.984 1 66.12 349 GLU B N 1
ATOM 6324 C CA . GLU B 1 349 ? 32 -7.531 -9.516 1 66.12 349 GLU B CA 1
ATOM 6325 C C . GLU B 1 349 ? 31.031 -6.59 -10.219 1 66.12 349 GLU B C 1
ATOM 6327 O O . GLU B 1 349 ? 31.344 -5.418 -10.438 1 66.12 349 GLU B O 1
ATOM 6332 N N . VAL B 1 350 ? 29.859 -6.953 -10.477 1 69.38 350 VAL B N 1
ATOM 6333 C CA . VAL B 1 350 ? 28.969 -6.156 -11.305 1 69.38 350 VAL B CA 1
ATOM 6334 C C . VAL B 1 350 ? 27.797 -5.66 -10.453 1 69.38 350 VAL B C 1
ATOM 6336 O O . VAL B 1 350 ? 26.969 -4.875 -10.93 1 69.38 350 VAL B O 1
ATOM 6339 N N . GLY B 1 351 ? 27.75 -5.688 -9.219 1 79.56 351 GLY B N 1
ATOM 6340 C CA . GLY B 1 351 ? 26.703 -5.23 -8.328 1 79.56 351 GLY B CA 1
ATOM 6341 C C . GLY B 1 351 ? 27.219 -4.539 -7.086 1 79.56 351 GLY B C 1
ATOM 6342 O O . GLY B 1 351 ? 28.328 -3.988 -7.094 1 79.56 351 GLY B O 1
ATOM 6343 N N . HIS B 1 352 ? 26.344 -4.359 -6.184 1 86.12 352 HIS B N 1
ATOM 6344 C CA . HIS B 1 352 ? 26.734 -3.801 -4.895 1 86.12 352 HIS B CA 1
ATOM 6345 C C . HIS B 1 352 ? 27.234 -4.891 -3.949 1 86.12 352 HIS B C 1
ATOM 6347 O O . HIS B 1 352 ? 26.453 -5.738 -3.512 1 86.12 352 HIS B O 1
ATOM 6353 N N . ARG B 1 353 ? 28.484 -4.766 -3.703 1 90.69 353 ARG B N 1
ATOM 6354 C CA . ARG B 1 353 ? 29.094 -5.781 -2.852 1 90.69 353 ARG B CA 1
ATOM 6355 C C . ARG B 1 353 ? 28.984 -5.391 -1.379 1 90.69 353 ARG B C 1
ATOM 6357 O O . ARG B 1 353 ? 29.109 -4.215 -1.033 1 90.69 353 ARG B O 1
ATOM 6364 N N . LEU B 1 354 ? 28.797 -6.422 -0.604 1 91.75 354 LEU B N 1
ATOM 6365 C CA . LEU B 1 354 ? 28.859 -6.227 0.84 1 91.75 354 LEU B CA 1
ATOM 6366 C C . LEU B 1 354 ? 30.297 -6.352 1.341 1 91.75 354 LEU B C 1
ATOM 6368 O O . LEU B 1 354 ? 31.062 -7.156 0.825 1 91.75 354 LEU B O 1
ATOM 6372 N N . GLU B 1 355 ? 30.656 -5.5 2.287 1 91.5 355 GLU B N 1
ATOM 6373 C CA . GLU B 1 355 ? 31.984 -5.602 2.873 1 91.5 355 GLU B CA 1
ATOM 6374 C C . GLU B 1 355 ? 32.188 -6.961 3.537 1 91.5 355 GLU B C 1
ATOM 6376 O O . GLU B 1 355 ? 33.281 -7.535 3.455 1 91.5 355 GLU B O 1
ATOM 6381 N N . ALA B 1 356 ? 31.141 -7.438 4.184 1 92.56 356 ALA B N 1
ATOM 6382 C CA . ALA B 1 356 ? 31.109 -8.766 4.785 1 92.56 356 ALA B CA 1
ATOM 6383 C C . ALA B 1 356 ? 29.828 -9.508 4.426 1 92.56 356 ALA B C 1
ATOM 6385 O O . ALA B 1 356 ? 28.75 -8.922 4.395 1 92.56 356 ALA B O 1
ATOM 6386 N N . PRO B 1 357 ? 30.078 -10.812 4.098 1 92.62 357 PRO B N 1
ATOM 6387 C CA . PRO B 1 357 ? 28.875 -11.562 3.768 1 92.62 357 PRO B CA 1
ATOM 6388 C C . PRO B 1 357 ? 27.844 -11.539 4.891 1 92.62 357 PRO B C 1
ATOM 6390 O O . PRO B 1 357 ? 28.203 -11.547 6.07 1 92.62 357 PRO B O 1
ATOM 6393 N N . LEU B 1 358 ? 26.578 -11.5 4.535 1 94.94 358 LEU B N 1
ATOM 6394 C CA . LEU B 1 358 ? 25.469 -11.414 5.48 1 94.94 358 LEU B CA 1
ATOM 6395 C C . LEU B 1 358 ? 24.781 -12.766 5.629 1 94.94 358 LEU B C 1
ATOM 6397 O O . LEU B 1 358 ? 24.188 -13.273 4.676 1 94.94 358 LEU B O 1
ATOM 6401 N N . PRO B 1 359 ? 24.844 -13.383 6.781 1 95.44 359 PRO B N 1
ATOM 6402 C CA . PRO B 1 359 ? 24.141 -14.648 6.969 1 95.44 359 PRO B CA 1
ATOM 6403 C C . PRO B 1 359 ? 22.609 -14.477 6.945 1 95.44 359 PRO B C 1
ATOM 6405 O O . PRO B 1 359 ? 22.062 -13.703 7.738 1 95.44 359 PRO B O 1
ATOM 6408 N N . ILE B 1 360 ? 21.906 -15.203 6.141 1 94.69 360 ILE B N 1
ATOM 6409 C CA . ILE B 1 360 ? 20.453 -15.086 5.98 1 94.69 360 ILE B CA 1
ATOM 6410 C C . ILE B 1 360 ? 19.766 -15.625 7.227 1 94.69 360 ILE B C 1
ATOM 6412 O O . ILE B 1 360 ? 18.734 -15.094 7.641 1 94.69 360 ILE B O 1
ATOM 6416 N N . ARG B 1 361 ? 20.281 -16.625 7.793 1 91.06 361 ARG B N 1
ATOM 6417 C CA . ARG B 1 361 ? 19.672 -17.328 8.922 1 91.06 361 ARG B CA 1
ATOM 6418 C C . ARG B 1 361 ? 19.219 -16.328 9.992 1 91.06 361 ARG B C 1
ATOM 6420 O O . ARG B 1 361 ? 18.125 -16.469 10.539 1 91.06 361 ARG B O 1
ATOM 6427 N N . ASP B 1 362 ? 20.016 -15.289 10.227 1 91.62 362 ASP B N 1
ATOM 6428 C CA . ASP B 1 362 ? 19.734 -14.344 11.305 1 91.62 362 ASP B CA 1
ATOM 6429 C C . ASP B 1 362 ? 19.25 -13.008 10.75 1 91.62 362 ASP B C 1
ATOM 6431 O O . ASP B 1 362 ? 18.969 -12.078 11.508 1 91.62 362 ASP B O 1
ATOM 6435 N N . ASN B 1 363 ? 19.188 -12.891 9.391 1 93.88 363 ASN B N 1
ATOM 6436 C CA . ASN B 1 363 ? 18.922 -11.594 8.773 1 93.88 363 ASN B CA 1
ATOM 6437 C C . ASN B 1 363 ? 17.953 -11.734 7.602 1 93.88 363 ASN B C 1
ATOM 6439 O O . ASN B 1 363 ? 18.188 -11.18 6.527 1 93.88 363 ASN B O 1
ATOM 6443 N N . ARG B 1 364 ? 16.875 -12.469 7.809 1 91.94 364 ARG B N 1
ATOM 6444 C CA . ARG B 1 364 ? 15.961 -12.797 6.715 1 91.94 364 ARG B CA 1
ATOM 6445 C C . ARG B 1 364 ? 15.297 -11.539 6.164 1 91.94 364 ARG B C 1
ATOM 6447 O O . ARG B 1 364 ? 15.203 -11.367 4.945 1 91.94 364 ARG B O 1
ATOM 6454 N N . GLN B 1 365 ? 14.805 -10.672 7.031 1 91.69 365 GLN B N 1
ATOM 6455 C CA . GLN B 1 365 ? 14.148 -9.445 6.598 1 91.69 365 GLN B CA 1
ATOM 6456 C C . GLN B 1 365 ? 15.117 -8.531 5.848 1 91.69 365 GLN B C 1
ATOM 6458 O O . GLN B 1 365 ? 14.758 -7.934 4.832 1 91.69 365 GLN B O 1
ATOM 6463 N N . LEU B 1 366 ? 16.297 -8.484 6.406 1 94.31 366 LEU B N 1
ATOM 6464 C CA . LEU B 1 366 ? 17.328 -7.664 5.762 1 94.31 366 LEU B CA 1
ATOM 6465 C C . LEU B 1 366 ? 17.688 -8.227 4.391 1 94.31 366 LEU B C 1
ATOM 6467 O O . LEU B 1 366 ? 17.812 -7.48 3.422 1 94.31 366 LEU B O 1
ATOM 6471 N N . ALA B 1 367 ? 17.844 -9.492 4.336 1 95.62 367 ALA B N 1
ATOM 6472 C CA . ALA B 1 367 ? 18.125 -10.141 3.055 1 95.62 367 ALA B CA 1
ATOM 6473 C C . ALA B 1 367 ? 16.984 -9.891 2.059 1 95.62 367 ALA B C 1
ATOM 6475 O O . ALA B 1 367 ? 17.234 -9.648 0.875 1 95.62 367 ALA B O 1
ATOM 6476 N N . ALA B 1 368 ? 15.789 -9.984 2.527 1 94.5 368 ALA B N 1
ATOM 6477 C CA . ALA B 1 368 ? 14.633 -9.711 1.678 1 94.5 368 ALA B CA 1
ATOM 6478 C C . ALA B 1 368 ? 14.672 -8.281 1.146 1 94.5 368 ALA B C 1
ATOM 6480 O O . ALA B 1 368 ? 14.406 -8.039 -0.034 1 94.5 368 ALA B O 1
ATOM 6481 N N . ALA B 1 369 ? 15 -7.383 2.012 1 94.25 369 ALA B N 1
ATOM 6482 C CA . ALA B 1 369 ? 15.086 -5.984 1.608 1 94.25 369 ALA B CA 1
ATOM 6483 C C . ALA B 1 369 ? 16.141 -5.793 0.523 1 94.25 369 ALA B C 1
ATOM 6485 O O . ALA B 1 369 ? 15.906 -5.094 -0.465 1 94.25 369 ALA B O 1
ATOM 6486 N N . LEU B 1 370 ? 17.281 -6.41 0.681 1 94.31 370 LEU B N 1
ATOM 6487 C CA . LEU B 1 370 ? 18.344 -6.324 -0.307 1 94.31 370 LEU B CA 1
ATOM 6488 C C . LEU B 1 370 ? 17.891 -6.902 -1.646 1 94.31 370 LEU B C 1
ATOM 6490 O O . LEU B 1 370 ? 18.328 -6.438 -2.703 1 94.31 370 LEU B O 1
ATOM 6494 N N . SER B 1 371 ? 17.031 -7.84 -1.567 1 92.81 371 SER B N 1
ATOM 6495 C CA . SER B 1 371 ? 16.594 -8.531 -2.777 1 92.81 371 SER B CA 1
ATOM 6496 C C . SER B 1 371 ? 15.625 -7.684 -3.588 1 92.81 371 SER B C 1
ATOM 6498 O O . SER B 1 371 ? 15.344 -7.988 -4.746 1 92.81 371 SER B O 1
ATOM 6500 N N . THR B 1 372 ? 15.109 -6.641 -2.99 1 89.75 372 THR B N 1
ATOM 6501 C CA . THR B 1 372 ? 14.102 -5.832 -3.666 1 89.75 372 THR B CA 1
ATOM 6502 C C . THR B 1 372 ? 14.758 -4.871 -4.656 1 89.75 372 THR B C 1
ATOM 6504 O O . THR B 1 372 ? 14.078 -4.289 -5.504 1 89.75 372 THR B O 1
ATOM 6507 N N . VAL B 1 373 ? 16.078 -4.699 -4.539 1 89.06 373 VAL B N 1
ATOM 6508 C CA . VAL B 1 373 ? 16.812 -3.854 -5.477 1 89.06 373 VAL B CA 1
ATOM 6509 C C . VAL B 1 373 ? 16.875 -4.535 -6.844 1 89.06 373 VAL B C 1
ATOM 6511 O O . VAL B 1 373 ? 17.078 -5.75 -6.926 1 89.06 373 VAL B O 1
ATOM 6514 N N . ASP B 1 374 ? 16.766 -3.785 -7.875 1 83.31 374 ASP B N 1
ATOM 6515 C CA . ASP B 1 374 ? 16.812 -4.324 -9.234 1 83.31 374 ASP B CA 1
ATOM 6516 C C . ASP B 1 374 ? 18.109 -5.102 -9.469 1 83.31 374 ASP B C 1
ATOM 6518 O O . ASP B 1 374 ? 19.203 -4.566 -9.266 1 83.31 374 ASP B O 1
ATOM 6522 N N . GLY B 1 375 ? 17.875 -6.242 -9.93 1 86.69 375 GLY B N 1
ATOM 6523 C CA . GLY B 1 375 ? 18.984 -7.184 -10.086 1 86.69 375 GLY B CA 1
ATOM 6524 C C . GLY B 1 375 ? 18.891 -8.367 -9.141 1 86.69 375 GLY B C 1
ATOM 6525 O O . GLY B 1 375 ? 17.891 -8.531 -8.438 1 86.69 375 GLY B O 1
ATOM 6526 N N . ALA B 1 376 ? 19.969 -9.164 -9.078 1 91.56 376 ALA B N 1
ATOM 6527 C CA . ALA B 1 376 ? 19.906 -10.422 -8.336 1 91.56 376 ALA B CA 1
ATOM 6528 C C . ALA B 1 376 ? 20.594 -10.297 -6.977 1 91.56 376 ALA B C 1
ATOM 6530 O O . ALA B 1 376 ? 21.562 -9.539 -6.832 1 91.56 376 ALA B O 1
ATOM 6531 N N . LEU B 1 377 ? 20.062 -10.914 -6.02 1 94.12 377 LEU B N 1
ATOM 6532 C CA . LEU B 1 377 ? 20.719 -11.18 -4.746 1 94.12 377 LEU B CA 1
ATOM 6533 C C . LEU B 1 377 ? 21.578 -12.438 -4.832 1 94.12 377 LEU B C 1
ATOM 6535 O O . LEU B 1 377 ? 21.078 -13.516 -5.168 1 94.12 377 LEU B O 1
ATOM 6539 N N . VAL B 1 378 ? 22.844 -12.336 -4.57 1 94 378 VAL B N 1
ATOM 6540 C CA . VAL B 1 378 ? 23.766 -13.453 -4.723 1 94 378 VAL B CA 1
ATOM 6541 C C . VAL B 1 378 ? 24.031 -14.102 -3.367 1 94 378 VAL B C 1
ATOM 6543 O O . VAL B 1 378 ? 24.516 -13.445 -2.443 1 94 378 VAL B O 1
ATOM 6546 N N . ILE B 1 379 ? 23.766 -15.383 -3.307 1 94.94 379 ILE B N 1
ATOM 6547 C CA . ILE B 1 379 ? 23.844 -16.141 -2.062 1 94.94 379 ILE B CA 1
ATOM 6548 C C . ILE B 1 379 ? 24.75 -17.359 -2.252 1 94.94 379 ILE B C 1
ATOM 6550 O O . ILE B 1 379 ? 24.688 -18.031 -3.283 1 94.94 379 ILE B O 1
ATOM 6554 N N . ASP B 1 380 ? 25.578 -17.641 -1.273 1 93.5 380 ASP B N 1
ATOM 6555 C CA . ASP B 1 380 ? 26.422 -18.812 -1.379 1 93.5 380 ASP B CA 1
ATOM 6556 C C . ASP B 1 380 ? 25.75 -20.031 -0.742 1 93.5 380 ASP B C 1
ATOM 6558 O O . ASP B 1 380 ? 24.641 -19.922 -0.215 1 93.5 380 ASP B O 1
ATOM 6562 N N . TRP B 1 381 ? 26.359 -21.203 -0.821 1 91.19 381 TRP B N 1
ATOM 6563 C CA . TRP B 1 381 ? 25.797 -22.469 -0.361 1 91.19 381 TRP B CA 1
ATOM 6564 C C . TRP B 1 381 ? 25.734 -22.5 1.161 1 91.19 381 TRP B C 1
ATOM 6566 O O . TRP B 1 381 ? 25.078 -23.391 1.734 1 91.19 381 TRP B O 1
ATOM 6576 N N . GLN B 1 382 ? 26.359 -21.547 1.817 1 89.5 382 GLN B N 1
ATOM 6577 C CA . GLN B 1 382 ? 26.312 -21.469 3.273 1 89.5 382 GLN B CA 1
ATOM 6578 C C . GLN B 1 382 ? 25.188 -20.547 3.74 1 89.5 382 GLN B C 1
ATOM 6580 O O . GLN B 1 382 ? 24.953 -20.391 4.941 1 89.5 382 GLN B O 1
ATOM 6585 N N . GLY B 1 383 ? 24.547 -19.953 2.809 1 92.38 383 GLY B N 1
ATOM 6586 C CA . GLY B 1 383 ? 23.438 -19.062 3.145 1 92.38 383 GLY B CA 1
ATOM 6587 C C . GLY B 1 383 ? 23.875 -17.641 3.449 1 92.38 383 GLY B C 1
ATOM 6588 O O . GLY B 1 383 ? 23.297 -16.984 4.309 1 92.38 383 GLY B O 1
ATOM 6589 N N . HIS B 1 384 ? 24.969 -17.234 2.84 1 94.44 384 HIS B N 1
ATOM 6590 C CA . HIS B 1 384 ? 25.438 -15.867 3.039 1 94.44 384 HIS B CA 1
ATOM 6591 C C . HIS B 1 384 ? 25.203 -15.008 1.796 1 94.44 384 HIS B C 1
ATOM 6593 O O . HIS B 1 384 ? 25.484 -15.453 0.676 1 94.44 384 HIS B O 1
ATOM 6599 N N . VAL B 1 385 ? 24.703 -13.82 2.037 1 95.31 385 VAL B N 1
ATOM 6600 C CA . VAL B 1 385 ? 24.531 -12.859 0.953 1 95.31 385 VAL B CA 1
ATOM 6601 C C . VAL B 1 385 ? 25.859 -12.141 0.689 1 95.31 385 VAL B C 1
ATOM 6603 O O . VAL B 1 385 ? 26.5 -11.648 1.62 1 95.31 385 VAL B O 1
ATOM 6606 N N . HIS B 1 386 ? 26.234 -12.047 -0.549 1 93.38 386 HIS B N 1
ATOM 6607 C CA . HIS B 1 386 ? 27.516 -11.438 -0.9 1 93.38 386 HIS B CA 1
ATOM 6608 C C . HIS B 1 386 ? 27.328 -10.117 -1.631 1 93.38 386 HIS B C 1
ATOM 6610 O O . HIS B 1 386 ? 28.172 -9.227 -1.543 1 93.38 386 HIS B O 1
ATOM 6616 N N . ALA B 1 387 ? 26.297 -10.062 -2.348 1 92.56 387 ALA B N 1
ATOM 6617 C CA . ALA B 1 387 ? 26.047 -8.891 -3.186 1 92.56 387 ALA B CA 1
ATOM 6618 C C . ALA B 1 387 ? 24.578 -8.789 -3.568 1 92.56 387 ALA B C 1
ATOM 6620 O O . ALA B 1 387 ? 23.844 -9.766 -3.463 1 92.56 387 ALA B O 1
ATOM 6621 N N . PHE B 1 388 ? 24.125 -7.621 -3.93 1 91.88 388 PHE B N 1
ATOM 6622 C CA . PHE B 1 388 ? 22.781 -7.387 -4.414 1 91.88 388 PHE B CA 1
ATOM 6623 C C . PHE B 1 388 ? 22.781 -6.453 -5.621 1 91.88 388 PHE B C 1
ATOM 6625 O O . PHE B 1 388 ? 23.812 -5.836 -5.926 1 91.88 388 PHE B O 1
ATOM 6632 N N . GLY B 1 389 ? 21.703 -6.465 -6.363 1 88.94 389 GLY B N 1
ATOM 6633 C CA . GLY B 1 389 ? 21.609 -5.641 -7.559 1 88.94 389 GLY B CA 1
ATOM 6634 C C . GLY B 1 389 ? 22.5 -6.133 -8.688 1 88.94 389 GLY B C 1
ATOM 6635 O O . GLY B 1 389 ? 22.938 -5.344 -9.523 1 88.94 389 GLY B O 1
ATOM 6636 N N . VAL B 1 390 ? 22.766 -7.352 -8.742 1 88.88 390 VAL B N 1
ATOM 6637 C CA . VAL B 1 390 ? 23.703 -7.918 -9.711 1 88.88 390 VAL B CA 1
ATOM 6638 C C . VAL B 1 390 ? 22.969 -8.219 -11.016 1 88.88 390 VAL B C 1
ATOM 6640 O O . VAL B 1 390 ? 21.938 -8.891 -11.016 1 88.88 390 VAL B O 1
ATOM 6643 N N . LEU B 1 391 ? 23.5 -7.707 -12.109 1 82.69 391 LEU B N 1
ATOM 6644 C CA . LEU B 1 391 ? 22.938 -8.016 -13.414 1 82.69 391 LEU B CA 1
ATOM 6645 C C . LEU B 1 391 ? 23.484 -9.344 -13.945 1 82.69 391 LEU B C 1
ATOM 6647 O O . LEU B 1 391 ? 24.688 -9.547 -13.977 1 82.69 391 LEU B O 1
ATOM 6651 N N . LEU B 1 392 ? 22.625 -10.234 -14.258 1 80.81 392 LEU B N 1
ATOM 6652 C CA . LEU B 1 392 ? 23.031 -11.555 -14.727 1 80.81 392 LEU B CA 1
ATOM 6653 C C . LEU B 1 392 ? 23.344 -11.531 -16.219 1 80.81 392 LEU B C 1
ATOM 6655 O O . LEU B 1 392 ? 22.484 -11.195 -17.031 1 80.81 392 LEU B O 1
ATOM 6659 N N . ASP B 1 393 ? 24.172 -10.547 -16.891 1 63.94 393 ASP B N 1
ATOM 6660 C CA . ASP B 1 393 ? 24.5 -10.469 -18.312 1 63.94 393 ASP B CA 1
ATOM 6661 C C . ASP B 1 393 ? 25.109 -11.781 -18.797 1 63.94 393 ASP B C 1
ATOM 6663 O O . ASP B 1 393 ? 26.078 -12.273 -18.234 1 63.94 393 ASP B O 1
ATOM 6667 N N . GLY B 1 394 ? 24.297 -12.805 -19.047 1 53.56 394 GLY B N 1
ATOM 6668 C CA . GLY B 1 394 ? 24.922 -13.945 -19.703 1 53.56 394 GLY B CA 1
ATOM 6669 C C . GLY B 1 394 ? 25.062 -13.758 -21.203 1 53.56 394 GLY B C 1
ATOM 6670 O O . GLY B 1 394 ? 24.5 -12.828 -21.781 1 53.56 394 GLY B O 1
ATOM 6671 N N . LEU B 1 395 ? 26.094 -14.297 -21.859 1 47.09 395 LEU B N 1
ATOM 6672 C CA . LEU B 1 395 ? 26.25 -14.422 -23.312 1 47.09 395 LEU B CA 1
ATOM 6673 C C . LEU B 1 395 ? 24.984 -15 -23.938 1 47.09 395 LEU B C 1
ATOM 6675 O O . LEU B 1 395 ? 24.297 -15.836 -23.344 1 47.09 395 LEU B O 1
ATOM 6679 N N . ALA B 1 396 ? 24.375 -14.266 -24.906 1 42.81 396 ALA B N 1
ATOM 6680 C CA . ALA B 1 396 ? 23.203 -14.656 -25.688 1 42.81 396 ALA B CA 1
ATOM 6681 C C . ALA B 1 396 ? 23.172 -16.156 -25.938 1 42.81 396 ALA B C 1
ATOM 6683 O O . ALA B 1 396 ? 24.172 -16.734 -26.391 1 42.81 396 ALA B O 1
ATOM 6684 N N . LEU B 1 397 ? 22.406 -16.922 -25.25 1 43.09 397 LEU B N 1
ATOM 6685 C CA . LEU B 1 397 ? 22.234 -18.312 -25.672 1 43.09 397 LEU B CA 1
ATOM 6686 C C . LEU B 1 397 ? 21.203 -18.406 -26.797 1 43.09 397 LEU B C 1
ATOM 6688 O O . LEU B 1 397 ? 20.062 -17.969 -26.641 1 43.09 397 LEU B O 1
ATOM 6692 N N . GLU B 1 398 ? 21.516 -18.5 -28.047 1 41.47 398 GLU B N 1
ATOM 6693 C CA . GLU B 1 398 ? 20.672 -18.656 -29.234 1 41.47 398 GLU B CA 1
ATOM 6694 C C . GLU B 1 398 ? 19.469 -19.547 -28.953 1 41.47 398 GLU B C 1
ATOM 6696 O O . GLU B 1 398 ? 18.375 -19.281 -29.438 1 41.47 398 GLU B O 1
ATOM 6701 N N . GLN B 1 399 ? 19.641 -20.703 -28.453 1 43.47 399 GLN B N 1
ATOM 6702 C CA . GLN B 1 399 ? 18.656 -21.781 -28.625 1 43.47 399 GLN B CA 1
ATOM 6703 C C . GLN B 1 399 ? 17.578 -21.703 -27.547 1 43.47 399 GLN B C 1
ATOM 6705 O O . GLN B 1 399 ? 16.5 -22.312 -27.703 1 43.47 399 GLN B O 1
ATOM 6710 N N . ALA B 1 400 ? 17.844 -21.188 -26.391 1 46.44 400 ALA B N 1
ATOM 6711 C CA . ALA B 1 400 ? 16.906 -21.469 -25.312 1 46.44 400 ALA B CA 1
ATOM 6712 C C . ALA B 1 400 ? 16.172 -20.219 -24.875 1 46.44 400 ALA B C 1
ATOM 6714 O O . ALA B 1 400 ? 15.406 -20.234 -23.906 1 46.44 400 ALA B O 1
ATOM 6715 N N . GLU B 1 401 ? 16.281 -19.141 -25.531 1 46.94 401 GLU B N 1
ATOM 6716 C CA . GLU B 1 401 ? 15.672 -17.875 -25.125 1 46.94 401 GLU B CA 1
ATOM 6717 C C . GLU B 1 401 ? 14.203 -17.812 -25.516 1 46.94 401 GLU B C 1
ATOM 6719 O O . GLU B 1 401 ? 13.82 -18.281 -26.594 1 46.94 401 GLU B O 1
ATOM 6724 N N . ASP B 1 402 ? 13.219 -17.75 -24.656 1 48.62 402 ASP B N 1
ATOM 6725 C CA . ASP B 1 402 ? 11.805 -17.484 -24.906 1 48.62 402 ASP B CA 1
ATOM 6726 C C . ASP B 1 402 ? 11.547 -15.977 -25 1 48.62 402 ASP B C 1
ATOM 6728 O O . ASP B 1 402 ? 11.484 -15.297 -23.969 1 48.62 402 ASP B O 1
ATOM 6732 N N . ARG B 1 403 ? 11.453 -15.367 -26.062 1 49 403 ARG B N 1
ATOM 6733 C CA . ARG B 1 403 ? 11.289 -13.945 -26.359 1 49 403 ARG B CA 1
ATOM 6734 C C . ARG B 1 403 ? 10.023 -13.398 -25.734 1 49 403 ARG B C 1
ATOM 6736 O O . ARG B 1 403 ? 9.883 -12.18 -25.562 1 49 403 ARG B O 1
ATOM 6743 N N . SER B 1 404 ? 9.156 -14.547 -25.531 1 47.25 404 SER B N 1
ATOM 6744 C CA . SER B 1 404 ? 7.887 -14.094 -24.969 1 47.25 404 SER B CA 1
ATOM 6745 C C . SER B 1 404 ? 8.016 -13.742 -23.5 1 47.25 404 SER B C 1
ATOM 6747 O O . SER B 1 404 ? 7.152 -13.07 -22.938 1 47.25 404 SER B O 1
ATOM 6749 N N . ARG B 1 405 ? 9.117 -14.273 -23.016 1 58.12 405 ARG B N 1
ATOM 6750 C CA . ARG B 1 405 ? 9.273 -14.023 -21.578 1 58.12 405 ARG B CA 1
ATOM 6751 C C . ARG B 1 405 ? 10.148 -12.805 -21.328 1 58.12 405 ARG B C 1
ATOM 6753 O O . ARG B 1 405 ? 10.75 -12.266 -22.266 1 58.12 405 ARG B O 1
ATOM 6760 N N . GLY B 1 406 ? 10.172 -12.234 -20.234 1 65.62 406 GLY B N 1
ATOM 6761 C CA . GLY B 1 406 ? 10.844 -11.008 -19.828 1 65.62 406 GLY B CA 1
ATOM 6762 C C . GLY B 1 406 ? 12.352 -11.156 -19.734 1 65.62 406 GLY B C 1
ATOM 6763 O O . GLY B 1 406 ? 12.875 -12.266 -19.812 1 65.62 406 GLY B O 1
ATOM 6764 N N . ALA B 1 407 ? 13.109 -10.094 -19.734 1 71.69 407 ALA B N 1
ATOM 6765 C CA . ALA B 1 407 ? 14.562 -9.992 -19.703 1 71.69 407 ALA B CA 1
ATOM 6766 C C . ALA B 1 407 ? 15.141 -10.781 -18.531 1 71.69 407 ALA B C 1
ATOM 6768 O O . ALA B 1 407 ? 16.156 -11.477 -18.672 1 71.69 407 ALA B O 1
ATOM 6769 N N . ARG B 1 408 ? 14.484 -10.859 -17.406 1 77.5 408 ARG B N 1
ATOM 6770 C CA . ARG B 1 408 ? 14.961 -11.586 -16.234 1 77.5 408 ARG B CA 1
ATOM 6771 C C . ARG B 1 408 ? 14.93 -13.094 -16.469 1 77.5 408 ARG B C 1
ATOM 6773 O O . ARG B 1 408 ? 15.852 -13.805 -16.078 1 77.5 408 ARG B O 1
ATOM 6780 N N . TYR B 1 409 ? 13.898 -13.516 -17.141 1 80.25 409 TYR B N 1
ATOM 6781 C CA . TYR B 1 409 ? 13.734 -14.938 -17.422 1 80.25 409 TYR B CA 1
ATOM 6782 C C . TYR B 1 409 ? 14.852 -15.453 -18.328 1 80.25 409 TYR B C 1
ATOM 6784 O O . TYR B 1 409 ? 15.523 -16.438 -18 1 80.25 409 TYR B O 1
ATOM 6792 N N . ASN B 1 410 ? 15.078 -14.75 -19.359 1 80.81 410 ASN B N 1
ATOM 6793 C CA . ASN B 1 410 ? 16.078 -15.164 -20.328 1 80.81 410 ASN B CA 1
ATOM 6794 C C . ASN B 1 410 ? 17.484 -15.07 -19.766 1 80.81 410 ASN B C 1
ATOM 6796 O O . ASN B 1 410 ? 18.344 -15.906 -20.062 1 80.81 410 ASN B O 1
ATOM 6800 N N . SER B 1 411 ? 17.703 -14.086 -18.969 1 83.88 411 SER B N 1
ATOM 6801 C CA . SER B 1 411 ? 19 -13.953 -18.328 1 83.88 411 SER B CA 1
ATOM 6802 C C . SER B 1 411 ? 19.266 -15.109 -17.375 1 83.88 411 SER B C 1
ATOM 6804 O O . SER B 1 411 ? 20.391 -15.625 -17.297 1 83.88 411 SER B O 1
ATOM 6806 N N . ALA B 1 412 ? 18.25 -15.492 -16.688 1 88.38 412 ALA B N 1
ATOM 6807 C CA . ALA B 1 412 ? 18.391 -16.609 -15.766 1 88.38 412 ALA B CA 1
ATOM 6808 C C . ALA B 1 412 ? 18.656 -17.906 -16.516 1 88.38 412 ALA B C 1
ATOM 6810 O O . ALA B 1 412 ? 19.484 -18.719 -16.094 1 88.38 412 ALA B O 1
ATOM 6811 N N . LEU B 1 413 ? 17.969 -18.094 -17.625 1 86.5 413 LEU B N 1
ATOM 6812 C CA . LEU B 1 413 ? 18.172 -19.266 -18.469 1 86.5 413 LEU B CA 1
ATOM 6813 C C . LEU B 1 413 ? 19.609 -19.344 -18.953 1 86.5 413 LEU B C 1
ATOM 6815 O O . LEU B 1 413 ? 20.266 -20.375 -18.828 1 86.5 413 LEU B O 1
ATOM 6819 N N . ARG B 1 414 ? 20.094 -18.25 -19.422 1 85.31 414 ARG B N 1
ATOM 6820 C CA . ARG B 1 414 ? 21.453 -18.188 -19.969 1 85.31 414 ARG B CA 1
ATOM 6821 C C . ARG B 1 414 ? 22.484 -18.406 -18.859 1 85.31 414 ARG B C 1
ATOM 6823 O O . ARG B 1 414 ? 23.422 -19.172 -19.047 1 85.31 414 ARG B O 1
ATOM 6830 N N . TYR B 1 415 ? 22.297 -17.781 -17.828 1 88.69 415 TYR B N 1
ATOM 6831 C CA . TYR B 1 415 ? 23.266 -17.844 -16.734 1 88.69 415 TYR B CA 1
ATOM 6832 C C . TYR B 1 415 ? 23.391 -19.266 -16.219 1 88.69 415 TYR B C 1
ATOM 6834 O O . TYR B 1 415 ? 24.516 -19.75 -16.016 1 88.69 415 TYR B O 1
ATOM 6842 N N . THR B 1 416 ? 22.281 -19.922 -16.016 1 89.81 416 THR B N 1
ATOM 6843 C CA . THR B 1 416 ? 22.328 -21.25 -15.43 1 89.81 416 THR B CA 1
ATOM 6844 C C . THR B 1 416 ? 22.828 -22.266 -16.453 1 89.81 416 THR B C 1
ATOM 6846 O O . THR B 1 416 ? 23.344 -23.312 -16.094 1 89.81 416 THR B O 1
ATOM 6849 N N . ALA B 1 417 ? 22.578 -21.969 -17.703 1 87.56 417 ALA B N 1
ATOM 6850 C CA . ALA B 1 417 ? 23.156 -22.828 -18.734 1 87.56 417 ALA B CA 1
ATOM 6851 C C . ALA B 1 417 ? 24.672 -22.781 -18.703 1 87.56 417 ALA B C 1
ATOM 6853 O O . ALA B 1 417 ? 25.344 -23.797 -18.906 1 87.56 417 ALA B O 1
ATOM 6854 N N . MET B 1 418 ? 25.219 -21.625 -18.453 1 86.06 418 MET B N 1
ATOM 6855 C CA . MET B 1 418 ? 26.672 -21.438 -18.422 1 86.06 418 MET B CA 1
ATOM 6856 C C . MET B 1 418 ? 27.25 -21.859 -17.078 1 86.06 418 MET B C 1
ATOM 6858 O O . MET B 1 418 ? 28.422 -22.219 -16.984 1 86.06 418 MET B O 1
ATOM 6862 N N . ASN B 1 419 ? 26.422 -21.797 -16.062 1 87.12 419 ASN B N 1
ATOM 6863 C CA . ASN B 1 419 ? 26.828 -22.188 -14.719 1 87.12 419 ASN B CA 1
ATOM 6864 C C . ASN B 1 419 ? 25.891 -23.25 -14.141 1 87.12 419 ASN B C 1
ATOM 6866 O O . ASN B 1 419 ? 25.031 -22.938 -13.32 1 87.12 419 ASN B O 1
ATOM 6870 N N . PRO B 1 420 ? 26.125 -24.484 -14.445 1 83.69 420 PRO B N 1
ATOM 6871 C CA . PRO B 1 420 ? 25.172 -25.562 -14.141 1 83.69 420 PRO B CA 1
ATOM 6872 C C . PRO B 1 420 ? 24.969 -25.766 -12.641 1 83.69 420 PRO B C 1
ATOM 6874 O O . PRO B 1 420 ? 23.969 -26.344 -12.219 1 83.69 420 PRO B O 1
ATOM 6877 N N . LYS B 1 421 ? 25.875 -25.328 -11.836 1 86.44 421 LYS B N 1
ATOM 6878 C CA . LYS B 1 421 ? 25.75 -25.531 -10.398 1 86.44 421 LYS B CA 1
ATOM 6879 C C . LYS B 1 421 ? 24.969 -24.391 -9.75 1 86.44 421 LYS B C 1
ATOM 6881 O O . LYS B 1 421 ? 24.625 -24.453 -8.57 1 86.44 421 LYS B O 1
ATOM 6886 N N . ALA B 1 422 ? 24.688 -23.422 -10.516 1 91.31 422 ALA B N 1
ATOM 6887 C CA . ALA B 1 422 ? 23.938 -22.297 -10.008 1 91.31 422 ALA B CA 1
ATOM 6888 C C . ALA B 1 422 ? 22.438 -22.547 -10.102 1 91.31 422 ALA B C 1
ATOM 6890 O O . ALA B 1 422 ? 21.953 -23.172 -11.047 1 91.31 422 ALA B O 1
ATOM 6891 N N . VAL B 1 423 ? 21.734 -22.188 -9.109 1 94 423 VAL B N 1
ATOM 6892 C CA . VAL B 1 423 ? 20.281 -22.188 -9.109 1 94 423 VAL B CA 1
ATOM 6893 C C . VAL B 1 423 ? 19.75 -20.75 -9.016 1 94 423 VAL B C 1
ATOM 6895 O O . VAL B 1 423 ? 20.203 -19.984 -8.172 1 94 423 VAL B O 1
ATOM 6898 N N . VAL B 1 424 ? 18.859 -20.406 -9.914 1 93.75 424 VAL B N 1
ATOM 6899 C CA . VAL B 1 424 ? 18.328 -19.047 -9.953 1 93.75 424 VAL B CA 1
ATOM 6900 C C . VAL B 1 424 ? 16.812 -19.094 -9.711 1 93.75 424 VAL B C 1
ATOM 6902 O O . VAL B 1 424 ? 16.109 -19.922 -10.281 1 93.75 424 VAL B O 1
ATOM 6905 N N . PHE B 1 425 ? 16.375 -18.328 -8.82 1 93.69 425 PHE B N 1
ATOM 6906 C CA . PHE B 1 425 ? 14.953 -18.156 -8.539 1 93.69 425 PHE B CA 1
ATOM 6907 C C . PHE B 1 425 ? 14.477 -16.766 -8.953 1 93.69 425 PHE B C 1
ATOM 6909 O O . PHE B 1 425 ? 15.102 -15.766 -8.609 1 93.69 425 PHE B O 1
ATOM 6916 N N . ILE B 1 426 ? 13.414 -16.688 -9.703 1 91.12 426 ILE B N 1
ATOM 6917 C CA . ILE B 1 426 ? 12.797 -15.422 -10.094 1 91.12 426 ILE B CA 1
ATOM 6918 C C . ILE B 1 426 ? 11.359 -15.367 -9.578 1 91.12 426 ILE B C 1
ATOM 6920 O O . ILE B 1 426 ? 10.57 -16.281 -9.82 1 91.12 426 ILE B O 1
ATOM 6924 N N . VAL B 1 427 ? 11.141 -14.383 -8.812 1 87.44 427 VAL B N 1
ATOM 6925 C CA . VAL B 1 427 ? 9.789 -14.148 -8.328 1 87.44 427 VAL B CA 1
ATOM 6926 C C . VAL B 1 427 ? 9.242 -12.852 -8.922 1 87.44 427 VAL B C 1
ATOM 6928 O O . VAL B 1 427 ? 9.883 -11.797 -8.828 1 87.44 427 VAL B O 1
ATOM 6931 N N . SER B 1 428 ? 8.164 -13.016 -9.602 1 77.38 428 SER B N 1
ATOM 6932 C CA . SER B 1 428 ? 7.492 -11.828 -10.117 1 77.38 428 SER B CA 1
ATOM 6933 C C . SER B 1 428 ? 6.621 -11.18 -9.047 1 77.38 428 SER B C 1
ATOM 6935 O O . SER B 1 428 ? 6.172 -11.844 -8.109 1 77.38 428 SER B O 1
ATOM 6937 N N . GLU B 1 429 ? 6.449 -9.82 -9.109 1 71.94 429 GLU B N 1
ATOM 6938 C CA . GLU B 1 429 ? 5.652 -9.039 -8.172 1 71.94 429 GLU B CA 1
ATOM 6939 C C . GLU B 1 429 ? 4.234 -9.594 -8.055 1 71.94 429 GLU B C 1
ATOM 6941 O O . GLU B 1 429 ? 3.666 -9.633 -6.961 1 71.94 429 GLU B O 1
ATOM 6946 N N . ASP B 1 430 ? 3.668 -9.977 -9.125 1 69.94 430 ASP B N 1
ATOM 6947 C CA . ASP B 1 430 ? 2.262 -10.375 -9.117 1 69.94 430 ASP B CA 1
ATOM 6948 C C . ASP B 1 430 ? 2.09 -11.789 -9.656 1 69.94 430 ASP B C 1
ATOM 6950 O O . ASP B 1 430 ? 1.112 -12.086 -10.352 1 69.94 430 ASP B O 1
ATOM 6954 N N . GLY B 1 431 ? 3.172 -12.594 -9.25 1 75.94 431 GLY B N 1
ATOM 6955 C CA . GLY B 1 431 ? 2.984 -13.875 -9.914 1 75.94 431 GLY B CA 1
ATOM 6956 C C . GLY B 1 431 ? 3.779 -15 -9.273 1 75.94 431 GLY B C 1
ATOM 6957 O O . GLY B 1 431 ? 4.234 -14.875 -8.133 1 75.94 431 GLY B O 1
ATOM 6958 N N . PRO B 1 432 ? 3.797 -16.094 -9.953 1 82.5 432 PRO B N 1
ATOM 6959 C CA . PRO B 1 432 ? 4.434 -17.312 -9.438 1 82.5 432 PRO B CA 1
ATOM 6960 C C . PRO B 1 432 ? 5.961 -17.25 -9.5 1 82.5 432 PRO B C 1
ATOM 6962 O O . PRO B 1 432 ? 6.52 -16.281 -10.023 1 82.5 432 PRO B O 1
ATOM 6965 N N . ILE B 1 433 ? 6.578 -18.219 -8.891 1 88.12 433 ILE B N 1
ATOM 6966 C CA . ILE B 1 433 ? 8.031 -18.344 -8.852 1 88.12 433 ILE B CA 1
ATOM 6967 C C . ILE B 1 433 ? 8.508 -19.141 -10.055 1 88.12 433 ILE B C 1
ATOM 6969 O O . ILE B 1 433 ? 7.859 -20.125 -10.453 1 88.12 433 ILE B O 1
ATOM 6973 N N . ASP B 1 434 ? 9.57 -18.719 -10.688 1 89.69 434 ASP B N 1
ATOM 6974 C CA . ASP B 1 434 ? 10.32 -19.5 -11.656 1 89.69 434 ASP B CA 1
ATOM 6975 C C . ASP B 1 434 ? 11.688 -19.906 -11.102 1 89.69 434 ASP B C 1
ATOM 6977 O O . ASP B 1 434 ? 12.359 -19.094 -10.461 1 89.69 434 ASP B O 1
ATOM 6981 N N . ALA B 1 435 ? 11.977 -21.109 -11.266 1 93 435 ALA B N 1
ATOM 6982 C CA . ALA B 1 435 ? 13.266 -21.609 -10.797 1 93 435 ALA B CA 1
ATOM 6983 C C . ALA B 1 435 ? 14.055 -22.25 -11.938 1 93 435 ALA B C 1
ATOM 6985 O O . ALA B 1 435 ? 13.5 -23.016 -12.727 1 93 435 ALA B O 1
ATOM 6986 N N . PHE B 1 436 ? 15.336 -21.922 -11.984 1 91.5 436 PHE B N 1
ATOM 6987 C CA . PHE B 1 436 ? 16.156 -22.312 -13.125 1 91.5 436 PHE B CA 1
ATOM 6988 C C . PHE B 1 436 ? 17.391 -23.078 -12.672 1 91.5 436 PHE B C 1
ATOM 6990 O O . PHE B 1 436 ? 18.016 -22.719 -11.664 1 91.5 436 PHE B O 1
ATOM 6997 N N . ARG B 1 437 ? 17.734 -24.047 -13.383 1 91.94 437 ARG B N 1
ATOM 6998 C CA . ARG B 1 437 ? 18.969 -24.797 -13.258 1 91.94 437 ARG B CA 1
ATOM 6999 C C . ARG B 1 437 ? 19.344 -25.484 -14.57 1 91.94 437 ARG B C 1
ATOM 7001 O O . ARG B 1 437 ? 18.469 -26 -15.273 1 91.94 437 ARG B O 1
ATOM 7008 N N . ASP B 1 438 ? 20.578 -25.406 -14.914 1 90.31 438 ASP B N 1
ATOM 7009 C CA . ASP B 1 438 ? 21.094 -26.125 -16.078 1 90.31 438 ASP B CA 1
ATOM 7010 C C . ASP B 1 438 ? 20.375 -25.688 -17.359 1 90.31 438 ASP B C 1
ATOM 7012 O O . ASP B 1 438 ? 20.047 -26.531 -18.203 1 90.31 438 ASP B O 1
ATOM 7016 N N . GLY B 1 439 ? 19.969 -24.406 -17.344 1 85.94 439 GLY B N 1
ATOM 7017 C CA . GLY B 1 439 ? 19.344 -23.844 -18.531 1 85.94 439 GLY B CA 1
ATOM 7018 C C . GLY B 1 439 ? 17.891 -24.25 -18.703 1 85.94 439 GLY B C 1
ATOM 7019 O O . GLY B 1 439 ? 17.359 -24.203 -19.812 1 85.94 439 GLY B O 1
ATOM 7020 N N . VAL B 1 440 ? 17.328 -24.766 -17.672 1 86.25 440 VAL B N 1
ATOM 7021 C CA . VAL B 1 440 ? 15.953 -25.234 -17.75 1 86.25 440 VAL B CA 1
ATOM 7022 C C . VAL B 1 440 ? 15.125 -24.609 -16.625 1 86.25 440 VAL B C 1
ATOM 7024 O O . VAL B 1 440 ? 15.594 -24.469 -15.5 1 86.25 440 VAL B O 1
ATOM 7027 N N . CYS B 1 441 ? 13.945 -24.219 -17.016 1 87.88 441 CYS B N 1
ATOM 7028 C CA . CYS B 1 441 ? 12.984 -23.812 -16 1 87.88 441 CYS B CA 1
ATOM 7029 C C . CYS B 1 441 ? 12.25 -25.016 -15.422 1 87.88 441 CYS B C 1
ATOM 7031 O O . CYS B 1 441 ? 11.547 -25.719 -16.141 1 87.88 441 CYS B O 1
ATOM 7033 N N . TRP B 1 442 ? 12.242 -25.156 -14.18 1 86.25 442 TRP B N 1
ATOM 7034 C CA . TRP B 1 442 ? 11.766 -26.375 -13.547 1 86.25 442 TRP B CA 1
ATOM 7035 C C . TRP B 1 442 ? 10.352 -26.188 -13.008 1 86.25 442 TRP B C 1
ATOM 7037 O O . TRP B 1 442 ? 9.68 -27.172 -12.664 1 86.25 442 TRP B O 1
ATOM 7047 N N . THR B 1 443 ? 9.914 -25 -12.953 1 87.56 443 THR B N 1
ATOM 7048 C CA . THR B 1 443 ? 8.609 -24.75 -12.359 1 87.56 443 THR B CA 1
ATOM 7049 C C . THR B 1 443 ? 7.523 -24.703 -13.43 1 87.56 443 THR B C 1
ATOM 7051 O O . THR B 1 443 ? 6.336 -24.828 -13.117 1 87.56 443 THR B O 1
ATOM 7054 N N . THR B 1 444 ? 7.922 -24.438 -14.594 1 82.69 444 THR B N 1
ATOM 7055 C CA . THR B 1 444 ? 6.992 -24.406 -15.711 1 82.69 444 THR B CA 1
ATOM 7056 C C . THR B 1 444 ? 7.422 -25.375 -16.797 1 82.69 444 THR B C 1
ATOM 7058 O O . THR B 1 444 ? 8.555 -25.328 -17.281 1 82.69 444 THR B O 1
ATOM 7061 N N . PRO B 1 445 ? 6.43 -26.25 -17.125 1 76.81 445 PRO B N 1
ATOM 7062 C CA . PRO B 1 445 ? 6.793 -27.219 -18.156 1 76.81 445 PRO B CA 1
ATOM 7063 C C . PRO B 1 445 ? 7.031 -26.578 -19.531 1 76.81 445 PRO B C 1
ATOM 7065 O O . PRO B 1 445 ? 6.359 -25.594 -19.875 1 76.81 445 PRO B O 1
ATOM 7068 N N . ARG B 1 446 ? 8.086 -27.031 -20.219 1 71.88 446 ARG B N 1
ATOM 7069 C CA . ARG B 1 446 ? 8.391 -26.562 -21.562 1 71.88 446 ARG B CA 1
ATOM 7070 C C . ARG B 1 446 ? 7.852 -27.531 -22.609 1 71.88 446 ARG B C 1
ATOM 7072 O O . ARG B 1 446 ? 8.016 -28.75 -22.484 1 71.88 446 ARG B O 1
ATOM 7079 N N . ARG B 1 447 ? 7.094 -26.875 -23.531 1 67.44 447 ARG B N 1
ATOM 7080 C CA . ARG B 1 447 ? 6.621 -27.703 -24.641 1 67.44 447 ARG B CA 1
ATOM 7081 C C . ARG B 1 447 ? 7.781 -28.172 -25.516 1 67.44 447 ARG B C 1
ATOM 7083 O O . ARG B 1 447 ? 8.703 -27.406 -25.781 1 67.44 447 ARG B O 1
ATOM 7090 N N . LEU B 1 448 ? 8.016 -29.406 -25.5 1 60.09 448 LEU B N 1
ATOM 7091 C CA . LEU B 1 448 ? 9.047 -29.953 -26.375 1 60.09 448 LEU B CA 1
ATOM 7092 C C . LEU B 1 448 ? 8.609 -29.938 -27.828 1 60.09 448 LEU B C 1
ATOM 7094 O O . LEU B 1 448 ? 7.418 -30.094 -28.125 1 60.09 448 LEU B O 1
ATOM 7098 N N . GLU B 1 449 ? 8.953 -28.812 -28.531 1 51.75 449 GLU B N 1
ATOM 7099 C CA . GLU B 1 449 ? 8.57 -28.844 -29.938 1 51.75 449 GLU B CA 1
ATOM 7100 C C . GLU B 1 449 ? 8.836 -30.219 -30.547 1 51.75 449 GLU B C 1
ATOM 7102 O O . GLU B 1 449 ? 9.992 -30.625 -30.688 1 51.75 449 GLU B O 1
ATOM 7107 N N . HIS B 1 450 ? 8.32 -31.172 -30.062 1 47.41 450 HIS B N 1
ATOM 7108 C CA . HIS B 1 450 ? 8.516 -32.375 -30.891 1 47.41 450 HIS B CA 1
ATOM 7109 C C . HIS B 1 450 ? 8.188 -32.062 -32.344 1 47.41 450 HIS B C 1
ATOM 7111 O O . HIS B 1 450 ? 7.246 -31.328 -32.656 1 47.41 450 HIS B O 1
ATOM 7117 N N . PRO B 1 451 ? 9.227 -32.125 -33.219 1 38.09 451 PRO B N 1
ATOM 7118 C CA . PRO B 1 451 ? 8.883 -32.031 -34.625 1 38.09 451 PRO B CA 1
ATOM 7119 C C . PRO B 1 451 ? 7.484 -32.562 -34.938 1 38.09 451 PRO B C 1
ATOM 7121 O O . PRO B 1 451 ? 7.082 -33.594 -34.406 1 38.09 451 PRO B O 1
ATOM 7124 N N . THR B 1 452 ? 6.523 -31.609 -35.062 1 38.59 452 THR B N 1
ATOM 7125 C CA . THR B 1 452 ? 5.273 -32.031 -35.688 1 38.59 452 THR B CA 1
ATOM 7126 C C . THR B 1 452 ? 5.457 -33.344 -36.438 1 38.59 452 THR B C 1
ATOM 7128 O O . THR B 1 452 ? 6.164 -33.375 -37.438 1 38.59 452 THR B O 1
ATOM 7131 N N . GLU B 1 453 ? 5.738 -34.375 -35.844 1 40.78 453 GLU B N 1
ATOM 7132 C CA . GLU B 1 453 ? 5.496 -35.5 -36.75 1 40.78 453 GLU B CA 1
ATOM 7133 C C . GLU B 1 453 ? 4.281 -35.219 -37.656 1 40.78 453 GLU B C 1
ATOM 7135 O O . GLU B 1 453 ? 3.258 -34.719 -37.188 1 40.78 453 GLU B O 1
ATOM 7140 N N . LYS B 1 454 ? 4.438 -34.969 -38.938 1 42.44 454 LYS B N 1
ATOM 7141 C CA . LYS B 1 454 ? 3.455 -34.875 -40.031 1 42.44 454 LYS B CA 1
ATOM 7142 C C . LYS B 1 454 ? 2.158 -35.594 -39.625 1 42.44 454 LYS B C 1
ATOM 7144 O O . LYS B 1 454 ? 2.188 -36.719 -39.156 1 42.44 454 LYS B O 1
ATOM 7149 N N . PRO B 1 455 ? 1.137 -34.719 -39.375 1 40.78 455 PRO B N 1
ATOM 7150 C CA . PRO B 1 455 ? -0.096 -35.5 -39.344 1 40.78 455 PRO B CA 1
ATOM 7151 C C . PRO B 1 455 ? 0.008 -36.781 -40.188 1 40.78 455 PRO B C 1
ATOM 7153 O O . PRO B 1 455 ? 0.315 -36.719 -41.375 1 40.78 455 PRO B O 1
ATOM 7156 N N . VAL B 1 456 ? 0.638 -37.75 -39.75 1 38.22 456 VAL B N 1
ATOM 7157 C CA . VAL B 1 456 ? 0.526 -38.938 -40.594 1 38.22 456 VAL B CA 1
ATOM 7158 C C . VAL B 1 456 ? -0.922 -39.094 -41.031 1 38.22 456 VAL B C 1
ATOM 7160 O O . VAL B 1 456 ? -1.832 -39.188 -40.219 1 38.22 456 VAL B O 1
ATOM 7163 N N . ALA B 1 457 ? -1.314 -38.625 -42.219 1 40.44 457 ALA B N 1
ATOM 7164 C CA . ALA B 1 457 ? -2.635 -38.688 -42.812 1 40.44 457 ALA B CA 1
ATOM 7165 C C . ALA B 1 457 ? -3.49 -39.75 -42.156 1 40.44 457 ALA B C 1
ATOM 7167 O O . ALA B 1 457 ? -4.625 -39.5 -41.75 1 40.44 457 ALA B O 1
ATOM 7168 N N . ASP B 1 458 ? -3.488 -41 -42.75 1 44.16 458 ASP B N 1
ATOM 7169 C CA . ASP B 1 458 ? -4.496 -42.062 -42.781 1 44.16 458 ASP B CA 1
ATOM 7170 C C . ASP B 1 458 ? -4.398 -42.938 -41.562 1 44.16 458 ASP B C 1
ATOM 7172 O O . ASP B 1 458 ? -5.207 -43.844 -41.375 1 44.16 458 ASP B O 1
ATOM 7176 N N . LEU B 1 459 ? -3.279 -42.875 -40.625 1 50.72 459 LEU B N 1
ATOM 7177 C CA . LEU B 1 459 ? -3.119 -44 -39.719 1 50.72 459 LEU B CA 1
ATOM 7178 C C . LEU B 1 459 ? -3.512 -43.594 -38.312 1 50.72 459 LEU B C 1
ATOM 7180 O O . LEU B 1 459 ? -3.455 -42.438 -37.938 1 50.72 459 LEU B O 1
ATOM 7184 N N . ALA B 1 460 ? -4.262 -44.562 -37.469 1 64.31 460 ALA B N 1
ATOM 7185 C CA . ALA B 1 460 ? -4.574 -44.562 -36.062 1 64.31 460 ALA B CA 1
ATOM 7186 C C . ALA B 1 460 ? -3.404 -44.031 -35.25 1 64.31 460 ALA B C 1
ATOM 7188 O O . ALA B 1 460 ? -2.252 -44.094 -35.688 1 64.31 460 ALA B O 1
ATOM 7189 N N . PHE B 1 461 ? -3.672 -43.156 -34.281 1 78.44 461 PHE B N 1
ATOM 7190 C CA . PHE B 1 461 ? -2.639 -42.781 -33.312 1 78.44 461 PHE B CA 1
ATOM 7191 C C . PHE B 1 461 ? -1.783 -44 -32.969 1 78.44 461 PHE B C 1
ATOM 7193 O O . PHE B 1 461 ? -2.262 -45.125 -32.969 1 78.44 461 PHE B O 1
ATOM 7200 N N . PRO B 1 462 ? -0.475 -43.75 -32.844 1 79.56 462 PRO B N 1
ATOM 7201 C CA . PRO B 1 462 ? 0.327 -44.875 -32.375 1 79.56 462 PRO B CA 1
ATOM 7202 C C . PRO B 1 462 ? -0.182 -45.469 -31.062 1 79.56 462 PRO B C 1
ATOM 7204 O O . PRO B 1 462 ? -0.797 -44.75 -30.266 1 79.56 462 PRO B O 1
ATOM 7207 N N . THR B 1 463 ? -0.039 -46.781 -31 1 79 463 THR B N 1
ATOM 7208 C CA . THR B 1 463 ? -0.343 -47.406 -29.703 1 79 463 THR B CA 1
ATOM 7209 C C . THR B 1 463 ? 0.605 -46.906 -28.625 1 79 463 THR B C 1
ATOM 7211 O O . THR B 1 463 ? 1.723 -46.469 -28.922 1 79 463 THR B O 1
ATOM 7214 N N . LEU B 1 464 ? 0.152 -46.781 -27.438 1 76.38 464 LEU B N 1
ATOM 7215 C CA . LEU B 1 464 ? 0.964 -46.344 -26.312 1 76.38 464 LEU B CA 1
ATOM 7216 C C . LEU B 1 464 ? 2.264 -47.125 -26.234 1 76.38 464 LEU B C 1
ATOM 7218 O O . LEU B 1 464 ? 3.328 -46.562 -25.984 1 76.38 464 LEU B O 1
ATOM 7222 N N . HIS B 1 465 ? 2.127 -48.438 -26.516 1 72.44 465 HIS B N 1
ATOM 7223 C CA . HIS B 1 465 ? 3.301 -49.312 -26.516 1 72.44 465 HIS B CA 1
ATOM 7224 C C . HIS B 1 465 ? 4.297 -48.875 -27.594 1 72.44 465 HIS B C 1
ATOM 7226 O O . HIS B 1 465 ? 5.504 -48.844 -27.344 1 72.44 465 HIS B O 1
ATOM 7232 N N . GLY B 1 466 ? 3.793 -48.688 -28.703 1 73.94 466 GLY B N 1
ATOM 7233 C CA . GLY B 1 466 ? 4.648 -48.281 -29.797 1 73.94 466 GLY B CA 1
ATOM 7234 C C . GLY B 1 466 ? 5.293 -46.938 -29.562 1 73.94 466 GLY B C 1
ATOM 7235 O O . GLY B 1 466 ? 6.438 -46.688 -29.969 1 73.94 466 GLY B O 1
ATOM 7236 N N . TYR B 1 467 ? 4.574 -46.125 -28.953 1 76.75 467 TYR B N 1
ATOM 7237 C CA . TYR B 1 467 ? 5.043 -44.781 -28.688 1 76.75 467 TYR B CA 1
ATOM 7238 C C . TYR B 1 467 ? 6.148 -44.781 -27.641 1 76.75 467 TYR B C 1
ATOM 7240 O O . TYR B 1 467 ? 7.129 -44.031 -27.766 1 76.75 467 TYR B O 1
ATOM 7248 N N . LEU B 1 468 ? 6.078 -45.5 -26.562 1 73.88 468 LEU B N 1
ATOM 7249 C CA . LEU B 1 468 ? 7.047 -45.531 -25.484 1 73.88 468 LEU B CA 1
ATOM 7250 C C . LEU B 1 468 ? 8.227 -46.438 -25.828 1 73.88 468 LEU B C 1
ATOM 7252 O O . LEU B 1 468 ? 9.281 -46.375 -25.188 1 73.88 468 LEU B O 1
ATOM 7256 N N . GLY B 1 469 ? 8.43 -47.031 -27.031 1 61.97 469 GLY B N 1
ATOM 7257 C CA . GLY B 1 469 ? 9.492 -47.938 -27.484 1 61.97 469 GLY B CA 1
ATOM 7258 C C . GLY B 1 469 ? 9.344 -49.344 -26.969 1 61.97 469 GLY B C 1
ATOM 7259 O O . GLY B 1 469 ? 8.734 -49.562 -25.922 1 61.97 469 GLY B O 1
ATOM 7260 N N . ALA B 1 470 ? 9.414 -50.438 -27.938 1 50.34 470 ALA B N 1
ATOM 7261 C CA . ALA B 1 470 ? 9.312 -51.906 -27.891 1 50.34 470 ALA B CA 1
ATOM 7262 C C . ALA B 1 470 ? 10.203 -52.469 -26.781 1 50.34 470 ALA B C 1
ATOM 7264 O O . ALA B 1 470 ? 10.25 -53.688 -26.594 1 50.34 470 ALA B O 1
ATOM 7265 N N . ASP B 1 471 ? 10.953 -51.812 -26.25 1 44.81 471 ASP B N 1
ATOM 7266 C CA . ASP B 1 471 ? 11.992 -52.594 -25.625 1 44.81 471 ASP B CA 1
ATOM 7267 C C . ASP B 1 471 ? 11.391 -53.625 -24.656 1 44.81 471 ASP B C 1
ATOM 7269 O O . ASP B 1 471 ? 12.062 -54.594 -24.266 1 44.81 471 ASP B O 1
ATOM 7273 N N . HIS B 1 472 ? 10.547 -53.344 -23.609 1 41.97 472 HIS B N 1
ATOM 7274 C CA . HIS B 1 472 ? 10.297 -54.469 -22.719 1 41.97 472 HIS B CA 1
ATOM 7275 C C . HIS B 1 472 ? 8.969 -55.156 -23.047 1 41.97 472 HIS B C 1
ATOM 7277 O O . HIS B 1 472 ? 7.91 -54.531 -22.953 1 41.97 472 HIS B O 1
ATOM 7283 N N . PRO B 1 473 ? 8.984 -56.312 -23.797 1 39.25 473 PRO B N 1
ATOM 7284 C CA . PRO B 1 473 ? 7.863 -57.188 -24.156 1 39.25 473 PRO B CA 1
ATOM 7285 C C . PRO B 1 473 ? 6.789 -57.25 -23.078 1 39.25 473 PRO B C 1
ATOM 7287 O O . PRO B 1 473 ? 5.625 -57.531 -23.359 1 39.25 473 PRO B O 1
ATOM 7290 N N . GLN B 1 474 ? 7.242 -57.312 -21.891 1 37 474 GLN B N 1
ATOM 7291 C CA . GLN B 1 474 ? 6.316 -57.594 -20.797 1 37 474 GLN B CA 1
ATOM 7292 C C . GLN B 1 474 ? 5.27 -56.5 -20.672 1 37 474 GLN B C 1
ATOM 7294 O O . GLN B 1 474 ? 4.289 -56.656 -19.938 1 37 474 GLN B O 1
ATOM 7299 N N . ASP B 1 475 ? 5.492 -55.438 -21.188 1 39.91 475 ASP B N 1
ATOM 7300 C CA . ASP B 1 475 ? 4.664 -54.281 -20.922 1 39.91 475 ASP B CA 1
ATOM 7301 C C . ASP B 1 475 ? 3.387 -54.281 -21.75 1 39.91 475 ASP B C 1
ATOM 7303 O O . ASP B 1 475 ? 2.467 -53.5 -21.516 1 39.91 475 ASP B O 1
ATOM 7307 N N . SER B 1 476 ? 3.359 -55 -22.938 1 37.75 476 SER B N 1
ATOM 7308 C CA . SER B 1 476 ? 2.158 -55.156 -23.75 1 37.75 476 SER B CA 1
ATOM 7309 C C . SER B 1 476 ? 1.014 -55.75 -22.938 1 37.75 476 SER B C 1
ATOM 7311 O O . SER B 1 476 ? -0.157 -55.469 -23.219 1 37.75 476 SER B O 1
ATOM 7313 N N . ALA B 1 477 ? 1.356 -56.781 -22.234 1 38.06 477 ALA B N 1
ATOM 7314 C CA . ALA B 1 477 ? 0.296 -57.531 -21.547 1 38.06 477 ALA B CA 1
ATOM 7315 C C . ALA B 1 477 ? -0.404 -56.656 -20.516 1 38.06 477 ALA B C 1
ATOM 7317 O O . ALA B 1 477 ? -1.551 -56.906 -20.156 1 38.06 477 ALA B O 1
ATOM 7318 N N . ARG B 1 478 ? 0.339 -55.719 -19.938 1 41.81 478 ARG B N 1
ATOM 7319 C CA . ARG B 1 478 ? -0.219 -54.969 -18.812 1 41.81 478 ARG B CA 1
ATOM 7320 C C . ARG B 1 478 ? -1.134 -53.844 -19.297 1 41.81 478 ARG B C 1
ATOM 7322 O O . ARG B 1 478 ? -2.062 -53.469 -18.594 1 41.81 478 ARG B O 1
ATOM 7329 N N . TRP B 1 479 ? -0.831 -53.312 -20.453 1 39.53 479 TRP B N 1
ATOM 7330 C CA . TRP B 1 479 ? -1.76 -52.281 -20.938 1 39.53 479 TRP B CA 1
ATOM 7331 C C . TRP B 1 479 ? -2.92 -52.938 -21.688 1 39.53 479 TRP B C 1
ATOM 7333 O O . TRP B 1 479 ? -2.711 -53.781 -22.547 1 39.53 479 TRP B O 1
#